Protein 3L8K (pdb70)

Structure (mmCIF, N/CA/C/O backbone):
data_3L8K
#
_entry.id   3L8K
#
_cell.length_a   114.186
_cell.length_b   126.737
_cell.length_c   165.993
_cell.angle_alpha   90.000
_cell.angle_beta   90.000
_cell.angle_gamma   90.000
#
_symmetry.space_group_name_H-M   'I 21 21 21'
#
loop_
_entity.id
_entity.type
_entity.pdbx_description
1 polymer 'Dihydrolipoyl dehydrogenase'
2 non-polymer "ADENOSINE-5'-DIPHOSPHATE"
3 non-polymer 'PHOSPHATE ION'
4 water water
#
loop_
_atom_site.group_PDB
_atom_site.id
_atom_site.type_symbol
_atom_site.label_atom_id
_atom_site.label_alt_id
_atom_site.label_comp_id
_atom_site.label_asym_id
_atom_site.label_entity_id
_atom_site.label_seq_id
_atom_site.pdbx_PDB_ins_code
_atom_site.Cartn_x
_atom_site.Cartn_y
_atom_site.Cartn_z
_atom_site.occupancy
_atom_site.B_iso_or_equiv
_atom_site.auth_seq_id
_atom_site.auth_comp_id
_atom_site.auth_asym_id
_atom_site.auth_atom_id
_atom_site.pdbx_PDB_model_num
ATOM 1 N N . SER A 1 2 ? -25.924 61.545 27.621 1.00 60.33 0 SER A N 1
ATOM 2 C CA . SER A 1 2 ? -27.173 60.795 27.953 1.00 60.62 0 SER A CA 1
ATOM 3 C C . SER A 1 2 ? -26.821 59.598 28.835 1.00 59.70 0 SER A C 1
ATOM 4 O O . SER A 1 2 ? -27.553 59.294 29.756 1.00 60.57 0 SER A O 1
ATOM 6 N N . LEU A 1 3 ? -25.728 58.910 28.502 1.00 58.26 1 LEU A N 1
ATOM 7 C CA . LEU A 1 3 ? -24.898 58.202 29.480 1.00 56.85 1 LEU A CA 1
ATOM 8 C C . LEU A 1 3 ? -23.818 59.164 29.941 1.00 55.66 1 LEU A C 1
ATOM 9 O O . LEU A 1 3 ? -23.453 60.077 29.224 1.00 54.83 1 LEU A O 1
ATOM 14 N N . LYS A 1 4 ? -23.297 58.931 31.138 1.00 54.82 2 LYS A N 1
ATOM 15 C CA . LYS A 1 4 ? -22.417 59.856 31.823 1.00 54.06 2 LYS A CA 1
ATOM 16 C C . LYS A 1 4 ? -21.114 59.210 32.195 1.00 52.60 2 LYS A C 1
ATOM 17 O O . LYS A 1 4 ? -21.133 58.128 32.779 1.00 53.05 2 LYS A O 1
ATOM 23 N N . TYR A 1 5 ? -20.006 59.921 31.923 1.00 50.36 3 TYR A N 1
ATOM 24 C CA . TYR A 1 5 ? -18.650 59.473 32.194 1.00 48.72 3 TYR A CA 1
ATOM 25 C C . TYR A 1 5 ? -17.769 60.569 32.771 1.00 47.52 3 TYR A C 1
ATOM 26 O O . TYR A 1 5 ? -18.033 61.751 32.608 1.00 47.01 3 TYR A O 1
ATOM 35 N N . ASP A 1 6 ? -16.692 60.139 33.418 1.00 45.67 4 ASP A N 1
ATOM 36 C CA . ASP A 1 6 ? -15.693 61.044 33.915 1.00 45.05 4 ASP A CA 1
ATOM 37 C C . ASP A 1 6 ? -14.780 61.529 32.796 1.00 42.43 4 ASP A C 1
ATOM 38 O O . ASP A 1 6 ? -14.454 62.715 32.738 1.00 41.19 4 ASP A O 1
ATOM 43 N N . VAL A 1 7 ? -14.410 60.612 31.900 1.00 39.84 5 VAL A N 1
ATOM 44 C CA . VAL A 1 7 ? -13.441 60.890 30.846 1.00 37.76 5 VAL A CA 1
ATOM 45 C C . VAL A 1 7 ? -13.858 60.144 29.600 1.00 36.71 5 VAL A C 1
ATOM 46 O O . VAL A 1 7 ? -14.357 59.018 29.693 1.00 36.15 5 VAL A O 1
ATOM 50 N N . VAL A 1 8 ? -13.673 60.796 28.452 1.00 35.07 6 VAL A N 1
ATOM 51 C CA . VAL A 1 8 ? -13.742 60.150 27.191 1.00 35.36 6 VAL A CA 1
ATOM 52 C C . VAL A 1 8 ? -12.339 60.135 26.589 1.00 35.13 6 VAL A C 1
ATOM 53 O O . VAL A 1 8 ? -11.671 61.131 26.571 1.00 35.12 6 VAL A O 1
ATOM 57 N N . VAL A 1 9 ? -11.911 58.982 26.102 1.00 34.02 7 VAL A N 1
ATOM 58 C CA . VAL A 1 9 ? -10.669 58.875 25.449 1.00 33.53 7 VAL A CA 1
ATOM 59 C C . VAL A 1 9 ? -10.899 58.531 23.983 1.00 33.69 7 VAL A C 1
ATOM 60 O O . VAL A 1 9 ? -11.387 57.473 23.683 1.00 33.85 7 VAL A O 1
ATOM 64 N N . ILE A 1 10 ? -10.513 59.428 23.082 1.00 33.73 8 ILE A N 1
ATOM 65 C CA . ILE A 1 10 ? -10.642 59.209 21.668 1.00 34.00 8 ILE A CA 1
ATOM 66 C C . ILE A 1 10 ? -9.342 58.592 21.084 1.00 34.89 8 ILE A C 1
ATOM 67 O O . ILE A 1 10 ? -8.286 59.263 20.950 1.00 34.35 8 ILE A O 1
ATOM 72 N N . GLY A 1 11 ? -9.432 57.315 20.740 1.00 34.84 9 GLY A N 1
ATOM 73 C CA . GLY A 1 11 ? -8.289 56.565 20.207 1.00 34.51 9 GLY A CA 1
ATOM 74 C C . GLY A 1 11 ? -7.728 55.621 21.243 1.00 33.90 9 GLY A C 1
ATOM 75 O O . GLY A 1 11 ? -7.594 56.005 22.410 1.00 34.72 9 GLY A O 1
ATOM 76 N N . ALA A 1 12 ? -7.384 54.401 20.818 1.00 32.44 10 ALA A N 1
ATOM 77 C CA . ALA A 1 12 ? -6.930 53.355 21.719 1.00 31.28 10 ALA A CA 1
ATOM 78 C C . ALA A 1 12 ? -5.514 52.910 21.449 1.00 31.21 10 ALA A C 1
ATOM 79 O O . ALA A 1 12 ? -5.121 51.768 21.747 1.00 31.67 10 ALA A O 1
ATOM 81 N N . GLY A 1 13 ? -4.720 53.766 20.862 1.00 31.57 11 GLY A N 1
ATOM 82 C CA . GLY A 1 13 ? -3.283 53.509 20.839 1.00 32.75 11 GLY A CA 1
ATOM 83 C C . GLY A 1 13 ? -2.594 53.833 22.166 1.00 33.74 11 GLY A C 1
ATOM 84 O O . GLY A 1 13 ? -3.237 54.065 23.182 1.00 34.00 11 GLY A O 1
ATOM 85 N N . GLY A 1 14 ? -1.265 53.867 22.144 1.00 34.91 12 GLY A N 1
ATOM 86 C CA . GLY A 1 14 ? -0.464 54.215 23.311 1.00 34.61 12 GLY A CA 1
ATOM 87 C C . GLY A 1 14 ? -0.867 55.510 23.963 1.00 34.99 12 GLY A C 1
ATOM 88 O O . GLY A 1 14 ? -1.031 55.573 25.178 1.00 36.27 12 GLY A O 1
ATOM 89 N N . ALA A 1 15 ? -1.049 56.545 23.153 1.00 35.06 13 ALA A N 1
ATOM 90 C CA . ALA A 1 15 ? -1.546 57.837 23.613 1.00 34.32 13 ALA A CA 1
ATOM 91 C C . ALA A 1 15 ? -2.857 57.796 24.434 1.00 33.98 13 ALA A C 1
ATOM 92 O O . ALA A 1 15 ? -3.165 58.733 25.173 1.00 33.09 13 ALA A O 1
ATOM 94 N N . GLY A 1 16 ? -3.607 56.702 24.321 1.00 34.34 14 GLY A N 1
ATOM 95 C CA . GLY A 1 16 ? -4.953 56.626 24.869 1.00 34.79 14 GLY A CA 1
ATOM 96 C C . GLY A 1 16 ? -5.113 55.625 25.977 1.00 34.79 14 GLY A C 1
ATOM 97 O O . GLY A 1 16 ? -5.574 55.958 27.062 1.00 34.76 14 GLY A O 1
ATOM 98 N N . TYR A 1 17 ? -4.718 54.395 25.721 1.00 35.12 15 TYR A N 1
ATOM 99 C CA . TYR A 1 17 ? -5.083 53.358 26.615 1.00 35.60 15 TYR A CA 1
ATOM 100 C C . TYR A 1 17 ? -4.307 53.329 27.939 1.00 35.87 15 TYR A C 1
ATOM 101 O O . TYR A 1 17 ? -4.875 52.980 28.969 1.00 36.50 15 TYR A O 1
ATOM 110 N N . HIS A 1 18 ? -3.035 53.728 27.938 1.00 36.17 16 HIS A N 1
ATOM 111 C CA . HIS A 1 18 ? -2.270 53.750 29.178 1.00 35.55 16 HIS A CA 1
ATOM 112 C C . HIS A 1 18 ? -2.909 54.724 30.111 1.00 35.03 16 HIS A C 1
ATOM 113 O O . HIS A 1 18 ? -3.055 54.438 31.285 1.00 35.70 16 HIS A O 1
ATOM 120 N N . GLY A 1 19 ? -3.302 55.884 29.595 1.00 34.90 17 GLY A N 1
ATOM 121 C CA . GLY A 1 19 ? -4.020 56.874 30.417 1.00 35.13 17 GLY A CA 1
ATOM 122 C C . GLY A 1 19 ? -5.352 56.344 30.916 1.00 34.79 17 GLY A C 1
ATOM 123 O O . GLY A 1 19 ? -5.707 56.465 32.103 1.00 34.76 17 GLY A O 1
ATOM 124 N N . ALA A 1 20 ? -6.075 55.723 29.999 1.00 34.99 18 ALA A N 1
ATOM 125 C CA . ALA A 1 20 ? -7.394 55.185 30.289 1.00 35.15 18 ALA A CA 1
ATOM 126 C C . ALA A 1 20 ? -7.312 54.163 31.412 1.00 35.60 18 ALA A C 1
ATOM 127 O O . ALA A 1 20 ? -8.134 54.223 32.343 1.00 35.64 18 ALA A O 1
ATOM 129 N N . PHE A 1 21 ? -6.333 53.261 31.328 1.00 35.52 19 PHE A N 1
ATOM 130 C CA . PHE A 1 21 ? -6.127 52.228 32.337 1.00 36.33 19 PHE A CA 1
ATOM 131 C C . PHE A 1 21 ? -5.795 52.877 33.680 1.00 37.21 19 PHE A C 1
ATOM 132 O O . PHE A 1 21 ? -6.283 52.455 34.732 1.00 37.26 19 PHE A O 1
ATOM 140 N N . ARG A 1 22 ? -4.929 53.874 33.684 1.00 37.61 20 ARG A N 1
ATOM 141 C CA . ARG A 1 22 ? -4.640 54.511 34.962 1.00 38.31 20 ARG A CA 1
ATOM 142 C C . ARG A 1 22 ? -5.903 55.144 35.559 1.00 38.93 20 ARG A C 1
ATOM 143 O O . ARG A 1 22 ? -6.121 55.063 36.759 1.00 39.69 20 ARG A O 1
ATOM 151 N N . LEU A 1 23 ? -6.715 55.804 34.739 1.00 39.32 21 LEU A N 1
ATOM 152 C CA . LEU A 1 23 ? -7.927 56.411 35.240 1.00 38.69 21 LEU A CA 1
ATOM 153 C C . LEU A 1 23 ? -8.850 55.341 35.797 1.00 39.37 21 LEU A C 1
ATOM 154 O O . LEU A 1 23 ? -9.289 55.424 36.950 1.00 40.17 21 LEU A O 1
ATOM 159 N N . ALA A 1 24 ? -9.098 54.309 35.006 1.00 39.70 22 ALA A N 1
ATOM 160 C CA . ALA A 1 24 ? -10.012 53.205 35.374 1.00 39.81 22 ALA A CA 1
ATOM 161 C C . ALA A 1 24 ? -9.614 52.541 36.697 1.00 40.76 22 ALA A C 1
ATOM 162 O O . ALA A 1 24 ? -10.432 52.171 37.527 1.00 41.81 22 ALA A O 1
ATOM 164 N N . LYS A 1 25 ? -8.326 52.396 36.878 1.00 41.68 23 LYS A N 1
ATOM 165 C CA . LYS A 1 25 ? -7.775 51.873 38.092 1.00 42.56 23 LYS A CA 1
ATOM 166 C C . LYS A 1 25 ? -8.108 52.778 39.300 1.00 42.02 23 LYS A C 1
ATOM 167 O O . LYS A 1 25 ? -8.324 52.280 40.395 1.00 41.18 23 LYS A O 1
ATOM 173 N N . ALA A 1 26 ? -8.155 54.092 39.079 1.00 42.31 24 ALA A N 1
ATOM 174 C CA . ALA A 1 26 ? -8.627 55.068 40.079 1.00 42.83 24 ALA A CA 1
ATOM 175 C C . ALA A 1 26 ? -10.158 55.092 40.221 1.00 43.39 24 ALA A C 1
ATOM 176 O O . ALA A 1 26 ? -10.719 55.998 40.880 1.00 44.16 24 ALA A O 1
ATOM 178 N N . LYS A 1 27 ? -10.820 54.124 39.594 1.00 44.22 25 LYS A N 1
ATOM 179 C CA . LYS A 1 27 ? -12.296 54.008 39.590 1.00 45.62 25 LYS A CA 1
ATOM 180 C C . LYS A 1 27 ? -13.047 55.171 38.867 1.00 45.52 25 LYS A C 1
ATOM 181 O O . LYS A 1 27 ? -14.197 55.419 39.135 1.00 45.66 25 LYS A O 1
ATOM 187 N N . TYR A 1 28 ? -12.389 55.856 37.925 1.00 45.77 26 TYR A N 1
ATOM 188 C CA . TYR A 1 28 ? -13.059 56.836 37.056 1.00 44.90 26 TYR A CA 1
ATOM 189 C C . TYR A 1 28 ? -13.774 56.051 36.023 1.00 44.01 26 TYR A C 1
ATOM 190 O O . TYR A 1 28 ? -13.248 55.058 35.561 1.00 44.72 26 TYR A O 1
ATOM 199 N N . ASN A 1 29 ? -14.967 56.486 35.653 1.00 43.20 27 ASN A N 1
ATOM 200 C CA . ASN A 1 29 ? -15.695 55.868 34.565 1.00 42.37 27 ASN A CA 1
ATOM 201 C C . ASN A 1 29 ? -15.163 56.506 33.283 1.00 40.95 27 ASN A C 1
ATOM 202 O O . ASN A 1 29 ? -15.184 57.708 33.129 1.00 41.05 27 ASN A O 1
ATOM 207 N N . VAL A 1 30 ? -14.722 55.676 32.359 1.00 39.21 28 VAL A N 1
ATOM 208 C CA . VAL A 1 30 ? -13.995 56.098 31.202 1.00 37.62 28 VAL A CA 1
ATOM 209 C C . VAL A 1 30 ? -14.588 55.393 30.007 1.00 37.84 28 VAL A C 1
ATOM 210 O O . VAL A 1 30 ? -14.825 54.176 30.034 1.00 37.36 28 VAL A O 1
ATOM 214 N N . LEU A 1 31 ? -14.817 56.160 28.947 1.00 37.31 29 LEU A N 1
ATOM 215 C CA . LEU A 1 31 ? -15.277 55.594 27.713 1.00 36.97 29 LEU A CA 1
ATOM 216 C C . LEU A 1 31 ? -14.170 55.812 26.717 1.00 36.87 29 LEU A C 1
ATOM 217 O O . LEU A 1 31 ? -13.741 56.928 26.512 1.00 37.13 29 LEU A O 1
ATOM 222 N N . MET A 1 32 ? -13.704 54.734 26.110 1.00 36.86 30 MET A N 1
ATOM 223 C CA . MET A 1 32 ? -12.690 54.797 25.069 1.00 36.76 30 MET A CA 1
ATOM 224 C C . MET A 1 32 ? -13.327 54.209 23.823 1.00 37.49 30 MET A C 1
ATOM 225 O O . MET A 1 32 ? -14.041 53.231 23.905 1.00 37.07 30 MET A O 1
ATOM 230 N N . ALA A 1 33 ? -13.066 54.822 22.681 1.00 39.10 31 ALA A N 1
ATOM 231 C CA . ALA A 1 33 ? -13.519 54.300 21.406 1.00 40.20 31 ALA A CA 1
ATOM 232 C C . ALA A 1 33 ? -12.395 54.369 20.359 1.00 41.44 31 ALA A C 1
ATOM 233 O O . ALA A 1 33 ? -11.639 55.318 20.356 1.00 41.35 31 ALA A O 1
ATOM 235 N N . ASP A 1 34 ? -12.293 53.349 19.499 1.00 43.38 32 ASP A N 1
ATOM 236 C CA . ASP A 1 34 ? -11.369 53.306 18.362 1.00 44.77 32 ASP A CA 1
ATOM 237 C C . ASP A 1 34 ? -11.986 52.439 17.249 1.00 46.25 32 ASP A C 1
ATOM 238 O O . ASP A 1 34 ? -12.384 51.319 17.508 1.00 46.98 32 ASP A O 1
ATOM 243 N N . PRO A 1 35 ? -12.020 52.927 15.998 1.00 47.57 33 PRO A N 1
ATOM 244 C CA . PRO A 1 35 ? -12.477 52.168 14.842 1.00 48.35 33 PRO A CA 1
ATOM 245 C C . PRO A 1 35 ? -11.842 50.784 14.627 1.00 49.37 33 PRO A C 1
ATOM 246 O O . PRO A 1 35 ? -12.493 49.887 14.071 1.00 49.10 33 PRO A O 1
ATOM 250 N N . LYS A 1 36 ? -10.578 50.614 14.985 1.00 49.75 34 LYS A N 1
ATOM 251 C CA . LYS A 1 36 ? -9.983 49.301 14.862 1.00 50.82 34 LYS A CA 1
ATOM 252 C C . LYS A 1 36 ? -10.634 48.270 15.783 1.00 51.08 34 LYS A C 1
ATOM 253 O O . LYS A 1 36 ? -10.546 47.066 15.530 1.00 51.10 34 LYS A O 1
ATOM 259 N N . GLY A 1 37 ? -11.258 48.727 16.867 1.00 51.08 35 GLY A N 1
ATOM 260 C CA . GLY A 1 37 ? -11.779 47.811 17.884 1.00 51.31 35 GLY A CA 1
ATOM 261 C C . GLY A 1 37 ? -10.716 46.955 18.578 1.00 51.49 35 GLY A C 1
ATOM 262 O O . GLY A 1 37 ? -11.009 45.883 19.092 1.00 51.61 35 GLY A O 1
ATOM 263 N N . GLU A 1 38 ? -9.482 47.442 18.590 1.00 52.04 36 GLU A N 1
ATOM 264 C CA . GLU A 1 38 ? -8.357 46.751 19.191 1.00 52.52 36 GLU A CA 1
ATOM 265 C C . GLU A 1 38 ? -7.526 47.816 19.817 1.00 51.77 36 GLU A C 1
ATOM 266 O O . GLU A 1 38 ? -7.572 48.954 19.405 1.00 52.13 36 GLU A O 1
ATOM 272 N N . LEU A 1 39 ? -6.708 47.429 20.768 1.00 51.29 37 LEU A N 1
ATOM 273 C CA . LEU A 1 39 ? -5.785 48.362 21.396 1.00 50.81 37 LEU A CA 1
ATOM 274 C C . LEU A 1 39 ? -4.441 48.332 20.644 1.00 50.31 37 LEU A C 1
ATOM 275 O O . LEU A 1 39 ? -4.170 47.383 19.921 1.00 49.51 37 LEU A O 1
ATOM 280 N N . GLY A 1 40 ? -3.655 49.408 20.787 1.00 50.09 38 GLY A N 1
ATOM 281 C CA . GLY A 1 40 ? -2.285 49.476 20.270 1.00 50.43 38 GLY A CA 1
ATOM 282 C C . GLY A 1 40 ? -2.086 50.497 19.153 1.00 50.38 38 GLY A C 1
ATOM 283 O O . GLY A 1 40 ? -0.946 50.901 18.851 1.00 50.41 38 GLY A O 1
ATOM 284 N N . GLY A 1 41 ? -3.202 50.876 18.534 1.00 49.57 39 GLY A N 1
ATOM 285 C CA . GLY A 1 41 ? -3.227 51.863 17.503 1.00 49.55 39 GLY A CA 1
ATOM 286 C C . GLY A 1 41 ? -2.454 51.449 16.283 1.00 50.11 39 GLY A C 1
ATOM 287 O O . GLY A 1 41 ? -2.184 50.261 16.035 1.00 50.24 39 GLY A O 1
ATOM 288 N N . ASN A 1 42 ? -2.073 52.452 15.520 1.00 49.72 40 ASN A N 1
ATOM 289 C CA . ASN A 1 42 ? -1.308 52.223 14.326 1.00 49.97 40 ASN A CA 1
ATOM 290 C C . ASN A 1 42 ? 0.077 51.618 14.586 1.00 50.53 40 ASN A C 1
ATOM 291 O O . ASN A 1 42 ? 0.580 50.824 13.777 1.00 49.82 40 ASN A O 1
ATOM 296 N N . CYS A 1 43 ? 0.685 51.975 15.714 1.00 50.90 41 CYS A N 1
ATOM 297 C CA . CYS A 1 43 ? 1.997 51.461 16.023 1.00 52.38 41 CYS A CA 1
ATOM 298 C C . CYS A 1 43 ? 2.034 49.923 16.134 1.00 51.09 41 CYS A C 1
ATOM 299 O O . CYS A 1 43 ? 2.929 49.263 15.591 1.00 51.85 41 CYS A O 1
ATOM 302 N N . LEU A 1 44 ? 1.045 49.350 16.800 1.00 49.99 42 LEU A N 1
ATOM 303 C CA . LEU A 1 44 ? 0.883 47.916 16.809 1.00 49.26 42 LEU A CA 1
ATOM 304 C C . LEU A 1 44 ? 0.305 47.355 15.477 1.00 49.37 42 LEU A C 1
ATOM 305 O O . LEU A 1 44 ? 0.753 46.312 14.996 1.00 48.48 42 LEU A O 1
ATOM 310 N N . TYR A 1 45 ? -0.698 48.018 14.904 1.00 49.06 43 TYR A N 1
ATOM 311 C CA . TYR A 1 45 ? -1.288 47.494 13.689 1.00 50.01 43 TYR A CA 1
ATOM 312 C C . TYR A 1 45 ? -0.227 47.429 12.576 1.00 49.81 43 TYR A C 1
ATOM 313 O O . TYR A 1 45 ? -0.041 46.385 11.948 1.00 48.76 43 TYR A O 1
ATOM 322 N N . SER A 1 46 ? 0.506 48.527 12.384 1.00 50.38 44 SER A N 1
ATOM 323 C CA . SER A 1 46 ? 1.418 48.661 11.244 1.00 50.49 44 SER A CA 1
ATOM 324 C C . SER A 1 46 ? 2.760 49.399 11.430 1.00 50.48 44 SER A C 1
ATOM 325 O O . SER A 1 46 ? 3.473 49.596 10.445 1.00 50.94 44 SER A O 1
ATOM 328 N N . GLY A 1 47 ? 3.093 49.831 12.642 1.00 50.50 45 GLY A N 1
ATOM 329 C CA . GLY A 1 47 ? 4.370 50.508 12.896 1.00 50.39 45 GLY A CA 1
ATOM 330 C C . GLY A 1 47 ? 5.432 49.647 13.598 1.00 50.35 45 GLY A C 1
ATOM 331 O O . GLY A 1 47 ? 5.759 48.524 13.153 1.00 51.26 45 GLY A O 1
ATOM 332 N N . CYS A 1 48 ? 5.945 50.185 14.703 1.00 49.32 46 CYS A N 1
ATOM 333 C CA . CYS A 1 48 ? 7.096 49.680 15.442 1.00 48.85 46 CYS A CA 1
ATOM 334 C C . CYS A 1 48 ? 7.087 48.228 15.759 1.00 46.09 46 CYS A C 1
ATOM 335 O O . CYS A 1 48 ? 8.053 47.554 15.452 1.00 46.79 46 CYS A O 1
ATOM 338 N N . VAL A 1 49 ? 6.039 47.736 16.413 1.00 43.57 47 VAL A N 1
ATOM 339 C CA . VAL A 1 49 ? 6.028 46.336 16.815 1.00 41.29 47 VAL A CA 1
ATOM 340 C C . VAL A 1 49 ? 6.280 45.383 15.652 1.00 39.89 47 VAL A C 1
ATOM 341 O O . VAL A 1 49 ? 7.247 44.637 15.675 1.00 38.74 47 VAL A O 1
ATOM 345 N N . PRO A 1 50 ? 5.436 45.424 14.623 1.00 39.04 48 PRO A N 1
ATOM 346 C CA . PRO A 1 50 ? 5.731 44.527 13.487 1.00 38.76 48 PRO A CA 1
ATOM 347 C C . PRO A 1 50 ? 7.040 44.877 12.754 1.00 38.19 48 PRO A C 1
ATOM 348 O O . PRO A 1 50 ? 7.741 43.989 12.328 1.00 37.31 48 PRO A O 1
ATOM 352 N N . SER A 1 51 ? 7.356 46.151 12.593 1.00 38.26 49 SER A N 1
ATOM 353 C CA . SER A 1 51 ? 8.593 46.490 11.878 1.00 39.11 49 SER A CA 1
ATOM 354 C C . SER A 1 51 ? 9.830 45.988 12.603 1.00 39.42 49 SER A C 1
ATOM 355 O O . SER A 1 51 ? 10.721 45.451 11.980 1.00 40.27 49 SER A O 1
ATOM 358 N N . LYS A 1 52 ? 9.863 46.099 13.926 1.00 40.26 50 LYS A N 1
ATOM 359 C CA . LYS A 1 52 ? 10.979 45.550 14.699 1.00 40.50 50 LYS A CA 1
ATOM 360 C C . LYS A 1 52 ? 11.000 44.044 14.696 1.00 38.80 50 LYS A C 1
ATOM 361 O O . LYS A 1 52 ? 12.082 43.438 14.679 1.00 39.02 50 LYS A O 1
ATOM 367 N N . THR A 1 53 ? 9.828 43.433 14.711 1.00 36.29 51 THR A N 1
ATOM 368 C CA . THR A 1 53 ? 9.782 41.994 14.625 1.00 36.11 51 THR A CA 1
ATOM 369 C C . THR A 1 53 ? 10.479 41.542 13.354 1.00 36.31 51 THR A C 1
ATOM 370 O O . THR A 1 53 ? 11.336 40.656 13.386 1.00 36.33 51 THR A O 1
ATOM 374 N N . VAL A 1 54 ? 10.134 42.190 12.254 1.00 36.20 52 VAL A N 1
ATOM 375 C CA . VAL A 1 54 ? 10.694 41.831 10.982 1.00 36.56 52 VAL A CA 1
ATOM 376 C C . VAL A 1 54 ? 12.201 42.083 11.023 1.00 37.06 52 VAL A C 1
ATOM 377 O O . VAL A 1 54 ? 12.989 41.223 10.668 1.00 36.82 52 VAL A O 1
ATOM 381 N N . ARG A 1 55 ? 12.570 43.264 11.497 1.00 37.96 53 ARG A N 1
ATOM 382 C CA . ARG A 1 55 ? 13.966 43.662 11.675 1.00 38.22 53 ARG A CA 1
ATOM 383 C C . ARG A 1 55 ? 14.766 42.664 12.501 1.00 38.95 53 ARG A C 1
ATOM 384 O O . ARG A 1 55 ? 15.887 42.331 12.143 1.00 37.51 53 ARG A O 1
ATOM 392 N N . GLU A 1 56 ? 14.194 42.172 13.601 1.00 40.57 54 GLU A N 1
ATOM 393 C CA . GLU A 1 56 ? 14.919 41.184 14.426 1.00 41.82 54 GLU A CA 1
ATOM 394 C C . GLU A 1 56 ? 15.116 39.868 13.715 1.00 40.94 54 GLU A C 1
ATOM 395 O O . GLU A 1 56 ? 16.188 39.292 13.829 1.00 41.59 54 GLU A O 1
ATOM 401 N N . VAL A 1 57 ? 14.097 39.357 13.045 1.00 40.74 55 VAL A N 1
ATOM 402 C CA . VAL A 1 57 ? 14.236 38.021 12.460 1.00 41.05 55 VAL A CA 1
ATOM 403 C C . VAL A 1 57 ? 15.347 38.069 11.441 1.00 41.54 55 VAL A C 1
ATOM 404 O O . VAL A 1 57 ? 16.242 37.250 11.484 1.00 41.48 55 VAL A O 1
ATOM 408 N N . ILE A 1 58 ? 15.328 39.080 10.589 1.00 41.88 56 ILE A N 1
ATOM 409 C CA . ILE A 1 58 ? 16.349 39.279 9.564 1.00 42.93 56 ILE A CA 1
ATOM 410 C C . ILE A 1 58 ? 17.760 39.609 10.046 1.00 42.27 56 ILE A C 1
ATOM 411 O O . ILE A 1 58 ? 18.756 39.184 9.453 1.00 41.94 56 ILE A O 1
ATOM 416 N N . GLN A 1 59 ? 17.849 40.394 11.096 1.00 42.30 57 GLN A N 1
ATOM 417 C CA . GLN A 1 59 ? 19.122 40.609 11.763 1.00 43.31 57 GLN A CA 1
ATOM 418 C C . GLN A 1 59 ? 19.711 39.318 12.378 1.00 42.45 57 GLN A C 1
ATOM 419 O O . GLN A 1 59 ? 20.913 39.118 12.335 1.00 41.96 57 GLN A O 1
ATOM 425 N N . THR A 1 60 ? 18.862 38.480 12.958 1.00 42.30 58 THR A N 1
ATOM 426 C CA . THR A 1 60 ? 19.288 37.206 13.498 1.00 42.92 58 THR A CA 1
ATOM 427 C C . THR A 1 60 ? 19.789 36.272 12.401 1.00 43.94 58 THR A C 1
ATOM 428 O O . THR A 1 60 ? 20.846 35.657 12.542 1.00 43.83 58 THR A O 1
ATOM 432 N N . ALA A 1 61 ? 19.030 36.153 11.321 1.00 45.04 59 ALA A N 1
ATOM 433 C CA . ALA A 1 61 ? 19.519 35.444 10.125 1.00 46.62 59 ALA A CA 1
ATOM 434 C C . ALA A 1 61 ? 20.902 35.940 9.672 1.00 47.79 59 ALA A C 1
ATOM 435 O O . ALA A 1 61 ? 21.790 35.150 9.479 1.00 48.18 59 ALA A O 1
ATOM 437 N N . TRP A 1 62 ? 21.082 37.247 9.549 1.00 49.22 60 TRP A N 1
ATOM 438 C CA . TRP A 1 62 ? 22.322 37.812 9.049 1.00 50.47 60 TRP A CA 1
ATOM 439 C C . TRP A 1 62 ? 23.506 37.627 9.995 1.00 50.76 60 TRP A C 1
ATOM 440 O O . TRP A 1 62 ? 24.613 37.355 9.543 1.00 51.28 60 TRP A O 1
ATOM 451 N N . ARG A 1 63 ? 23.303 37.815 11.296 1.00 51.21 61 ARG A N 1
ATOM 452 C CA . ARG A 1 63 ? 24.374 37.551 12.272 1.00 51.78 61 ARG A CA 1
ATOM 453 C C . ARG A 1 63 ? 24.854 36.126 12.200 1.00 52.22 61 ARG A C 1
ATOM 454 O O . ARG A 1 63 ? 26.015 35.865 12.204 1.00 51.94 61 ARG A O 1
ATOM 462 N N . LEU A 1 64 ? 23.927 35.198 12.111 1.00 53.74 62 LEU A N 1
ATOM 463 C CA . LEU A 1 64 ? 24.278 33.817 11.975 1.00 54.63 62 LEU A CA 1
ATOM 464 C C . LEU A 1 64 ? 25.029 33.550 10.680 1.00 55.66 62 LEU A C 1
ATOM 465 O O . LEU A 1 64 ? 25.881 32.672 10.624 1.00 55.11 62 LEU A O 1
ATOM 470 N N . THR A 1 65 ? 24.701 34.301 9.637 1.00 57.00 63 THR A N 1
ATOM 471 C CA . THR A 1 65 ? 25.405 34.166 8.373 1.00 58.15 63 THR A CA 1
ATOM 472 C C . THR A 1 65 ? 26.844 34.689 8.470 1.00 58.94 63 THR A C 1
ATOM 473 O O . THR A 1 65 ? 27.723 34.139 7.859 1.00 58.60 63 THR A O 1
ATOM 477 N N . ASN A 1 66 ? 27.076 35.732 9.254 1.00 60.52 64 ASN A N 1
ATOM 478 C CA . ASN A 1 66 ? 28.435 36.201 9.527 1.00 61.94 64 ASN A CA 1
ATOM 479 C C . ASN A 1 66 ? 29.247 35.306 10.453 1.00 63.24 64 ASN A C 1
ATOM 480 O O . ASN A 1 66 ? 30.469 35.417 10.497 1.00 63.09 64 ASN A O 1
ATOM 485 N N . ILE A 1 67 ? 28.575 34.446 11.209 1.00 64.96 65 ILE A N 1
ATOM 486 C CA . ILE A 1 67 ? 29.251 33.570 12.149 1.00 66.27 65 ILE A CA 1
ATOM 487 C C . ILE A 1 67 ? 29.539 32.189 11.551 1.00 67.89 65 ILE A C 1
ATOM 488 O O . ILE A 1 67 ? 30.662 31.697 11.665 1.00 69.00 65 ILE A O 1
ATOM 493 N N . ALA A 1 68 ? 28.547 31.567 10.923 1.00 69.18 66 ALA A N 1
ATOM 494 C CA . ALA A 1 68 ? 28.726 30.247 10.314 1.00 70.40 66 ALA A CA 1
ATOM 495 C C . ALA A 1 68 ? 29.309 30.370 8.899 1.00 72.21 66 ALA A C 1
ATOM 496 O O . ALA A 1 68 ? 29.590 29.357 8.226 1.00 72.19 66 ALA A O 1
ATOM 498 N N . ASN A 1 69 ? 29.477 31.613 8.445 1.00 73.91 67 ASN A N 1
ATOM 499 C CA . ASN A 1 69 ? 29.982 31.910 7.101 1.00 75.50 67 ASN A CA 1
ATOM 500 C C . ASN A 1 69 ? 29.629 30.846 6.042 1.00 76.20 67 ASN A C 1
ATOM 501 O O . ASN A 1 69 ? 30.491 30.350 5.329 1.00 76.27 67 ASN A O 1
ATOM 506 N N . VAL A 1 70 ? 28.347 30.476 6.023 1.00 77.31 68 VAL A N 1
ATOM 507 C CA . VAL A 1 70 ? 27.664 29.916 4.862 1.00 77.98 68 VAL A CA 1
ATOM 508 C C . VAL A 1 70 ? 26.343 30.691 4.828 1.00 78.69 68 VAL A C 1
ATOM 509 O O . VAL A 1 70 ? 25.968 31.272 5.846 1.00 79.44 68 VAL A O 1
ATOM 511 N N . LYS A 1 71 ? 25.645 30.735 3.688 1.00 79.17 69 LYS A N 1
ATOM 512 C CA . LYS A 1 71 ? 24.379 31.523 3.572 1.00 79.09 69 LYS A CA 1
ATOM 513 C C . LYS A 1 71 ? 23.180 30.819 4.254 1.00 78.86 69 LYS A C 1
ATOM 514 O O . LYS A 1 71 ? 23.119 29.577 4.262 1.00 79.03 69 LYS A O 1
ATOM 516 N N . ILE A 1 72 ? 22.248 31.603 4.830 1.00 78.22 70 ILE A N 1
ATOM 517 C CA . ILE A 1 72 ? 21.063 31.047 5.549 1.00 77.69 70 ILE A CA 1
ATOM 518 C C . ILE A 1 72 ? 19.754 31.274 4.768 1.00 76.99 70 ILE A C 1
ATOM 519 O O . ILE A 1 72 ? 19.445 32.408 4.361 1.00 77.07 70 ILE A O 1
ATOM 521 N N . PRO A 1 73 ? 18.983 30.187 4.554 1.00 75.87 71 PRO A N 1
ATOM 522 C CA . PRO A 1 73 ? 17.760 30.227 3.732 1.00 74.73 71 PRO A CA 1
ATOM 523 C C . PRO A 1 73 ? 16.507 30.603 4.525 1.00 73.31 71 PRO A C 1
ATOM 524 O O . PRO A 1 73 ? 16.080 29.846 5.418 1.00 73.56 71 PRO A O 1
ATOM 528 N N . LEU A 1 74 ? 15.915 31.755 4.205 1.00 71.07 72 LEU A N 1
ATOM 529 C CA . LEU A 1 74 ? 14.701 32.205 4.903 1.00 68.67 72 LEU A CA 1
ATOM 530 C C . LEU A 1 74 ? 13.741 32.804 3.902 1.00 66.17 72 LEU A C 1
ATOM 531 O O . LEU A 1 74 ? 14.122 33.692 3.148 1.00 65.83 72 LEU A O 1
ATOM 536 N N . ASP A 1 75 ? 12.513 32.303 3.872 1.00 63.10 73 ASP A N 1
ATOM 537 C CA . ASP A 1 75 ? 11.498 32.869 2.997 1.00 61.01 73 ASP A CA 1
ATOM 538 C C . ASP A 1 75 ? 10.859 34.059 3.730 1.00 57.63 73 ASP A C 1
ATOM 539 O O . ASP A 1 75 ? 10.632 34.022 4.935 1.00 57.26 73 ASP A O 1
ATOM 544 N N . PHE A 1 76 ? 10.578 35.115 2.993 1.00 53.81 74 PHE A N 1
ATOM 545 C CA . PHE A 1 76 ? 9.968 36.298 3.548 1.00 51.25 74 PHE A CA 1
ATOM 546 C C . PHE A 1 76 ? 8.578 36.003 4.156 1.00 49.97 74 PHE A C 1
ATOM 547 O O . PHE A 1 76 ? 8.164 36.682 5.096 1.00 48.20 74 PHE A O 1
ATOM 555 N N . SER A 1 77 ? 7.884 34.985 3.633 1.00 48.23 75 SER A N 1
ATOM 556 C CA . SER A 1 77 ? 6.570 34.609 4.156 1.00 47.53 75 SER A CA 1
ATOM 557 C C . SER A 1 77 ? 6.677 34.069 5.583 1.00 46.30 75 SER A C 1
ATOM 558 O O . SER A 1 77 ? 5.791 34.278 6.380 1.00 46.31 75 SER A O 1
ATOM 561 N N . THR A 1 78 ? 7.771 33.396 5.899 1.00 45.15 76 THR A N 1
ATOM 562 C CA . THR A 1 78 ? 8.011 32.913 7.242 1.00 44.60 76 THR A CA 1
ATOM 563 C C . THR A 1 78 ? 8.280 34.081 8.205 1.00 44.17 76 THR A C 1
ATOM 564 O O . THR A 1 78 ? 7.927 34.015 9.371 1.00 44.96 76 THR A O 1
ATOM 568 N N . VAL A 1 79 ? 8.928 35.126 7.714 1.00 42.99 77 VAL A N 1
ATOM 569 C CA . VAL A 1 79 ? 9.211 36.305 8.490 1.00 42.01 77 VAL A CA 1
ATOM 570 C C . VAL A 1 79 ? 7.904 36.996 8.752 1.00 41.79 77 VAL A C 1
ATOM 571 O O . VAL A 1 79 ? 7.684 37.499 9.849 1.00 40.93 77 VAL A O 1
ATOM 575 N N . GLN A 1 80 ? 7.027 37.030 7.746 1.00 42.17 78 GLN A N 1
ATOM 576 C CA . GLN A 1 80 ? 5.718 37.701 7.897 1.00 42.20 78 GLN A CA 1
ATOM 577 C C . GLN A 1 80 ? 4.802 36.912 8.821 1.00 42.59 78 GLN A C 1
ATOM 578 O O . GLN A 1 80 ? 3.985 37.508 9.510 1.00 43.32 78 GLN A O 1
ATOM 584 N N . ASP A 1 81 ? 4.951 35.590 8.869 1.00 42.70 79 ASP A N 1
ATOM 585 C CA . ASP A 1 81 ? 4.217 34.787 9.841 1.00 43.39 79 ASP A CA 1
ATOM 586 C C . ASP A 1 81 ? 4.608 35.131 11.279 1.00 42.25 79 ASP A C 1
ATOM 587 O O . ASP A 1 81 ? 3.748 35.201 12.155 1.00 43.05 79 ASP A O 1
ATOM 592 N N . ARG A 1 82 ? 5.897 35.354 11.519 1.00 40.20 80 ARG A N 1
ATOM 593 C CA . ARG A 1 82 ? 6.343 35.636 12.833 1.00 38.80 80 ARG A CA 1
ATOM 594 C C . ARG A 1 82 ? 5.872 37.006 13.241 1.00 38.01 80 ARG A C 1
ATOM 595 O O . ARG A 1 82 ? 5.506 37.230 14.386 1.00 37.20 80 ARG A O 1
ATOM 603 N N . LYS A 1 83 ? 5.857 37.928 12.295 1.00 38.19 81 LYS A N 1
ATOM 604 C CA . LYS A 1 83 ? 5.336 39.268 12.546 1.00 37.96 81 LYS A CA 1
ATOM 605 C C . LYS A 1 83 ? 3.886 39.162 12.973 1.00 38.90 81 LYS A C 1
ATOM 606 O O . LYS A 1 83 ? 3.493 39.795 13.931 1.00 39.28 81 LYS A O 1
ATOM 612 N N . ASP A 1 84 ? 3.101 38.340 12.277 1.00 39.44 82 ASP A N 1
ATOM 613 C CA . ASP A 1 84 ? 1.670 38.182 12.601 1.00 39.73 82 ASP A CA 1
ATOM 614 C C . ASP A 1 84 ? 1.462 37.440 13.920 1.00 39.41 82 ASP A C 1
ATOM 615 O O . ASP A 1 84 ? 0.556 37.775 14.682 1.00 39.72 82 ASP A O 1
ATOM 620 N N . TYR A 1 85 ? 2.260 36.416 14.184 1.00 38.22 83 TYR A N 1
ATOM 621 C CA . TYR A 1 85 ? 2.108 35.685 15.444 1.00 38.73 83 TYR A CA 1
ATOM 622 C C . TYR A 1 85 ? 2.304 36.664 16.617 1.00 38.42 83 TYR A C 1
ATOM 623 O O . TYR A 1 85 ? 1.486 36.722 17.543 1.00 39.53 83 TYR A O 1
ATOM 632 N N . VAL A 1 86 ? 3.311 37.527 16.506 1.00 37.89 84 VAL A N 1
ATOM 633 C CA . VAL A 1 86 ? 3.576 38.495 17.541 1.00 36.42 84 VAL A CA 1
ATOM 634 C C . VAL A 1 86 ? 2.432 39.487 17.612 1.00 37.07 84 VAL A C 1
ATOM 635 O O . VAL A 1 86 ? 1.945 39.775 18.721 1.00 37.24 84 VAL A O 1
ATOM 639 N N . GLN A 1 87 ? 1.951 39.987 16.486 1.00 36.81 85 GLN A N 1
ATOM 640 C CA . GLN A 1 87 ? 0.852 40.969 16.578 1.00 38.02 85 GLN A CA 1
ATOM 641 C C . GLN A 1 87 ? -0.353 40.339 17.251 1.00 38.51 85 GLN A C 1
ATOM 642 O O . GLN A 1 87 ? -0.942 40.915 18.137 1.00 39.49 85 GLN A O 1
ATOM 648 N N . GLU A 1 88 ? -0.681 39.119 16.873 1.00 40.03 86 GLU A N 1
ATOM 649 C CA . GLU A 1 88 ? -1.794 38.386 17.486 1.00 41.37 86 GLU A CA 1
ATOM 650 C C . GLU A 1 88 ? -1.655 38.213 19.000 1.00 40.29 86 GLU A C 1
ATOM 651 O O . GLU A 1 88 ? -2.615 38.440 19.707 1.00 39.00 86 GLU A O 1
ATOM 657 N N . LEU A 1 89 ? -0.486 37.813 19.508 1.00 39.88 87 LEU A N 1
ATOM 658 C CA . LEU A 1 89 ? -0.343 37.731 20.967 1.00 39.51 87 LEU A CA 1
ATOM 659 C C . LEU A 1 89 ? -0.654 39.069 21.605 1.00 38.99 87 LEU A C 1
ATOM 660 O O . LEU A 1 89 ? -1.292 39.130 22.664 1.00 38.83 87 LEU A O 1
ATOM 665 N N . ARG A 1 90 ? -0.188 40.146 20.993 1.00 38.26 88 ARG A N 1
ATOM 666 C CA . ARG A 1 90 ? -0.307 41.416 21.658 1.00 38.84 88 ARG A CA 1
ATOM 667 C C . ARG A 1 90 ? -1.703 42.008 21.614 1.00 38.53 88 ARG A C 1
ATOM 668 O O . ARG A 1 90 ? -2.118 42.597 22.593 1.00 37.27 88 ARG A O 1
ATOM 676 N N . PHE A 1 91 ? -2.453 41.797 20.529 1.00 38.86 89 PHE A N 1
ATOM 677 C CA . PHE A 1 91 ? -3.872 42.182 20.529 1.00 38.72 89 PHE A CA 1
ATOM 678 C C . PHE A 1 91 ? -4.623 41.521 21.664 1.00 39.24 89 PHE A C 1
ATOM 679 O O . PHE A 1 91 ? -5.351 42.199 22.395 1.00 38.96 89 PHE A O 1
ATOM 687 N N . LYS A 1 92 ? -4.399 40.218 21.856 1.00 40.39 90 LYS A N 1
ATOM 688 C CA . LYS A 1 92 ? -5.040 39.443 22.950 1.00 41.97 90 LYS A CA 1
ATOM 689 C C . LYS A 1 92 ? -4.643 39.897 24.322 1.00 41.35 90 LYS A C 1
ATOM 690 O O . LYS A 1 92 ? -5.430 39.902 25.248 1.00 42.88 90 LYS A O 1
ATOM 696 N N . GLN A 1 93 ? -3.378 40.213 24.463 1.00 40.98 91 GLN A N 1
ATOM 697 C CA . GLN A 1 93 ? -2.842 40.642 25.726 1.00 40.07 91 GLN A CA 1
ATOM 698 C C . GLN A 1 93 ? -3.426 41.996 26.127 1.00 39.46 91 GLN A C 1
ATOM 699 O O . GLN A 1 93 ? -3.799 42.132 27.269 1.00 39.00 91 GLN A O 1
ATOM 705 N N . HIS A 1 94 ? -3.491 42.990 25.228 1.00 39.34 92 HIS A N 1
ATOM 706 C CA . HIS A 1 94 ? -4.093 44.266 25.607 1.00 40.86 92 HIS A CA 1
ATOM 707 C C . HIS A 1 94 ? -5.561 44.082 25.960 1.00 40.85 92 HIS A C 1
ATOM 708 O O . HIS A 1 94 ? -6.006 44.693 26.904 1.00 41.07 92 HIS A O 1
ATOM 715 N N . LYS A 1 95 ? -6.300 43.225 25.251 1.00 41.41 93 LYS A N 1
ATOM 716 C CA . LYS A 1 95 ? -7.708 42.968 25.614 1.00 42.48 93 LYS A CA 1
ATOM 717 C C . LYS A 1 95 ? -7.784 42.335 26.998 1.00 42.39 93 LYS A C 1
ATOM 718 O O . LYS A 1 95 ? -8.608 42.715 27.804 1.00 42.43 93 LYS A O 1
ATOM 724 N N . ARG A 1 96 ? -6.909 41.388 27.280 1.00 41.80 94 ARG A N 1
ATOM 725 C CA . ARG A 1 96 ? -6.990 40.701 28.552 1.00 42.69 94 ARG A CA 1
ATOM 726 C C . ARG A 1 96 ? -6.623 41.633 29.692 1.00 42.09 94 ARG A C 1
ATOM 727 O O . ARG A 1 96 ? -7.232 41.560 30.757 1.00 42.10 94 ARG A O 1
ATOM 735 N N . ASN A 1 97 ? -5.672 42.548 29.460 1.00 41.87 95 ASN A N 1
ATOM 736 C CA . ASN A 1 97 ? -5.364 43.583 30.441 1.00 42.02 95 ASN A CA 1
ATOM 737 C C . ASN A 1 97 ? -6.528 44.586 30.602 1.00 41.40 95 ASN A C 1
ATOM 738 O O . ASN A 1 97 ? -6.851 44.961 31.712 1.00 41.07 95 ASN A O 1
ATOM 743 N N . MET A 1 98 ? -7.161 45.005 29.502 1.00 41.14 96 MET A N 1
ATOM 744 C CA . MET A 1 98 ? -8.326 45.909 29.579 1.00 41.01 96 MET A CA 1
ATOM 745 C C . MET A 1 98 ? -9.473 45.321 30.394 1.00 40.50 96 MET A C 1
ATOM 746 O O . MET A 1 98 ? -10.140 46.020 31.132 1.00 40.23 96 MET A O 1
ATOM 751 N N . SER A 1 99 ? -9.697 44.031 30.240 1.00 40.47 97 SER A N 1
ATOM 752 C CA . SER A 1 99 ? -10.860 43.394 30.844 1.00 41.53 97 SER A CA 1
ATOM 753 C C . SER A 1 99 ? -10.816 43.471 32.374 1.00 41.52 97 SER A C 1
ATOM 754 O O . SER A 1 99 ? -11.809 43.369 32.993 1.00 41.72 97 SER A O 1
ATOM 757 N N . GLN A 1 100 ? -9.659 43.732 32.957 1.00 42.98 98 GLN A N 1
ATOM 758 C CA . GLN A 1 100 ? -9.528 43.923 34.389 1.00 43.74 98 GLN A CA 1
ATOM 759 C C . GLN A 1 100 ? -10.120 45.205 34.958 1.00 43.53 98 GLN A C 1
ATOM 760 O O . GLN A 1 100 ? -10.191 45.321 36.183 1.00 42.86 98 GLN A O 1
ATOM 766 N N . TYR A 1 101 ? -10.451 46.193 34.124 1.00 43.30 99 TYR A N 1
ATOM 767 C CA . TYR A 1 101 ? -10.937 47.472 34.641 1.00 43.61 99 TYR A CA 1
ATOM 768 C C . TYR A 1 101 ? -12.463 47.581 34.427 1.00 44.60 99 TYR A C 1
ATOM 769 O O . TYR A 1 101 ? -12.959 47.781 33.313 1.00 44.61 99 TYR A O 1
ATOM 778 N N . GLU A 1 102 ? -13.220 47.414 35.497 1.00 45.44 100 GLU A N 1
ATOM 779 C CA . GLU A 1 102 ? -14.683 47.344 35.357 1.00 46.46 100 GLU A CA 1
ATOM 780 C C . GLU A 1 102 ? -15.286 48.678 34.946 1.00 44.85 100 GLU A C 1
ATOM 781 O O . GLU A 1 102 ? -16.225 48.696 34.218 1.00 46.12 100 GLU A O 1
ATOM 787 N N . THR A 1 103 ? -14.698 49.795 35.347 1.00 44.29 101 THR A N 1
ATOM 788 C CA . THR A 1 103 ? -15.232 51.118 35.023 1.00 42.68 101 THR A CA 1
ATOM 789 C C . THR A 1 103 ? -14.739 51.685 33.688 1.00 42.56 101 THR A C 1
ATOM 790 O O . THR A 1 103 ? -14.982 52.856 33.373 1.00 42.57 101 THR A O 1
ATOM 794 N N . LEU A 1 104 ? -14.099 50.845 32.880 1.00 42.15 102 LEU A N 1
ATOM 795 C CA . LEU A 1 104 ? -13.729 51.203 31.508 1.00 41.90 102 LEU A CA 1
ATOM 796 C C . LEU A 1 104 ? -14.582 50.489 30.456 1.00 41.50 102 LEU A C 1
ATOM 797 O O . LEU A 1 104 ? -14.565 49.278 30.358 1.00 41.84 102 LEU A O 1
ATOM 802 N N . THR A 1 105 ? -15.244 51.273 29.626 1.00 41.25 103 THR A N 1
ATOM 803 C CA . THR A 1 105 ? -16.085 50.805 28.565 1.00 41.78 103 THR A CA 1
ATOM 804 C C . THR A 1 105 ? -15.438 51.101 27.233 1.00 42.58 103 THR A C 1
ATOM 805 O O . THR A 1 105 ? -14.993 52.223 26.989 1.00 43.59 103 THR A O 1
ATOM 809 N N . PHE A 1 106 ? -15.406 50.125 26.348 1.00 43.45 104 PHE A N 1
ATOM 810 C CA . PHE A 1 106 ? -14.694 50.270 25.107 1.00 44.94 104 PHE A CA 1
ATOM 811 C C . PHE A 1 106 ? -15.634 50.116 23.933 1.00 45.89 104 PHE A C 1
ATOM 812 O O . PHE A 1 106 ? -16.434 49.216 23.950 1.00 46.74 104 PHE A O 1
ATOM 820 N N . TYR A 1 107 ? -15.541 50.980 22.923 1.00 46.74 105 TYR A N 1
ATOM 821 C CA . TYR A 1 107 ? -16.331 50.827 21.710 1.00 48.07 105 TYR A CA 1
ATOM 822 C C . TYR A 1 107 ? -15.505 50.786 20.432 1.00 48.68 105 TYR A C 1
ATOM 823 O O . TYR A 1 107 ? -14.591 51.567 20.262 1.00 49.36 105 TYR A O 1
ATOM 832 N N . LYS A 1 108 ? -15.845 49.865 19.536 1.00 49.52 106 LYS A N 1
ATOM 833 C CA . LYS A 1 108 ? -15.381 49.903 18.173 1.00 50.74 106 LYS A CA 1
ATOM 834 C C . LYS A 1 108 ? -16.182 50.975 17.436 1.00 51.32 106 LYS A C 1
ATOM 835 O O . LYS A 1 108 ? -17.327 50.758 17.090 1.00 52.44 106 LYS A O 1
ATOM 841 N N . GLY A 1 109 ? -15.599 52.146 17.239 1.00 51.70 107 GLY A N 1
ATOM 842 C CA . GLY A 1 109 ? -16.293 53.232 16.564 1.00 52.18 107 GLY A CA 1
ATOM 843 C C . GLY A 1 109 ? -15.459 54.497 16.550 1.00 52.93 107 GLY A C 1
ATOM 844 O O . GLY A 1 109 ? -14.319 54.492 17.033 1.00 54.12 107 GLY A O 1
ATOM 845 N N . TYR A 1 110 ? -16.022 55.579 16.013 1.00 53.11 108 TYR A N 1
ATOM 846 C CA A TYR A 1 110 ? -15.378 56.896 15.863 0.50 53.03 108 TYR A CA 1
ATOM 847 C CA B TYR A 1 110 ? -15.295 56.834 16.046 0.50 53.09 108 TYR A CA 1
ATOM 848 C C . TYR A 1 110 ? -16.086 57.906 16.763 1.00 52.73 108 TYR A C 1
ATOM 849 O O . TYR A 1 110 ? -17.306 57.929 16.748 1.00 53.13 108 TYR A O 1
ATOM 866 N N . VAL A 1 111 ? -15.354 58.783 17.446 1.00 51.56 109 VAL A N 1
ATOM 867 C CA . VAL A 1 111 ? -15.956 59.823 18.285 1.00 50.11 109 VAL A CA 1
ATOM 868 C C . VAL A 1 111 ? -16.029 61.133 17.524 1.00 50.28 109 VAL A C 1
ATOM 869 O O . VAL A 1 111 ? -15.084 61.509 16.855 1.00 50.88 109 VAL A O 1
ATOM 873 N N . LYS A 1 112 ? -17.200 61.771 17.567 1.00 50.12 110 LYS A N 1
ATOM 874 C CA . LYS A 1 112 ? -17.419 63.102 17.051 1.00 49.45 110 LYS A CA 1
ATOM 875 C C . LYS A 1 112 ? -17.661 63.962 18.272 1.00 49.17 110 LYS A C 1
ATOM 876 O O . LYS A 1 112 ? -18.302 63.534 19.209 1.00 48.38 110 LYS A O 1
ATOM 878 N N . ILE A 1 113 ? -17.131 65.174 18.273 1.00 49.56 111 ILE A N 1
ATOM 879 C CA . ILE A 1 113 ? -17.273 66.059 19.414 1.00 49.29 111 ILE A CA 1
ATOM 880 C C . ILE A 1 113 ? -18.377 67.063 19.150 1.00 50.04 111 ILE A C 1
ATOM 881 O O . ILE A 1 113 ? -18.400 67.668 18.100 1.00 49.28 111 ILE A O 1
ATOM 886 N N . LYS A 1 114 ? -19.287 67.223 20.113 1.00 51.22 112 LYS A N 1
ATOM 887 C CA . LYS A 1 114 ? -20.421 68.152 20.003 1.00 52.43 112 LYS A CA 1
ATOM 888 C C . LYS A 1 114 ? -20.066 69.472 20.663 1.00 52.25 112 LYS A C 1
ATOM 889 O O . LYS A 1 114 ? -20.262 70.548 20.119 1.00 51.85 112 LYS A O 1
ATOM 895 N N . ASP A 1 115 ? -19.619 69.362 21.898 1.00 52.68 113 ASP A N 1
ATOM 896 C CA . ASP A 1 115 ? -19.138 70.487 22.667 1.00 53.23 113 ASP A CA 1
ATOM 897 C C . ASP A 1 115 ? -18.164 69.894 23.692 1.00 51.95 113 ASP A C 1
ATOM 898 O O . ASP A 1 115 ? -18.024 68.685 23.744 1.00 51.34 113 ASP A O 1
ATOM 903 N N . PRO A 1 116 ? -17.470 70.741 24.480 1.00 51.27 114 PRO A N 1
ATOM 904 C CA . PRO A 1 116 ? -16.430 70.209 25.349 1.00 50.54 114 PRO A CA 1
ATOM 905 C C . PRO A 1 116 ? -16.874 69.133 26.334 1.00 49.69 114 PRO A C 1
ATOM 906 O O . PRO A 1 116 ? -16.019 68.517 26.942 1.00 50.90 114 PRO A O 1
ATOM 910 N N . THR A 1 117 ? -18.169 68.920 26.534 1.00 47.86 115 THR A N 1
ATOM 911 C CA . THR A 1 117 ? -18.596 67.925 27.502 1.00 46.31 115 THR A CA 1
ATOM 912 C C . THR A 1 117 ? -19.484 66.846 26.895 1.00 45.22 115 THR A C 1
ATOM 913 O O . THR A 1 117 ? -20.042 66.034 27.623 1.00 44.54 115 THR A O 1
ATOM 917 N N . HIS A 1 118 ? -19.588 66.808 25.571 1.00 44.12 116 HIS A N 1
ATOM 918 C CA . HIS A 1 118 ? -20.533 65.923 24.921 1.00 44.60 116 HIS A CA 1
ATOM 919 C C . HIS A 1 118 ? -19.972 65.373 23.632 1.00 44.75 116 HIS A C 1
ATOM 920 O O . HIS A 1 118 ? -19.480 66.135 22.781 1.00 44.92 116 HIS A O 1
ATOM 927 N N . VAL A 1 119 ? -20.108 64.062 23.452 1.00 44.43 117 VAL A N 1
ATOM 928 C CA . VAL A 1 119 ? -19.636 63.430 22.248 1.00 44.40 117 VAL A CA 1
ATOM 929 C C . VAL A 1 119 ? -20.664 62.442 21.732 1.00 45.88 117 VAL A C 1
ATOM 930 O O . VAL A 1 119 ? -21.622 62.114 22.418 1.00 46.39 117 VAL A O 1
ATOM 934 N N . ILE A 1 120 ? -20.414 61.938 20.536 1.00 47.18 118 ILE A N 1
ATOM 935 C CA . ILE A 1 120 ? -21.232 60.946 19.907 1.00 48.59 118 ILE A CA 1
ATOM 936 C C . ILE A 1 120 ? -20.322 59.882 19.332 1.00 49.01 118 ILE A C 1
ATOM 937 O O . ILE A 1 120 ? -19.452 60.177 18.513 1.00 48.59 118 ILE A O 1
ATOM 942 N N . VAL A 1 121 ? -20.532 58.635 19.740 1.00 49.85 119 VAL A N 1
ATOM 943 C CA . VAL A 1 121 ? -19.765 57.528 19.191 1.00 49.94 119 VAL A CA 1
ATOM 944 C C . VAL A 1 121 ? -20.557 56.873 18.094 1.00 51.43 119 VAL A C 1
ATOM 945 O O . VAL A 1 121 ? -21.643 56.405 18.331 1.00 51.38 119 VAL A O 1
ATOM 949 N N . LYS A 1 122 ? -20.006 56.872 16.886 1.00 54.12 120 LYS A N 1
ATOM 950 C CA . LYS A 1 122 ? -20.568 56.205 15.725 1.00 55.98 120 LYS A CA 1
ATOM 951 C C . LYS A 1 122 ? -19.886 54.854 15.531 1.00 58.29 120 LYS A C 1
ATOM 952 O O . LYS A 1 122 ? -18.702 54.797 15.225 1.00 58.04 120 LYS A O 1
ATOM 954 N N . THR A 1 123 ? -20.655 53.777 15.709 1.00 61.72 121 THR A N 1
ATOM 955 C CA . THR A 1 123 ? -20.182 52.395 15.558 1.00 64.29 121 THR A CA 1
ATOM 956 C C . THR A 1 123 ? -20.267 51.924 14.105 1.00 66.71 121 THR A C 1
ATOM 957 O O . THR A 1 123 ? -20.881 52.586 13.275 1.00 66.99 121 THR A O 1
ATOM 961 N N . ASP A 1 124 ? -19.642 50.778 13.817 1.00 69.79 122 ASP A N 1
ATOM 962 C CA . ASP A 1 124 ? -19.422 50.299 12.426 1.00 72.29 122 ASP A CA 1
ATOM 963 C C . ASP A 1 124 ? -20.722 50.027 11.603 1.00 74.21 122 ASP A C 1
ATOM 964 O O . ASP A 1 124 ? -20.957 50.643 10.543 1.00 74.74 122 ASP A O 1
ATOM 966 N N . GLU A 1 125 ? -21.556 49.110 12.092 1.00 75.87 123 GLU A N 1
ATOM 967 C CA . GLU A 1 125 ? -22.889 48.890 11.505 1.00 76.83 123 GLU A CA 1
ATOM 968 C C . GLU A 1 125 ? -23.887 49.272 12.580 1.00 77.37 123 GLU A C 1
ATOM 969 O O . GLU A 1 125 ? -24.503 48.389 13.197 1.00 77.23 123 GLU A O 1
ATOM 971 N N . GLY A 1 126 ? -24.030 50.581 12.831 1.00 77.68 124 GLY A N 1
ATOM 972 C CA . GLY A 1 126 ? -24.667 51.000 14.084 1.00 77.39 124 GLY A CA 1
ATOM 973 C C . GLY A 1 126 ? -25.183 52.410 14.294 1.00 77.01 124 GLY A C 1
ATOM 974 O O . GLY A 1 126 ? -25.168 53.278 13.390 1.00 76.37 124 GLY A O 1
ATOM 975 N N . LYS A 1 127 ? -25.635 52.608 15.534 1.00 76.30 125 LYS A N 1
ATOM 976 C CA . LYS A 1 127 ? -26.331 53.820 15.934 1.00 75.98 125 LYS A CA 1
ATOM 977 C C . LYS A 1 127 ? -25.353 54.796 16.588 1.00 74.84 125 LYS A C 1
ATOM 978 O O . LYS A 1 127 ? -24.173 54.482 16.763 1.00 75.21 125 LYS A O 1
ATOM 980 N N . GLU A 1 128 ? -25.863 55.980 16.909 1.00 72.97 126 GLU A N 1
ATOM 981 C CA . GLU A 1 128 ? -25.151 56.980 17.666 1.00 71.74 126 GLU A CA 1
ATOM 982 C C . GLU A 1 128 ? -25.265 56.671 19.161 1.00 70.71 126 GLU A C 1
ATOM 983 O O . GLU A 1 128 ? -26.374 56.572 19.685 1.00 71.64 126 GLU A O 1
ATOM 985 N N . ILE A 1 129 ? -24.144 56.514 19.859 1.00 68.42 127 ILE A N 1
ATOM 986 C CA . ILE A 1 129 ? -24.173 56.516 21.312 1.00 66.67 127 ILE A CA 1
ATOM 987 C C . ILE A 1 129 ? -23.840 57.935 21.716 1.00 65.03 127 ILE A C 1
ATOM 988 O O . ILE A 1 129 ? -22.809 58.450 21.343 1.00 65.70 127 ILE A O 1
ATOM 993 N N . GLU A 1 130 ? -24.703 58.564 22.483 1.00 63.02 128 GLU A N 1
ATOM 994 C CA . GLU A 1 130 ? -24.496 59.926 22.900 1.00 61.70 128 GLU A CA 1
ATOM 995 C C . GLU A 1 130 ? -23.974 59.954 24.324 1.00 58.98 128 GLU A C 1
ATOM 996 O O . GLU A 1 130 ? -24.520 59.319 25.194 1.00 58.95 128 GLU A O 1
ATOM 1002 N N . ALA A 1 131 ? -22.890 60.679 24.558 1.00 56.29 129 ALA A N 1
ATOM 1003 C CA . ALA A 1 131 ? -22.230 60.637 25.846 1.00 54.05 129 ALA A CA 1
ATOM 1004 C C . ALA A 1 131 ? -21.876 62.002 26.416 1.00 52.06 129 ALA A C 1
ATOM 1005 O O . ALA A 1 131 ? -21.465 62.906 25.705 1.00 51.29 129 ALA A O 1
ATOM 1007 N N . GLU A 1 132 ? -22.047 62.118 27.719 1.00 50.35 130 GLU A N 1
ATOM 1008 C CA . GLU A 1 132 ? -21.629 63.276 28.469 1.00 50.14 130 GLU A CA 1
ATOM 1009 C C . GLU A 1 132 ? -20.362 62.910 29.267 1.00 48.46 130 GLU A C 1
ATOM 1010 O O . GLU A 1 132 ? -20.179 61.757 29.639 1.00 46.42 130 GLU A O 1
ATOM 1016 N N . THR A 1 133 ? -19.526 63.912 29.537 1.00 47.41 131 THR A N 1
ATOM 1017 C CA . THR A 1 133 ? -18.247 63.699 30.179 1.00 47.61 131 THR A CA 1
ATOM 1018 C C . THR A 1 133 ? -17.685 64.949 30.835 1.00 47.27 131 THR A C 1
ATOM 1019 O O . THR A 1 133 ? -18.010 66.048 30.412 1.00 48.10 131 THR A O 1
ATOM 1023 N N . ARG A 1 134 ? -16.809 64.781 31.827 1.00 46.72 132 ARG A N 1
ATOM 1024 C CA . ARG A 1 134 ? -16.138 65.918 32.469 1.00 46.71 132 ARG A CA 1
ATOM 1025 C C . ARG A 1 134 ? -14.807 66.270 31.790 1.00 45.29 132 ARG A C 1
ATOM 1026 O O . ARG A 1 134 ? -14.498 67.442 31.606 1.00 45.10 132 ARG A O 1
ATOM 1034 N N . TYR A 1 135 ? -14.021 65.269 31.409 1.00 44.20 133 TYR A N 1
ATOM 1035 C CA . TYR A 1 135 ? -12.776 65.523 30.655 1.00 42.82 133 TYR A CA 1
ATOM 1036 C C . TYR A 1 135 ? -12.707 64.736 29.394 1.00 40.84 133 TYR A C 1
ATOM 1037 O O . TYR A 1 135 ? -13.371 63.740 29.240 1.00 39.61 133 TYR A O 1
ATOM 1046 N N . MET A 1 136 ? -11.824 65.166 28.512 1.00 40.16 134 MET A N 1
ATOM 1047 C CA . MET A 1 136 ? -11.638 64.521 27.230 1.00 39.55 134 MET A CA 1
ATOM 1048 C C . MET A 1 136 ? -10.123 64.394 26.978 1.00 38.89 134 MET A C 1
ATOM 1049 O O . MET A 1 136 ? -9.357 65.290 27.307 1.00 38.70 134 MET A O 1
ATOM 1054 N N . ILE A 1 137 ? -9.694 63.257 26.438 1.00 37.84 135 ILE A N 1
ATOM 1055 C CA . ILE A 1 137 ? -8.334 63.051 26.034 1.00 36.34 135 ILE A CA 1
ATOM 1056 C C . ILE A 1 137 ? -8.419 62.706 24.582 1.00 36.38 135 ILE A C 1
ATOM 1057 O O . ILE A 1 137 ? -8.978 61.683 24.244 1.00 36.54 135 ILE A O 1
ATOM 1062 N N . ILE A 1 138 ? -7.845 63.550 23.735 1.00 36.14 136 ILE A N 1
ATOM 1063 C CA . ILE A 1 138 ? -7.791 63.319 22.306 1.00 36.38 136 ILE A CA 1
ATOM 1064 C C . ILE A 1 138 ? -6.494 62.617 21.964 1.00 36.87 136 ILE A C 1
ATOM 1065 O O . ILE A 1 138 ? -5.413 63.198 22.073 1.00 37.47 136 ILE A O 1
ATOM 1070 N N . ALA A 1 139 ? -6.617 61.372 21.532 1.00 37.21 137 ALA A N 1
ATOM 1071 C CA . ALA A 1 139 ? -5.471 60.499 21.355 1.00 37.33 137 ALA A CA 1
ATOM 1072 C C . ALA A 1 139 ? -5.611 59.850 20.019 1.00 37.61 137 ALA A C 1
ATOM 1073 O O . ALA A 1 139 ? -5.370 58.672 19.907 1.00 39.00 137 ALA A O 1
ATOM 1075 N N . SER A 1 140 ? -5.992 60.634 19.017 1.00 38.19 138 SER A N 1
ATOM 1076 C CA . SER A 1 140 ? -6.414 60.126 17.715 1.00 38.51 138 SER A CA 1
ATOM 1077 C C . SER A 1 140 ? -5.281 59.895 16.732 1.00 39.32 138 SER A C 1
ATOM 1078 O O . SER A 1 140 ? -5.504 59.438 15.626 1.00 38.38 138 SER A O 1
ATOM 1081 N N . GLY A 1 141 ? -4.066 60.227 17.126 1.00 40.95 139 GLY A N 1
ATOM 1082 C CA . GLY A 1 141 ? -2.894 59.788 16.384 1.00 42.79 139 GLY A CA 1
ATOM 1083 C C . GLY A 1 141 ? -2.703 60.488 15.058 1.00 44.53 139 GLY A C 1
ATOM 1084 O O . GLY A 1 141 ? -3.027 61.651 14.902 1.00 45.07 139 GLY A O 1
ATOM 1085 N N . ALA A 1 142 ? -2.160 59.773 14.100 1.00 46.78 140 ALA A N 1
ATOM 1086 C CA . ALA A 1 142 ? -1.810 60.349 12.819 1.00 48.98 140 ALA A CA 1
ATOM 1087 C C . ALA A 1 142 ? -2.082 59.327 11.742 1.00 50.84 140 ALA A C 1
ATOM 1088 O O . ALA A 1 142 ? -2.318 58.162 12.047 1.00 51.99 140 ALA A O 1
ATOM 1090 N N . GLU A 1 143 ? -2.031 59.747 10.492 1.00 52.92 141 GLU A N 1
ATOM 1091 C CA . GLU A 1 143 ? -2.274 58.835 9.385 1.00 55.18 141 GLU A CA 1
ATOM 1092 C C . GLU A 1 143 ? -1.239 59.023 8.316 1.00 56.36 141 GLU A C 1
ATOM 1093 O O . GLU A 1 143 ? -0.454 59.955 8.337 1.00 55.70 141 GLU A O 1
ATOM 1099 N N . THR A 1 144 ? -1.259 58.148 7.330 1.00 59.14 142 THR A N 1
ATOM 1100 C CA . THR A 1 144 ? -0.306 58.311 6.246 1.00 61.02 142 THR A CA 1
ATOM 1101 C C . THR A 1 144 ? -0.744 59.482 5.327 1.00 61.93 142 THR A C 1
ATOM 1102 O O . THR A 1 144 ? -1.908 59.568 4.928 1.00 62.47 142 THR A O 1
ATOM 1106 N N . ALA A 1 145 ? 0.186 60.404 5.060 1.00 63.26 143 ALA A N 1
ATOM 1107 C CA . ALA A 1 145 ? -0.120 61.686 4.393 1.00 63.94 143 ALA A CA 1
ATOM 1108 C C . ALA A 1 145 ? -0.779 61.497 3.013 1.00 64.87 143 ALA A C 1
ATOM 1109 O O . ALA A 1 145 ? -0.150 60.921 2.094 1.00 65.40 143 ALA A O 1
ATOM 1111 N N . LYS A 1 146 ? -2.041 61.959 2.883 1.00 65.04 144 LYS A N 1
ATOM 1112 C CA . LYS A 1 146 ? -2.868 61.746 1.657 1.00 64.75 144 LYS A CA 1
ATOM 1113 C C . LYS A 1 146 ? -2.389 62.691 0.539 1.00 63.91 144 LYS A C 1
ATOM 1114 O O . LYS A 1 146 ? -2.866 63.821 0.423 1.00 64.59 144 LYS A O 1
ATOM 1116 N N . LEU A 1 147 ? -1.420 62.210 -0.247 1.00 62.64 145 LEU A N 1
ATOM 1117 C CA . LEU A 1 147 ? -0.675 63.013 -1.244 1.00 60.98 145 LEU A CA 1
ATOM 1118 C C . LEU A 1 147 ? -1.500 63.090 -2.539 1.00 61.52 145 LEU A C 1
ATOM 1119 O O . LEU A 1 147 ? -2.146 62.093 -2.899 1.00 61.70 145 LEU A O 1
ATOM 1124 N N . ARG A 1 148 ? -1.457 64.242 -3.235 1.00 61.46 146 ARG A N 1
ATOM 1125 C CA . ARG A 1 148 ? -2.111 64.409 -4.556 1.00 61.22 146 ARG A CA 1
ATOM 1126 C C . ARG A 1 148 ? -1.042 64.315 -5.651 1.00 60.65 146 ARG A C 1
ATOM 1127 O O . ARG A 1 148 ? -0.379 65.313 -5.991 1.00 60.76 146 ARG A O 1
ATOM 1129 N N . LEU A 1 149 ? -0.878 63.096 -6.173 1.00 59.31 147 LEU A N 1
ATOM 1130 C CA . LEU A 1 149 ? 0.094 62.804 -7.212 1.00 58.16 147 LEU A CA 1
ATOM 1131 C C . LEU A 1 149 ? -0.475 61.651 -8.004 1.00 57.95 147 LEU A C 1
ATOM 1132 O O . LEU A 1 149 ? -0.993 60.701 -7.420 1.00 57.73 147 LEU A O 1
ATOM 1137 N N . PRO A 1 150 ? -0.391 61.722 -9.336 1.00 57.79 148 PRO A N 1
ATOM 1138 C CA . PRO A 1 150 ? -1.006 60.643 -10.121 1.00 57.99 148 PRO A CA 1
ATOM 1139 C C . PRO A 1 150 ? -0.268 59.306 -9.956 1.00 58.32 148 PRO A C 1
ATOM 1140 O O . PRO A 1 150 ? 0.955 59.275 -10.047 1.00 58.02 148 PRO A O 1
ATOM 1144 N N . GLY A 1 151 ? -1.008 58.228 -9.709 1.00 58.82 149 GLY A N 1
ATOM 1145 C CA . GLY A 1 151 ? -0.406 56.919 -9.422 1.00 59.49 149 GLY A CA 1
ATOM 1146 C C . GLY A 1 151 ? -0.237 56.549 -7.935 1.00 60.23 149 GLY A C 1
ATOM 1147 O O . GLY A 1 151 ? 0.125 55.414 -7.610 1.00 59.10 149 GLY A O 1
ATOM 1148 N N . VAL A 1 152 ? -0.513 57.494 -7.033 1.00 61.09 150 VAL A N 1
ATOM 1149 C CA . VAL A 1 152 ? -0.462 57.246 -5.585 1.00 61.88 150 VAL A CA 1
ATOM 1150 C C . VAL A 1 152 ? -1.095 55.924 -5.150 1.00 62.20 150 VAL A C 1
ATOM 1151 O O . VAL A 1 152 ? -0.658 55.323 -4.163 1.00 62.45 150 VAL A O 1
ATOM 1155 N N . GLU A 1 153 ? -2.131 55.501 -5.877 1.00 62.11 151 GLU A N 1
ATOM 1156 C CA . GLU A 1 153 ? -2.878 54.279 -5.581 1.00 61.94 151 GLU A CA 1
ATOM 1157 C C . GLU A 1 153 ? -2.093 53.006 -5.869 1.00 60.73 151 GLU A C 1
ATOM 1158 O O . GLU A 1 153 ? -2.444 51.935 -5.383 1.00 60.49 151 GLU A O 1
ATOM 1164 N N . TYR A 1 154 ? -1.047 53.136 -6.677 1.00 59.85 152 TYR A N 1
ATOM 1165 C CA . TYR A 1 154 ? -0.116 52.032 -6.999 1.00 59.12 152 TYR A CA 1
ATOM 1166 C C . TYR A 1 154 ? 1.040 51.882 -6.032 1.00 57.48 152 TYR A C 1
ATOM 1167 O O . TYR A 1 154 ? 1.731 50.886 -6.080 1.00 56.78 152 TYR A O 1
ATOM 1176 N N . CYS A 1 155 ? 1.275 52.883 -5.191 1.00 56.44 153 CYS A N 1
ATOM 1177 C CA . CYS A 1 155 ? 2.304 52.786 -4.148 1.00 55.96 153 CYS A CA 1
ATOM 1178 C C . CYS A 1 155 ? 1.839 51.961 -2.913 1.00 54.61 153 CYS A C 1
ATOM 1179 O O . CYS A 1 155 ? 0.708 52.062 -2.468 1.00 54.66 153 CYS A O 1
ATOM 1182 N N . LEU A 1 156 ? 2.717 51.111 -2.410 1.00 53.46 154 LEU A N 1
ATOM 1183 C CA . LEU A 1 156 ? 2.569 50.537 -1.084 1.00 52.65 154 LEU A CA 1
ATOM 1184 C C . LEU A 1 156 ? 2.833 51.591 -0.021 1.00 52.33 154 LEU A C 1
ATOM 1185 O O . LEU A 1 156 ? 3.566 52.547 -0.249 1.00 52.35 154 LEU A O 1
ATOM 1190 N N . THR A 1 157 ? 2.240 51.417 1.155 1.00 52.25 155 THR A N 1
ATOM 1191 C CA . THR A 1 157 ? 2.696 52.146 2.348 1.00 52.02 155 THR A CA 1
ATOM 1192 C C . THR A 1 157 ? 3.114 51.148 3.409 1.00 51.21 155 THR A C 1
ATOM 1193 O O . THR A 1 157 ? 2.994 49.929 3.243 1.00 50.28 155 THR A O 1
ATOM 1197 N N . SER A 1 158 ? 3.584 51.700 4.518 1.00 51.14 156 SER A N 1
ATOM 1198 C CA . SER A 1 158 ? 3.865 50.939 5.722 1.00 50.84 156 SER A CA 1
ATOM 1199 C C . SER A 1 158 ? 2.726 50.068 6.184 1.00 50.72 156 SER A C 1
ATOM 1200 O O . SER A 1 158 ? 2.950 48.977 6.702 1.00 49.88 156 SER A O 1
ATOM 1203 N N . ASP A 1 159 ? 1.506 50.540 6.001 1.00 51.29 157 ASP A N 1
ATOM 1204 C CA . ASP A 1 159 ? 0.352 49.778 6.429 1.00 52.69 157 ASP A CA 1
ATOM 1205 C C . ASP A 1 159 ? 0.301 48.504 5.658 1.00 52.18 157 ASP A C 1
ATOM 1206 O O . ASP A 1 159 ? -0.076 47.496 6.183 1.00 52.29 157 ASP A O 1
ATOM 1211 N N . ASP A 1 160 ? 0.711 48.555 4.401 1.00 52.15 158 ASP A N 1
ATOM 1212 C CA . ASP A 1 160 ? 0.652 47.390 3.532 1.00 51.63 158 ASP A CA 1
ATOM 1213 C C . ASP A 1 160 ? 1.787 46.462 3.813 1.00 50.07 158 ASP A C 1
ATOM 1214 O O . ASP A 1 160 ? 1.618 45.260 3.785 1.00 50.65 158 ASP A O 1
ATOM 1219 N N . ILE A 1 161 ? 2.966 47.025 4.033 1.00 48.23 159 ILE A N 1
ATOM 1220 C CA . ILE A 1 161 ? 4.149 46.227 4.232 1.00 46.42 159 ILE A CA 1
ATOM 1221 C C . ILE A 1 161 ? 4.102 45.528 5.581 1.00 45.01 159 ILE A C 1
ATOM 1222 O O . ILE A 1 161 ? 4.440 44.341 5.643 1.00 44.83 159 ILE A O 1
ATOM 1227 N N . PHE A 1 162 ? 3.677 46.235 6.639 1.00 42.35 160 PHE A N 1
ATOM 1228 C CA . PHE A 1 162 ? 3.705 45.667 7.996 1.00 41.70 160 PHE A CA 1
ATOM 1229 C C . PHE A 1 162 ? 2.348 45.379 8.648 1.00 41.25 160 PHE A C 1
ATOM 1230 O O . PHE A 1 162 ? 2.305 44.819 9.725 1.00 40.61 160 PHE A O 1
ATOM 1238 N N . GLY A 1 163 ? 1.251 45.716 7.978 1.00 41.67 161 GLY A N 1
ATOM 1239 C CA . GLY A 1 163 ? -0.082 45.493 8.497 1.00 41.63 161 GLY A CA 1
ATOM 1240 C C . GLY A 1 163 ? -0.327 44.041 8.871 1.00 42.49 161 GLY A C 1
ATOM 1241 O O . GLY A 1 163 ? 0.176 43.137 8.250 1.00 41.83 161 GLY A O 1
ATOM 1242 N N . TYR A 1 164 ? -1.098 43.843 9.917 1.00 43.81 162 TYR A N 1
ATOM 1243 C CA . TYR A 1 164 ? -1.495 42.527 10.363 1.00 45.79 162 TYR A CA 1
ATOM 1244 C C . TYR A 1 164 ? -2.253 41.766 9.267 1.00 46.93 162 TYR A C 1
ATOM 1245 O O . TYR A 1 164 ? -3.198 42.267 8.700 1.00 46.98 162 TYR A O 1
ATOM 1254 N N . LYS A 1 165 ? -1.830 40.548 8.994 1.00 48.78 163 LYS A N 1
ATOM 1255 C CA . LYS A 1 165 ? -2.450 39.704 7.967 1.00 50.50 163 LYS A CA 1
ATOM 1256 C C . LYS A 1 165 ? -2.332 40.317 6.580 1.00 50.25 163 LYS A C 1
ATOM 1257 O O . LYS A 1 165 ? -3.158 40.053 5.730 1.00 51.16 163 LYS A O 1
ATOM 1263 N N . THR A 1 166 ? -1.302 41.118 6.339 1.00 50.29 164 THR A N 1
ATOM 1264 C CA . THR A 1 166 ? -1.085 41.683 5.018 1.00 49.73 164 THR A CA 1
ATOM 1265 C C . THR A 1 166 ? -0.876 40.579 4.005 1.00 50.40 164 THR A C 1
ATOM 1266 O O . THR A 1 166 ? -0.414 39.511 4.332 1.00 50.07 164 THR A O 1
ATOM 1270 N N . SER A 1 167 ? -1.208 40.860 2.760 1.00 52.03 165 SER A N 1
ATOM 1271 C CA . SER A 1 167 ? -0.922 39.935 1.655 1.00 52.97 165 SER A CA 1
ATOM 1272 C C . SER A 1 167 ? 0.425 40.215 0.983 1.00 53.16 165 SER A C 1
ATOM 1273 O O . SER A 1 167 ? 0.813 39.471 0.096 1.00 53.93 165 SER A O 1
ATOM 1276 N N . PHE A 1 168 ? 1.140 41.276 1.383 1.00 52.85 166 PHE A N 1
ATOM 1277 C CA . PHE A 1 168 ? 2.532 41.475 0.924 1.00 52.16 166 PHE A CA 1
ATOM 1278 C C . PHE A 1 168 ? 3.446 40.412 1.553 1.00 52.04 166 PHE A C 1
ATOM 1279 O O . PHE A 1 168 ? 3.923 40.573 2.663 1.00 52.99 166 PHE A O 1
ATOM 1287 N N . ARG A 1 169 ? 3.624 39.296 0.863 1.00 51.55 167 ARG A N 1
ATOM 1288 C CA . ARG A 1 169 ? 4.341 38.147 1.403 1.00 51.43 167 ARG A CA 1
ATOM 1289 C C . ARG A 1 169 ? 5.398 37.626 0.446 1.00 50.72 167 ARG A C 1
ATOM 1290 O O . ARG A 1 169 ? 5.882 36.530 0.595 1.00 49.52 167 ARG A O 1
ATOM 1298 N N . LYS A 1 170 ? 5.796 38.450 -0.508 1.00 51.53 168 LYS A N 1
ATOM 1299 C CA . LYS A 1 170 ? 6.809 38.059 -1.458 1.00 52.30 168 LYS A CA 1
ATOM 1300 C C . LYS A 1 170 ? 7.670 39.236 -1.851 1.00 51.59 168 LYS A C 1
ATOM 1301 O O . LYS A 1 170 ? 7.169 40.288 -2.205 1.00 51.39 168 LYS A O 1
ATOM 1307 N N . LEU A 1 171 ? 8.977 39.048 -1.809 1.00 51.29 169 LEU A N 1
ATOM 1308 C CA . LEU A 1 171 ? 9.882 40.161 -2.050 1.00 51.58 169 LEU A CA 1
ATOM 1309 C C . LEU A 1 171 ? 10.013 40.472 -3.527 1.00 50.99 169 LEU A C 1
ATOM 1310 O O . LEU A 1 171 ? 10.081 39.571 -4.317 1.00 51.31 169 LEU A O 1
ATOM 1315 N N . PRO A 1 172 ? 10.038 41.761 -3.893 1.00 50.53 170 PRO A N 1
ATOM 1316 C CA . PRO A 1 172 ? 10.386 42.162 -5.255 1.00 50.31 170 PRO A CA 1
ATOM 1317 C C . PRO A 1 172 ? 11.889 42.141 -5.494 1.00 50.58 170 PRO A C 1
ATOM 1318 O O . PRO A 1 172 ? 12.653 42.047 -4.542 1.00 50.63 170 PRO A O 1
ATOM 1322 N N . GLN A 1 173 ? 12.322 42.207 -6.751 1.00 50.68 171 GLN A N 1
ATOM 1323 C CA . GLN A 1 173 ? 13.748 42.221 -7.029 1.00 51.36 171 GLN A CA 1
ATOM 1324 C C . GLN A 1 173 ? 14.215 43.628 -6.741 1.00 49.38 171 GLN A C 1
ATOM 1325 O O . GLN A 1 173 ? 15.310 43.842 -6.226 1.00 48.83 171 GLN A O 1
ATOM 1331 N N . ASP A 1 174 ? 13.431 44.613 -7.120 1.00 47.90 172 ASP A N 1
ATOM 1332 C CA . ASP A 1 174 ? 13.814 45.924 -6.677 1.00 47.51 172 ASP A CA 1
ATOM 1333 C C . ASP A 1 174 ? 12.676 46.893 -6.398 1.00 45.58 172 ASP A C 1
ATOM 1334 O O . ASP A 1 174 ? 11.523 46.673 -6.784 1.00 45.39 172 ASP A O 1
ATOM 1339 N N . MET A 1 175 ? 12.991 47.913 -5.620 1.00 43.96 173 MET A N 1
A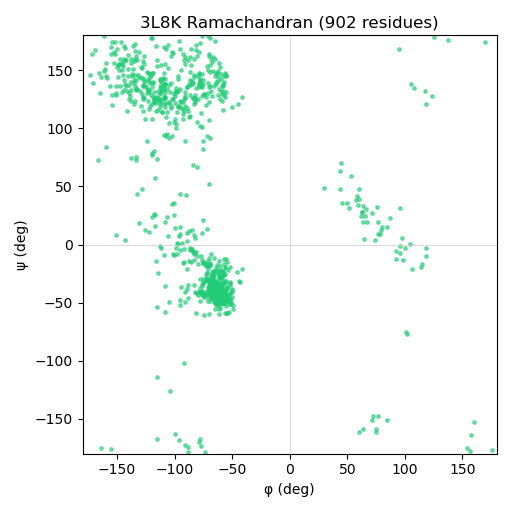TOM 1340 C CA . MET A 1 175 ? 11.952 48.714 -4.974 1.00 43.18 173 MET A CA 1
ATOM 1341 C C . MET A 1 175 ? 12.407 50.140 -4.959 1.00 42.00 173 MET A C 1
ATOM 1342 O O . MET A 1 175 ? 13.582 50.430 -4.803 1.00 42.03 173 MET A O 1
ATOM 1347 N N . VAL A 1 176 ? 11.475 51.031 -5.249 1.00 41.57 174 VAL A N 1
ATOM 1348 C CA . VAL A 1 176 ? 11.718 52.443 -5.150 1.00 40.69 174 VAL A CA 1
ATOM 1349 C C . VAL A 1 176 ? 10.945 52.954 -3.962 1.00 40.54 174 VAL A C 1
ATOM 1350 O O . VAL A 1 176 ? 9.754 52.671 -3.800 1.00 40.35 174 VAL A O 1
ATOM 1354 N N . ILE A 1 177 ? 11.640 53.711 -3.121 1.00 40.31 175 ILE A N 1
ATOM 1355 C CA . ILE A 1 177 ? 11.093 54.235 -1.896 1.00 39.62 175 ILE A CA 1
ATOM 1356 C C . ILE A 1 177 ? 11.043 55.758 -2.086 1.00 40.31 175 ILE A C 1
ATOM 1357 O O . ILE A 1 177 ? 12.038 56.382 -2.430 1.00 39.62 175 ILE A O 1
ATOM 1362 N N . ILE A 1 178 ? 9.859 56.339 -1.897 1.00 40.91 176 ILE A N 1
ATOM 1363 C CA . ILE A 1 178 ? 9.646 57.759 -2.094 1.00 41.02 176 ILE A CA 1
ATOM 1364 C C . ILE A 1 178 ? 9.659 58.409 -0.727 1.00 40.99 176 ILE A C 1
ATOM 1365 O O . ILE A 1 178 ? 8.691 58.282 0.030 1.00 39.06 176 ILE A O 1
ATOM 1370 N N . GLY A 1 179 ? 10.767 59.102 -0.430 1.00 40.98 177 GLY A N 1
ATOM 1371 C CA . GLY A 1 179 ? 11.024 59.655 0.914 1.00 40.72 177 GLY A CA 1
ATOM 1372 C C . GLY A 1 179 ? 12.263 59.152 1.671 1.00 40.23 177 GLY A C 1
ATOM 1373 O O . GLY A 1 179 ? 12.379 57.954 1.938 1.00 39.72 177 GLY A O 1
ATOM 1374 N N . ALA A 1 180 ? 13.163 60.082 2.024 1.00 39.67 178 ALA A N 1
ATOM 1375 C CA . ALA A 1 180 ? 14.374 59.817 2.836 1.00 39.61 178 ALA A CA 1
ATOM 1376 C C . ALA A 1 180 ? 14.290 60.204 4.353 1.00 39.83 178 ALA A C 1
ATOM 1377 O O . ALA A 1 180 ? 15.327 60.458 5.000 1.00 39.20 178 ALA A O 1
ATOM 1379 N N . GLY A 1 181 ? 13.068 60.223 4.893 1.00 40.05 179 GLY A N 1
ATOM 1380 C CA . GLY A 1 181 ? 12.813 60.286 6.327 1.00 40.38 179 GLY A CA 1
ATOM 1381 C C . GLY A 1 181 ? 12.993 58.944 7.006 1.00 40.94 179 GLY A C 1
ATOM 1382 O O . GLY A 1 181 ? 13.475 57.985 6.410 1.00 42.51 179 GLY A O 1
ATOM 1383 N N . TYR A 1 182 ? 12.592 58.848 8.258 1.00 41.51 180 TYR A N 1
ATOM 1384 C CA . TYR A 1 182 ? 12.994 57.697 9.043 1.00 41.78 180 TYR A CA 1
ATOM 1385 C C . TYR A 1 182 ? 12.348 56.428 8.557 1.00 41.03 180 TYR A C 1
ATOM 1386 O O . TYR A 1 182 ? 12.978 55.399 8.595 1.00 41.41 180 TYR A O 1
ATOM 1395 N N . ILE A 1 183 ? 11.095 56.492 8.137 1.00 40.68 181 ILE A N 1
ATOM 1396 C CA . ILE A 1 183 ? 10.394 55.314 7.676 1.00 40.92 181 ILE A CA 1
ATOM 1397 C C . ILE A 1 183 ? 11.003 54.782 6.392 1.00 40.13 181 ILE A C 1
ATOM 1398 O O . ILE A 1 183 ? 11.205 53.584 6.252 1.00 41.16 181 ILE A O 1
ATOM 1403 N N . GLY A 1 184 ? 11.309 55.670 5.461 1.00 39.15 182 GLY A N 1
ATOM 1404 C CA . GLY A 1 184 ? 11.955 55.284 4.224 1.00 38.44 182 GLY A CA 1
ATOM 1405 C C . GLY A 1 184 ? 13.329 54.653 4.390 1.00 38.58 182 GLY A C 1
ATOM 1406 O O . GLY A 1 184 ? 13.640 53.656 3.730 1.00 37.79 182 GLY A O 1
ATOM 1407 N N . LEU A 1 185 ? 14.159 55.229 5.272 1.00 38.56 183 LEU A N 1
ATOM 1408 C CA . LEU A 1 185 ? 15.507 54.728 5.466 1.00 37.95 183 LEU A CA 1
ATOM 1409 C C . LEU A 1 185 ? 15.423 53.400 6.131 1.00 37.57 183 LEU A C 1
ATOM 1410 O O . LEU A 1 185 ? 16.167 52.496 5.747 1.00 37.92 183 LEU A O 1
ATOM 1415 N N . GLU A 1 186 ? 14.524 53.265 7.097 1.00 36.90 184 GLU A N 1
ATOM 1416 C CA . GLU A 1 186 ? 14.292 51.980 7.747 1.00 38.37 184 GLU A CA 1
ATOM 1417 C C . GLU A 1 186 ? 13.903 50.871 6.762 1.00 38.20 184 GLU A C 1
ATOM 1418 O O . GLU A 1 186 ? 14.450 49.779 6.789 1.00 37.52 184 GLU A O 1
ATOM 1424 N N . ILE A 1 187 ? 12.924 51.160 5.914 1.00 38.77 185 ILE A N 1
ATOM 1425 C CA . ILE A 1 187 ? 12.488 50.227 4.911 1.00 38.28 185 ILE A CA 1
ATOM 1426 C C . ILE A 1 187 ? 13.620 49.897 3.938 1.00 37.84 185 ILE A C 1
ATOM 1427 O O . ILE A 1 187 ? 13.848 48.745 3.642 1.00 37.06 185 ILE A O 1
ATOM 1432 N N . ALA A 1 188 ? 14.364 50.903 3.492 1.00 37.82 186 ALA A N 1
ATOM 1433 C CA . ALA A 1 188 ? 15.517 50.655 2.615 1.00 38.30 186 ALA A CA 1
ATOM 1434 C C . ALA A 1 188 ? 16.560 49.723 3.272 1.00 38.97 186 ALA A C 1
ATOM 1435 O O . ALA A 1 188 ? 17.134 48.844 2.624 1.00 39.81 186 ALA A O 1
ATOM 1437 N N . SER A 1 189 ? 16.830 49.927 4.557 1.00 39.61 187 SER A N 1
ATOM 1438 C CA . SER A 1 189 ? 17.801 49.081 5.300 1.00 39.71 187 SER A CA 1
ATOM 1439 C C . SER A 1 189 ? 17.408 47.614 5.387 1.00 39.20 187 SER A C 1
ATOM 1440 O O . SER A 1 189 ? 18.207 46.754 5.072 1.00 38.93 187 SER A O 1
ATOM 1443 N N . ILE A 1 190 ? 16.191 47.360 5.836 1.00 39.21 188 ILE A N 1
ATOM 1444 C CA . ILE A 1 190 ? 15.704 46.011 6.061 1.00 40.61 188 ILE A CA 1
ATOM 1445 C C . ILE A 1 190 ? 15.529 45.264 4.754 1.00 41.01 188 ILE A C 1
ATOM 1446 O O . ILE A 1 190 ? 15.927 44.135 4.651 1.00 40.62 188 ILE A O 1
ATOM 1451 N N . PHE A 1 191 ? 14.937 45.887 3.748 1.00 42.48 189 PHE A N 1
ATOM 1452 C CA . PHE A 1 191 ? 14.729 45.168 2.487 1.00 43.88 189 PHE A CA 1
ATOM 1453 C C . PHE A 1 191 ? 16.045 44.888 1.749 1.00 43.99 189 PHE A C 1
ATOM 1454 O O . PHE A 1 191 ? 16.252 43.808 1.212 1.00 43.46 189 PHE A O 1
ATOM 1462 N N . ARG A 1 192 ? 16.964 45.830 1.791 1.00 44.58 190 ARG A N 1
ATOM 1463 C CA . ARG A 1 192 ? 18.256 45.583 1.208 1.00 45.41 190 ARG A CA 1
ATOM 1464 C C . ARG A 1 192 ? 18.882 44.339 1.855 1.00 45.99 190 ARG A C 1
ATOM 1465 O O . ARG A 1 192 ? 19.492 43.504 1.185 1.00 46.04 190 ARG A O 1
ATOM 1473 N N . LEU A 1 193 ? 18.677 44.176 3.153 1.00 46.25 191 LEU A N 1
ATOM 1474 C CA . LEU A 1 193 ? 19.315 43.081 3.840 1.00 46.54 191 LEU A CA 1
ATOM 1475 C C . LEU A 1 193 ? 18.689 41.741 3.431 1.00 46.53 191 LEU A C 1
ATOM 1476 O O . LEU A 1 193 ? 19.298 40.705 3.578 1.00 45.32 191 LEU A O 1
ATOM 1481 N N . MET A 1 194 ? 17.464 41.779 2.910 1.00 47.14 192 MET A N 1
ATOM 1482 C CA . MET A 1 194 ? 16.766 40.572 2.461 1.00 47.46 192 MET A CA 1
ATOM 1483 C C . MET A 1 194 ? 16.944 40.318 0.964 1.00 47.40 192 MET A C 1
ATOM 1484 O O . MET A 1 194 ? 16.285 39.444 0.416 1.00 48.12 192 MET A O 1
ATOM 1489 N N . GLY A 1 195 ? 17.830 41.069 0.313 1.00 46.73 193 GLY A N 1
ATOM 1490 C CA . GLY A 1 195 ? 18.163 40.830 -1.096 1.00 46.40 193 GLY A CA 1
ATOM 1491 C C . GLY A 1 195 ? 17.558 41.800 -2.110 1.00 45.81 193 GLY A C 1
ATOM 1492 O O . GLY A 1 195 ? 17.825 41.664 -3.281 1.00 46.35 193 GLY A O 1
ATOM 1493 N N . VAL A 1 196 ? 16.794 42.795 -1.669 1.00 44.56 194 VAL A N 1
ATOM 1494 C CA . VAL A 1 196 ? 16.101 43.699 -2.558 1.00 43.71 194 VAL A CA 1
ATOM 1495 C C . VAL A 1 196 ? 16.982 44.881 -2.935 1.00 44.58 194 VAL A C 1
ATOM 1496 O O . VAL A 1 196 ? 17.694 45.452 -2.103 1.00 44.22 194 VAL A O 1
ATOM 1500 N N . GLN A 1 197 ? 16.933 45.255 -4.209 1.00 45.35 195 GLN A N 1
ATOM 1501 C CA . GLN A 1 197 ? 17.641 46.440 -4.693 1.00 46.21 195 GLN A CA 1
ATOM 1502 C C . GLN A 1 197 ? 16.793 47.656 -4.404 1.00 44.36 195 GLN A C 1
ATOM 1503 O O . GLN A 1 197 ? 15.661 47.719 -4.812 1.00 44.54 195 GLN A O 1
ATOM 1509 N N . THR A 1 198 ? 17.329 48.632 -3.705 1.00 43.15 196 THR A N 1
ATOM 1510 C CA . THR A 1 198 ? 16.502 49.725 -3.282 1.00 42.75 196 THR A CA 1
ATOM 1511 C C . THR A 1 198 ? 17.006 51.032 -3.830 1.00 42.73 196 THR A C 1
ATOM 1512 O O . THR A 1 198 ? 18.183 51.232 -4.007 1.00 43.86 196 THR A O 1
ATOM 1516 N N . HIS A 1 199 ? 16.095 51.930 -4.130 1.00 43.09 197 HIS A N 1
ATOM 1517 C CA . HIS A 1 199 ? 16.458 53.278 -4.540 1.00 43.30 197 HIS A CA 1
ATOM 1518 C C . HIS A 1 199 ? 15.564 54.213 -3.755 1.00 42.45 197 HIS A C 1
ATOM 1519 O O . HIS A 1 199 ? 14.392 53.945 -3.645 1.00 43.36 197 HIS A O 1
ATOM 1526 N N . ILE A 1 200 ? 16.106 55.256 -3.152 1.00 42.03 198 ILE A N 1
ATOM 1527 C CA . ILE A 1 200 ? 15.271 56.233 -2.479 1.00 42.15 198 ILE A CA 1
ATOM 1528 C C . ILE A 1 200 ? 15.290 57.475 -3.326 1.00 42.47 198 ILE A C 1
ATOM 1529 O O . ILE A 1 200 ? 16.335 57.851 -3.811 1.00 42.25 198 ILE A O 1
ATOM 1534 N N . ILE A 1 201 ? 14.140 58.108 -3.490 1.00 44.09 199 ILE A N 1
ATOM 1535 C CA . ILE A 1 201 ? 14.029 59.375 -4.201 1.00 45.85 199 ILE A CA 1
ATOM 1536 C C . ILE A 1 201 ? 13.411 60.338 -3.233 1.00 46.72 199 ILE A C 1
ATOM 1537 O O . ILE A 1 201 ? 12.336 60.075 -2.734 1.00 48.26 199 ILE A O 1
ATOM 1542 N N . GLU A 1 202 ? 14.074 61.450 -2.983 1.00 48.54 200 GLU A N 1
ATOM 1543 C CA . GLU A 1 202 ? 13.615 62.422 -2.009 1.00 50.22 200 GLU A CA 1
ATOM 1544 C C . GLU A 1 202 ? 13.427 63.780 -2.674 1.00 51.76 200 GLU A C 1
ATOM 1545 O O . GLU A 1 202 ? 14.296 64.276 -3.395 1.00 51.37 200 GLU 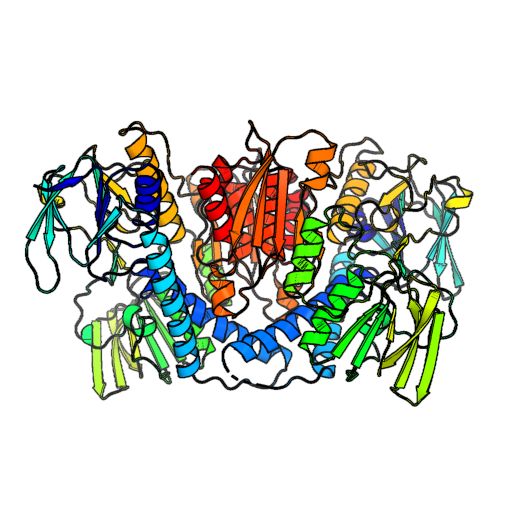A O 1
ATOM 1551 N N . MET A 1 203 ? 12.266 64.361 -2.415 1.00 53.76 201 MET A N 1
ATOM 1552 C CA . MET A 1 203 ? 11.952 65.725 -2.799 1.00 55.58 201 MET A CA 1
ATOM 1553 C C . MET A 1 203 ? 13.015 66.710 -2.320 1.00 56.35 201 MET A C 1
ATOM 1554 O O . MET A 1 203 ? 13.622 67.400 -3.133 1.00 57.46 201 MET A O 1
ATOM 1559 N N . LEU A 1 204 ? 13.256 66.750 -1.011 1.00 56.87 202 LEU A N 1
ATOM 1560 C CA . LEU A 1 204 ? 14.070 67.788 -0.369 1.00 56.92 202 LEU A CA 1
ATOM 1561 C C . LEU A 1 204 ? 15.557 67.552 -0.603 1.00 56.24 202 LEU A C 1
ATOM 1562 O O . LEU A 1 204 ? 15.914 66.595 -1.251 1.00 55.79 202 LEU A O 1
ATOM 1567 N N . ASP A 1 205 ? 16.414 68.435 -0.075 1.00 56.39 203 ASP A N 1
ATOM 1568 C CA . ASP A 1 205 ? 17.909 68.327 -0.207 1.00 56.45 203 ASP A CA 1
ATOM 1569 C C . ASP A 1 205 ? 18.639 67.413 0.785 1.00 54.77 203 ASP A C 1
ATOM 1570 O O . ASP A 1 205 ? 19.839 67.183 0.617 1.00 54.94 203 ASP A O 1
ATOM 1575 N N . ARG A 1 206 ? 17.921 66.889 1.779 1.00 53.41 204 ARG A N 1
ATOM 1576 C CA . ARG A 1 206 ? 18.530 66.196 2.940 1.00 52.70 204 ARG A CA 1
ATOM 1577 C C . ARG A 1 206 ? 17.644 65.032 3.442 1.00 51.37 204 ARG A C 1
ATOM 1578 O O . ARG A 1 206 ? 16.428 65.078 3.324 1.00 50.51 204 ARG A O 1
ATOM 1580 N N . ALA A 1 207 ? 18.261 63.992 4.001 1.00 50.67 205 ALA A N 1
ATOM 1581 C CA . ALA A 1 207 ? 17.505 62.918 4.664 1.00 50.07 205 ALA A CA 1
ATOM 1582 C C . ALA A 1 207 ? 17.155 63.374 6.054 1.00 50.12 205 ALA A C 1
ATOM 1583 O O . ALA A 1 207 ? 17.670 64.365 6.487 1.00 48.71 205 ALA A O 1
ATOM 1585 N N . LEU A 1 208 ? 16.261 62.657 6.734 1.00 51.42 206 LEU A N 1
ATOM 1586 C CA . LEU A 1 208 ? 15.953 62.880 8.168 1.00 53.14 206 LEU A CA 1
ATOM 1587 C C . LEU A 1 208 ? 15.776 64.337 8.651 1.00 54.67 206 LEU A C 1
ATOM 1588 O O . LEU A 1 208 ? 16.579 64.840 9.416 1.00 54.97 206 LEU A O 1
ATOM 1593 N N . ILE A 1 209 ? 14.695 64.982 8.243 1.00 56.86 207 ILE A N 1
ATOM 1594 C CA . ILE A 1 209 ? 14.439 66.387 8.581 1.00 58.27 207 ILE A CA 1
ATOM 1595 C C . ILE A 1 209 ? 14.140 66.502 10.067 1.00 58.72 207 ILE A C 1
ATOM 1596 O O . ILE A 1 209 ? 14.544 67.475 10.704 1.00 58.96 207 ILE A O 1
ATOM 1601 N N . THR A 1 210 ? 13.473 65.486 10.613 1.00 59.47 208 THR A N 1
ATOM 1602 C CA . THR A 1 210 ? 13.121 65.423 12.054 1.00 59.98 208 THR A CA 1
ATOM 1603 C C . THR A 1 210 ? 14.318 65.547 13.018 1.00 60.14 208 THR A C 1
ATOM 1604 O O . THR A 1 210 ? 14.127 65.882 14.177 1.00 60.04 208 THR A O 1
ATOM 1608 N N . LEU A 1 211 ? 15.526 65.290 12.511 1.00 60.60 209 LEU A N 1
ATOM 1609 C CA . LEU A 1 211 ? 16.779 65.420 13.241 1.00 60.57 209 LEU A CA 1
ATOM 1610 C C . LEU A 1 211 ? 17.517 66.654 12.708 1.00 61.67 209 LEU A C 1
ATOM 1611 O O . LEU A 1 211 ? 18.012 66.658 11.561 1.00 62.27 209 LEU A O 1
ATOM 1616 N N . GLU A 1 212 ? 17.598 67.709 13.527 1.00 62.17 210 GLU A N 1
ATOM 1617 C CA . GLU A 1 212 ? 18.116 69.010 13.061 1.00 62.33 210 GLU A CA 1
ATOM 1618 C C . GLU A 1 212 ? 19.615 69.035 12.719 1.00 62.17 210 GLU A C 1
ATOM 1619 O O . GLU A 1 212 ? 20.087 70.018 12.142 1.00 63.79 210 GLU A O 1
ATOM 1621 N N . ASP A 1 213 ? 20.338 67.957 13.022 1.00 61.25 211 ASP A N 1
ATOM 1622 C CA . ASP A 1 213 ? 21.804 67.921 13.050 1.00 60.05 211 ASP A CA 1
ATOM 1623 C C . ASP A 1 213 ? 22.395 67.192 11.835 1.00 59.19 211 ASP A C 1
ATOM 1624 O O . ASP A 1 213 ? 22.592 65.964 11.844 1.00 59.43 211 ASP A O 1
ATOM 1629 N N . GLN A 1 214 ? 22.697 67.943 10.788 1.00 58.26 212 GLN A N 1
ATOM 1630 C CA . GLN A 1 214 ? 23.190 67.366 9.521 1.00 57.43 212 GLN A CA 1
ATOM 1631 C C . GLN A 1 214 ? 24.475 66.509 9.596 1.00 55.27 212 GLN A C 1
ATOM 1632 O O . GLN A 1 214 ? 24.647 65.569 8.840 1.00 55.03 212 GLN A O 1
ATOM 1638 N N . ASP A 1 215 ? 25.376 66.855 10.493 1.00 53.53 213 ASP A N 1
ATOM 1639 C CA . ASP A 1 215 ? 26.639 66.123 10.686 1.00 52.68 213 ASP A CA 1
ATOM 1640 C C . ASP A 1 215 ? 26.367 64.680 11.139 1.00 49.55 213 ASP A C 1
ATOM 1641 O O . ASP A 1 215 ? 27.114 63.773 10.784 1.00 48.93 213 ASP A O 1
ATOM 1646 N N . ILE A 1 216 ? 25.290 64.492 11.910 1.00 45.79 214 ILE A N 1
ATOM 1647 C CA . ILE A 1 216 ? 24.922 63.205 12.425 1.00 43.52 214 ILE A CA 1
ATOM 1648 C C . ILE A 1 216 ? 24.243 62.412 11.322 1.00 42.50 214 ILE A C 1
ATOM 1649 O O . ILE A 1 216 ? 24.468 61.215 11.165 1.00 40.94 214 ILE A O 1
ATOM 1654 N N . VAL A 1 217 ? 23.407 63.094 10.554 1.00 41.51 215 VAL A N 1
ATOM 1655 C CA . VAL A 1 217 ? 22.745 62.463 9.445 1.00 40.40 215 VAL A CA 1
ATOM 1656 C C . VAL A 1 217 ? 23.772 62.006 8.437 1.00 41.16 215 VAL A C 1
ATOM 1657 O O . VAL A 1 217 ? 23.706 60.843 7.972 1.00 41.72 215 VAL A O 1
ATOM 1661 N N . ASN A 1 218 ? 24.733 62.873 8.121 1.00 40.70 216 ASN A N 1
ATOM 1662 C CA . ASN A 1 218 ? 25.776 62.504 7.157 1.00 41.42 216 ASN A CA 1
ATOM 1663 C C . ASN A 1 218 ? 26.584 61.284 7.603 1.00 41.73 216 ASN A C 1
ATOM 1664 O O . ASN A 1 218 ? 26.876 60.429 6.788 1.00 42.70 216 ASN A O 1
ATOM 1669 N N . THR A 1 219 ? 26.915 61.173 8.895 1.00 41.75 217 THR A N 1
ATOM 1670 C CA . THR A 1 219 ? 27.671 60.021 9.393 1.00 41.06 217 THR A CA 1
ATOM 1671 C C . THR A 1 219 ? 26.871 58.755 9.166 1.00 40.92 217 THR A C 1
ATOM 1672 O O . THR A 1 219 ? 27.418 57.749 8.706 1.00 41.69 217 THR A O 1
ATOM 1676 N N . LEU A 1 220 ? 25.575 58.801 9.465 1.00 40.18 218 LEU A N 1
ATOM 1677 C CA . LEU A 1 220 ? 24.718 57.632 9.235 1.00 39.75 218 LEU A CA 1
ATOM 1678 C C . LEU A 1 220 ? 24.664 57.287 7.750 1.00 40.55 218 LEU A C 1
ATOM 1679 O O . LEU A 1 220 ? 24.773 56.138 7.428 1.00 41.65 218 LEU A O 1
ATOM 1684 N N . LEU A 1 221 ? 24.510 58.261 6.851 1.00 41.02 219 LEU A N 1
ATOM 1685 C CA . LEU A 1 221 ? 24.488 57.952 5.432 1.00 41.36 219 LEU A CA 1
ATOM 1686 C C . LEU A 1 221 ? 25.813 57.352 4.956 1.00 42.36 219 LEU A C 1
ATOM 1687 O O . LEU A 1 221 ? 25.804 56.478 4.097 1.00 42.49 219 LEU A O 1
ATOM 1692 N N . SER A 1 222 ? 26.940 57.786 5.522 1.00 42.67 220 SER A N 1
ATOM 1693 C CA . SER A 1 222 ? 28.243 57.231 5.132 1.00 43.20 220 SER A CA 1
ATOM 1694 C C . SER A 1 222 ? 28.429 55.819 5.527 1.00 43.15 220 SER A C 1
ATOM 1695 O O . SER A 1 222 ? 29.299 55.156 4.996 1.00 43.40 220 SER A O 1
ATOM 1698 N N . ILE A 1 223 ? 27.703 55.392 6.546 1.00 43.30 221 ILE A N 1
ATOM 1699 C CA . ILE A 1 223 ? 27.763 54.011 6.992 1.00 42.95 221 ILE A CA 1
ATOM 1700 C C . ILE A 1 223 ? 26.737 53.199 6.222 1.00 43.00 221 ILE A C 1
ATOM 1701 O O . ILE A 1 223 ? 26.976 52.058 5.862 1.00 42.85 221 ILE A O 1
ATOM 1706 N N . LEU A 1 224 ? 25.579 53.779 5.966 1.00 42.95 222 LEU A N 1
ATOM 1707 C CA . LEU A 1 224 ? 24.517 53.016 5.283 1.00 43.19 222 LEU A CA 1
ATOM 1708 C C . LEU A 1 224 ? 24.843 52.778 3.807 1.00 43.44 222 LEU A C 1
ATOM 1709 O O . LEU A 1 224 ? 24.684 51.670 3.338 1.00 43.15 222 LEU A O 1
ATOM 1714 N N . LYS A 1 225 ? 25.299 53.812 3.103 1.00 44.39 223 LYS A N 1
ATOM 1715 C CA . LYS A 1 225 ? 25.692 53.698 1.708 1.00 45.89 223 LYS A CA 1
ATOM 1716 C C . LYS A 1 225 ? 24.508 53.228 0.856 1.00 45.61 223 LYS A C 1
ATOM 1717 O O . LYS A 1 225 ? 24.615 52.289 0.084 1.00 45.63 223 LYS A O 1
ATOM 1723 N N . LEU A 1 226 ? 23.365 53.867 1.067 1.00 45.60 224 LEU A N 1
ATOM 1724 C CA . LEU A 1 226 ? 22.160 53.614 0.332 1.00 44.92 224 LEU A CA 1
ATOM 1725 C C . LEU A 1 226 ? 22.202 54.395 -0.991 1.00 45.41 224 LEU A C 1
ATOM 1726 O O . LEU A 1 226 ? 22.945 55.376 -1.111 1.00 45.05 224 LEU A O 1
ATOM 1731 N N . ASN A 1 227 ? 21.399 53.958 -1.960 1.00 45.76 225 ASN A N 1
ATOM 1732 C CA A ASN A 1 227 ? 21.208 54.724 -3.203 0.50 46.53 225 ASN A CA 1
ATOM 1733 C CA B ASN A 1 227 ? 21.213 54.675 -3.189 0.50 46.59 225 ASN A CA 1
ATOM 1734 C C . ASN A 1 227 ? 20.138 55.778 -3.010 1.00 46.42 225 ASN A C 1
ATOM 1735 O O . ASN A 1 227 ? 18.952 55.517 -3.172 1.00 46.90 225 ASN A O 1
ATOM 1744 N N . ILE A 1 228 ? 20.561 56.998 -2.677 1.00 46.34 226 ILE A N 1
ATOM 1745 C CA . ILE A 1 228 ? 19.609 58.100 -2.468 1.00 46.28 226 ILE A CA 1
ATOM 1746 C C . ILE A 1 228 ? 19.746 59.193 -3.511 1.00 46.69 226 ILE A C 1
ATOM 1747 O O . ILE A 1 228 ? 20.825 59.765 -3.669 1.00 45.77 226 ILE A O 1
ATOM 1752 N N . LYS A 1 229 ? 18.632 59.514 -4.156 1.00 47.69 227 LYS A N 1
ATOM 1753 C CA . LYS A 1 229 ? 18.539 60.683 -5.034 1.00 49.72 227 LYS A CA 1
ATOM 1754 C C . LYS A 1 229 ? 17.878 61.875 -4.331 1.00 49.53 227 LYS A C 1
ATOM 1755 O O . LYS A 1 229 ? 16.743 61.768 -3.882 1.00 49.00 227 LYS A O 1
ATOM 1761 N N . PHE A 1 230 ? 18.570 63.005 -4.239 1.00 49.98 228 PHE A N 1
ATOM 1762 C CA . PHE A 1 230 ? 17.996 64.184 -3.572 1.00 50.37 228 PHE A CA 1
ATOM 1763 C C . PHE A 1 230 ? 17.516 65.214 -4.565 1.00 50.81 228 PHE A C 1
ATOM 1764 O O . PHE A 1 230 ? 17.905 65.200 -5.713 1.00 51.14 228 PHE A O 1
ATOM 1772 N N . ASN A 1 231 ? 16.664 66.121 -4.100 1.00 51.79 229 ASN A N 1
ATOM 1773 C CA . ASN A 1 231 ? 16.151 67.211 -4.926 1.00 52.32 229 ASN A CA 1
ATOM 1774 C C . ASN A 1 231 ? 15.384 66.689 -6.133 1.00 52.40 229 ASN A C 1
ATOM 1775 O O . ASN A 1 231 ? 15.455 67.276 -7.209 1.00 53.61 229 ASN A O 1
ATOM 1780 N N . SER A 1 232 ? 14.618 65.625 -5.923 1.00 51.63 230 SER A N 1
ATOM 1781 C CA . SER A 1 232 ? 13.996 64.866 -6.994 1.00 50.94 230 SER A CA 1
ATOM 1782 C C . SER A 1 232 ? 12.515 64.570 -6.712 1.00 50.19 230 SER A C 1
ATOM 1783 O O . SER A 1 232 ? 12.126 63.455 -6.368 1.00 49.83 230 SER A O 1
ATOM 1786 N N . PRO A 1 233 ? 11.678 65.571 -6.870 1.00 49.97 231 PRO A N 1
ATOM 1787 C CA . PRO A 1 233 ? 10.263 65.301 -6.603 1.00 49.84 231 PRO A CA 1
ATOM 1788 C C . PRO A 1 233 ? 9.715 64.290 -7.579 1.00 49.89 231 PRO A C 1
ATOM 1789 O O . PRO A 1 233 ? 10.012 64.373 -8.768 1.00 50.18 231 PRO A O 1
ATOM 1793 N N . VAL A 1 234 ? 8.922 63.351 -7.095 1.00 50.05 232 VAL A N 1
ATOM 1794 C CA . VAL A 1 234 ? 8.184 62.477 -7.977 1.00 50.54 232 VAL A CA 1
ATOM 1795 C C . VAL A 1 234 ? 6.978 63.212 -8.530 1.00 51.74 232 VAL A C 1
ATOM 1796 O O . VAL A 1 234 ? 6.311 63.942 -7.816 1.00 52.58 232 VAL A O 1
ATOM 1800 N N . THR A 1 235 ? 6.709 62.999 -9.811 1.00 52.78 233 THR A N 1
ATOM 1801 C CA . THR A 1 235 ? 5.599 63.647 -10.510 1.00 52.62 233 THR A CA 1
ATOM 1802 C C . THR A 1 235 ? 4.561 62.658 -10.995 1.00 52.27 233 THR A C 1
ATOM 1803 O O . THR A 1 235 ? 3.490 63.058 -11.402 1.00 52.42 233 THR A O 1
ATOM 1807 N N . GLU A 1 236 ? 4.884 61.374 -11.000 1.00 52.20 234 GLU A N 1
ATOM 1808 C CA . GLU A 1 236 ? 3.937 60.361 -11.436 1.00 52.19 234 GLU A CA 1
ATOM 1809 C C . GLU A 1 236 ? 4.495 58.968 -11.205 1.00 51.16 234 GLU A C 1
ATOM 1810 O O . GLU A 1 236 ? 5.714 58.709 -11.340 1.00 50.05 234 GLU A O 1
ATOM 1816 N N . VAL A 1 237 ? 3.564 58.085 -10.888 1.00 50.83 235 VAL A N 1
ATOM 1817 C CA . VAL A 1 237 ? 3.795 56.671 -10.818 1.00 51.45 235 VAL A CA 1
ATOM 1818 C C . VAL A 1 237 ? 2.907 55.976 -11.853 1.00 52.54 235 VAL A C 1
ATOM 1819 O O . VAL A 1 237 ? 1.697 56.089 -11.818 1.00 52.46 235 VAL A O 1
ATOM 1823 N N . LYS A 1 238 ? 3.529 55.232 -12.756 1.00 53.81 236 LYS A N 1
ATOM 1824 C CA . LYS A 1 238 ? 2.816 54.499 -13.783 1.00 55.02 236 LYS A CA 1
ATOM 1825 C C . LYS A 1 238 ? 2.900 53.013 -13.473 1.00 54.93 236 LYS A C 1
ATOM 1826 O O . LYS A 1 238 ? 3.962 52.524 -13.074 1.00 54.24 236 LYS A O 1
ATOM 1832 N N . LYS A 1 239 ? 1.783 52.313 -13.652 1.00 55.76 237 LYS A N 1
ATOM 1833 C CA . LYS A 1 239 ? 1.727 50.849 -13.549 1.00 56.69 237 LYS A CA 1
ATOM 1834 C C . LYS A 1 239 ? 1.671 50.265 -14.946 1.00 57.74 237 LYS A C 1
ATOM 1835 O O . LYS A 1 239 ? 0.727 50.506 -15.699 1.00 57.82 237 LYS A O 1
ATOM 1841 N N . ILE A 1 240 ? 2.681 49.490 -15.298 1.00 59.02 238 ILE A N 1
ATOM 1842 C CA . ILE A 1 240 ? 2.675 48.797 -16.571 1.00 59.92 238 ILE A CA 1
ATOM 1843 C C . ILE A 1 240 ? 1.829 47.536 -16.422 1.00 60.75 238 ILE A C 1
ATOM 1844 O O . ILE A 1 240 ? 0.837 47.367 -17.108 1.00 61.25 238 ILE A O 1
ATOM 1849 N N . LYS A 1 241 ? 2.222 46.670 -15.501 1.00 61.47 239 LYS A N 1
ATOM 1850 C CA . LYS A 1 241 ? 1.508 45.435 -15.233 1.00 62.31 239 LYS A CA 1
ATOM 1851 C C . LYS A 1 241 ? 1.845 45.049 -13.765 1.00 62.43 239 LYS A C 1
ATOM 1852 O O . LYS A 1 241 ? 2.506 45.827 -13.072 1.00 62.55 239 LYS A O 1
ATOM 1858 N N . ASP A 1 242 ? 1.384 43.897 -13.280 1.00 62.50 240 ASP A N 1
ATOM 1859 C CA . ASP A 1 242 ? 1.755 43.449 -11.937 1.00 62.85 240 ASP A CA 1
ATOM 1860 C C . ASP A 1 242 ? 3.266 43.273 -11.863 1.00 61.66 240 ASP A C 1
ATOM 1861 O O . ASP A 1 242 ? 3.883 42.579 -12.698 1.00 61.80 240 ASP A O 1
ATOM 1866 N N . ASP A 1 243 ? 3.845 43.959 -10.880 1.00 59.67 241 ASP A N 1
ATOM 1867 C CA . ASP A 1 243 ? 5.259 43.916 -10.595 1.00 58.65 241 ASP A CA 1
ATOM 1868 C C . ASP A 1 243 ? 6.092 44.745 -11.571 1.00 56.22 241 ASP A C 1
ATOM 1869 O O . ASP A 1 243 ? 7.284 44.554 -11.681 1.00 54.91 241 ASP A O 1
ATOM 1874 N N . GLU A 1 244 ? 5.465 45.680 -12.271 1.00 54.27 242 GLU A N 1
ATOM 1875 C CA . GLU A 1 244 ? 6.185 46.538 -13.190 1.00 53.16 242 GLU A CA 1
ATOM 1876 C C . GLU A 1 244 ? 5.602 47.958 -13.102 1.00 51.41 242 GLU A C 1
ATOM 1877 O O . GLU A 1 244 ? 4.446 48.187 -13.425 1.00 51.44 242 GLU A O 1
ATOM 1883 N N . TYR A 1 245 ? 6.418 48.890 -12.630 1.00 49.04 243 TYR A N 1
ATOM 1884 C CA . TYR A 1 245 ? 6.018 50.255 -12.476 1.00 48.19 243 TYR A CA 1
ATOM 1885 C C . TYR A 1 245 ? 7.068 51.165 -13.026 1.00 46.87 243 TYR A C 1
ATOM 1886 O O . TYR A 1 245 ? 8.219 50.782 -13.227 1.00 44.60 243 TYR A O 1
ATOM 1895 N N . GLU A 1 246 ? 6.641 52.391 -13.261 1.00 46.60 244 GLU A N 1
ATOM 1896 C CA . GLU A 1 246 ? 7.542 53.453 -13.665 1.00 46.95 244 GLU A CA 1
ATOM 1897 C C . GLU A 1 246 ? 7.295 54.627 -12.737 1.00 46.31 244 GLU A C 1
ATOM 1898 O O . GLU A 1 246 ? 6.156 55.038 -12.508 1.00 46.52 244 GLU A O 1
ATOM 1904 N N . VAL A 1 247 ? 8.369 55.144 -12.184 1.00 45.84 245 VAL A N 1
ATOM 1905 C CA . VAL A 1 247 ? 8.287 56.267 -11.311 1.00 45.75 245 VAL A CA 1
ATOM 1906 C C . VAL A 1 247 ? 8.958 57.343 -12.056 1.00 45.77 245 VAL A C 1
ATOM 1907 O O . VAL A 1 247 ? 10.085 57.171 -12.444 1.00 45.19 245 VAL A O 1
ATOM 1911 N N . ILE A 1 248 ? 8.249 58.448 -12.259 1.00 46.94 246 ILE A N 1
ATOM 1912 C CA . ILE A 1 248 ? 8.749 59.572 -13.050 1.00 47.50 246 ILE A CA 1
ATOM 1913 C C . ILE A 1 248 ? 9.069 60.717 -12.119 1.00 47.78 246 ILE A C 1
ATOM 1914 O O . ILE A 1 248 ? 8.282 61.003 -11.221 1.00 48.57 246 ILE A O 1
ATOM 1919 N N . TYR A 1 249 ? 10.187 61.392 -12.340 1.00 48.77 247 TYR A N 1
ATOM 1920 C CA . TYR A 1 249 ? 10.633 62.471 -11.426 1.00 50.03 247 TYR A CA 1
ATOM 1921 C C . TYR A 1 249 ? 11.446 63.590 -12.074 1.00 52.08 247 TYR A C 1
ATOM 1922 O O . TYR A 1 249 ? 12.127 63.348 -13.057 1.00 51.52 247 TYR A O 1
ATOM 1931 N N . SER A 1 250 ? 11.381 64.801 -11.487 1.00 55.15 248 SER A N 1
ATOM 1932 C CA . SER A 1 250 ? 12.150 65.983 -11.940 1.00 57.01 248 SER A CA 1
ATOM 1933 C C . SER A 1 250 ? 13.458 66.029 -11.197 1.00 59.20 248 SER A C 1
ATOM 1934 O O . SER A 1 250 ? 13.576 65.424 -10.153 1.00 59.01 248 SER A O 1
ATOM 1937 N N . THR A 1 251 ? 14.440 66.764 -11.711 1.00 62.24 249 THR A N 1
ATOM 1938 C CA . THR A 1 251 ? 15.707 66.902 -10.994 1.00 64.77 249 THR A CA 1
ATOM 1939 C C . THR A 1 251 ? 16.015 68.366 -10.646 1.00 66.89 249 THR A C 1
ATOM 1940 O O . THR A 1 251 ? 15.234 69.269 -10.998 1.00 67.49 249 THR A O 1
ATOM 1944 N N . LYS A 1 252 ? 17.142 68.571 -9.941 1.00 68.74 250 LYS A N 1
ATOM 1945 C CA . LYS A 1 252 ? 17.606 69.903 -9.485 1.00 70.64 250 LYS A CA 1
ATOM 1946 C C . LYS A 1 252 ? 17.804 70.923 -10.623 1.00 71.87 250 LYS A C 1
ATOM 1947 O O . LYS A 1 252 ? 17.924 72.124 -10.343 1.00 72.87 250 LYS A O 1
ATOM 1949 N N . ASP A 1 253 ? 17.889 70.422 -11.866 1.00 72.70 251 ASP A N 1
ATOM 1950 C CA . ASP A 1 253 ? 17.909 71.220 -13.106 1.00 73.20 251 ASP A CA 1
ATOM 1951 C C . ASP A 1 253 ? 16.496 71.508 -13.676 1.00 73.52 251 ASP A C 1
ATOM 1952 O O . ASP A 1 253 ? 16.273 72.570 -14.256 1.00 74.33 251 ASP A O 1
ATOM 1954 N N . GLY A 1 254 ? 15.558 70.569 -13.545 1.00 73.31 252 GLY A N 1
ATOM 1955 C CA . GLY A 1 254 ? 14.206 70.709 -14.149 1.00 73.17 252 GLY A CA 1
ATOM 1956 C C . GLY A 1 254 ? 13.827 69.637 -15.187 1.00 72.72 252 GLY A C 1
ATOM 1957 O O . GLY A 1 254 ? 12.670 69.536 -15.609 1.00 72.89 252 GLY A O 1
ATOM 1958 N N . SER A 1 255 ? 14.806 68.831 -15.590 1.00 71.90 253 SER A N 1
ATOM 1959 C CA . SER A 1 255 ? 14.614 67.777 -16.591 1.00 70.90 253 SER A CA 1
ATOM 1960 C C . SER A 1 255 ? 13.962 66.542 -15.986 1.00 69.32 253 SER A C 1
ATOM 1961 O O . SER A 1 255 ? 14.475 66.023 -15.000 1.00 69.44 253 SER A O 1
ATOM 1964 N N . LYS A 1 256 ? 12.843 66.098 -16.573 1.00 67.23 254 LYS A N 1
ATOM 1965 C CA . LYS A 1 256 ? 12.173 64.859 -16.187 1.00 65.62 254 LYS A CA 1
ATOM 1966 C C . LYS A 1 256 ? 13.061 63.626 -16.440 1.00 64.10 254 LYS A C 1
ATOM 1967 O O . LYS A 1 256 ? 13.879 63.605 -17.350 1.00 63.99 254 LYS A O 1
ATOM 1969 N N . LYS A 1 257 ? 12.907 62.609 -15.598 1.00 62.11 255 LYS A N 1
ATOM 1970 C CA . LYS A 1 257 ? 13.674 61.360 -15.705 1.00 60.23 255 LYS A CA 1
ATOM 1971 C C . LYS A 1 257 ? 12.852 60.214 -15.179 1.00 57.77 255 LYS A C 1
ATOM 1972 O O . LYS A 1 257 ? 11.834 60.412 -14.547 1.00 56.60 255 LYS A O 1
ATOM 1978 N N . SER A 1 258 ? 13.313 59.007 -15.437 1.00 55.84 256 SER A N 1
ATOM 1979 C CA . SER A 1 258 ? 12.483 57.850 -15.221 1.00 54.55 256 SER A CA 1
ATOM 1980 C C . SER A 1 258 ? 13.275 56.692 -14.644 1.00 52.53 256 SER A C 1
ATOM 1981 O O . SER A 1 258 ? 14.425 56.502 -14.985 1.00 51.55 256 SER A O 1
ATOM 1984 N N . ILE A 1 259 ? 12.632 55.925 -13.778 1.00 50.77 257 ILE A N 1
ATOM 1985 C CA . ILE A 1 259 ? 13.206 54.706 -13.223 1.00 49.69 257 ILE A CA 1
ATOM 1986 C C . ILE A 1 259 ? 12.115 53.624 -13.197 1.00 48.10 257 ILE A C 1
ATOM 1987 O O . ILE A 1 259 ? 10.969 53.865 -12.798 1.00 47.12 257 ILE A O 1
ATOM 1992 N N . PHE A 1 260 ? 12.488 52.447 -13.668 1.00 46.32 258 PHE A N 1
ATOM 1993 C CA . PHE A 1 260 ? 11.598 51.319 -13.715 1.00 45.45 258 PHE A CA 1
ATOM 1994 C C . PHE A 1 260 ? 11.858 50.465 -12.489 1.00 44.65 258 PHE A C 1
ATOM 1995 O O . PHE A 1 260 ? 13.016 50.288 -12.076 1.00 45.13 258 PHE A O 1
ATOM 2003 N N . THR A 1 261 ? 10.785 49.915 -11.930 1.00 43.33 259 THR A N 1
ATOM 2004 C CA . THR A 1 261 ? 10.897 49.088 -10.744 1.00 42.52 259 THR A CA 1
ATOM 2005 C C . THR A 1 261 ? 9.770 48.047 -10.621 1.00 41.88 259 THR A C 1
ATOM 2006 O O . THR A 1 261 ? 8.755 48.088 -11.323 1.00 40.05 259 THR A O 1
ATOM 2010 N N . ASN A 1 262 ? 9.979 47.096 -9.733 1.00 41.42 260 ASN A N 1
ATOM 2011 C CA . ASN A 1 262 ? 8.968 46.110 -9.440 1.00 41.92 260 ASN A CA 1
ATOM 2012 C C . ASN A 1 262 ? 7.949 46.537 -8.388 1.00 41.54 260 ASN A C 1
ATOM 2013 O O . ASN A 1 262 ? 6.881 45.915 -8.275 1.00 41.85 260 ASN A O 1
ATOM 2018 N N . SER A 1 263 ? 8.259 47.604 -7.637 1.00 41.30 261 SER A N 1
ATOM 2019 C CA . SER A 1 263 ? 7.525 47.937 -6.408 1.00 41.34 261 SER A CA 1
ATOM 2020 C C . SER A 1 263 ? 7.788 49.362 -5.921 1.00 40.64 261 SER A C 1
ATOM 2021 O O . SER A 1 263 ? 8.926 49.803 -5.869 1.00 40.51 261 SER A O 1
ATOM 2024 N N . VAL A 1 264 ? 6.735 50.108 -5.623 1.00 40.05 262 VAL A N 1
ATOM 2025 C CA . VAL A 1 264 ? 6.906 51.504 -5.233 1.00 39.97 262 VAL A CA 1
ATOM 2026 C C . VAL A 1 264 ? 6.324 51.696 -3.841 1.00 40.26 262 VAL A C 1
ATOM 2027 O O . VAL A 1 264 ? 5.207 51.280 -3.590 1.00 39.31 262 VAL A O 1
ATOM 2031 N N . VAL A 1 265 ? 7.107 52.293 -2.942 1.00 40.80 263 VAL A N 1
ATOM 2032 C CA . VAL A 1 265 ? 6.710 52.462 -1.541 1.00 41.34 263 VAL A CA 1
ATOM 2033 C C . VAL A 1 265 ? 6.633 53.937 -1.254 1.00 41.63 263 VAL A C 1
ATOM 2034 O O . VAL A 1 265 ? 7.585 54.657 -1.509 1.00 41.67 263 VAL A O 1
ATOM 2038 N N . LEU A 1 266 ? 5.503 54.409 -0.759 1.00 43.11 264 LEU A N 1
ATOM 2039 C CA . LEU A 1 266 ? 5.407 55.821 -0.371 1.00 44.72 264 LEU A CA 1
ATOM 2040 C C . LEU A 1 266 ? 5.765 55.990 1.105 1.00 45.50 264 LEU A C 1
ATOM 2041 O O . LEU A 1 266 ? 5.084 55.474 1.972 1.00 46.48 264 LEU A O 1
ATOM 2046 N N . ALA A 1 267 ? 6.860 56.682 1.379 1.00 46.57 265 ALA A N 1
ATOM 2047 C CA . ALA A 1 267 ? 7.324 56.897 2.752 1.00 47.40 265 ALA A CA 1
ATOM 2048 C C . ALA A 1 267 ? 7.292 58.372 3.044 1.00 48.47 265 ALA A C 1
ATOM 2049 O O . ALA A 1 267 ? 8.295 58.984 3.378 1.00 48.53 265 ALA A O 1
ATOM 2051 N N . ALA A 1 268 ? 6.117 58.952 2.897 1.00 50.63 266 ALA A N 1
ATOM 2052 C CA . ALA A 1 268 ? 5.927 60.355 3.250 1.00 52.31 266 ALA A CA 1
ATOM 2053 C C . ALA A 1 268 ? 5.809 60.481 4.781 1.00 53.23 266 ALA A C 1
ATOM 2054 O O . ALA A 1 268 ? 5.806 59.475 5.536 1.00 53.52 266 ALA A O 1
ATOM 2056 N N . GLY A 1 269 ? 5.773 61.716 5.253 1.00 54.24 267 GLY A N 1
ATOM 2057 C CA . GLY A 1 269 ? 5.488 61.942 6.666 1.00 54.97 267 GLY A CA 1
ATOM 2058 C C . GLY A 1 269 ? 4.045 61.531 6.918 1.00 55.55 267 GLY A C 1
ATOM 2059 O O . GLY A 1 269 ? 3.209 61.483 5.983 1.00 56.06 267 GLY A O 1
ATOM 2060 N N . ARG A 1 270 ? 3.761 61.214 8.173 1.00 55.86 268 ARG A N 1
ATOM 2061 C CA . ARG A 1 270 ? 2.398 61.009 8.637 1.00 56.06 268 ARG A CA 1
ATOM 2062 C C . ARG A 1 270 ? 1.855 62.374 9.033 1.00 55.42 268 ARG A C 1
ATOM 2063 O O . ARG A 1 270 ? 2.626 63.309 9.205 1.00 55.73 268 ARG A O 1
ATOM 2071 N N . ARG A 1 271 ? 0.536 62.504 9.125 1.00 54.76 269 ARG A N 1
ATOM 2072 C CA . ARG A 1 271 ? -0.106 63.780 9.476 1.00 54.29 269 ARG A CA 1
ATOM 2073 C C . ARG A 1 271 ? -1.051 63.541 10.642 1.00 53.92 269 ARG A C 1
ATOM 2074 O O . ARG A 1 271 ? -1.693 62.505 10.727 1.00 53.14 269 ARG A O 1
ATOM 2076 N N . PRO A 1 272 ? -1.146 64.510 11.553 1.00 54.25 270 PRO A N 1
ATOM 2077 C CA . PRO A 1 272 ? -2.107 64.383 12.647 1.00 53.85 270 PRO A CA 1
ATOM 2078 C C . PRO A 1 272 ? -3.543 64.194 12.157 1.00 53.57 270 PRO A C 1
ATOM 2079 O O . PRO A 1 272 ? -3.927 64.746 11.128 1.00 53.96 270 PRO A O 1
ATOM 2083 N N . VAL A 1 273 ? -4.307 63.406 12.900 1.00 53.01 271 VAL A N 1
ATOM 2084 C CA . VAL A 1 273 ? -5.696 63.124 12.630 1.00 52.77 271 VAL A CA 1
ATOM 2085 C C . VAL A 1 273 ? -6.529 63.853 13.682 1.00 53.01 271 VAL A C 1
ATOM 2086 O O . VAL A 1 273 ? -6.423 63.582 14.889 1.00 53.03 271 VAL A O 1
ATOM 2090 N N . ILE A 1 274 ? -7.364 64.778 13.209 1.00 53.29 272 ILE A N 1
ATOM 2091 C CA . ILE A 1 274 ? -8.198 65.629 14.053 1.00 52.87 272 ILE A CA 1
ATOM 2092 C C . ILE A 1 274 ? -9.605 65.065 14.024 1.00 53.48 272 ILE A C 1
ATOM 2093 O O . ILE A 1 274 ? -10.171 64.902 12.963 1.00 53.91 272 ILE A O 1
ATOM 2098 N N . PRO A 1 275 ? -10.185 64.768 15.178 1.00 54.11 273 PRO A N 1
ATOM 2099 C CA . PRO A 1 275 ? -11.571 64.284 15.168 1.00 55.02 273 PRO A CA 1
ATOM 2100 C C . PRO A 1 275 ? -12.613 65.312 14.724 1.00 55.60 273 PRO A C 1
ATOM 2101 O O . PRO A 1 275 ? -12.479 66.514 14.983 1.00 55.72 273 PRO A O 1
ATOM 2105 N N . GLU A 1 276 ? -13.672 64.810 14.113 1.00 55.90 274 GLU A N 1
ATOM 2106 C CA . GLU A 1 276 ? -14.798 65.636 13.720 1.00 56.54 274 GLU A CA 1
ATOM 2107 C C . GLU A 1 276 ? -15.353 66.392 14.913 1.00 55.76 274 GLU A C 1
ATOM 2108 O O . GLU A 1 276 ? -15.612 65.818 15.994 1.00 55.31 274 GLU A O 1
ATOM 2114 N N . GLY A 1 277 ? -15.541 67.688 14.702 1.00 54.77 275 GLY A N 1
ATOM 2115 C CA . GLY A 1 277 ? -16.069 68.560 15.716 1.00 54.38 275 GLY A CA 1
ATOM 2116 C C . GLY A 1 277 ? -15.014 69.331 16.448 1.00 54.16 275 GLY A C 1
ATOM 2117 O O . GLY A 1 277 ? -15.329 70.294 17.139 1.00 53.84 275 GLY A O 1
ATOM 2118 N N . ALA A 1 278 ? -13.756 68.936 16.280 1.00 54.95 276 ALA A N 1
ATOM 2119 C CA . ALA A 1 278 ? -12.659 69.524 17.062 1.00 55.45 276 ALA A CA 1
ATOM 2120 C C . ALA A 1 278 ? -12.460 71.000 16.726 1.00 56.18 276 ALA A C 1
ATOM 2121 O O . ALA A 1 278 ? -12.413 71.833 17.622 1.00 56.14 276 ALA A O 1
ATOM 2123 N N . ARG A 1 279 ? -12.369 71.326 15.442 1.00 57.28 277 ARG A N 1
ATOM 2124 C CA . ARG A 1 279 ? -12.278 72.728 15.029 1.00 58.49 277 ARG A CA 1
ATOM 2125 C C . ARG A 1 279 ? -13.478 73.527 15.552 1.00 58.82 277 ARG A C 1
ATOM 2126 O O . ARG A 1 279 ? -13.339 74.626 16.095 1.00 59.05 277 ARG A O 1
ATOM 2134 N N . GLU A 1 280 ? -14.651 72.935 15.457 1.00 58.83 278 GLU A N 1
ATOM 2135 C CA . GLU A 1 280 ? -15.877 73.682 15.634 1.00 59.30 278 GLU A CA 1
ATOM 2136 C C . GLU A 1 280 ? -16.083 74.136 17.072 1.00 58.88 278 GLU A C 1
ATOM 2137 O O . GLU A 1 280 ? -16.885 75.030 17.303 1.00 59.58 278 GLU A O 1
ATOM 2143 N N . ILE A 1 281 ? -15.384 73.543 18.040 1.00 58.05 279 ILE A N 1
ATOM 2144 C CA . ILE A 1 281 ? -15.528 73.984 19.434 1.00 57.44 279 ILE A CA 1
ATOM 2145 C C . ILE A 1 281 ? -14.426 74.954 19.835 1.00 57.40 279 ILE A C 1
ATOM 2146 O O . ILE A 1 281 ? -14.372 75.396 20.986 1.00 57.94 279 ILE A O 1
ATOM 2151 N N . GLY A 1 282 ? -13.527 75.259 18.901 1.00 57.09 280 GLY A N 1
ATOM 2152 C CA . GLY A 1 282 ? -12.547 76.333 19.092 1.00 56.76 280 GLY A CA 1
ATOM 2153 C C . GLY A 1 282 ? -11.184 75.884 19.597 1.00 56.37 280 GLY A C 1
ATOM 2154 O O . GLY A 1 282 ? -10.496 76.621 20.298 1.00 56.97 280 GLY A O 1
ATOM 2155 N N . LEU A 1 283 ? -10.784 74.685 19.219 1.00 55.42 281 LEU A N 1
ATOM 2156 C CA . LEU A 1 283 ? -9.546 74.101 19.690 1.00 55.14 281 LEU A CA 1
ATOM 2157 C C . LEU A 1 283 ? -8.417 74.666 18.825 1.00 54.82 281 LEU A C 1
ATOM 2158 O O . LEU A 1 283 ? -8.549 74.634 17.580 1.00 54.57 281 LEU A O 1
ATOM 2163 N N . SER A 1 284 ? -7.343 75.199 19.439 1.00 53.82 282 SER A N 1
ATOM 2164 C CA . SER A 1 284 ? -6.194 75.668 18.654 1.00 53.66 282 SER A CA 1
ATOM 2165 C C . SER A 1 284 ? -5.451 74.479 18.082 1.00 53.45 282 SER A C 1
ATOM 2166 O O . SER A 1 284 ? -5.107 73.538 18.810 1.00 53.37 282 SER A O 1
ATOM 2169 N N . ILE A 1 285 ? -5.201 74.567 16.777 1.00 53.54 283 ILE A N 1
ATOM 2170 C CA . ILE A 1 285 ? -4.603 73.532 15.960 1.00 54.21 283 ILE A CA 1
ATOM 2171 C C . ILE A 1 285 ? -3.614 74.207 14.982 1.00 55.22 283 ILE A C 1
ATOM 2172 O O . ILE A 1 285 ? -3.960 75.179 14.329 1.00 56.03 283 ILE A O 1
ATOM 2177 N N . SER A 1 286 ? -2.392 73.704 14.885 1.00 56.04 284 SER A N 1
ATOM 2178 C CA . SER A 1 286 ? -1.416 74.231 13.944 1.00 56.75 284 SER A CA 1
ATOM 2179 C C . SER A 1 286 ? -1.051 73.190 12.870 1.00 57.69 284 SER A C 1
ATOM 2180 O O . SER A 1 286 ? -1.714 72.157 12.732 1.00 57.90 284 SER A O 1
ATOM 2183 N N . LYS A 1 287 ? 0.011 73.456 12.116 1.00 58.44 285 LYS A N 1
ATOM 2184 C CA . LYS A 1 287 ? 0.523 72.495 11.123 1.00 58.91 285 LYS A CA 1
ATOM 2185 C C . LYS A 1 287 ? 0.895 71.136 11.751 1.00 58.84 285 LYS A C 1
ATOM 2186 O O . LYS A 1 287 ? 0.495 70.054 11.258 1.00 59.72 285 LYS A O 1
ATOM 2188 N N . THR A 1 288 ? 1.658 71.210 12.840 1.00 57.76 286 THR A N 1
ATOM 2189 C CA . THR A 1 288 ? 2.202 70.033 13.507 1.00 56.83 286 THR A CA 1
ATOM 2190 C C . THR A 1 288 ? 1.155 69.245 14.269 1.00 54.94 286 THR A C 1
ATOM 2191 O O . THR A 1 288 ? 1.301 68.063 14.413 1.00 54.77 286 THR A O 1
ATOM 2195 N N . GLY A 1 289 ? 0.130 69.912 14.795 1.00 53.53 287 GLY A N 1
ATOM 2196 C CA . GLY A 1 289 ? -1.047 69.237 15.366 1.00 51.42 287 GLY A CA 1
ATOM 2197 C C . GLY A 1 289 ? -1.865 70.089 16.325 1.00 49.59 287 GLY A C 1
ATOM 2198 O O . GLY A 1 289 ? -1.873 71.304 16.227 1.00 48.48 287 GLY A O 1
ATOM 2199 N N . ILE A 1 290 ? -2.555 69.437 17.268 1.00 47.62 288 ILE A N 1
ATOM 2200 C CA . ILE A 1 290 ? -3.313 70.157 18.300 1.00 45.90 288 ILE A CA 1
ATOM 2201 C C . ILE A 1 290 ? -2.352 70.787 19.306 1.00 44.73 288 ILE A C 1
ATOM 2202 O O . ILE A 1 290 ? -1.499 70.087 19.848 1.00 45.13 288 ILE A O 1
ATOM 2207 N N . VAL A 1 291 ? -2.482 72.091 19.552 1.00 42.97 289 VAL A N 1
ATOM 2208 C CA . VAL A 1 291 ? -1.516 72.809 20.386 1.00 42.21 289 VAL A CA 1
ATOM 2209 C C . VAL A 1 291 ? -1.741 72.457 21.823 1.00 41.27 289 VAL A C 1
ATOM 2210 O O . VAL A 1 291 ? -2.832 72.564 22.318 1.00 41.52 289 VAL A O 1
ATOM 2214 N N . VAL A 1 292 ? -0.689 72.071 22.518 1.00 41.39 290 VAL A N 1
ATOM 2215 C CA . VAL A 1 292 ? -0.785 71.747 23.935 1.00 40.55 290 VAL A CA 1
ATOM 2216 C C . VAL A 1 292 ? 0.395 72.327 24.664 1.00 41.23 290 VAL A C 1
ATOM 2217 O O . VAL A 1 292 ? 1.443 72.521 24.075 1.00 41.48 290 VAL A O 1
ATOM 2221 N N . ASP A 1 293 ? 0.236 72.558 25.962 1.00 42.17 291 ASP A N 1
ATOM 2222 C CA . ASP A 1 293 ? 1.331 72.906 26.827 1.00 43.52 291 ASP A CA 1
ATOM 2223 C C . ASP A 1 293 ? 1.982 71.612 27.383 1.00 43.71 291 ASP A C 1
ATOM 2224 O O . ASP A 1 293 ? 1.570 70.533 27.021 1.00 43.95 291 ASP A O 1
ATOM 2229 N N . GLU A 1 294 ? 2.945 71.707 28.295 1.00 43.79 292 GLU A N 1
ATOM 2230 C CA . GLU A 1 294 ? 3.683 70.509 28.745 1.00 44.32 292 GLU A CA 1
ATOM 2231 C C . GLU A 1 294 ? 2.872 69.536 29.604 1.00 43.26 292 GLU A C 1
ATOM 2232 O O . GLU A 1 294 ? 3.311 68.426 29.899 1.00 42.60 292 GLU A O 1
ATOM 2238 N N . THR A 1 295 ? 1.708 69.969 30.035 1.00 42.48 293 THR A N 1
ATOM 2239 C CA . THR A 1 295 ? 0.816 69.121 30.796 1.00 41.53 293 THR A CA 1
ATOM 2240 C C . THR A 1 295 ? -0.207 68.422 29.884 1.00 40.47 293 THR A C 1
ATOM 2241 O O . THR A 1 295 ? -1.057 67.717 30.388 1.00 39.35 293 THR A O 1
ATOM 2245 N N . MET A 1 296 ? -0.123 68.666 28.566 1.00 39.75 294 MET A N 1
ATOM 2246 C CA . MET A 1 296 ? -0.985 68.060 27.528 1.00 39.62 294 MET A CA 1
ATOM 2247 C C . MET A 1 296 ? -2.353 68.709 27.432 1.00 39.73 294 MET A C 1
ATOM 2248 O O . MET A 1 296 ? -3.236 68.234 26.728 1.00 39.23 294 MET A O 1
ATOM 2253 N N . LYS A 1 297 ? -2.484 69.850 28.082 1.00 40.44 295 LYS A N 1
ATOM 2254 C CA . LYS A 1 297 ? -3.718 70.595 28.108 1.00 41.15 295 LYS A CA 1
ATOM 2255 C C . LYS A 1 297 ? -3.796 71.533 26.882 1.00 41.09 295 LYS A C 1
ATOM 2256 O O . LYS A 1 297 ? -2.804 72.138 26.489 1.00 40.27 295 LYS A O 1
ATOM 2262 N N . THR A 1 298 ? -4.976 71.586 26.271 1.00 41.33 296 THR A N 1
ATOM 2263 C CA . THR A 1 298 ? -5.267 72.414 25.117 1.00 42.28 296 THR A CA 1
ATOM 2264 C C . THR A 1 298 ? -5.805 73.788 25.562 1.00 43.31 296 THR A C 1
ATOM 2265 O O . THR A 1 298 ? -5.826 74.105 26.739 1.00 43.64 296 THR A O 1
ATOM 2269 N N . ASN A 1 299 ? -6.253 74.604 24.628 1.00 44.21 297 ASN A N 1
ATOM 2270 C CA . ASN A 1 299 ? -6.876 75.890 25.004 1.00 45.60 297 ASN A CA 1
ATOM 2271 C C . ASN A 1 299 ? -8.266 75.734 25.615 1.00 45.42 297 ASN A C 1
ATOM 2272 O O . ASN A 1 299 ? -8.751 76.651 26.244 1.00 45.57 297 ASN A O 1
ATOM 2277 N N . ILE A 1 300 ? -8.897 74.574 25.422 1.00 45.61 298 ILE A N 1
ATOM 2278 C CA . ILE A 1 300 ? -10.167 74.242 26.100 1.00 45.52 298 ILE A CA 1
ATOM 2279 C C . ILE A 1 300 ? -9.769 73.448 27.343 1.00 45.72 298 ILE A C 1
ATOM 2280 O O . ILE A 1 300 ? -9.169 72.387 27.225 1.00 46.55 298 ILE A O 1
ATOM 2285 N N . PRO A 1 301 ? -10.063 73.957 28.537 1.00 45.79 299 PRO A N 1
ATOM 2286 C CA . PRO A 1 301 ? -9.339 73.491 29.752 1.00 46.00 299 PRO A CA 1
ATOM 2287 C C . PRO A 1 301 ? -9.636 72.092 30.309 1.00 45.79 299 PRO A C 1
ATOM 2288 O O . PRO A 1 301 ? -8.859 71.583 31.166 1.00 47.20 299 PRO A O 1
ATOM 2292 N N . ASN A 1 302 ? -10.746 71.496 29.902 1.00 44.23 300 ASN A N 1
ATOM 2293 C CA . ASN A 1 302 ? -11.031 70.113 30.282 1.00 43.57 300 ASN A CA 1
ATOM 2294 C C . ASN A 1 302 ? -10.687 69.121 29.143 1.00 42.02 300 ASN A C 1
ATOM 2295 O O . ASN A 1 302 ? -11.127 67.968 29.184 1.00 41.75 300 ASN A O 1
ATOM 2300 N N . VAL A 1 303 ? -9.937 69.588 28.132 1.00 40.15 301 VAL A N 1
ATOM 2301 C CA . VAL A 1 303 ? -9.526 68.783 27.003 1.00 39.30 301 VAL A CA 1
ATOM 2302 C C . VAL A 1 303 ? -8.016 68.675 26.879 1.00 38.88 301 VAL A C 1
ATOM 2303 O O . VAL A 1 303 ? -7.353 69.670 26.688 1.00 38.87 301 VAL A O 1
ATOM 2307 N N . PHE A 1 304 ? -7.511 67.440 26.926 1.00 38.10 302 PHE A N 1
ATOM 2308 C CA . PHE A 1 304 ? -6.128 67.114 26.747 1.00 36.72 302 PHE A CA 1
ATOM 2309 C C . PHE A 1 304 ? -5.941 66.419 25.400 1.00 37.39 302 PHE A C 1
ATOM 2310 O O . PHE A 1 304 ? -6.873 65.877 24.837 1.00 38.25 302 PHE A O 1
ATOM 2318 N N . ALA A 1 305 ? -4.741 66.492 24.847 1.00 37.30 303 ALA A N 1
ATOM 2319 C CA . ALA A 1 305 ? -4.420 65.884 23.574 1.00 36.79 303 ALA A CA 1
ATOM 2320 C C . ALA A 1 305 ? -3.033 65.256 23.744 1.00 37.36 303 ALA A C 1
ATOM 2321 O O . ALA A 1 305 ? -2.088 65.955 24.126 1.00 37.46 303 ALA A O 1
ATOM 2323 N N . THR A 1 306 ? -2.931 63.948 23.488 1.00 37.07 304 THR A N 1
ATOM 2324 C CA . THR A 1 306 ? -1.724 63.160 23.759 1.00 36.72 304 THR A CA 1
ATOM 2325 C C . THR A 1 306 ? -1.299 62.406 22.484 1.00 37.71 304 THR A C 1
ATOM 2326 O O . THR A 1 306 ? -2.110 62.161 21.591 1.00 38.19 304 THR A O 1
ATOM 2330 N N . GLY A 1 307 ? -0.028 62.059 22.373 1.00 38.34 305 GLY A N 1
ATOM 2331 C CA . GLY A 1 307 ? 0.453 61.293 21.230 1.00 39.15 305 GLY A CA 1
ATOM 2332 C C . GLY A 1 307 ? 0.594 62.057 19.945 1.00 39.57 305 GLY A C 1
ATOM 2333 O O . GLY A 1 307 ? 0.601 63.265 19.957 1.00 40.80 305 GLY A O 1
ATOM 2334 N N . ASP A 1 308 ? 0.662 61.356 18.825 1.00 40.77 306 ASP A N 1
ATOM 2335 C CA . ASP A 1 308 ? 0.909 61.996 17.538 1.00 42.55 306 ASP A CA 1
ATOM 2336 C C . ASP A 1 308 ? -0.099 63.094 17.185 1.00 43.12 306 ASP A C 1
ATOM 2337 O O . ASP A 1 308 ? 0.184 63.916 16.352 1.00 44.92 306 ASP A O 1
ATOM 2342 N N . ALA A 1 309 ? -1.273 63.117 17.788 1.00 43.74 307 ALA A N 1
ATOM 2343 C CA . ALA A 1 309 ? -2.260 64.157 17.510 1.00 43.36 307 ALA A CA 1
ATOM 2344 C C . ALA A 1 309 ? -1.721 65.536 17.837 1.00 43.21 307 ALA A C 1
ATOM 2345 O O . ALA A 1 309 ? -2.150 66.510 17.245 1.00 42.09 307 ALA A O 1
ATOM 2347 N N . ASN A 1 310 ?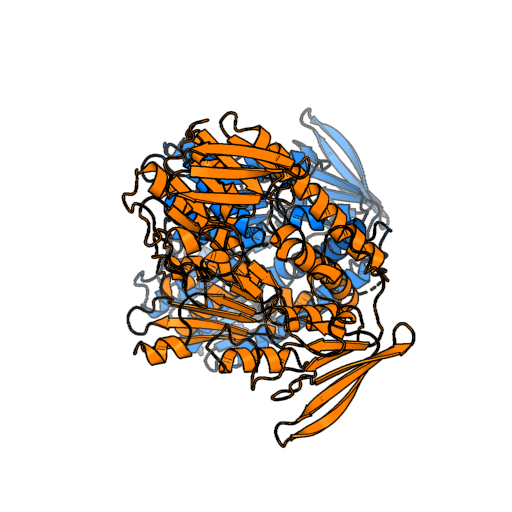 -0.806 65.626 18.805 1.00 43.62 308 ASN A N 1
ATOM 2348 C CA . ASN A 1 310 ? -0.181 66.913 19.142 1.00 43.48 308 ASN A CA 1
ATOM 2349 C C . ASN A 1 310 ? 1.123 67.242 18.405 1.00 44.34 308 ASN A C 1
ATOM 2350 O O . ASN A 1 310 ? 1.567 68.379 18.417 1.00 44.81 308 ASN A O 1
ATOM 2355 N N . GLY A 1 311 ? 1.731 66.235 17.785 1.00 45.55 309 GLY A N 1
ATOM 2356 C CA . GLY A 1 311 ? 2.989 66.370 17.055 1.00 46.56 309 GLY A CA 1
ATOM 2357 C C . GLY A 1 311 ? 4.282 66.747 17.782 1.00 47.56 309 GLY A C 1
ATOM 2358 O O . GLY A 1 311 ? 5.300 66.968 17.114 1.00 48.99 309 GLY A O 1
ATOM 2359 N N . LEU A 1 312 ? 4.258 66.850 19.116 1.00 47.52 310 LEU A N 1
ATOM 2360 C CA . LEU A 1 312 ? 5.406 67.279 19.889 1.00 47.34 310 LEU A CA 1
ATOM 2361 C C . LEU A 1 312 ? 6.540 66.259 19.891 1.00 47.96 310 LEU A C 1
ATOM 2362 O O . LEU A 1 312 ? 7.714 66.644 19.897 1.00 48.26 310 LEU A O 1
ATOM 2367 N N . ALA A 1 313 ? 6.206 64.965 19.876 1.00 48.19 311 ALA A N 1
ATOM 2368 C CA . ALA A 1 313 ? 7.226 63.911 19.741 1.00 48.08 311 ALA A CA 1
ATOM 2369 C C . ALA A 1 313 ? 6.636 62.571 19.258 1.00 47.69 311 ALA A C 1
ATOM 2370 O O . ALA A 1 313 ? 6.370 61.680 20.035 1.00 48.20 311 ALA A O 1
ATOM 2372 N N . PRO A 1 314 ? 6.468 62.413 17.959 1.00 47.78 312 PRO A N 1
ATOM 2373 C CA . PRO A 1 314 ? 5.654 61.327 17.420 1.00 47.63 312 PRO A CA 1
ATOM 2374 C C . PRO A 1 314 ? 6.215 59.875 17.542 1.00 47.05 312 PRO A C 1
ATOM 2375 O O . PRO A 1 314 ? 6.229 59.127 16.571 1.00 47.01 312 PRO A O 1
ATOM 2379 N N . TYR A 1 315 ? 6.601 59.467 18.737 1.00 46.24 313 TYR A N 1
ATOM 2380 C CA . TYR A 1 315 ? 7.132 58.125 18.950 1.00 46.17 313 TYR A CA 1
ATOM 2381 C C . TYR A 1 315 ? 6.269 57.479 20.011 1.00 44.47 313 TYR A C 1
ATOM 2382 O O . TYR A 1 315 ? 5.763 58.165 20.879 1.00 43.81 313 TYR A O 1
ATOM 2391 N N . TYR A 1 316 ? 6.095 56.171 19.932 1.00 43.25 314 TYR A N 1
ATOM 2392 C CA . TYR A 1 316 ? 5.166 55.473 20.813 1.00 43.17 314 TYR A CA 1
ATOM 2393 C C . TYR A 1 316 ? 5.459 55.659 22.334 1.00 42.62 314 TYR A C 1
ATOM 2394 O O . TYR A 1 316 ? 4.541 55.911 23.135 1.00 42.36 314 TYR A O 1
ATOM 2403 N N . HIS A 1 317 ? 6.722 55.527 22.727 1.00 41.23 315 HIS A N 1
ATOM 2404 C CA . HIS A 1 317 ? 7.067 55.675 24.137 1.00 40.61 315 HIS A CA 1
ATOM 2405 C C . HIS A 1 317 ? 6.803 57.055 24.659 1.00 38.95 315 HIS A C 1
ATOM 2406 O O . HIS A 1 317 ? 6.471 57.189 25.840 1.00 38.50 315 HIS A O 1
ATOM 2413 N N . ALA A 1 318 ? 6.917 58.079 23.804 1.00 37.41 316 ALA A N 1
ATOM 2414 C CA . ALA A 1 318 ? 6.525 59.434 24.222 1.00 36.31 316 ALA A CA 1
ATOM 2415 C C . ALA A 1 318 ? 5.009 59.543 24.416 1.00 35.33 316 ALA A C 1
ATOM 2416 O O . ALA A 1 318 ? 4.529 60.167 25.367 1.00 34.49 316 ALA A O 1
ATOM 2418 N N . ALA A 1 319 ? 4.265 58.965 23.491 1.00 35.12 317 ALA A N 1
ATOM 2419 C CA . ALA A 1 319 ? 2.797 59.008 23.523 1.00 35.02 317 ALA A CA 1
ATOM 2420 C C . ALA A 1 319 ? 2.285 58.373 24.822 1.00 34.68 317 ALA A C 1
ATOM 2421 O O . ALA A 1 319 ? 1.353 58.891 25.456 1.00 34.82 317 ALA A O 1
ATOM 2423 N N . VAL A 1 320 ? 2.922 57.290 25.234 1.00 33.84 318 VAL A N 1
ATOM 2424 C CA . VAL A 1 320 ? 2.569 56.644 26.495 1.00 34.08 318 VAL A CA 1
ATOM 2425 C C . VAL A 1 320 ? 2.832 57.548 27.672 1.00 33.51 318 VAL A C 1
ATOM 2426 O O . VAL A 1 320 ? 2.023 57.670 28.556 1.00 33.45 318 VAL A O 1
ATOM 2430 N N . ARG A 1 321 ? 4.017 58.122 27.714 1.00 34.32 319 ARG A N 1
ATOM 2431 C CA . ARG A 1 321 ? 4.341 59.090 28.732 1.00 34.54 319 ARG A CA 1
ATOM 2432 C C . ARG A 1 321 ? 3.343 60.253 28.775 1.00 34.57 319 ARG A C 1
ATOM 2433 O O . ARG A 1 321 ? 2.947 60.655 29.856 1.00 35.26 319 ARG A O 1
ATOM 2441 N N . MET A 1 322 ? 2.953 60.778 27.616 1.00 34.35 320 MET A N 1
ATOM 2442 C CA . MET A 1 322 ? 1.995 61.881 27.520 1.00 34.67 320 MET A CA 1
ATOM 2443 C C . MET A 1 322 ? 0.613 61.469 28.070 1.00 35.38 320 MET A C 1
ATOM 2444 O O . MET A 1 322 ? -0.068 62.282 28.723 1.00 35.56 320 MET A O 1
ATOM 2449 N N . SER A 1 323 ? 0.224 60.218 27.804 1.00 34.69 321 SER A N 1
ATOM 2450 C CA . SER A 1 323 ? -1.043 59.667 28.227 1.00 34.52 321 SER A CA 1
ATOM 2451 C C . SER A 1 323 ? -1.199 59.671 29.728 1.00 34.68 321 SER A C 1
ATOM 2452 O O . SER A 1 323 ? -2.261 60.007 30.246 1.00 34.16 321 SER A O 1
ATOM 2455 N N . ILE A 1 324 ? -0.149 59.221 30.414 1.00 35.62 322 ILE A N 1
ATOM 2456 C CA . ILE A 1 324 ? -0.089 59.113 31.899 1.00 35.04 322 ILE A CA 1
ATOM 2457 C C . ILE A 1 324 ? -0.114 60.546 32.480 1.00 34.88 322 ILE A C 1
ATOM 2458 O O . ILE A 1 324 ? -0.806 60.840 33.450 1.00 34.46 322 ILE A O 1
ATOM 2463 N N . ALA A 1 325 ? 0.651 61.436 31.891 1.00 34.76 323 ALA A N 1
ATOM 2464 C CA . ALA A 1 325 ? 0.608 62.820 32.344 1.00 35.37 323 ALA A CA 1
ATOM 2465 C C . ALA A 1 325 ? -0.822 63.411 32.187 1.00 35.29 323 ALA A C 1
ATOM 2466 O O . ALA A 1 325 ? -1.290 64.055 33.104 1.00 35.38 323 ALA A O 1
ATOM 2468 N N . ALA A 1 326 ? -1.524 63.157 31.070 1.00 34.89 324 ALA A N 1
ATOM 2469 C CA . ALA A 1 326 ? -2.915 63.600 30.956 1.00 34.95 324 ALA A CA 1
ATOM 2470 C C . ALA A 1 326 ? -3.757 62.992 32.088 1.00 34.99 324 ALA A C 1
ATOM 2471 O O . ALA A 1 326 ? -4.400 63.736 32.808 1.00 34.60 324 ALA A O 1
ATOM 2473 N N . ALA A 1 327 ? -3.690 61.674 32.285 1.00 35.00 325 ALA A N 1
ATOM 2474 C CA . ALA A 1 327 ? -4.408 61.000 33.384 1.00 35.44 325 ALA A CA 1
ATOM 2475 C C . ALA A 1 327 ? -4.131 61.653 34.751 1.00 36.59 325 ALA A C 1
ATOM 2476 O O . ALA A 1 327 ? -5.051 61.936 35.503 1.00 37.76 325 ALA A O 1
ATOM 2478 N N . ASN A 1 328 ? -2.873 61.895 35.079 1.00 37.39 326 ASN A N 1
ATOM 2479 C CA . ASN A 1 328 ? -2.548 62.556 36.335 1.00 37.54 326 ASN A CA 1
ATOM 2480 C C . ASN A 1 328 ? -3.182 63.912 36.425 1.00 37.62 326 ASN A C 1
ATOM 2481 O O . ASN A 1 328 ? -3.790 64.252 37.425 1.00 37.49 326 ASN A O 1
ATOM 2486 N N . ASN A 1 329 ? -3.034 64.716 35.394 1.00 38.09 327 ASN A N 1
ATOM 2487 C CA . ASN A 1 329 ? -3.577 66.062 35.492 1.00 38.26 327 ASN A CA 1
ATOM 2488 C C . ASN A 1 329 ? -5.120 66.062 35.619 1.00 38.94 327 ASN A C 1
ATOM 2489 O O . ASN A 1 329 ? -5.705 66.893 36.320 1.00 39.21 327 ASN A O 1
ATOM 2494 N N . ILE A 1 330 ? -5.773 65.089 35.004 1.00 39.23 328 ILE A N 1
ATOM 2495 C CA . ILE A 1 330 ? -7.214 65.003 35.088 1.00 39.40 328 ILE A CA 1
ATOM 2496 C C . ILE A 1 330 ? -7.626 64.653 36.516 1.00 41.41 328 ILE A C 1
ATOM 2497 O O . ILE A 1 330 ? -8.555 65.263 37.070 1.00 42.21 328 ILE A O 1
ATOM 2502 N N . MET A 1 331 ? -6.912 63.716 37.130 1.00 43.19 329 MET A N 1
ATOM 2503 C CA . MET A 1 331 ? -7.203 63.304 38.489 1.00 44.87 329 MET A CA 1
ATOM 2504 C C . MET A 1 331 ? -7.053 64.493 39.451 1.00 46.68 329 MET A C 1
ATOM 2505 O O . MET A 1 331 ? -7.920 64.738 40.300 1.00 47.90 329 MET A O 1
ATOM 2510 N N . ALA A 1 332 ? -5.971 65.245 39.288 1.00 48.28 330 ALA A N 1
ATOM 2511 C CA . ALA A 1 332 ? -5.758 66.476 40.046 1.00 48.87 330 ALA A CA 1
ATOM 2512 C C . ALA A 1 332 ? -6.687 67.609 39.596 1.00 49.34 330 ALA A C 1
ATOM 2513 O O . ALA A 1 332 ? -6.496 68.761 39.969 1.00 49.60 330 ALA A O 1
ATOM 2515 N N . ASN A 1 333 ? -7.706 67.264 38.818 1.00 50.27 331 ASN A N 1
ATOM 2516 C CA . ASN A 1 333 ? -8.731 68.192 38.369 1.00 51.11 331 ASN A CA 1
ATOM 2517 C C . ASN A 1 333 ? -8.202 69.357 37.568 1.00 51.34 331 ASN A C 1
ATOM 2518 O O . ASN A 1 333 ? -8.766 70.433 37.623 1.00 51.51 331 ASN A O 1
ATOM 2523 N N . GLY A 1 334 ? -7.147 69.135 36.789 1.00 51.82 332 GLY A N 1
ATOM 2524 C CA . GLY A 1 334 ? -6.613 70.176 35.912 1.00 52.05 332 GLY A CA 1
ATOM 2525 C C . GLY A 1 334 ? -5.519 71.015 36.532 1.00 52.25 332 GLY A C 1
ATOM 2526 O O . GLY A 1 334 ? -4.868 71.763 35.818 1.00 53.28 332 GLY A O 1
ATOM 2527 N N . MET A 1 335 ? -5.302 70.928 37.844 1.00 51.33 333 MET A N 1
ATOM 2528 C CA . MET A 1 335 ? -4.094 71.488 38.382 1.00 50.99 333 MET A CA 1
ATOM 2529 C C . MET A 1 335 ? -2.942 70.776 37.661 1.00 50.91 333 MET A C 1
ATOM 2530 O O . MET A 1 335 ? -2.993 69.568 37.458 1.00 50.21 333 MET A O 1
ATOM 2535 N N . PRO A 1 336 ? -1.903 71.523 37.274 1.00 50.65 334 PRO A N 1
ATOM 2536 C CA . PRO A 1 336 ? -0.762 70.953 36.587 1.00 50.76 334 PRO A CA 1
ATOM 2537 C C . PRO A 1 336 ? 0.180 70.165 37.509 1.00 50.43 334 PRO A C 1
ATOM 2538 O O . PRO A 1 336 ? 1.213 70.674 37.940 1.00 52.44 334 PRO A O 1
ATOM 2542 N N . VAL A 1 337 ? -0.151 68.918 37.784 1.00 49.20 335 VAL A N 1
ATOM 2543 C CA . VAL A 1 337 ? 0.617 68.100 38.706 1.00 47.85 335 VAL A CA 1
ATOM 2544 C C . VAL A 1 337 ? 1.691 67.252 38.009 1.00 47.26 335 VAL A C 1
ATOM 2545 O O . VAL A 1 337 ? 2.598 66.787 38.661 1.00 47.39 335 VAL A O 1
ATOM 2549 N N . ASP A 1 338 ? 1.617 67.089 36.685 1.00 46.98 336 ASP A N 1
ATOM 2550 C CA . ASP A 1 338 ? 2.596 66.297 35.913 1.00 45.66 336 ASP A CA 1
ATOM 2551 C C . ASP A 1 338 ? 2.890 66.987 34.600 1.00 45.00 336 ASP A C 1
ATOM 2552 O O . ASP A 1 338 ? 2.024 67.668 34.087 1.00 45.78 336 ASP A O 1
ATOM 2557 N N . TYR A 1 339 ? 4.099 66.802 34.062 1.00 43.89 337 TYR A N 1
ATOM 2558 C CA A TYR A 1 339 ? 4.588 67.506 32.883 0.50 43.43 337 TYR A CA 1
ATOM 2559 C CA B TYR A 1 339 ? 4.465 67.413 32.785 0.50 43.21 337 TYR A CA 1
ATOM 2560 C C . TYR A 1 339 ? 5.462 66.544 32.055 1.00 43.29 337 TYR A C 1
ATOM 2561 O O . TYR A 1 339 ? 6.123 65.692 32.629 1.00 42.27 337 TYR A O 1
ATOM 2578 N N . VAL A 1 340 ? 5.524 66.729 30.746 1.00 43.35 338 VAL A N 1
ATOM 2579 C CA . VAL A 1 340 ? 6.382 65.914 29.927 1.00 43.80 338 VAL A CA 1
ATOM 2580 C C . VAL A 1 340 ? 7.559 66.718 29.416 1.00 44.06 338 VAL A C 1
ATOM 2581 O O . VAL A 1 340 ? 7.389 67.840 28.959 1.00 44.08 338 VAL A O 1
ATOM 2585 N N . ASP A 1 341 ? 8.742 66.116 29.515 1.00 44.44 339 ASP A N 1
ATOM 2586 C CA . ASP A 1 341 ? 10.007 66.686 29.076 1.00 45.31 339 ASP A CA 1
ATOM 2587 C C . ASP A 1 341 ? 10.439 65.957 27.800 1.00 45.64 339 ASP A C 1
ATOM 2588 O O . ASP A 1 341 ? 11.051 64.877 27.853 1.00 45.80 339 ASP A O 1
ATOM 2593 N N . VAL A 1 342 ? 10.108 66.533 26.656 1.00 45.70 340 VAL A N 1
ATOM 2594 C CA . VAL A 1 342 ? 10.357 65.898 25.373 1.00 45.98 340 VAL A CA 1
ATOM 2595 C C . VAL A 1 342 ? 11.868 65.774 25.012 1.00 45.61 340 VAL A C 1
ATOM 2596 O O . VAL A 1 342 ? 12.259 64.808 24.392 1.00 46.05 340 VAL A O 1
ATOM 2600 N N . LYS A 1 343 ? 12.698 66.733 25.407 1.00 45.86 341 LYS A N 1
ATOM 2601 C CA . LYS A 1 343 ? 14.189 66.691 25.196 1.00 45.52 341 LYS A CA 1
ATOM 2602 C C . LYS A 1 343 ? 14.783 65.365 25.679 1.00 44.51 341 LYS A C 1
ATOM 2603 O O . LYS A 1 343 ? 15.574 64.701 24.991 1.00 43.39 341 LYS A O 1
ATOM 2605 N N . SER A 1 344 ? 14.348 64.963 26.857 1.00 43.55 342 SER A N 1
ATOM 2606 C CA . SER A 1 344 ? 14.940 63.783 27.490 1.00 43.22 342 SER A CA 1
ATOM 2607 C C . SER A 1 344 ? 14.319 62.462 27.032 1.00 40.60 342 SER A C 1
ATOM 2608 O O . SER A 1 344 ? 14.587 61.445 27.632 1.00 41.49 342 SER A O 1
ATOM 2611 N N . ILE A 1 345 ? 13.527 62.467 25.976 1.00 37.93 343 ILE A N 1
ATOM 2612 C CA . ILE A 1 345 ? 12.992 61.213 25.430 1.00 37.13 343 ILE A CA 1
ATOM 2613 C C . ILE A 1 345 ? 13.885 60.642 24.318 1.00 34.98 343 ILE A C 1
ATOM 2614 O O . ILE A 1 345 ? 14.131 61.302 23.352 1.00 34.91 343 ILE A O 1
ATOM 2619 N N . PRO A 1 346 ? 14.361 59.409 24.459 1.00 33.46 344 PRO A N 1
ATOM 2620 C CA . PRO A 1 346 ? 15.231 58.863 23.455 1.00 33.19 344 PRO A CA 1
ATOM 2621 C C . PRO A 1 346 ? 14.507 58.548 22.173 1.00 33.18 344 PRO A C 1
ATOM 2622 O O . PRO A 1 346 ? 13.316 58.219 22.194 1.00 33.51 344 PRO A O 1
ATOM 2626 N N . VAL A 1 347 ? 15.233 58.650 21.080 1.00 32.57 345 VAL A N 1
ATOM 2627 C CA . VAL A 1 347 ? 14.736 58.286 19.781 1.00 33.00 345 VAL A CA 1
ATOM 2628 C C . VAL A 1 347 ? 15.664 57.317 19.083 1.00 33.09 345 VAL A C 1
ATOM 2629 O O . VAL A 1 347 ? 16.880 57.466 19.148 1.00 33.98 345 VAL A O 1
ATOM 2633 N N . THR A 1 348 ? 15.084 56.306 18.451 1.00 32.82 346 THR A N 1
ATOM 2634 C CA . THR A 1 348 ? 15.846 55.367 17.640 1.00 32.77 346 THR A CA 1
ATOM 2635 C C . THR A 1 348 ? 15.286 55.331 16.212 1.00 33.31 346 THR A C 1
ATOM 2636 O O . THR A 1 348 ? 14.090 55.267 16.016 1.00 33.33 346 THR A O 1
ATOM 2640 N N . ILE A 1 349 ? 16.185 55.403 15.237 1.00 33.60 347 ILE A N 1
ATOM 2641 C CA . ILE A 1 349 ? 15.896 55.159 13.869 1.00 33.67 347 ILE A CA 1
ATOM 2642 C C . ILE A 1 349 ? 16.469 53.780 13.568 1.00 34.08 347 ILE A C 1
ATOM 2643 O O . ILE A 1 349 ? 17.665 53.535 13.671 1.00 33.33 347 ILE A O 1
ATOM 2648 N N . TYR A 1 350 ? 15.575 52.918 13.119 1.00 34.20 348 TYR A N 1
ATOM 2649 C CA . TYR A 1 350 ? 15.783 51.486 13.111 1.00 34.56 348 TYR A CA 1
ATOM 2650 C C . TYR A 1 350 ? 16.310 50.995 11.780 1.00 34.28 348 TYR A C 1
ATOM 2651 O O . TYR A 1 350 ? 15.874 50.005 11.277 1.00 33.10 348 TYR A O 1
ATOM 2660 N N . THR A 1 351 ? 17.274 51.722 11.229 1.00 35.35 349 THR A N 1
ATOM 2661 C CA . THR A 1 351 ? 18.123 51.208 10.177 1.00 35.71 349 THR A CA 1
ATOM 2662 C C . THR A 1 351 ? 19.036 50.141 10.744 1.00 36.65 349 THR A C 1
ATOM 2663 O O . THR A 1 351 ? 18.998 49.863 11.940 1.00 38.09 349 THR A O 1
ATOM 2667 N N . ILE A 1 352 ? 19.858 49.530 9.897 1.00 37.35 350 ILE A N 1
ATOM 2668 C CA . ILE A 1 352 ? 20.870 48.581 10.337 1.00 37.07 350 ILE A CA 1
ATOM 2669 C C . ILE A 1 352 ? 22.227 49.019 9.804 1.00 36.58 350 ILE A C 1
ATOM 2670 O O . ILE A 1 352 ? 22.529 48.875 8.617 1.00 36.43 350 ILE A O 1
ATOM 2675 N N . PRO A 1 353 ? 23.085 49.514 10.691 1.00 35.78 351 PRO A N 1
ATOM 2676 C CA . PRO A 1 353 ? 22.825 49.710 12.103 1.00 34.79 351 PRO A CA 1
ATOM 2677 C C . PRO A 1 353 ? 21.843 50.829 12.374 1.00 33.65 351 PRO A C 1
ATOM 2678 O O . PRO A 1 353 ? 21.595 51.674 11.526 1.00 33.13 351 PRO A O 1
ATOM 2682 N N . SER A 1 354 ? 21.316 50.834 13.585 1.00 33.45 352 SER A N 1
ATOM 2683 C CA . SER A 1 354 ? 20.377 51.851 14.044 1.00 33.21 352 SER A CA 1
ATOM 2684 C C . SER A 1 354 ? 21.116 53.064 14.598 1.00 33.86 352 SER A C 1
ATOM 2685 O O . SER A 1 354 ? 22.269 52.959 15.041 1.00 34.55 352 SER A O 1
ATOM 2688 N N . LEU A 1 355 ? 20.440 54.201 14.553 1.00 33.97 353 LEU A N 1
ATOM 2689 C CA . LEU A 1 355 ? 20.885 55.443 15.162 1.00 33.72 353 LEU A CA 1
ATOM 2690 C C . LEU A 1 355 ? 19.911 55.716 16.304 1.00 33.73 353 LEU A C 1
ATOM 2691 O O . LEU A 1 355 ? 18.698 55.630 16.117 1.00 34.61 353 LEU A O 1
ATOM 2696 N N . SER A 1 356 ? 20.447 56.003 17.493 1.00 32.95 354 SER A N 1
ATOM 2697 C CA . SER A 1 356 ? 19.689 56.446 18.626 1.00 31.15 354 SER A CA 1
ATOM 2698 C C . SER A 1 356 ? 20.244 57.761 19.129 1.00 30.59 354 SER A C 1
ATOM 2699 O O . SER A 1 356 ? 21.424 58.004 19.019 1.00 29.83 354 SER A O 1
ATOM 2702 N N . TYR A 1 357 ? 19.379 58.617 19.678 1.00 30.41 355 TYR A N 1
ATOM 2703 C CA . TYR A 1 357 ? 19.830 59.861 20.266 1.00 29.98 355 TYR A CA 1
ATOM 2704 C C . TYR A 1 357 ? 18.862 60.387 21.317 1.00 29.45 355 TYR A C 1
ATOM 2705 O O . TYR A 1 357 ? 17.726 59.957 21.392 1.00 29.60 355 TYR A O 1
ATOM 2714 N N . VAL A 1 358 ? 19.339 61.313 22.132 1.00 28.47 356 VAL A N 1
ATOM 2715 C CA . VAL A 1 358 ? 18.574 61.865 23.204 1.00 28.29 356 VAL A CA 1
ATOM 2716 C C . VAL A 1 358 ? 19.188 63.185 23.641 1.00 28.75 356 VAL A C 1
ATOM 2717 O O . VAL A 1 358 ? 20.394 63.407 23.531 1.00 28.85 356 VAL A O 1
ATOM 2721 N N . GLY A 1 359 ? 18.350 64.082 24.111 1.00 29.58 357 GLY A N 1
ATOM 2722 C CA . GLY A 1 359 ? 18.808 65.334 24.658 1.00 31.51 357 GLY A CA 1
ATOM 2723 C C . GLY A 1 359 ? 19.247 66.397 23.680 1.00 33.73 357 GLY A C 1
ATOM 2724 O O . GLY A 1 359 ? 18.703 66.488 22.592 1.00 34.47 357 GLY A O 1
ATOM 2725 N N . ILE A 1 360 ? 20.233 67.214 24.086 1.00 35.41 358 ILE A N 1
ATOM 2726 C CA . ILE A 1 360 ? 20.682 68.339 23.315 1.00 36.57 358 ILE A CA 1
ATOM 2727 C C . ILE A 1 360 ? 21.867 67.901 22.479 1.00 37.34 358 ILE A C 1
ATOM 2728 O O . ILE A 1 360 ? 22.893 67.479 23.017 1.00 36.66 358 ILE A O 1
ATOM 2733 N N . LEU A 1 361 ? 21.764 68.065 21.170 1.00 38.63 359 LEU A N 1
ATOM 2734 C CA . LEU A 1 361 ? 22.864 67.681 20.278 1.00 40.14 359 LEU A CA 1
ATOM 2735 C C . LEU A 1 361 ? 23.662 68.918 19.835 1.00 41.33 359 LEU A C 1
ATOM 2736 O O . LEU A 1 361 ? 23.213 70.075 20.008 1.00 41.25 359 LEU A O 1
ATOM 2741 N N . PRO A 1 362 ? 24.860 68.694 19.280 1.00 42.89 360 PRO A N 1
ATOM 2742 C CA . PRO A 1 362 ? 25.788 69.818 19.136 1.00 43.93 360 PRO A CA 1
ATOM 2743 C C . PRO A 1 362 ? 25.243 71.008 18.382 1.00 45.43 360 PRO A C 1
ATOM 2744 O O . PRO A 1 362 ? 25.601 72.129 18.705 1.00 46.10 360 PRO A O 1
ATOM 2748 N N . SER A 1 363 ? 24.358 70.797 17.420 1.00 47.27 361 SER A N 1
ATOM 2749 C CA . SER A 1 363 ? 23.866 71.929 16.635 1.00 48.68 361 SER A CA 1
ATOM 2750 C C . SER A 1 363 ? 22.887 72.788 17.421 1.00 49.01 361 SER A C 1
ATOM 2751 O O . SER A 1 363 ? 22.990 73.998 17.408 1.00 50.23 361 SER A O 1
ATOM 2754 N N . LYS A 1 364 ? 21.940 72.178 18.109 1.00 49.39 362 LYS A N 1
ATOM 2755 C CA . LYS A 1 364 ? 21.067 72.932 19.014 1.00 49.72 362 LYS A CA 1
ATOM 2756 C C . LYS A 1 364 ? 21.897 73.596 20.124 1.00 48.96 362 LYS A C 1
ATOM 2757 O O . LYS A 1 364 ? 21.638 74.724 20.504 1.00 48.26 362 LYS A O 1
ATOM 2763 N N . ALA A 1 365 ? 22.910 72.908 20.628 1.00 48.92 363 ALA A N 1
ATOM 2764 C CA . ALA A 1 365 ? 23.800 73.510 21.631 1.00 49.86 363 ALA A CA 1
ATOM 2765 C C . ALA A 1 365 ? 24.460 74.812 21.120 1.00 51.37 363 ALA A C 1
ATOM 2766 O O . ALA A 1 365 ? 24.508 75.813 21.815 1.00 50.49 363 ALA A O 1
ATOM 2768 N N . ARG A 1 366 ? 24.954 74.776 19.886 1.00 53.50 364 ARG A N 1
ATOM 2769 C CA . ARG A 1 366 ? 25.536 75.942 19.235 1.00 55.22 364 ARG A CA 1
ATOM 2770 C C . ARG A 1 366 ? 24.555 77.113 19.207 1.00 55.38 364 ARG A C 1
ATOM 2771 O O . ARG A 1 366 ? 24.923 78.247 19.527 1.00 55.48 364 ARG A O 1
ATOM 2779 N N . LYS A 1 367 ? 23.312 76.835 18.840 1.00 55.69 365 LYS A N 1
ATOM 2780 C CA . LYS A 1 367 ? 22.298 77.882 18.756 1.00 56.97 365 LYS A CA 1
ATOM 2781 C C . LYS A 1 367 ? 21.897 78.435 20.111 1.00 56.36 365 LYS A C 1
ATOM 2782 O O . LYS A 1 367 ? 21.489 79.567 20.165 1.00 57.07 365 LYS A O 1
ATOM 2788 N N . MET A 1 368 ? 21.940 77.626 21.176 1.00 55.74 366 MET A N 1
ATOM 2789 C CA . MET A 1 368 ? 21.624 78.095 22.544 1.00 54.85 366 MET A CA 1
ATOM 2790 C C . MET A 1 368 ? 22.856 78.760 23.198 1.00 54.18 366 MET A C 1
ATOM 2791 O O . MET A 1 368 ? 22.774 79.295 24.291 1.00 53.88 366 MET A O 1
ATOM 2796 N N . GLY A 1 369 ? 24.009 78.678 22.565 1.00 53.96 367 GLY A N 1
ATOM 2797 C CA . GLY A 1 369 ? 25.231 79.240 23.146 1.00 54.42 367 GLY A CA 1
ATOM 2798 C C . GLY A 1 369 ? 25.864 78.413 24.262 1.00 54.77 367 GLY A C 1
ATOM 2799 O O . GLY A 1 369 ? 26.817 78.865 24.922 1.00 55.26 367 GLY A O 1
ATOM 2800 N N . ILE A 1 370 ? 25.354 77.199 24.465 1.00 54.21 368 ILE A N 1
ATOM 2801 C CA . ILE A 1 370 ? 25.981 76.263 25.361 1.00 53.79 368 ILE A CA 1
ATOM 2802 C C . ILE A 1 370 ? 27.289 75.757 24.785 1.00 53.59 368 ILE A C 1
ATOM 2803 O O . ILE A 1 370 ? 27.318 75.168 23.718 1.00 53.88 368 ILE A O 1
ATOM 2808 N N . GLU A 1 371 ? 28.361 75.959 25.532 1.00 53.43 369 GLU A N 1
ATOM 2809 C CA . GLU A 1 371 ? 29.672 75.419 25.206 1.00 53.04 369 GLU A CA 1
ATOM 2810 C C . GLU A 1 371 ? 29.727 73.960 25.611 1.00 50.63 369 GLU A C 1
ATOM 2811 O O . GLU A 1 371 ? 29.329 73.603 26.707 1.00 50.40 369 GLU A O 1
ATOM 2817 N N . ILE A 1 372 ? 30.264 73.117 24.749 1.00 49.14 370 ILE A N 1
ATOM 2818 C CA . ILE A 1 372 ? 30.256 71.696 24.987 1.00 47.50 370 ILE A CA 1
ATOM 2819 C C . ILE A 1 372 ? 31.600 71.041 24.806 1.00 47.45 370 ILE A C 1
ATOM 2820 O O . ILE A 1 372 ? 32.492 71.614 24.236 1.00 47.09 370 ILE A O 1
ATOM 2825 N N . VAL A 1 373 ? 31.712 69.811 25.298 1.00 48.32 371 VAL A N 1
ATOM 2826 C CA . VAL A 1 373 ? 32.806 68.915 24.987 1.00 49.25 371 VAL A CA 1
ATOM 2827 C C . VAL A 1 373 ? 32.266 67.522 24.614 1.00 50.21 371 VAL A C 1
ATOM 2828 O O . VAL A 1 373 ? 31.381 66.985 25.292 1.00 50.29 371 VAL A O 1
ATOM 2832 N N . GLU A 1 374 ? 32.788 66.954 23.524 1.00 51.17 372 GLU A N 1
ATOM 2833 C CA . GLU A 1 374 ? 32.330 65.655 23.019 1.00 52.19 372 GLU A CA 1
ATOM 2834 C C . GLU A 1 374 ? 33.299 64.535 23.366 1.00 51.71 372 GLU A C 1
ATOM 2835 O O . GLU A 1 374 ? 34.518 64.714 23.311 1.00 51.82 372 GLU A O 1
ATOM 2841 N N . ALA A 1 375 ? 32.759 63.384 23.745 1.00 51.05 373 ALA A N 1
ATOM 2842 C CA . ALA A 1 375 ? 33.585 62.189 23.900 1.00 50.52 373 ALA A CA 1
ATOM 2843 C C . ALA A 1 375 ? 33.102 61.126 22.932 1.00 50.24 373 ALA A C 1
ATOM 2844 O O . ALA A 1 375 ? 31.896 61.007 22.667 1.00 49.32 373 ALA A O 1
ATOM 2846 N N . GLU A 1 376 ? 34.056 60.327 22.462 1.00 49.90 374 GLU A N 1
ATOM 2847 C CA . GLU A 1 376 ? 33.862 59.506 21.300 1.00 50.17 374 GLU A CA 1
ATOM 2848 C C . GLU A 1 376 ? 34.381 58.120 21.546 1.00 49.94 374 GLU A C 1
ATOM 2849 O O . GLU A 1 376 ? 35.449 57.949 22.115 1.00 49.61 374 GLU A O 1
ATOM 2855 N N . TYR A 1 377 ? 33.599 57.133 21.130 1.00 50.01 375 TYR A N 1
ATOM 2856 C CA . TYR A 1 377 ? 34.027 55.739 21.123 1.00 50.10 375 TYR A CA 1
ATOM 2857 C C . TYR A 1 377 ? 33.762 55.121 19.774 1.00 50.81 375 TYR A C 1
ATOM 2858 O O . TYR A 1 377 ? 32.746 55.386 19.129 1.00 49.87 375 TYR A O 1
ATOM 2867 N N . ASN A 1 378 ? 34.679 54.265 19.367 1.00 51.68 376 ASN A N 1
ATOM 2868 C CA . ASN A 1 378 ? 34.606 53.657 18.067 1.00 52.94 376 ASN A CA 1
ATOM 2869 C C . ASN A 1 378 ? 34.098 52.218 18.218 1.00 52.34 376 ASN A C 1
ATOM 2870 O O . ASN A 1 378 ? 34.729 51.441 18.899 1.00 51.83 376 ASN A O 1
ATOM 2875 N N . MET A 1 379 ? 32.966 51.881 17.608 1.00 51.79 377 MET A N 1
ATOM 2876 C CA . MET A 1 379 ? 32.322 50.586 17.847 1.00 52.41 377 MET A CA 1
ATOM 2877 C C . MET A 1 379 ? 33.078 49.320 17.387 1.00 53.64 377 MET A C 1
ATOM 2878 O O . MET A 1 379 ? 32.690 48.216 17.761 1.00 53.68 377 MET A O 1
ATOM 2883 N N . GLU A 1 380 ? 34.146 49.463 16.599 1.00 54.82 378 GLU A N 1
ATOM 2884 C CA . GLU A 1 380 ? 34.961 48.317 16.193 1.00 55.90 378 GLU A CA 1
ATOM 2885 C C . GLU A 1 380 ? 35.570 47.598 17.385 1.00 54.96 378 GLU A C 1
ATOM 2886 O O . GLU A 1 380 ? 35.881 46.423 17.313 1.00 54.82 378 GLU A O 1
ATOM 2892 N N . GLU A 1 381 ? 35.687 48.309 18.494 1.00 54.41 379 GLU A N 1
ATOM 2893 C CA . GLU A 1 381 ? 36.395 47.857 19.672 1.00 54.18 379 GLU A CA 1
ATOM 2894 C C . GLU A 1 381 ? 35.492 47.203 20.748 1.00 52.81 379 GLU A C 1
ATOM 2895 O O . GLU A 1 381 ? 35.985 46.641 21.718 1.00 51.62 379 GLU A O 1
ATOM 2901 N N . ASP A 1 382 ? 34.175 47.207 20.546 1.00 51.92 380 ASP A N 1
ATOM 2902 C CA . ASP A 1 382 ? 33.229 46.572 21.498 1.00 51.08 380 ASP A CA 1
ATOM 2903 C C . ASP A 1 382 ? 32.987 45.062 21.242 1.00 49.67 380 ASP A C 1
ATOM 2904 O O . ASP A 1 382 ? 32.848 44.623 20.094 1.00 49.79 380 ASP A O 1
ATOM 2909 N N . VAL A 1 383 ? 32.866 44.296 22.320 1.00 47.48 381 VAL A N 1
ATOM 2910 C CA . VAL A 1 383 ? 32.825 42.850 22.251 1.00 46.57 381 VAL A CA 1
ATOM 2911 C C . VAL A 1 383 ? 31.737 42.298 21.296 1.00 45.40 381 VAL A C 1
ATOM 2912 O O . VAL A 1 383 ? 32.025 41.567 20.353 1.00 42.85 381 VAL A O 1
ATOM 2916 N N . SER A 1 384 ? 30.490 42.648 21.573 1.00 45.42 382 SER A N 1
ATOM 2917 C CA . SER A 1 384 ? 29.326 42.154 20.811 1.00 45.49 382 SER A CA 1
ATOM 2918 C C . SER A 1 384 ? 29.403 42.556 19.338 1.00 44.94 382 SER A C 1
ATOM 2919 O O . SER A 1 384 ? 29.088 41.764 18.445 1.00 44.80 382 SER A O 1
ATOM 2922 N N . ALA A 1 385 ? 29.833 43.784 19.080 1.00 43.57 383 ALA A N 1
ATOM 2923 C CA . ALA A 1 385 ? 30.110 44.176 17.709 1.00 43.22 383 ALA A CA 1
ATOM 2924 C C . ALA A 1 385 ? 31.041 43.167 17.013 1.00 42.67 383 ALA A C 1
ATOM 2925 O O . ALA A 1 385 ? 30.855 42.823 15.838 1.00 41.50 383 ALA A O 1
ATOM 2927 N N . GLN A 1 386 ? 32.053 42.710 17.756 1.00 42.02 384 GLN A N 1
ATOM 2928 C CA . GLN A 1 386 ? 33.100 41.862 17.201 1.00 41.87 384 GLN A CA 1
ATOM 2929 C C . GLN A 1 386 ? 32.561 40.455 16.987 1.00 41.93 384 GLN A C 1
ATOM 2930 O O . GLN A 1 386 ? 32.804 39.862 15.979 1.00 42.45 384 GLN A O 1
ATOM 2936 N N . ILE A 1 387 ? 31.773 39.959 17.921 1.00 42.49 385 ILE A N 1
ATOM 2937 C CA . ILE A 1 387 ? 31.205 38.628 17.829 1.00 42.52 385 ILE A CA 1
ATOM 2938 C C . ILE A 1 387 ? 30.347 38.495 16.594 1.00 44.63 385 ILE A C 1
ATOM 2939 O O . ILE A 1 387 ? 30.450 37.503 15.820 1.00 44.55 385 ILE A O 1
ATOM 2944 N N . TYR A 1 388 ? 29.479 39.495 16.424 1.00 45.75 386 TYR A N 1
ATOM 2945 C CA . TYR A 1 388 ? 28.521 39.483 15.338 1.00 47.12 386 TYR A CA 1
ATOM 2946 C C . TYR A 1 388 ? 29.048 40.003 14.014 1.00 46.93 386 TYR A C 1
ATOM 2947 O O . TYR A 1 388 ? 28.331 39.956 13.031 1.00 47.39 386 TYR A O 1
ATOM 2956 N N . GLY A 1 389 ? 30.257 40.535 13.972 1.00 47.58 387 GLY A N 1
ATOM 2957 C CA . GLY A 1 389 ? 30.796 41.054 12.718 1.00 48.19 387 GLY A CA 1
ATOM 2958 C C . GLY A 1 389 ? 30.121 42.346 12.272 1.00 49.28 387 GLY A C 1
ATOM 2959 O O . GLY A 1 389 ? 30.076 42.637 11.103 1.00 50.25 387 GLY A O 1
ATOM 2960 N N . GLN A 1 390 ? 29.596 43.141 13.196 1.00 50.13 388 GLN A N 1
ATOM 2961 C CA . GLN A 1 390 ? 28.900 44.369 12.839 1.00 50.46 388 GLN A CA 1
ATOM 2962 C C . GLN A 1 390 ? 29.640 45.493 13.481 1.00 50.96 388 GLN A C 1
ATOM 2963 O O . GLN A 1 390 ? 29.241 45.976 14.534 1.00 51.46 388 GLN A O 1
ATOM 2969 N N . LYS A 1 391 ? 30.741 45.889 12.870 1.00 51.73 389 LYS A N 1
ATOM 2970 C CA . LYS A 1 391 ? 31.708 46.747 13.539 1.00 53.11 389 LYS A CA 1
ATOM 2971 C C . LYS A 1 391 ? 31.593 48.256 13.213 1.00 53.40 389 LYS A C 1
ATOM 2972 O O . LYS A 1 391 ? 32.368 49.059 13.722 1.00 53.95 389 LYS A O 1
ATOM 2978 N N . GLU A 1 392 ? 30.634 48.654 12.391 1.00 53.58 390 GLU A N 1
ATOM 2979 C CA . GLU A 1 392 ? 30.522 50.065 12.020 1.00 53.75 390 GLU A CA 1
ATOM 2980 C C . GLU A 1 392 ? 29.841 50.901 13.111 1.00 51.77 390 GLU A C 1
ATOM 2981 O O . GLU A 1 392 ? 28.949 50.420 13.802 1.00 51.82 390 GLU A O 1
ATOM 2987 N N . GLY A 1 393 ? 30.281 52.142 13.265 1.00 49.83 391 GLY A N 1
ATOM 2988 C CA . GLY A 1 393 ? 29.575 53.126 14.073 1.00 48.75 391 GLY A CA 1
ATOM 2989 C C . GLY A 1 393 ? 30.376 53.794 15.169 1.00 47.64 391 GLY A C 1
ATOM 2990 O O . GLY A 1 393 ? 31.539 53.475 15.381 1.00 48.33 391 GLY A O 1
ATOM 2991 N N . VAL A 1 394 ? 29.716 54.711 15.864 1.00 45.92 392 VAL A N 1
ATOM 2992 C CA . VAL A 1 394 ? 30.289 55.509 16.940 1.00 44.47 392 VAL A CA 1
ATOM 2993 C C . VAL A 1 394 ? 29.297 55.800 18.073 1.00 42.92 392 VAL A C 1
ATOM 2994 O O . VAL A 1 394 ? 28.121 55.878 17.827 1.00 42.26 392 VAL A O 1
ATOM 2998 N N . LEU A 1 395 ? 29.808 56.025 19.279 1.00 42.14 393 LEU A N 1
ATOM 2999 C CA . LEU A 1 395 ? 29.059 56.642 20.380 1.00 42.08 393 LEU A CA 1
ATOM 3000 C C . LEU A 1 395 ? 29.645 58.013 20.613 1.00 41.83 393 LEU A C 1
ATOM 3001 O O . LEU A 1 395 ? 30.855 58.164 20.640 1.00 42.16 393 LEU A O 1
ATOM 3006 N N . LYS A 1 396 ? 28.788 59.005 20.794 1.00 41.65 394 LYS A N 1
ATOM 3007 C CA . LYS A 1 396 ? 29.208 60.375 21.112 1.00 41.14 394 LYS A CA 1
ATOM 3008 C C . LYS A 1 396 ? 28.443 60.897 22.325 1.00 39.47 394 LYS A C 1
ATOM 3009 O O . LYS A 1 396 ? 27.219 60.943 22.295 1.00 39.44 394 LYS A O 1
ATOM 3015 N N . LEU A 1 397 ? 29.156 61.238 23.403 1.00 37.86 395 LEU A N 1
ATOM 3016 C CA . LEU A 1 397 ? 28.545 61.808 24.593 1.00 36.55 395 LEU A CA 1
ATOM 3017 C C . LEU A 1 397 ? 28.726 63.314 24.559 1.00 36.43 395 LEU A C 1
ATOM 3018 O O . LEU A 1 397 ? 29.792 63.783 24.237 1.00 37.23 395 LEU A O 1
ATOM 3023 N N . ILE A 1 398 ? 27.670 64.066 24.854 1.00 36.13 396 ILE A N 1
ATOM 3024 C CA . ILE A 1 398 ? 27.698 65.537 24.785 1.00 35.85 396 ILE A CA 1
ATOM 3025 C C . ILE A 1 398 ? 27.613 66.107 26.211 1.00 36.44 396 ILE A C 1
ATOM 3026 O O . ILE A 1 398 ? 26.605 65.942 26.875 1.00 35.59 396 ILE A O 1
ATOM 3031 N N . PHE A 1 399 ? 28.684 66.757 26.668 1.00 37.15 397 PHE A N 1
ATOM 3032 C CA . PHE A 1 399 ? 28.749 67.309 28.014 1.00 38.06 397 PHE A CA 1
ATOM 3033 C C . PHE A 1 399 ? 28.748 68.839 27.970 1.00 40.22 397 PHE A C 1
ATOM 3034 O O . PHE A 1 399 ? 29.353 69.440 27.099 1.00 40.69 397 PHE A O 1
ATOM 3042 N N . GLU A 1 400 ? 28.076 69.485 28.905 1.00 42.79 398 GLU A N 1
ATOM 3043 C CA . GLU A 1 400 ? 28.195 70.930 29.009 1.00 45.06 398 GLU A CA 1
ATOM 3044 C C . GLU A 1 400 ? 29.525 71.280 29.684 1.00 45.43 398 GLU A C 1
ATOM 3045 O O . GLU A 1 400 ? 29.875 70.638 30.661 1.00 45.25 398 GLU A O 1
ATOM 3051 N N . ARG A 1 401 ? 30.270 72.269 29.182 1.00 46.50 399 ARG A N 1
ATOM 3052 C CA A ARG A 1 401 ? 31.514 72.723 29.843 0.50 47.34 399 ARG A CA 1
ATOM 3053 C CA B ARG A 1 401 ? 31.510 72.663 29.871 0.50 47.31 399 ARG A CA 1
ATOM 3054 C C . ARG A 1 401 ? 31.172 73.376 31.174 1.00 47.33 399 ARG A C 1
ATOM 3055 O O . ARG A 1 401 ? 30.178 74.078 31.274 1.00 48.58 399 ARG A O 1
ATOM 3070 N N . GLY A 1 402 ? 31.981 73.130 32.194 1.00 46.79 400 GLY A N 1
ATOM 3071 C CA . GLY A 1 402 ? 31.717 73.657 33.527 1.00 45.53 400 GLY A CA 1
ATOM 3072 C C . GLY A 1 402 ? 31.136 72.625 34.470 1.00 44.72 400 GLY A C 1
ATOM 3073 O O . GLY A 1 402 ? 31.822 72.095 35.331 1.00 44.78 400 GLY A O 1
ATOM 3074 N N . SER A 1 403 ? 29.858 72.333 34.326 1.00 43.99 401 SER A N 1
ATOM 3075 C CA . SER A 1 403 ? 29.229 71.302 35.137 1.00 43.23 401 SER A CA 1
ATOM 3076 C C . SER A 1 403 ? 29.671 69.899 34.704 1.00 43.31 401 SER A C 1
ATOM 3077 O O . SER A 1 403 ? 29.637 68.926 35.513 1.00 42.22 401 SER A O 1
ATOM 3080 N N . MET A 1 404 ? 30.051 69.799 33.423 1.00 42.26 402 MET A N 1
ATOM 3081 C CA . MET A 1 404 ? 30.208 68.492 32.740 1.00 41.82 402 MET A CA 1
ATOM 3082 C C . MET A 1 404 ? 28.953 67.563 32.876 1.00 40.82 402 MET A C 1
ATOM 3083 O O . MET A 1 404 ? 29.041 66.328 32.916 1.00 40.36 402 MET A O 1
ATOM 3088 N N . ARG A 1 405 ? 27.797 68.201 32.955 1.00 39.64 403 ARG A N 1
ATOM 3089 C CA . ARG A 1 405 ? 26.559 67.518 32.869 1.00 39.89 403 ARG A CA 1
ATOM 3090 C C . ARG A 1 405 ? 26.487 66.847 31.491 1.00 37.68 403 ARG A C 1
ATOM 3091 O O . ARG A 1 405 ? 26.782 67.475 30.487 1.00 36.18 403 ARG A O 1
ATOM 3099 N N . LEU A 1 406 ? 26.078 65.586 31.438 1.00 35.79 404 LEU A N 1
ATOM 3100 C CA . LEU A 1 406 ? 25.685 64.972 30.147 1.00 34.28 404 LEU A CA 1
ATOM 3101 C C . LEU A 1 406 ? 24.357 65.598 29.676 1.00 33.77 404 LEU A C 1
ATOM 3102 O O . LEU A 1 406 ? 23.325 65.379 30.270 1.00 33.38 404 LEU A O 1
ATOM 3107 N N . ILE A 1 407 ? 24.398 66.436 28.659 1.00 33.43 405 ILE A N 1
ATOM 3108 C CA . ILE A 1 407 ? 23.196 67.084 28.193 1.00 33.73 405 ILE A CA 1
ATOM 3109 C C . ILE A 1 407 ? 22.621 66.443 26.960 1.00 33.68 405 ILE A C 1
ATOM 3110 O O . ILE A 1 407 ? 21.489 66.779 26.571 1.00 35.46 405 ILE A O 1
ATOM 3115 N N . GLY A 1 408 ? 23.373 65.524 26.368 1.00 32.75 406 GLY A N 1
ATOM 3116 C CA . GLY A 1 408 ? 22.976 64.809 25.160 1.00 32.25 406 GLY A CA 1
ATOM 3117 C C . GLY A 1 408 ? 23.883 63.636 24.824 1.00 31.66 406 GLY A C 1
ATOM 3118 O O . GLY A 1 408 ? 24.944 63.470 25.398 1.00 32.00 406 GLY A O 1
ATOM 3119 N N . ALA A 1 409 ? 23.428 62.805 23.912 1.00 31.19 407 ALA A N 1
ATOM 3120 C CA . ALA A 1 409 ? 24.201 61.678 23.447 1.00 31.47 407 ALA A CA 1
ATOM 3121 C C . ALA A 1 409 ? 23.587 61.109 22.172 1.00 31.42 407 ALA A C 1
ATOM 3122 O O . ALA A 1 409 ? 22.376 61.177 21.985 1.00 30.12 407 ALA A O 1
ATOM 3124 N N . TRP A 1 410 ? 24.440 60.583 21.289 1.00 31.83 408 TRP A N 1
ATOM 3125 C CA . TRP A 1 410 ? 23.977 59.834 20.150 1.00 32.08 408 TRP A CA 1
ATOM 3126 C C . TRP A 1 410 ? 24.882 58.700 19.776 1.00 32.33 408 TRP A C 1
ATOM 3127 O O . TRP A 1 410 ? 26.084 58.700 20.103 1.00 31.77 408 TRP A O 1
ATOM 3138 N N . MET A 1 411 ? 24.316 57.711 19.083 1.00 32.57 409 MET A N 1
ATOM 3139 C CA . MET A 1 411 ? 25.041 56.450 18.866 1.00 32.44 409 MET A CA 1
ATOM 3140 C C . MET A 1 411 ? 24.546 55.763 17.622 1.00 33.24 409 MET A C 1
ATOM 3141 O O . MET A 1 411 ? 23.345 55.594 17.437 1.00 34.00 409 MET A O 1
ATOM 3146 N N . ILE A 1 412 ? 25.470 55.382 16.742 1.00 33.78 410 ILE A N 1
ATOM 3147 C CA . ILE A 1 412 ? 25.153 54.523 15.618 1.00 33.32 410 ILE A CA 1
ATOM 3148 C C . ILE A 1 412 ? 25.852 53.242 15.926 1.00 33.65 410 ILE A C 1
ATOM 3149 O O . ILE A 1 412 ? 27.057 53.259 16.172 1.00 33.79 410 ILE A O 1
ATOM 3154 N N . GLY A 1 413 ? 25.101 52.140 15.982 1.00 33.93 411 GLY A N 1
ATOM 3155 C CA . GLY A 1 413 ? 25.685 50.824 16.056 1.00 33.28 411 GLY A CA 1
ATOM 3156 C C . GLY A 1 413 ? 24.799 49.823 16.715 1.00 34.20 411 GLY A C 1
ATOM 3157 O O . GLY A 1 413 ? 23.693 50.101 17.061 1.00 34.53 411 GLY A O 1
ATOM 3158 N N . VAL A 1 414 ? 25.335 48.635 16.888 1.00 35.85 412 VAL A N 1
ATOM 3159 C CA . VAL A 1 414 ? 24.669 47.537 17.526 1.00 37.27 412 VAL A CA 1
ATOM 3160 C C . VAL A 1 414 ? 24.256 47.897 18.953 1.00 37.30 412 VAL A C 1
ATOM 3161 O O . VAL A 1 414 ? 25.006 48.514 19.695 1.00 38.30 412 VAL A O 1
ATOM 3165 N N . HIS A 1 415 ? 23.038 47.524 19.302 1.00 37.31 413 HIS A N 1
ATOM 3166 C CA . HIS A 1 415 ? 22.434 47.747 20.605 1.00 37.41 413 HIS A CA 1
ATOM 3167 C C . HIS A 1 415 ? 22.234 49.206 21.001 1.00 37.41 413 HIS A C 1
ATOM 3168 O O . HIS A 1 415 ? 22.062 49.478 22.189 1.00 37.38 413 HIS A O 1
ATOM 3175 N N . SER A 1 416 ? 22.236 50.148 20.055 1.00 37.33 414 SER A N 1
ATOM 3176 C CA . SER A 1 416 ? 22.045 51.548 20.422 1.00 37.55 414 SER A CA 1
ATOM 3177 C C . SER A 1 416 ? 20.678 51.755 21.091 1.00 38.70 414 SER A C 1
ATOM 3178 O O . SER A 1 416 ? 20.533 52.580 21.951 1.00 39.13 414 SER A O 1
ATOM 3181 N N . GLN A 1 417 ? 19.678 50.992 20.716 1.00 39.93 415 GLN A N 1
ATOM 3182 C CA . GLN A 1 417 ? 18.405 51.126 21.367 1.00 41.81 415 GLN A CA 1
ATOM 3183 C C . GLN A 1 417 ? 18.463 50.815 22.864 1.00 42.81 415 GLN A C 1
ATOM 3184 O O . GLN A 1 417 ? 17.613 51.293 23.586 1.00 43.54 415 GLN A O 1
ATOM 3190 N N . TYR A 1 418 ? 19.419 49.996 23.330 1.00 43.02 416 TYR A N 1
ATOM 3191 C CA . TYR A 1 418 ? 19.467 49.662 24.766 1.00 42.73 416 TYR A CA 1
ATOM 3192 C C . TYR A 1 418 ? 20.296 50.683 25.466 1.00 41.47 416 TYR A C 1
ATOM 3193 O O . TYR A 1 418 ? 19.917 51.203 26.501 1.00 41.75 416 TYR A O 1
ATOM 3202 N N . LEU A 1 419 ? 21.441 50.986 24.884 1.00 40.59 417 LEU A N 1
ATOM 3203 C CA . LEU A 1 419 ? 22.329 51.984 25.453 1.00 39.02 417 LEU A CA 1
ATOM 3204 C C . LEU A 1 419 ? 21.698 53.360 25.573 1.00 37.21 417 LEU A C 1
ATOM 3205 O O . LEU A 1 419 ? 21.943 54.033 26.543 1.00 36.08 417 LEU A O 1
ATOM 3210 N N . ILE A 1 420 ? 20.885 53.774 24.586 1.00 35.83 418 ILE A N 1
ATOM 3211 C CA . ILE A 1 420 ? 20.267 55.091 24.615 1.00 33.92 418 ILE A CA 1
ATOM 3212 C C . ILE A 1 420 ? 19.415 55.339 25.855 1.00 34.40 418 ILE A C 1
ATOM 3213 O O . ILE A 1 420 ? 19.234 56.498 26.234 1.00 33.91 418 ILE A O 1
ATOM 3218 N N . ASN A 1 421 ? 18.923 54.276 26.499 1.00 34.66 419 ASN A N 1
ATOM 3219 C CA . ASN A 1 421 ? 18.043 54.413 27.664 1.00 35.50 419 ASN A CA 1
ATOM 3220 C C . ASN A 1 421 ? 18.829 54.698 28.910 1.00 35.68 419 ASN A C 1
ATOM 3221 O O . ASN A 1 421 ? 18.430 55.528 29.737 1.00 35.61 419 ASN A O 1
ATOM 3226 N N . GLU A 1 422 ? 19.931 53.980 29.062 1.00 35.30 420 GLU A N 1
ATOM 3227 C CA . GLU A 1 422 ? 20.877 54.294 30.125 1.00 35.72 420 GLU A CA 1
ATOM 3228 C C . GLU A 1 422 ? 21.284 55.745 30.019 1.00 34.11 420 GLU A C 1
ATOM 3229 O O . GLU A 1 422 ? 21.226 56.460 30.957 1.00 32.24 420 GLU A O 1
ATOM 3235 N N . LEU A 1 423 ? 21.657 56.174 28.828 1.00 34.90 421 LEU A N 1
ATOM 3236 C CA . LEU A 1 423 ? 22.127 57.546 28.604 1.00 34.88 421 LEU A CA 1
ATOM 3237 C C . LEU A 1 423 ? 20.960 58.549 28.759 1.00 35.19 421 LEU A C 1
ATOM 3238 O O . LEU A 1 423 ? 21.142 59.649 29.285 1.00 35.09 421 LEU A O 1
ATOM 3243 N N . GLY A 1 424 ? 19.766 58.188 28.287 1.00 34.72 422 GLY A N 1
ATOM 3244 C CA . GLY A 1 424 ? 18.598 59.061 28.485 1.00 34.84 422 GLY A CA 1
ATOM 3245 C C . GLY A 1 424 ? 18.299 59.290 29.952 1.00 35.33 422 GLY A C 1
ATOM 3246 O O . GLY A 1 424 ? 17.920 60.383 30.366 1.00 35.43 422 GLY A O 1
ATOM 3247 N N . LEU A 1 425 ? 18.499 58.268 30.762 1.00 36.02 423 LEU A N 1
ATOM 3248 C CA . LEU A 1 425 ? 18.300 58.426 32.199 1.00 37.01 423 LEU A CA 1
ATOM 3249 C C . LEU A 1 425 ? 19.278 59.421 32.755 1.00 36.39 423 LEU A C 1
ATOM 3250 O O . LEU A 1 425 ? 18.881 60.246 33.538 1.00 36.80 423 LEU A O 1
ATOM 3255 N N . ALA A 1 426 ? 20.543 59.353 32.342 1.00 35.48 424 ALA A N 1
ATOM 3256 C CA . ALA A 1 426 ? 21.545 60.288 32.821 1.00 35.50 424 ALA A CA 1
ATOM 3257 C C . ALA A 1 426 ? 21.149 61.690 32.399 1.00 36.09 424 ALA A C 1
ATOM 3258 O O . ALA A 1 426 ? 21.290 62.649 33.173 1.00 37.47 424 ALA A O 1
ATOM 3260 N N . VAL A 1 427 ? 20.667 61.818 31.164 1.00 35.26 425 VAL A N 1
ATOM 3261 C CA . VAL A 1 427 ? 20.324 63.101 30.644 1.00 34.72 425 VAL A CA 1
ATOM 3262 C C . VAL A 1 427 ? 19.138 63.680 31.374 1.00 35.69 425 VAL A C 1
ATOM 3263 O O . VAL A 1 427 ? 19.145 64.829 31.726 1.00 36.26 425 VAL A O 1
ATOM 3267 N N . ALA A 1 428 ? 18.111 62.876 31.601 1.00 37.01 426 ALA A N 1
ATOM 3268 C CA . ALA A 1 428 ? 16.876 63.333 32.282 1.00 36.86 426 ALA A CA 1
ATOM 3269 C C . ALA A 1 428 ? 17.104 63.825 33.719 1.00 37.93 426 ALA A C 1
ATOM 3270 O O . ALA A 1 428 ? 16.422 64.723 34.194 1.00 38.02 426 ALA A O 1
ATOM 3272 N N . TYR A 1 429 ? 18.055 63.250 34.431 1.00 39.03 427 TYR A N 1
ATOM 3273 C CA . TYR A 1 429 ? 18.278 63.687 35.805 1.00 40.10 427 TYR A CA 1
ATOM 3274 C C . TYR A 1 429 ? 19.725 64.226 35.935 1.00 39.90 427 TYR A C 1
ATOM 3275 O O . TYR A 1 429 ? 20.304 64.303 37.001 1.00 40.23 427 TYR A O 1
ATOM 3284 N N . GLY A 1 430 ? 20.280 64.647 34.813 1.00 39.72 428 GLY A N 1
ATOM 3285 C CA . GLY A 1 430 ? 21.489 65.466 34.833 1.00 40.19 428 GLY A CA 1
ATOM 3286 C C . GLY A 1 430 ? 22.723 64.905 35.511 1.00 40.25 428 GLY A C 1
ATOM 3287 O O . GLY A 1 430 ? 23.413 65.645 36.182 1.00 41.76 428 GLY A O 1
ATOM 3288 N N . LEU A 1 431 ? 23.029 63.621 35.323 1.00 39.26 429 LEU A N 1
ATOM 3289 C CA . LEU A 1 431 ? 24.303 63.095 35.773 1.00 38.79 429 LEU A CA 1
ATOM 3290 C C . LEU A 1 431 ? 25.484 63.738 35.019 1.00 38.82 429 LEU A C 1
ATOM 3291 O O . LEU A 1 431 ? 25.329 64.346 33.935 1.00 39.09 429 LEU A O 1
ATOM 3296 N N . ASN A 1 432 ? 26.668 63.660 35.616 1.00 38.79 430 ASN A N 1
ATOM 3297 C CA . ASN A 1 432 ? 27.856 64.298 35.031 1.00 38.47 430 ASN A CA 1
ATOM 3298 C C . ASN A 1 432 ? 28.907 63.252 34.638 1.00 38.25 430 ASN A C 1
ATOM 3299 O O . ASN A 1 432 ? 28.764 62.057 34.943 1.00 38.14 430 ASN A O 1
ATOM 3304 N N . ALA A 1 433 ? 29.938 63.681 33.926 1.00 38.17 431 ALA A N 1
ATOM 3305 C CA . ALA A 1 433 ? 30.955 62.744 33.447 1.00 37.79 431 ALA A CA 1
ATOM 3306 C C . ALA A 1 433 ? 31.474 61.839 34.568 1.00 38.52 431 ALA A C 1
ATOM 3307 O O . ALA A 1 433 ? 31.671 60.621 34.383 1.00 37.62 431 ALA A O 1
ATOM 3309 N N . LYS A 1 434 ? 31.675 62.434 35.740 1.00 40.78 432 LYS A N 1
ATOM 3310 C CA . LYS A 1 434 ? 32.228 61.724 36.906 1.00 42.79 432 LYS A CA 1
ATOM 3311 C C . LYS A 1 434 ? 31.372 60.583 37.389 1.00 42.68 432 LYS A C 1
ATOM 3312 O O . LYS A 1 434 ? 31.870 59.507 37.727 1.00 43.54 432 LYS A O 1
ATOM 3318 N N . GLN A 1 435 ? 30.086 60.860 37.501 1.00 42.64 433 GLN A N 1
ATOM 3319 C CA . GLN A 1 435 ? 29.109 59.847 37.845 1.00 43.02 433 GLN A CA 1
ATOM 3320 C C . GLN A 1 435 ? 29.057 58.707 36.820 1.00 42.21 433 GLN A C 1
ATOM 3321 O O . GLN A 1 435 ? 28.948 57.541 37.194 1.00 40.90 433 GLN A O 1
ATOM 3327 N N . LEU A 1 436 ? 29.181 59.050 35.542 1.00 42.42 434 LEU A N 1
ATOM 3328 C CA . LEU A 1 436 ? 29.251 58.058 34.437 1.00 42.59 434 LEU A CA 1
ATOM 3329 C C . LEU A 1 436 ? 30.527 57.225 34.463 1.00 42.28 434 LEU A C 1
ATOM 3330 O O . LEU A 1 436 ? 30.483 55.984 34.316 1.00 42.15 434 LEU A O 1
ATOM 3335 N N . ALA A 1 437 ? 31.653 57.906 34.672 1.00 42.36 435 ALA A N 1
ATOM 3336 C CA . ALA A 1 437 ? 32.960 57.246 34.884 1.00 42.35 435 ALA A CA 1
ATOM 3337 C C . ALA A 1 437 ? 32.914 56.284 36.082 1.00 43.33 435 ALA A C 1
ATOM 3338 O O . ALA A 1 437 ? 33.342 55.127 35.951 1.00 44.18 435 ALA A O 1
ATOM 3340 N N . SER A 1 438 ? 32.374 56.733 37.230 1.00 43.01 436 SER A N 1
ATOM 3341 C CA . SER A 1 438 ? 32.373 55.896 38.447 1.00 43.48 436 SER A CA 1
ATOM 3342 C C . SER A 1 438 ? 31.425 54.709 38.415 1.00 42.97 436 SER A C 1
ATOM 3343 O O . SER A 1 438 ? 31.535 53.828 39.259 1.00 42.03 436 SER A O 1
ATOM 3346 N N . PHE A 1 439 ? 30.460 54.729 37.494 1.00 42.94 437 PHE A N 1
ATOM 3347 C CA . PHE A 1 439 ? 29.548 53.614 37.361 1.00 43.17 437 PHE A CA 1
ATOM 3348 C C . PHE A 1 439 ? 30.256 52.482 36.576 1.00 42.80 437 PHE A C 1
ATOM 3349 O O . PHE A 1 439 ? 31.115 52.751 35.764 1.00 44.35 437 PHE A O 1
ATOM 3357 N N . ALA A 1 440 ? 29.945 51.235 36.890 1.00 42.65 438 ALA A N 1
ATOM 3358 C CA . ALA A 1 440 ? 30.631 50.045 36.306 1.00 42.82 438 ALA A CA 1
ATOM 3359 C C . ALA A 1 440 ? 29.612 49.135 35.670 1.00 42.37 438 ALA A C 1
ATOM 3360 O O . ALA A 1 440 ? 29.083 48.251 36.332 1.00 41.30 438 ALA A O 1
ATOM 3362 N N . GLU A 1 441 ? 29.336 49.373 34.397 1.00 42.93 439 GLU A N 1
ATOM 3363 C CA . GLU A 1 441 ? 28.405 48.547 33.644 1.00 44.32 439 GLU A CA 1
ATOM 3364 C C . GLU A 1 441 ? 28.877 47.101 33.448 1.00 44.10 439 GLU A C 1
ATOM 3365 O O . GLU A 1 441 ? 30.066 46.798 33.249 1.00 43.40 439 GLU A O 1
ATOM 3371 N N . GLN A 1 442 ? 27.892 46.224 33.467 1.00 45.08 440 GLN A N 1
ATOM 3372 C CA . GLN A 1 442 ? 28.075 44.785 33.254 1.00 46.13 440 GLN A CA 1
ATOM 3373 C C . GLN A 1 442 ? 28.986 44.433 32.074 1.00 46.39 440 GLN A C 1
ATOM 3374 O O . GLN A 1 442 ? 28.717 44.791 30.916 1.00 46.94 440 GLN A O 1
ATOM 3380 N N . HIS A 1 443 ? 30.054 43.725 32.391 1.00 46.61 441 HIS A N 1
ATOM 3381 C CA . HIS A 1 443 ? 30.955 43.145 31.391 1.00 47.02 441 HIS A CA 1
ATOM 3382 C C . HIS A 1 443 ? 30.463 41.758 31.027 1.00 46.25 441 HIS A C 1
ATOM 3383 O O . HIS A 1 443 ? 30.095 41.008 31.923 1.00 46.76 441 HIS A O 1
ATOM 3390 N N . PRO A 1 444 ? 30.439 41.408 29.729 1.00 46.16 442 PRO A N 1
ATOM 3391 C CA . PRO A 1 444 ? 30.898 42.116 28.543 1.00 46.43 442 PRO A CA 1
ATOM 3392 C C . PRO A 1 444 ? 29.808 42.787 27.695 1.00 46.11 442 PRO A C 1
ATOM 3393 O O . PRO A 1 444 ? 29.950 42.843 26.475 1.00 46.68 442 PRO A O 1
ATOM 3397 N N . SER A 1 445 ? 28.753 43.313 28.305 1.00 45.74 443 SER A N 1
ATOM 3398 C CA . SER A 1 445 ? 27.685 43.970 27.525 1.00 45.65 443 SER A CA 1
ATOM 3399 C C . SER A 1 445 ? 28.178 45.259 26.889 1.00 45.13 443 SER A C 1
ATOM 3400 O O . SER A 1 445 ? 29.170 45.839 27.316 1.00 45.25 443 SER A O 1
ATOM 3403 N N . THR A 1 446 ? 27.472 45.700 25.862 1.00 45.44 444 THR A N 1
ATOM 3404 C CA . THR A 1 446 ? 27.871 46.857 25.072 1.00 45.66 444 THR A CA 1
ATOM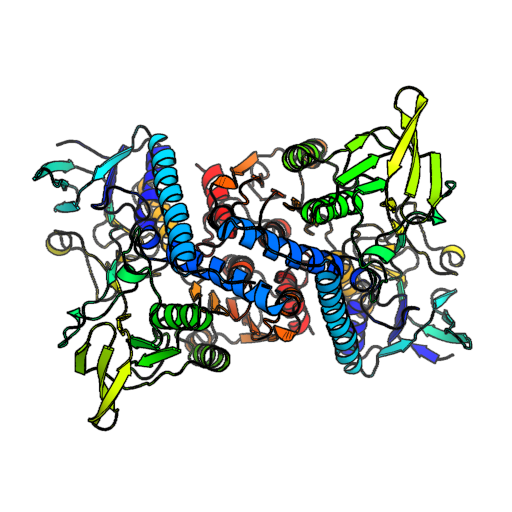 3405 C C . THR A 1 446 ? 27.774 48.150 25.902 1.00 45.76 444 THR A C 1
ATOM 3406 O O . THR A 1 446 ? 28.530 49.081 25.668 1.00 45.09 444 THR A O 1
ATOM 3410 N N . ASN A 1 447 ? 26.885 48.185 26.898 1.00 46.54 445 ASN A N 1
ATOM 3411 C CA . ASN A 1 447 ? 26.816 49.316 27.831 1.00 46.83 445 ASN A CA 1
ATOM 3412 C C . ASN A 1 447 ? 28.156 49.625 28.496 1.00 46.83 445 ASN A C 1
ATOM 3413 O O . ASN A 1 447 ? 28.355 50.751 28.971 1.00 46.24 445 ASN A O 1
ATOM 3418 N N . GLU A 1 448 ? 29.080 48.658 28.542 1.00 46.42 446 GLU A N 1
ATOM 3419 C CA . GLU A 1 448 ? 30.391 48.966 29.111 1.00 46.89 446 GLU A CA 1
ATOM 3420 C C . GLU A 1 448 ? 31.165 50.085 28.364 1.00 46.10 446 GLU A C 1
ATOM 3421 O O . GLU A 1 448 ? 32.003 50.727 28.963 1.00 46.31 446 GLU A O 1
ATOM 3427 N N . ILE A 1 449 ? 30.858 50.362 27.099 1.00 45.38 447 ILE A N 1
ATOM 3428 C CA . ILE A 1 449 ? 31.517 51.462 26.404 1.00 44.89 447 ILE A CA 1
ATOM 3429 C C . ILE A 1 449 ? 31.137 52.872 26.918 1.00 44.31 447 ILE A C 1
ATOM 3430 O O . ILE A 1 449 ? 31.855 53.822 26.659 1.00 44.60 447 ILE A O 1
ATOM 3435 N N . ILE A 1 450 ? 30.033 53.006 27.649 1.00 43.50 448 ILE A N 1
ATOM 3436 C CA . ILE A 1 450 ? 29.622 54.300 28.215 1.00 42.61 448 ILE A CA 1
ATOM 3437 C C . ILE A 1 450 ? 30.557 54.784 29.369 1.00 43.04 448 ILE A C 1
ATOM 3438 O O . ILE A 1 450 ? 31.163 55.867 29.245 1.00 41.86 448 ILE A O 1
ATOM 3443 N N . SER A 1 451 ? 30.682 54.016 30.466 1.00 42.69 449 SER A N 1
ATOM 3444 C CA . SER A 1 451 ? 31.639 54.413 31.536 1.00 43.56 449 SER A CA 1
ATOM 3445 C C . SER A 1 451 ? 33.050 54.531 30.963 1.00 43.84 449 SER A C 1
ATOM 3446 O O . SER A 1 451 ? 33.760 55.518 31.212 1.00 43.89 449 SER A O 1
ATOM 3449 N N . TYR A 1 452 ? 33.419 53.571 30.123 1.00 44.23 450 TYR A N 1
ATOM 3450 C CA . TYR A 1 452 ? 34.651 53.666 29.363 1.00 45.27 450 TYR A CA 1
ATOM 3451 C C . TYR A 1 452 ? 34.830 55.034 28.627 1.00 44.81 450 TYR A C 1
ATOM 3452 O O . TYR A 1 452 ? 35.860 55.684 28.791 1.00 44.31 450 TYR A O 1
ATOM 3461 N N . THR A 1 453 ? 33.830 55.463 27.847 1.00 44.48 451 THR A N 1
ATOM 3462 C CA . THR A 1 453 ? 33.911 56.747 27.139 1.00 44.13 451 THR A CA 1
ATOM 3463 C C . THR A 1 453 ? 33.960 57.937 28.102 1.00 45.15 451 THR A C 1
ATOM 3464 O O . THR A 1 453 ? 34.662 58.909 27.848 1.00 45.41 451 THR A O 1
ATOM 3468 N N . ALA A 1 454 ? 33.238 57.845 29.216 1.00 46.28 452 ALA A N 1
ATOM 3469 C CA . ALA A 1 454 ? 33.252 58.898 30.236 1.00 46.71 452 ALA A CA 1
ATOM 3470 C C . ALA A 1 454 ? 34.631 58.971 30.935 1.00 47.18 452 ALA A C 1
ATOM 3471 O O . ALA A 1 454 ? 35.096 60.050 31.230 1.00 45.81 452 ALA A O 1
ATOM 3473 N N . ARG A 1 455 ? 35.270 57.826 31.181 1.00 48.65 453 ARG A N 1
ATOM 3474 C CA . ARG A 1 455 ? 36.639 57.805 31.749 1.00 49.69 453 ARG A CA 1
ATOM 3475 C C . ARG A 1 455 ? 37.644 58.536 30.835 1.00 51.74 453 ARG A C 1
ATOM 3476 O O . ARG A 1 455 ? 38.558 59.195 31.313 1.00 51.40 453 ARG A O 1
ATOM 3484 N N . LYS A 1 456 ? 37.421 58.433 29.525 1.00 54.57 454 LYS A N 1
ATOM 3485 C CA . LYS A 1 456 ? 38.245 59.071 28.502 1.00 56.87 454 LYS A CA 1
ATOM 3486 C C . LYS A 1 456 ? 38.274 60.575 28.640 1.00 57.70 454 LYS A C 1
ATOM 3487 O O . LYS A 1 456 ? 39.348 61.169 28.564 1.00 57.86 454 LYS A O 1
ATOM 3493 N N . VAL A 1 457 ? 37.101 61.199 28.760 1.00 58.84 455 VAL A N 1
ATOM 3494 C CA . VAL A 1 457 ? 37.031 62.677 28.729 1.00 60.09 455 VAL A CA 1
ATOM 3495 C C . VAL A 1 457 ? 37.864 63.356 29.787 1.00 61.64 455 VAL A C 1
ATOM 3496 O O . VAL A 1 457 ? 38.362 64.482 29.563 1.00 61.44 455 VAL A O 1
ATOM 3500 N N . ILE A 1 458 ? 37.951 62.692 30.947 1.00 63.70 456 ILE A N 1
ATOM 3501 C CA . ILE A 1 458 ? 38.678 63.185 32.124 1.00 65.32 456 ILE A CA 1
ATOM 3502 C C . ILE A 1 458 ? 40.144 63.022 31.835 1.00 66.34 456 ILE A C 1
ATOM 3503 O O . ILE A 1 458 ? 40.864 64.004 31.778 1.00 67.72 456 ILE A O 1
ATOM 3508 N N . GLU A 1 459 ? 40.590 61.788 31.613 1.00 67.45 457 GLU A N 1
ATOM 3509 C CA . GLU A 1 459 ? 41.889 61.567 30.958 1.00 67.84 457 GLU A CA 1
ATOM 3510 C C . GLU A 1 459 ? 41.880 62.384 29.651 1.00 67.50 457 GLU A C 1
ATOM 3511 O O . GLU A 1 459 ? 42.594 63.365 29.518 1.00 67.52 457 GLU A O 1
ATOM 3517 N N . SER B 1 2 ? 68.986 50.860 41.370 1.00 63.30 0 SER B N 1
ATOM 3518 C CA . SER B 1 2 ? 67.936 50.125 40.607 1.00 63.19 0 SER B CA 1
ATOM 3519 C C . SER B 1 2 ? 67.278 51.070 39.611 1.00 63.09 0 SER B C 1
ATOM 3520 O O . SER B 1 2 ? 67.397 52.310 39.724 1.00 62.70 0 SER B O 1
ATOM 3522 N N . LEU B 1 3 ? 66.631 50.471 38.609 1.00 63.14 1 LEU B N 1
ATOM 3523 C CA . LEU B 1 3 ? 65.623 51.160 37.772 1.00 63.40 1 LEU B CA 1
ATOM 3524 C C . LEU B 1 3 ? 64.500 51.708 38.694 1.00 62.41 1 LEU B C 1
ATOM 3525 O O . LEU B 1 3 ? 63.979 50.968 39.531 1.00 62.38 1 LEU B O 1
ATOM 3530 N N . LYS B 1 4 ? 64.170 52.994 38.569 1.00 61.36 2 LYS B N 1
ATOM 3531 C CA . LYS B 1 4 ? 63.137 53.629 39.400 1.00 61.07 2 LYS B CA 1
ATOM 3532 C C . LYS B 1 4 ? 61.818 53.852 38.634 1.00 59.23 2 LYS B C 1
ATOM 3533 O O . LYS B 1 4 ? 61.799 54.379 37.533 1.00 58.35 2 LYS B O 1
ATOM 3539 N N . TYR B 1 5 ? 60.715 53.449 39.256 1.00 57.28 3 TYR B N 1
ATOM 3540 C CA . TYR B 1 5 ? 59.401 53.602 38.667 1.00 55.37 3 TYR B CA 1
ATOM 3541 C C . TYR B 1 5 ? 58.517 54.307 39.660 1.00 53.35 3 TYR B C 1
ATOM 3542 O O . TYR B 1 5 ? 58.824 54.324 40.836 1.00 54.09 3 TYR B O 1
ATOM 3551 N N . ASP B 1 6 ? 57.459 54.931 39.173 1.00 50.59 4 ASP B N 1
ATOM 3552 C CA . ASP B 1 6 ? 56.449 55.486 40.030 1.00 49.09 4 ASP B CA 1
ATOM 3553 C C . ASP B 1 6 ? 55.515 54.376 40.549 1.00 47.06 4 ASP B C 1
ATOM 3554 O O . ASP B 1 6 ? 55.258 54.293 41.735 1.00 46.96 4 ASP B O 1
ATOM 3559 N N . VAL B 1 7 ? 55.026 53.515 39.658 1.00 44.50 5 VAL B N 1
ATOM 3560 C CA . VAL B 1 7 ? 54.145 52.434 40.047 1.00 42.19 5 VAL B CA 1
ATOM 3561 C C . VAL B 1 7 ? 54.562 51.152 39.400 1.00 40.33 5 VAL B C 1
ATOM 3562 O O . VAL B 1 7 ? 55.023 51.171 38.285 1.00 39.58 5 VAL B O 1
ATOM 3566 N N . VAL B 1 8 ? 54.382 50.043 40.099 1.00 38.90 6 VAL B N 1
ATOM 3567 C CA . VAL B 1 8 ? 54.536 48.708 39.531 1.00 38.07 6 VAL B CA 1
ATOM 3568 C C . VAL B 1 8 ? 53.176 48.031 39.626 1.00 37.59 6 VAL B C 1
ATOM 3569 O O . VAL B 1 8 ? 52.570 47.989 40.709 1.00 36.05 6 VAL B O 1
ATOM 3573 N N . VAL B 1 9 ? 52.699 47.513 38.493 1.00 37.24 7 VAL B N 1
ATOM 3574 C CA . VAL B 1 9 ? 51.406 46.846 38.434 1.00 36.88 7 VAL B CA 1
ATOM 3575 C C . VAL B 1 9 ? 51.664 45.394 38.168 1.00 37.07 7 VAL B C 1
ATOM 3576 O O . VAL B 1 9 ? 52.205 45.063 37.107 1.00 38.38 7 VAL B O 1
ATOM 3580 N N . ILE B 1 10 ? 51.268 44.535 39.098 1.00 36.49 8 ILE B N 1
ATOM 3581 C CA . ILE B 1 10 ? 51.469 43.107 38.989 1.00 36.58 8 ILE B CA 1
ATOM 3582 C C . ILE B 1 10 ? 50.184 42.425 38.508 1.00 37.42 8 ILE B C 1
ATOM 3583 O O . ILE B 1 10 ? 49.211 42.257 39.286 1.00 37.49 8 ILE B O 1
ATOM 3588 N N . GLY B 1 11 ? 50.214 41.963 37.257 1.00 37.17 9 GLY B N 1
ATOM 3589 C CA . GLY B 1 11 ? 49.034 41.419 36.612 1.00 37.48 9 GLY B CA 1
ATOM 3590 C C . GLY B 1 11 ? 48.541 42.402 35.553 1.00 37.06 9 GLY B C 1
ATOM 3591 O O . GLY B 1 11 ? 48.473 43.578 35.814 1.00 36.55 9 GLY B O 1
ATOM 3592 N N . ALA B 1 12 ? 48.204 41.889 34.374 1.00 36.44 10 ALA B N 1
ATOM 3593 C CA . ALA B 1 12 ? 47.756 42.687 33.280 1.00 36.46 10 ALA B CA 1
ATOM 3594 C C . ALA B 1 12 ? 46.331 42.334 32.877 1.00 36.28 10 ALA B C 1
ATOM 3595 O O . ALA B 1 12 ? 45.949 42.549 31.736 1.00 35.98 10 ALA B O 1
ATOM 3597 N N . GLY B 1 13 ? 45.528 41.813 33.799 1.00 36.00 11 GLY B N 1
ATOM 3598 C CA . GLY B 1 13 ? 44.077 41.746 33.543 1.00 35.64 11 GLY B CA 1
ATOM 3599 C C . GLY B 1 13 ? 43.420 43.120 33.725 1.00 35.43 11 GLY B C 1
ATOM 3600 O O . GLY B 1 13 ? 44.088 44.150 33.959 1.00 34.32 11 GLY B O 1
ATOM 3601 N N . GLY B 1 14 ? 42.099 43.163 33.649 1.00 34.56 12 GLY B N 1
ATOM 3602 C CA . GLY B 1 14 ? 41.416 44.422 33.869 1.00 34.27 12 GLY B CA 1
ATOM 3603 C C . GLY B 1 14 ? 41.754 45.093 35.190 1.00 34.01 12 GLY B C 1
ATOM 3604 O O . GLY B 1 14 ? 41.815 46.322 35.306 1.00 35.22 12 GLY B O 1
ATOM 3605 N N . ALA B 1 15 ? 41.961 44.304 36.218 1.00 33.90 13 ALA B N 1
ATOM 3606 C CA . ALA B 1 15 ? 42.321 44.862 37.508 1.00 33.30 13 ALA B CA 1
ATOM 3607 C C . ALA B 1 15 ? 43.649 45.665 37.441 1.00 33.40 13 ALA B C 1
ATOM 3608 O O . ALA B 1 15 ? 43.937 46.462 38.326 1.00 34.07 13 ALA B O 1
ATOM 3610 N N . GLY B 1 16 ? 44.445 45.427 36.403 1.00 33.58 14 GLY B N 1
ATOM 3611 C CA . GLY B 1 16 ? 45.783 46.001 36.247 1.00 33.62 14 GLY B CA 1
ATOM 3612 C C . GLY B 1 16 ? 45.909 47.053 35.176 1.00 33.77 14 GLY B C 1
ATOM 3613 O O . GLY B 1 16 ? 46.279 48.193 35.451 1.00 34.75 14 GLY B O 1
ATOM 3614 N N . TYR B 1 17 ? 45.583 46.696 33.952 1.00 33.81 15 TYR B N 1
ATOM 3615 C CA . TYR B 1 17 ? 45.935 47.550 32.853 1.00 34.36 15 TYR B CA 1
ATOM 3616 C C . TYR B 1 17 ? 45.120 48.857 32.711 1.00 34.35 15 TYR B C 1
ATOM 3617 O O . TYR B 1 17 ? 45.633 49.849 32.218 1.00 34.06 15 TYR B O 1
ATOM 3626 N N . HIS B 1 18 ? 43.867 48.883 33.141 1.00 34.71 16 HIS B N 1
ATOM 3627 C CA . HIS B 1 18 ? 43.094 50.136 33.029 1.00 34.32 16 HIS B CA 1
ATOM 3628 C C . HIS B 1 18 ? 43.681 51.229 33.915 1.00 33.79 16 HIS B C 1
ATOM 3629 O O . HIS B 1 18 ? 43.786 52.342 33.498 1.00 34.76 16 HIS B O 1
ATOM 3636 N N . GLY B 1 19 ? 44.047 50.889 35.137 1.00 33.47 17 GLY B N 1
ATOM 3637 C CA . GLY B 1 19 ? 44.766 51.783 35.982 1.00 33.68 17 GLY B CA 1
ATOM 3638 C C . GLY B 1 19 ? 46.167 52.145 35.463 1.00 33.64 17 GLY B C 1
ATOM 3639 O O . GLY B 1 19 ? 46.548 53.338 35.476 1.00 31.48 17 GLY B O 1
ATOM 3640 N N . ALA B 1 20 ? 46.925 51.135 35.016 1.00 33.07 18 ALA B N 1
ATOM 3641 C CA . ALA B 1 20 ? 48.255 51.405 34.405 1.00 33.56 18 ALA B CA 1
ATOM 3642 C C . ALA B 1 20 ? 48.121 52.453 33.291 1.00 34.31 18 ALA B C 1
ATOM 3643 O O . ALA B 1 20 ? 48.882 53.441 33.241 1.00 34.58 18 ALA B O 1
ATOM 3645 N N . PHE B 1 21 ? 47.121 52.247 32.430 1.00 34.75 19 PHE B N 1
ATOM 3646 C CA . PHE B 1 21 ? 46.883 53.113 31.310 1.00 34.84 19 PHE B CA 1
ATOM 3647 C C . PHE B 1 21 ? 46.641 54.512 31.785 1.00 35.07 19 PHE B C 1
ATOM 3648 O O . PHE B 1 21 ? 47.111 55.467 31.149 1.00 35.46 19 PHE B O 1
ATOM 3656 N N . ARG B 1 22 ? 45.890 54.655 32.879 1.00 34.95 20 ARG B N 1
ATOM 3657 C CA . ARG B 1 22 ? 45.522 55.994 33.318 1.00 35.12 20 ARG B CA 1
ATOM 3658 C C . ARG B 1 22 ? 46.765 56.684 33.942 1.00 34.62 20 ARG B C 1
ATOM 3659 O O . ARG B 1 22 ? 47.032 57.859 33.706 1.00 33.29 20 ARG B O 1
ATOM 3667 N N . LEU B 1 23 ? 47.506 55.948 34.746 1.00 34.75 21 LEU B N 1
ATOM 3668 C CA . LEU B 1 23 ? 48.746 56.462 35.283 1.00 36.06 21 LEU B CA 1
ATOM 3669 C C . LEU B 1 23 ? 49.766 56.854 34.188 1.00 37.70 21 LEU B C 1
ATOM 3670 O O . LEU B 1 23 ? 50.402 57.915 34.304 1.00 37.35 21 LEU B O 1
ATOM 3675 N N . ALA B 1 24 ? 49.886 56.011 33.140 1.00 38.84 22 ALA B N 1
ATOM 3676 C CA . ALA B 1 24 ? 50.739 56.293 32.002 1.00 39.94 22 ALA B CA 1
ATOM 3677 C C . ALA B 1 24 ? 50.240 57.498 31.225 1.00 41.14 22 ALA B C 1
ATOM 3678 O O . ALA B 1 24 ? 51.037 58.294 30.727 1.00 42.01 22 ALA B O 1
ATOM 3680 N N . LYS B 1 25 ? 48.940 57.647 31.106 1.00 43.00 23 LYS B N 1
ATOM 3681 C CA . LYS B 1 25 ? 48.406 58.800 30.398 1.00 44.87 23 LYS B CA 1
ATOM 3682 C C . LYS B 1 25 ? 48.825 60.089 31.065 1.00 44.72 23 LYS B C 1
ATOM 3683 O O . LYS B 1 25 ? 49.072 61.061 30.404 1.00 45.27 23 LYS B O 1
ATOM 3689 N N . ALA B 1 26 ? 48.910 60.089 32.380 1.00 45.65 24 ALA B N 1
ATOM 3690 C CA . ALA B 1 26 ? 49.425 61.242 33.133 1.00 46.33 24 ALA B CA 1
ATOM 3691 C C . ALA B 1 26 ? 50.975 61.266 33.216 1.00 47.07 24 ALA B C 1
ATOM 3692 O O . ALA B 1 26 ? 51.553 62.044 33.967 1.00 48.38 24 ALA B O 1
ATOM 3694 N N . LYS B 1 27 ? 51.642 60.384 32.488 1.00 47.52 25 LYS B N 1
ATOM 3695 C CA . LYS B 1 27 ? 53.093 60.435 32.355 1.00 48.50 25 LYS B CA 1
ATOM 3696 C C . LYS B 1 27 ? 53.834 59.836 33.543 1.00 47.74 25 LYS B C 1
ATOM 3697 O O . LYS B 1 27 ? 55.030 60.025 33.685 1.00 47.46 25 LYS B O 1
ATOM 3703 N N . TYR B 1 28 ? 53.139 59.082 34.373 1.00 46.56 26 TYR B N 1
ATOM 3704 C CA . TYR B 1 28 ? 53.823 58.367 35.410 1.00 45.71 26 TYR B CA 1
ATOM 3705 C C . TYR B 1 28 ? 54.635 57.291 34.732 1.00 45.24 26 TYR B C 1
ATOM 3706 O O . TYR B 1 28 ? 54.283 56.854 33.635 1.00 45.82 26 TYR B O 1
ATOM 3715 N N . ASN B 1 29 ? 55.716 56.865 35.376 1.00 44.18 27 ASN B N 1
ATOM 3716 C CA . ASN B 1 29 ? 56.542 55.801 34.852 1.00 43.35 27 ASN B CA 1
ATOM 3717 C C . ASN B 1 29 ? 56.002 54.556 35.464 1.00 41.53 27 ASN B C 1
ATOM 3718 O O . ASN B 1 29 ? 56.029 54.411 36.644 1.00 42.05 27 ASN B O 1
ATOM 3723 N N . VAL B 1 30 ? 55.489 53.652 34.661 1.00 40.06 28 VAL B N 1
ATOM 3724 C CA . VAL B 1 30 ? 54.831 52.484 35.167 1.00 38.29 28 VAL B CA 1
ATOM 3725 C C . VAL B 1 30 ? 55.450 51.257 34.576 1.00 38.00 28 VAL B C 1
ATOM 3726 O O . VAL B 1 30 ? 55.714 51.202 33.375 1.00 37.50 28 VAL B O 1
ATOM 3730 N N . LEU B 1 31 ? 55.576 50.240 35.413 1.00 38.36 29 LEU B N 1
ATOM 3731 C CA . LEU B 1 31 ? 56.053 48.920 35.046 1.00 38.77 29 LEU B CA 1
ATOM 3732 C C . LEU B 1 31 ? 54.990 47.873 35.278 1.00 38.74 29 LEU B C 1
ATOM 3733 O O . LEU B 1 31 ? 54.592 47.691 36.407 1.00 40.64 29 LEU B O 1
ATOM 3738 N N . MET B 1 32 ? 54.590 47.110 34.263 1.00 38.86 30 MET B N 1
ATOM 3739 C CA . MET B 1 32 ? 53.565 46.048 34.425 1.00 38.33 30 MET B CA 1
ATOM 3740 C C . MET B 1 32 ? 54.137 44.699 33.969 1.00 39.68 30 MET B C 1
ATOM 3741 O O . MET B 1 32 ? 54.828 44.658 32.985 1.00 39.38 30 MET B O 1
ATOM 3746 N N . ALA B 1 33 ? 53.804 43.602 34.643 1.00 41.10 31 ALA B N 1
ATOM 3747 C CA . ALA B 1 33 ? 54.232 42.291 34.203 1.00 42.20 31 ALA B CA 1
ATOM 3748 C C . ALA B 1 33 ? 53.108 41.310 34.324 1.00 43.02 31 ALA B C 1
ATOM 3749 O O . ALA B 1 33 ? 52.323 41.443 35.205 1.00 43.43 31 ALA B O 1
ATOM 3751 N N . ASP B 1 34 ? 53.043 40.338 33.417 1.00 44.95 32 ASP B N 1
ATOM 3752 C CA . ASP B 1 34 ? 52.096 39.222 33.483 1.00 46.79 32 ASP B CA 1
ATOM 3753 C C . ASP B 1 34 ? 52.686 38.053 32.677 1.00 48.17 32 ASP B C 1
ATOM 3754 O O . ASP B 1 34 ? 53.219 38.249 31.589 1.00 48.84 32 ASP B O 1
ATOM 3759 N N . PRO B 1 35 ? 52.607 36.828 33.210 1.00 49.58 33 PRO B N 1
ATOM 3760 C CA . PRO B 1 35 ? 53.293 35.718 32.564 1.00 49.97 33 PRO B CA 1
ATOM 3761 C C . PRO B 1 35 ? 52.736 35.337 31.204 1.00 50.05 33 PRO B C 1
ATOM 3762 O O . PRO B 1 35 ? 53.464 34.719 30.390 1.00 50.12 33 PRO B O 1
ATOM 3766 N N . LYS B 1 36 ? 51.476 35.679 30.951 1.00 49.82 34 LYS B N 1
ATOM 3767 C CA . LYS B 1 36 ? 50.900 35.410 29.650 1.00 50.38 34 LYS B CA 1
ATOM 3768 C C . LYS B 1 36 ? 51.546 36.287 28.587 1.00 50.40 34 LYS B C 1
ATOM 3769 O O . LYS B 1 36 ? 51.582 35.927 27.408 1.00 50.80 34 LYS B O 1
ATOM 3775 N N . GLY B 1 37 ? 52.047 37.451 28.984 1.00 50.56 35 GLY B N 1
ATOM 3776 C CA . GLY B 1 37 ? 52.602 38.398 27.997 1.00 51.01 35 GLY B CA 1
ATOM 3777 C C . GLY B 1 37 ? 51.534 38.951 27.062 1.00 51.18 35 GLY B C 1
ATOM 3778 O O . GLY B 1 37 ? 51.819 39.247 25.898 1.00 51.63 35 GLY B O 1
ATOM 3779 N N . GLU B 1 38 ? 50.306 39.057 27.588 1.00 51.00 36 GLU B N 1
ATOM 3780 C CA . GLU B 1 38 ? 49.178 39.693 26.934 1.00 50.72 36 GLU B CA 1
ATOM 3781 C C . GLU B 1 38 ? 48.361 40.396 27.997 1.00 49.76 36 GLU B C 1
ATOM 3782 O O . GLU B 1 38 ? 48.449 40.065 29.180 1.00 49.64 36 GLU B O 1
ATOM 3788 N N . LEU B 1 39 ? 47.550 41.352 27.557 1.00 48.21 37 LEU B N 1
ATOM 3789 C CA . LEU B 1 39 ? 46.577 41.985 28.405 1.00 46.79 37 LEU B CA 1
ATOM 3790 C C . LEU B 1 39 ? 45.277 41.201 28.357 1.00 46.00 37 LEU B C 1
ATOM 3791 O O . LEU B 1 39 ? 45.046 40.434 27.424 1.00 44.45 37 LEU B O 1
ATOM 3796 N N . GLY B 1 40 ? 44.451 41.384 29.389 1.00 45.34 38 GLY B N 1
ATOM 3797 C CA . GLY B 1 40 ? 43.111 40.790 29.460 1.00 45.05 38 GLY B CA 1
ATOM 3798 C C . GLY B 1 40 ? 42.948 39.780 30.581 1.00 44.82 38 GLY B C 1
ATOM 3799 O O . GLY B 1 40 ? 41.835 39.448 30.959 1.00 43.35 38 GLY B O 1
ATOM 3800 N N . GLY B 1 41 ? 44.068 39.307 31.123 1.00 44.93 39 GLY B N 1
ATOM 3801 C CA . GLY B 1 41 ? 44.038 38.312 32.172 1.00 45.18 39 GLY B CA 1
ATOM 3802 C C . GLY B 1 41 ? 43.354 36.988 31.792 1.00 45.51 39 GLY B C 1
ATOM 3803 O O . GLY B 1 41 ? 43.145 36.666 30.621 1.00 44.17 39 GLY B O 1
ATOM 3804 N N . ASN B 1 42 ? 42.976 36.253 32.834 1.00 45.86 40 ASN B N 1
ATOM 3805 C CA . ASN B 1 42 ? 42.229 35.017 32.702 1.00 46.47 40 ASN B CA 1
ATOM 3806 C C . ASN B 1 42 ? 40.816 35.276 32.153 1.00 46.95 40 ASN B C 1
ATOM 3807 O O . ASN B 1 42 ? 40.250 34.433 31.449 1.00 47.02 40 ASN B O 1
ATOM 3812 N N . CYS B 1 43 ? 40.269 36.449 32.425 1.00 46.69 41 CYS B N 1
ATOM 3813 C CA . CYS B 1 43 ? 38.936 36.747 31.941 1.00 47.85 41 CYS B CA 1
ATOM 3814 C C . CYS B 1 43 ? 38.895 36.615 30.407 1.00 46.00 41 CYS B C 1
ATOM 3815 O O . CYS B 1 43 ? 38.050 35.934 29.858 1.00 45.29 41 CYS B O 1
ATOM 3818 N N . LEU B 1 44 ? 39.851 37.248 29.740 1.00 44.52 42 LEU B N 1
ATOM 3819 C CA . LEU B 1 44 ? 39.981 37.159 28.301 1.00 43.32 42 LEU B CA 1
ATOM 3820 C C . LEU B 1 44 ? 40.453 35.773 27.820 1.00 43.23 42 LEU B C 1
ATOM 3821 O O . LEU B 1 44 ? 39.926 35.255 26.842 1.00 40.99 42 LEU B O 1
ATOM 3826 N N . TYR B 1 45 ? 41.427 35.189 28.523 1.00 43.87 43 TYR B N 1
ATOM 3827 C CA . TYR B 1 45 ? 42.034 33.949 28.114 1.00 45.58 43 TYR B CA 1
ATOM 3828 C C . TYR B 1 45 ? 41.091 32.776 28.292 1.00 46.01 43 TYR B C 1
ATOM 3829 O O . TYR B 1 45 ? 41.085 31.869 27.460 1.00 46.43 43 TYR B O 1
ATOM 3838 N N . SER B 1 46 ? 40.286 32.790 29.351 1.00 46.35 44 SER B N 1
ATOM 3839 C CA . SER B 1 46 ? 39.442 31.639 29.647 1.00 47.41 44 SER B CA 1
ATOM 3840 C C . SER B 1 46 ? 38.125 31.886 30.371 1.00 47.53 44 SER B C 1
ATOM 3841 O O . SER B 1 46 ? 37.467 30.906 30.740 1.00 47.75 44 SER B O 1
ATOM 3844 N N . GLY B 1 47 ? 37.735 33.156 30.549 1.00 47.68 45 GLY B N 1
ATOM 3845 C CA . GLY B 1 47 ? 36.526 33.531 31.331 1.00 47.87 45 GLY B CA 1
ATOM 3846 C C . GLY B 1 47 ? 35.446 34.199 30.471 1.00 48.30 45 GLY B C 1
ATOM 3847 O O . GLY B 1 47 ? 34.912 33.578 29.526 1.00 48.24 45 GLY B O 1
ATOM 3848 N N . CYS B 1 48 ? 35.190 35.478 30.736 1.00 47.69 46 CYS B N 1
ATOM 3849 C CA . CYS B 1 48 ? 33.969 36.140 30.263 1.00 48.27 46 CYS B CA 1
ATOM 3850 C C . CYS B 1 48 ? 33.852 36.357 28.774 1.00 45.46 46 CYS B C 1
ATOM 3851 O O . CYS B 1 48 ? 32.798 36.117 28.198 1.00 45.72 46 CYS B O 1
ATOM 3854 N N . VAL B 1 49 ? 34.897 36.845 28.139 1.00 42.93 47 VAL B N 1
ATOM 3855 C CA . VAL B 1 49 ? 34.809 37.072 26.719 1.00 41.61 47 VAL B CA 1
ATOM 3856 C C . VAL B 1 49 ? 34.551 35.762 25.952 1.00 40.60 47 VAL B C 1
ATOM 3857 O O . VAL B 1 49 ? 33.636 35.679 25.148 1.00 39.56 47 VAL B O 1
ATOM 3861 N N . PRO B 1 50 ? 35.331 34.722 26.221 1.00 40.07 48 PRO B N 1
ATOM 3862 C CA . PRO B 1 50 ? 35.091 33.527 25.396 1.00 39.32 48 PRO B CA 1
ATOM 3863 C C . PRO B 1 50 ? 33.783 32.831 25.720 1.00 38.51 48 PRO B C 1
ATOM 3864 O O . PRO B 1 50 ? 33.077 32.383 24.802 1.00 37.34 48 PRO B O 1
ATOM 3868 N N . SER B 1 51 ? 33.435 32.771 26.998 1.00 38.50 49 SER B N 1
ATOM 3869 C CA . SER B 1 51 ? 32.169 32.136 27.372 1.00 38.98 49 SER B CA 1
ATOM 3870 C C . SER B 1 51 ? 30.985 32.901 26.849 1.00 38.55 49 SER B C 1
ATOM 3871 O O . SER B 1 51 ? 30.067 32.278 26.363 1.00 38.19 49 SER B O 1
ATOM 3874 N N . LYS B 1 52 ? 30.981 34.229 26.935 1.00 38.58 50 LYS B N 1
ATOM 3875 C CA . LYS B 1 52 ? 29.849 34.967 26.371 1.00 39.10 50 LYS B CA 1
ATOM 3876 C C . LYS B 1 52 ? 29.806 34.907 24.852 1.00 37.30 50 LYS B C 1
ATOM 3877 O O . LYS B 1 52 ? 28.722 34.908 24.267 1.00 37.94 50 LYS B O 1
ATOM 3883 N N . THR B 1 53 ? 30.953 34.893 24.199 1.00 35.36 51 THR B N 1
ATOM 3884 C CA . THR B 1 53 ? 30.969 34.654 22.754 1.00 34.75 51 THR B CA 1
ATOM 3885 C C . THR B 1 53 ? 30.298 33.322 22.367 1.00 34.56 51 THR B C 1
ATOM 3886 O O . THR B 1 53 ? 29.499 33.278 21.435 1.00 35.81 51 THR B O 1
ATOM 3890 N N . VAL B 1 54 ? 30.614 32.248 23.066 1.00 34.14 52 VAL B N 1
ATOM 3891 C CA . VAL B 1 54 ? 29.980 30.955 22.806 1.00 34.10 52 VAL B CA 1
ATOM 3892 C C . VAL B 1 54 ? 28.484 31.060 23.072 1.00 35.60 52 VAL B C 1
ATOM 3893 O O . VAL B 1 54 ? 27.646 30.643 22.259 1.00 36.49 52 VAL B O 1
ATOM 3897 N N . ARG B 1 55 ? 28.150 31.690 24.189 1.00 36.51 53 ARG B N 1
ATOM 3898 C CA . ARG B 1 55 ? 26.783 31.905 24.565 1.00 37.16 53 ARG B CA 1
ATOM 3899 C C . ARG B 1 55 ? 26.027 32.698 23.503 1.00 38.57 53 ARG B C 1
ATOM 3900 O O . ARG B 1 55 ? 24.927 32.293 23.111 1.00 40.07 53 ARG B O 1
ATOM 3908 N N . GLU B 1 56 ? 26.603 33.768 22.978 1.00 39.25 54 GLU B N 1
ATOM 3909 C CA . GLU B 1 56 ? 25.850 34.576 22.024 1.00 40.10 54 GLU B CA 1
ATOM 3910 C C . GLU B 1 56 ? 25.657 33.834 20.722 1.00 39.96 54 GLU B C 1
ATOM 3911 O O . GLU B 1 56 ? 24.571 33.832 20.149 1.00 40.37 54 GLU B O 1
ATOM 3913 N N . VAL B 1 57 ? 26.694 33.164 20.265 1.00 40.84 55 VAL B N 1
ATOM 3914 C CA . VAL B 1 57 ? 26.595 32.394 19.029 1.00 40.64 55 VAL B CA 1
ATOM 3915 C C . VAL B 1 57 ? 25.536 31.308 19.117 1.00 41.27 55 VAL B C 1
ATOM 3916 O O . VAL B 1 57 ? 24.756 31.147 18.217 1.00 40.85 55 VAL B O 1
ATOM 3920 N N . ILE B 1 58 ? 25.542 30.514 20.183 1.00 42.23 56 ILE B N 1
ATOM 3921 C CA . ILE B 1 58 ? 24.619 29.414 20.218 1.00 42.90 56 ILE B CA 1
ATOM 3922 C C . ILE B 1 58 ? 23.187 29.908 20.509 1.00 42.96 56 ILE B C 1
ATOM 3923 O O . ILE B 1 58 ? 22.227 29.307 20.039 1.00 43.43 56 ILE B O 1
ATOM 3928 N N . GLN B 1 59 ? 23.021 31.008 21.238 1.00 42.09 57 GLN B N 1
ATOM 3929 C CA . GLN B 1 59 ? 21.689 31.550 21.428 1.00 41.59 57 GLN B CA 1
ATOM 3930 C C . GLN B 1 59 ? 21.105 32.183 20.153 1.00 41.29 57 GLN B C 1
ATOM 3931 O O . GLN B 1 59 ? 19.868 32.179 19.938 1.00 40.81 57 GLN B O 1
ATOM 3937 N N . THR B 1 60 ? 21.967 32.723 19.305 1.00 40.51 58 THR B N 1
ATOM 3938 C CA . THR B 1 60 ? 21.524 33.205 18.013 1.00 40.39 58 THR B CA 1
ATOM 3939 C C . THR B 1 60 ? 21.063 32.025 17.143 1.00 41.16 58 THR B C 1
ATOM 3940 O O . THR B 1 60 ? 20.013 32.098 16.489 1.00 41.34 58 THR B O 1
ATOM 3944 N N . ALA B 1 61 ? 21.794 30.908 17.173 1.00 41.53 59 ALA B N 1
ATOM 3945 C CA . ALA B 1 61 ? 21.375 29.743 16.403 1.00 41.88 59 ALA B CA 1
ATOM 3946 C C . ALA B 1 61 ? 20.009 29.286 16.877 1.00 42.18 59 ALA B C 1
ATOM 3947 O O . ALA B 1 61 ? 19.123 28.984 16.081 1.00 42.08 59 ALA B O 1
ATOM 3949 N N . TRP B 1 62 ? 19.857 29.231 18.179 1.00 42.77 60 TRP B N 1
ATOM 3950 C CA . TRP B 1 62 ? 18.632 28.777 18.771 1.00 44.42 60 TRP B CA 1
ATOM 3951 C C . TRP B 1 62 ? 17.464 29.752 18.552 1.00 44.71 60 TRP B C 1
ATOM 3952 O O . TRP B 1 62 ? 16.346 29.330 18.313 1.00 44.17 60 TRP B O 1
ATOM 3963 N N . ARG B 1 63 ? 17.704 31.055 18.618 1.00 45.53 61 ARG B N 1
ATOM 3964 C CA . ARG B 1 63 ? 16.622 31.977 18.324 1.00 46.49 61 ARG B CA 1
ATOM 3965 C C . ARG B 1 63 ? 16.041 31.786 16.936 1.00 47.65 61 ARG B C 1
ATOM 3966 O O . ARG B 1 63 ? 14.834 31.728 16.726 1.00 46.58 61 ARG B O 1
ATOM 3974 N N . LEU B 1 64 ? 16.931 31.716 15.977 1.00 50.06 62 LEU B N 1
ATOM 3975 C CA . LEU B 1 64 ? 16.523 31.486 14.611 1.00 51.87 62 LEU B CA 1
ATOM 3976 C C . LEU B 1 64 ? 15.795 30.157 14.472 1.00 53.08 62 LEU B C 1
ATOM 3977 O O . LEU B 1 64 ? 14.842 30.061 13.741 1.00 52.84 62 LEU B O 1
ATOM 3982 N N . THR B 1 65 ? 16.238 29.144 15.201 1.00 55.31 63 THR B N 1
ATOM 3983 C CA . THR B 1 65 ? 15.598 27.834 15.154 1.00 57.29 63 THR B CA 1
ATOM 3984 C C . THR B 1 65 ? 14.147 27.955 15.574 1.00 58.57 63 THR B C 1
ATOM 3985 O O . THR B 1 65 ? 13.269 27.354 14.967 1.00 58.90 63 THR B O 1
ATOM 3989 N N . ASN B 1 66 ? 13.919 28.758 16.602 1.00 60.24 64 ASN B N 1
ATOM 3990 C CA . ASN B 1 66 ? 12.604 28.958 17.182 1.00 61.86 64 ASN B CA 1
ATOM 3991 C C . ASN B 1 66 ? 11.655 29.780 16.289 1.00 63.11 64 ASN B C 1
ATOM 3992 O O . ASN B 1 66 ? 10.436 29.678 16.424 1.00 63.02 64 ASN B O 1
ATOM 3997 N N . ILE B 1 67 ? 12.220 30.603 15.406 1.00 64.45 65 ILE B N 1
ATOM 3998 C CA . ILE B 1 67 ? 11.443 31.507 14.557 1.00 65.52 65 ILE B CA 1
ATOM 3999 C C . ILE B 1 67 ? 11.122 30.927 13.167 1.00 66.60 65 ILE B C 1
ATOM 4000 O O . ILE B 1 67 ? 10.050 31.232 12.622 1.00 67.65 65 ILE B O 1
ATOM 4005 N N . ALA B 1 68 ? 12.061 30.168 12.581 1.00 66.80 66 ALA B N 1
ATOM 4006 C CA . ALA B 1 68 ? 11.822 29.387 11.357 1.00 66.99 66 ALA B CA 1
ATOM 4007 C C . ALA B 1 68 ? 11.376 27.960 11.742 1.00 67.38 66 ALA B C 1
ATOM 4008 O O . ALA B 1 68 ? 12.009 26.970 11.373 1.00 67.82 66 ALA B O 1
ATOM 4010 N N . ILE B 1 72 ? 18.857 24.636 10.242 1.00 63.12 70 ILE B N 1
ATOM 4011 C CA . ILE B 1 72 ? 20.246 25.071 10.070 1.00 62.70 70 ILE B CA 1
ATOM 4012 C C . ILE B 1 72 ? 21.115 24.468 11.178 1.00 62.32 70 ILE B C 1
ATOM 4013 O O . ILE B 1 72 ? 20.718 24.557 12.358 1.00 63.25 70 ILE B O 1
ATOM 4015 N N . PRO B 1 73 ? 22.291 23.864 10.811 1.00 60.63 71 PRO B N 1
ATOM 4016 C CA . PRO B 1 73 ? 23.276 23.295 11.734 1.00 59.38 71 PRO B CA 1
ATOM 4017 C C . PRO B 1 73 ? 24.694 23.940 11.683 1.00 58.44 71 PRO B C 1
ATOM 4018 O O . PRO B 1 73 ? 25.276 24.180 10.595 1.00 58.53 71 PRO B O 1
ATOM 4022 N N . LEU B 1 74 ? 25.256 24.093 12.886 1.00 56.59 72 LEU B N 1
ATOM 4023 C CA . LEU B 1 74 ? 26.555 24.686 13.140 1.00 54.14 72 LEU B CA 1
ATOM 4024 C C . LEU B 1 74 ? 27.294 23.609 13.895 1.00 53.27 72 LEU B C 1
ATOM 4025 O O . LEU B 1 74 ? 26.728 23.067 14.858 1.00 53.47 72 LEU B O 1
ATOM 4030 N N . ASP B 1 75 ? 28.511 23.276 13.485 1.00 51.73 73 ASP B N 1
ATOM 4031 C CA . ASP B 1 75 ? 29.324 22.373 14.265 1.00 50.58 73 ASP B CA 1
ATOM 4032 C C . ASP B 1 75 ? 29.928 23.170 15.412 1.00 49.95 73 ASP B C 1
ATOM 4033 O O . ASP B 1 75 ? 30.220 24.372 15.282 1.00 50.56 73 ASP B O 1
ATOM 4035 N N . PHE B 1 76 ? 30.125 22.507 16.540 1.00 48.43 74 PHE B N 1
ATOM 4036 C CA . PHE B 1 76 ? 30.731 23.138 17.685 1.00 47.11 74 PHE B CA 1
ATOM 4037 C C . PHE B 1 76 ? 32.121 23.699 17.356 1.00 47.34 74 PHE B C 1
ATOM 4038 O O . PHE B 1 76 ? 32.541 24.722 17.927 1.00 46.35 74 PHE B O 1
ATOM 4046 N N . SER B 1 77 ? 32.827 23.065 16.420 1.00 47.25 75 SER B N 1
ATOM 4047 C CA . SER B 1 77 ? 34.157 23.547 16.066 1.00 47.37 75 SER B CA 1
ATOM 4048 C C . SER B 1 77 ? 34.102 24.936 15.440 1.00 46.72 75 SER B C 1
ATOM 4049 O O . SER B 1 77 ? 35.016 25.718 15.612 1.00 47.29 75 SER B O 1
ATOM 4052 N N . THR B 1 78 ? 33.035 25.245 14.721 1.00 46.03 76 THR B N 1
ATOM 4053 C CA . THR B 1 78 ? 32.857 26.579 14.146 1.00 45.50 76 THR B CA 1
ATOM 4054 C C . THR B 1 78 ? 32.619 27.663 15.233 1.00 44.14 76 THR B C 1
ATOM 4055 O O . THR B 1 78 ? 33.190 28.727 15.184 1.00 43.31 76 THR B O 1
ATOM 4059 N N . VAL B 1 79 ? 31.767 27.358 16.203 1.00 43.10 77 VAL B N 1
ATOM 4060 C CA . VAL B 1 79 ? 31.573 28.173 17.384 1.00 41.81 77 VAL B CA 1
ATOM 4061 C C . VAL B 1 79 ? 32.912 28.474 18.048 1.00 41.59 77 VAL B C 1
ATOM 4062 O O . VAL B 1 79 ? 33.254 29.638 18.317 1.00 40.98 77 VAL B O 1
ATOM 4066 N N . GLN B 1 80 ? 33.689 27.426 18.284 1.00 41.05 78 GLN B N 1
ATOM 4067 C CA . GLN B 1 80 ? 34.980 27.581 18.951 1.00 40.94 78 GLN B CA 1
ATOM 4068 C C . GLN B 1 80 ? 35.963 28.344 18.095 1.00 40.15 78 GLN B C 1
ATOM 4069 O O . GLN B 1 80 ? 36.869 28.961 18.633 1.00 39.91 78 GLN B O 1
ATOM 4075 N N . ASP B 1 81 ? 35.826 28.269 16.779 1.00 40.41 79 ASP B N 1
ATOM 4076 C CA . ASP B 1 81 ? 36.620 29.137 15.870 1.00 41.52 79 ASP B CA 1
ATOM 4077 C C . ASP B 1 81 ? 36.224 30.614 16.039 1.00 40.55 79 ASP B C 1
ATOM 4078 O O . ASP B 1 81 ? 37.063 31.485 15.974 1.00 39.79 79 ASP B O 1
ATOM 4083 N N . ARG B 1 82 ? 34.937 30.866 16.246 1.00 39.95 80 ARG B N 1
ATOM 4084 C CA . ARG B 1 82 ? 34.457 32.194 16.436 1.00 39.56 80 ARG B CA 1
ATOM 4085 C C . ARG B 1 82 ? 34.954 32.744 17.755 1.00 39.24 80 ARG B C 1
ATOM 4086 O O . ARG B 1 82 ? 35.315 33.918 17.844 1.00 38.72 80 ARG B O 1
ATOM 4094 N N . LYS B 1 83 ? 35.001 31.875 18.771 1.00 38.42 81 LYS B N 1
ATOM 4095 C CA . LYS B 1 83 ? 35.472 32.258 20.085 1.00 37.23 81 LYS B CA 1
ATOM 4096 C C . LYS B 1 83 ? 36.931 32.631 19.977 1.00 37.83 81 LYS B C 1
ATOM 4097 O O . LYS B 1 83 ? 37.350 33.665 20.489 1.00 38.11 81 LYS B O 1
ATOM 4103 N N . ASP B 1 84 ? 37.699 31.825 19.257 1.00 38.57 82 ASP B N 1
ATOM 4104 C CA . ASP B 1 84 ? 39.133 32.096 19.084 1.00 39.09 82 ASP B CA 1
ATOM 4105 C C . ASP B 1 84 ? 39.433 33.382 18.285 1.00 38.95 82 ASP B C 1
ATOM 4106 O O . ASP B 1 84 ? 40.384 34.083 18.590 1.00 38.92 82 ASP B O 1
ATOM 4111 N N . TYR B 1 85 ? 38.624 33.690 17.274 1.00 39.04 83 TYR B N 1
ATOM 4112 C CA . TYR B 1 85 ? 38.809 34.905 16.456 1.00 39.57 83 TYR B CA 1
ATOM 4113 C C . TYR B 1 85 ? 38.581 36.173 17.283 1.00 38.20 83 TYR B C 1
ATOM 4114 O O . TYR B 1 85 ? 39.342 37.099 17.227 1.00 38.00 83 TYR B O 1
ATOM 4123 N N . VAL B 1 86 ? 37.565 36.157 18.119 1.00 37.06 84 VAL B N 1
ATOM 4124 C CA . VAL B 1 86 ? 37.316 37.261 18.997 1.00 35.92 84 VAL B CA 1
ATOM 4125 C C . VAL B 1 86 ? 38.445 37.438 20.033 1.00 36.13 84 VAL B C 1
ATOM 4126 O O . VAL B 1 86 ? 38.924 38.565 20.264 1.00 35.85 84 VAL B O 1
ATOM 4130 N N . GLN B 1 87 ? 38.922 36.340 20.611 1.00 35.52 85 GLN B N 1
ATOM 4131 C CA . GLN B 1 87 ? 39.998 36.451 21.589 1.00 34.94 85 GLN B CA 1
ATOM 4132 C C . GLN B 1 87 ? 41.238 37.061 20.965 1.00 35.95 85 GLN B C 1
ATOM 4133 O O . GLN B 1 87 ? 41.835 37.996 21.501 1.00 35.15 85 GLN B O 1
ATOM 4139 N N . GLU B 1 88 ? 41.603 36.517 19.819 1.00 37.75 86 GLU B N 1
ATOM 4140 C CA . GLU B 1 88 ? 42.741 36.983 19.046 1.00 40.22 86 GLU B CA 1
ATOM 4141 C C . GLU B 1 88 ? 42.673 38.476 18.751 1.00 39.83 86 GLU B C 1
ATOM 4142 O O . GLU B 1 88 ? 43.613 39.201 18.972 1.00 39.69 86 GLU B O 1
ATOM 4148 N N . LEU B 1 89 ? 41.526 38.912 18.268 1.00 39.70 87 LEU B N 1
ATOM 4149 C CA . LEU B 1 89 ? 41.300 40.302 17.948 1.00 40.23 87 LEU B CA 1
ATOM 4150 C C . LEU B 1 89 ? 41.484 41.235 19.180 1.00 38.86 87 LEU B C 1
ATOM 4151 O O . LEU B 1 89 ? 42.059 42.319 19.084 1.00 37.62 87 LEU B O 1
ATOM 4156 N N . ARG B 1 90 ? 41.027 40.784 20.345 1.00 37.91 88 ARG B N 1
ATOM 4157 C CA . ARG B 1 90 ? 41.107 41.597 21.535 1.00 37.22 88 ARG B CA 1
ATOM 4158 C C . ARG B 1 90 ? 42.487 41.615 22.134 1.00 36.90 88 ARG B C 1
ATOM 4159 O O . ARG B 1 90 ? 42.900 42.648 22.664 1.00 36.14 88 ARG B O 1
ATOM 4167 N N . PHE B 1 91 ? 43.253 40.538 21.963 1.00 36.71 89 PHE B N 1
ATOM 4168 C CA . PHE B 1 91 ? 44.663 40.598 22.328 1.00 37.07 89 PHE B CA 1
ATOM 4169 C C . PHE B 1 91 ? 45.366 41.646 21.519 1.00 36.98 89 PHE B C 1
ATOM 4170 O O . PHE B 1 91 ? 46.118 42.451 22.047 1.00 36.21 89 PHE B O 1
ATOM 4178 N N . LYS B 1 92 ? 45.145 41.607 20.214 1.00 37.46 90 LYS B N 1
ATOM 4179 C CA . LYS B 1 92 ? 45.704 42.597 19.344 1.00 38.20 90 LYS B CA 1
ATOM 4180 C C . LYS B 1 92 ? 45.234 44.008 19.698 1.00 37.95 90 LYS B C 1
ATOM 4181 O O . LYS B 1 92 ? 45.991 44.956 19.618 1.00 37.78 90 LYS B O 1
ATOM 4187 N N . GLN B 1 93 ? 44.002 44.148 20.156 1.00 38.10 91 GLN B N 1
ATOM 4188 C CA . GLN B 1 93 ? 43.486 45.464 20.440 1.00 38.42 91 GLN B CA 1
ATOM 4189 C C . GLN B 1 93 ? 44.147 46.062 21.687 1.00 38.49 91 GLN B C 1
ATOM 4190 O O . GLN B 1 93 ? 44.454 47.236 21.721 1.00 37.50 91 GLN B O 1
ATOM 4196 N N . HIS B 1 94 ? 44.368 45.250 22.711 1.00 39.15 92 HIS B N 1
ATOM 4197 C CA . HIS B 1 94 ? 44.986 45.760 23.924 1.00 40.14 92 HIS B CA 1
ATOM 4198 C C . HIS B 1 94 ? 46.429 46.108 23.682 1.00 39.73 92 HIS B C 1
ATOM 4199 O O . HIS B 1 94 ? 46.879 47.135 24.209 1.00 39.49 92 HIS B O 1
ATOM 4206 N N . LYS B 1 95 ? 47.143 45.323 22.875 1.00 39.53 93 LYS B N 1
ATOM 4207 C CA . LYS B 1 95 ? 48.515 45.727 22.492 1.00 40.49 93 LYS B CA 1
ATOM 4208 C C . LYS B 1 95 ? 48.536 47.036 21.689 1.00 40.07 93 LYS B C 1
ATOM 4209 O O . LYS B 1 95 ? 49.442 47.830 21.823 1.00 40.39 93 LYS B O 1
ATOM 4215 N N . ARG B 1 96 ? 47.577 47.239 20.804 1.00 39.87 94 ARG B N 1
ATOM 4216 C CA . ARG B 1 96 ? 47.562 48.454 20.049 1.00 39.69 94 ARG B CA 1
ATOM 4217 C C . ARG B 1 96 ? 47.371 49.597 21.047 1.00 39.50 94 ARG B C 1
ATOM 4218 O O . ARG B 1 96 ? 48.111 50.592 21.017 1.00 39.79 94 ARG B O 1
ATOM 4226 N N . ASN B 1 97 ? 46.405 49.457 21.955 1.00 38.81 95 ASN B N 1
ATOM 4227 C CA . ASN B 1 97 ? 46.190 50.511 22.934 1.00 38.77 95 ASN B CA 1
ATOM 4228 C C . ASN B 1 97 ? 47.427 50.770 23.840 1.00 38.18 95 ASN B C 1
ATOM 4229 O O . ASN B 1 97 ? 47.771 51.907 24.100 1.00 39.51 95 ASN B O 1
ATOM 4234 N N . MET B 1 98 ? 48.129 49.729 24.237 1.00 38.17 96 MET B N 1
ATOM 4235 C CA . MET B 1 98 ? 49.285 49.853 25.100 1.00 38.92 96 MET B CA 1
ATOM 4236 C C . MET B 1 98 ? 50.398 50.612 24.418 1.00 39.57 96 MET B C 1
ATOM 4237 O O . MET B 1 98 ? 51.038 51.442 25.051 1.00 39.35 96 MET B O 1
ATOM 4242 N N . SER B 1 99 ? 50.578 50.385 23.113 1.00 40.22 97 SER B N 1
ATOM 4243 C CA . SER B 1 99 ? 51.617 51.055 22.364 1.00 40.93 97 SER B CA 1
ATOM 4244 C C . SER B 1 99 ? 51.445 52.551 22.343 1.00 42.17 97 SER B C 1
ATOM 4245 O O . SER B 1 99 ? 52.373 53.216 21.968 1.00 42.89 97 SER B O 1
ATOM 4248 N N . GLN B 1 100 ? 50.289 53.094 22.717 1.00 43.32 98 GLN B N 1
ATOM 4249 C CA . GLN B 1 100 ? 50.139 54.551 22.754 1.00 45.44 98 GLN B CA 1
ATOM 4250 C C . GLN B 1 100 ? 50.834 55.250 23.915 1.00 46.00 98 GLN B C 1
ATOM 4251 O O . GLN B 1 100 ? 50.987 56.445 23.843 1.00 46.41 98 GLN B O 1
ATOM 4257 N N . TYR B 1 101 ? 51.245 54.512 24.954 1.00 46.22 99 TYR B N 1
ATOM 4258 C CA . TYR B 1 101 ? 51.756 55.074 26.200 1.00 46.33 99 TYR B CA 1
ATOM 4259 C C . TYR B 1 101 ? 53.282 54.897 26.379 1.00 46.69 99 TYR B C 1
ATOM 4260 O O . TYR B 1 101 ? 53.745 53.877 26.873 1.00 46.79 99 TYR B O 1
ATOM 4269 N N . GLU B 1 102 ? 54.039 55.902 25.967 1.00 47.05 100 GLU B N 1
ATOM 4270 C CA . GLU B 1 102 ? 55.514 55.919 26.031 1.00 47.73 100 GLU B CA 1
ATOM 4271 C C . GLU B 1 102 ? 56.110 55.580 27.401 1.00 46.57 100 GLU B C 1
ATOM 4272 O O . GLU B 1 102 ? 57.180 54.980 27.480 1.00 45.91 100 GLU B O 1
ATOM 4278 N N . THR B 1 103 ? 55.407 55.950 28.476 1.00 45.58 101 THR B N 1
ATOM 4279 C CA . THR B 1 103 ? 55.927 55.772 29.829 1.00 44.49 101 THR B CA 1
ATOM 4280 C C . THR B 1 103 ? 55.478 54.494 30.507 1.00 44.03 101 THR B C 1
ATOM 4281 O O . THR B 1 103 ? 55.675 54.338 31.718 1.00 43.58 101 THR B O 1
ATOM 4285 N N . LEU B 1 104 ? 54.939 53.555 29.728 1.00 43.80 102 LEU B N 1
ATOM 4286 C CA . LEU B 1 104 ? 54.541 52.254 30.239 1.00 43.78 102 LEU B CA 1
ATOM 4287 C C . LEU B 1 104 ? 55.422 51.139 29.664 1.00 44.63 102 LEU B C 1
ATOM 4288 O O . LEU B 1 104 ? 55.506 50.954 28.460 1.00 45.20 102 LEU B O 1
ATOM 4293 N N . THR B 1 105 ? 56.086 50.413 30.556 1.00 45.36 103 THR B N 1
ATOM 4294 C CA . THR B 1 105 ? 56.945 49.304 30.215 1.00 45.73 103 THR B CA 1
ATOM 4295 C C . THR B 1 105 ? 56.300 48.001 30.642 1.00 45.79 103 THR B C 1
ATOM 4296 O O . THR B 1 105 ? 55.968 47.817 31.801 1.00 45.54 103 THR B O 1
ATOM 4300 N N . PHE B 1 106 ? 56.175 47.075 29.708 1.00 46.38 104 PHE B N 1
ATOM 4301 C CA . PHE B 1 106 ? 55.492 45.823 29.960 1.00 47.23 104 PHE B CA 1
ATOM 4302 C C . PHE B 1 106 ? 56.445 44.658 29.796 1.00 47.58 104 PHE B C 1
ATOM 4303 O O . PHE B 1 106 ? 57.122 44.607 28.804 1.00 48.12 104 PHE B O 1
ATOM 4311 N N . TYR B 1 107 ? 56.485 43.733 30.750 1.00 48.55 105 TYR B N 1
ATOM 4312 C CA . TYR B 1 107 ? 57.265 42.491 30.629 1.00 49.54 105 TYR B CA 1
ATOM 4313 C C . TYR B 1 107 ? 56.429 41.232 30.709 1.00 49.29 105 TYR B C 1
ATOM 4314 O O . TYR B 1 107 ? 55.428 41.171 31.390 1.00 48.49 105 TYR B O 1
ATOM 4323 N N . LYS B 1 108 ? 56.880 40.217 29.993 1.00 49.30 106 LYS B N 1
ATOM 4324 C CA . LYS B 1 108 ? 56.334 38.899 30.100 1.00 49.48 106 LYS B CA 1
ATOM 4325 C C . LYS B 1 108 ? 57.135 38.260 31.230 1.00 49.87 106 LYS B C 1
ATOM 4326 O O . LYS B 1 108 ? 58.320 38.021 31.110 1.00 49.85 106 LYS B O 1
ATOM 4332 N N . GLY B 1 109 ? 56.484 38.053 32.364 1.00 50.86 107 GLY B N 1
ATOM 4333 C CA . GLY B 1 109 ? 57.117 37.477 33.536 1.00 50.74 107 GLY B CA 1
ATOM 4334 C C . GLY B 1 109 ? 56.223 37.575 34.773 1.00 51.23 107 GLY B C 1
ATOM 4335 O O . GLY B 1 109 ? 55.144 38.188 34.720 1.00 50.75 107 GLY B O 1
ATOM 4336 N N . TYR B 1 110 ? 56.702 36.948 35.867 1.00 50.77 108 TYR B N 1
ATOM 4337 C CA . TYR B 1 110 ? 56.120 36.996 37.193 1.00 49.91 108 TYR B CA 1
ATOM 4338 C C . TYR B 1 110 ? 56.856 38.038 37.955 1.00 49.80 108 TYR B C 1
ATOM 4339 O O . TYR B 1 110 ? 58.051 38.164 37.791 1.00 50.93 108 TYR B O 1
ATOM 4348 N N . VAL B 1 111 ? 56.151 38.752 38.821 1.00 49.54 109 VAL B N 1
ATOM 4349 C CA . VAL B 1 111 ? 56.742 39.659 39.774 1.00 48.76 109 VAL B CA 1
ATOM 4350 C C . VAL B 1 111 ? 56.851 38.954 41.121 1.00 49.85 109 VAL B C 1
ATOM 4351 O O . VAL B 1 111 ? 55.862 38.360 41.545 1.00 49.86 109 VAL B O 1
ATOM 4355 N N . LYS B 1 112 ? 58.031 39.016 41.771 1.00 50.17 110 LYS B N 1
ATOM 4356 C CA . LYS B 1 112 ? 58.178 38.745 43.204 1.00 51.06 110 LYS B CA 1
ATOM 4357 C C . LYS B 1 112 ? 58.379 40.054 43.963 1.00 50.91 110 LYS B C 1
ATOM 4358 O O . LYS B 1 112 ? 59.119 40.912 43.529 1.00 49.29 110 LYS B O 1
ATOM 4364 N N . ILE B 1 113 ? 57.713 40.190 45.106 1.00 51.85 111 ILE B N 1
ATOM 4365 C CA . ILE B 1 113 ? 57.864 41.366 45.956 1.00 52.77 111 ILE B CA 1
ATOM 4366 C C . ILE B 1 113 ? 58.964 41.103 46.957 1.00 53.82 111 ILE B C 1
ATOM 4367 O O . ILE B 1 113 ? 58.967 40.068 47.618 1.00 54.44 111 ILE B O 1
ATOM 4372 N N . LYS B 1 114 ? 59.878 42.056 47.079 1.00 55.02 112 LYS B N 1
ATOM 4373 C CA . LYS B 1 114 ? 61.033 41.939 47.961 1.00 56.38 112 LYS B CA 1
ATOM 4374 C C . LYS B 1 114 ? 60.833 42.804 49.204 1.00 56.12 112 LYS B C 1
ATOM 4375 O O . LYS B 1 114 ? 61.037 42.377 50.326 1.00 56.45 112 LYS B O 1
ATOM 4381 N N . ASP B 1 115 ? 60.466 44.048 48.997 1.00 56.25 113 ASP B N 1
ATOM 4382 C CA . ASP B 1 115 ? 60.020 44.890 50.083 1.00 56.36 113 ASP B CA 1
ATOM 4383 C C . ASP B 1 115 ? 58.949 45.864 49.577 1.00 55.42 113 ASP B C 1
ATOM 4384 O O . ASP B 1 115 ? 58.666 45.914 48.382 1.00 55.53 113 ASP B O 1
ATOM 4389 N N . PRO B 1 116 ? 58.343 46.648 50.471 1.00 54.53 114 PRO B N 1
ATOM 4390 C CA . PRO B 1 116 ? 57.252 47.494 49.963 1.00 53.83 114 PRO B CA 1
ATOM 4391 C C . PRO B 1 116 ? 57.600 48.401 48.769 1.00 53.43 114 PRO B C 1
ATOM 4392 O O . PRO B 1 116 ? 56.688 48.929 48.108 1.00 53.57 114 PRO B O 1
ATOM 4396 N N . THR B 1 117 ? 58.890 48.590 48.489 1.00 52.39 115 THR B N 1
ATOM 4397 C CA . THR B 1 117 ? 59.322 49.449 47.394 1.00 51.46 115 THR B CA 1
ATOM 4398 C C . THR B 1 117 ? 60.264 48.742 46.425 1.00 50.41 115 THR B C 1
ATOM 4399 O O . THR B 1 117 ? 60.859 49.382 45.600 1.00 49.66 115 THR B O 1
ATOM 4403 N N . HIS B 1 118 ? 60.399 47.426 46.494 1.00 50.14 116 HIS B N 1
ATOM 4404 C CA . HIS B 1 118 ? 61.283 46.725 45.556 1.00 50.40 116 HIS B CA 1
ATOM 4405 C C . HIS B 1 118 ? 60.671 45.420 45.070 1.00 49.80 116 HIS B C 1
ATOM 4406 O O . HIS B 1 118 ? 60.103 44.664 45.849 1.00 49.67 116 HIS B O 1
ATOM 4413 N N . VAL B 1 119 ? 60.803 45.165 43.773 1.00 49.40 117 VAL B N 1
ATOM 4414 C CA . VAL B 1 119 ? 60.295 43.954 43.145 1.00 49.06 117 VAL B CA 1
ATOM 4415 C C . VAL B 1 119 ? 61.360 43.449 42.240 1.00 50.40 117 VAL B C 1
ATOM 4416 O O . VAL B 1 119 ? 62.242 44.233 41.824 1.00 50.22 117 VAL B O 1
ATOM 4420 N N . ILE B 1 120 ? 61.291 42.154 41.927 1.00 51.37 118 ILE B N 1
ATOM 4421 C CA . ILE B 1 120 ? 62.037 41.650 40.798 1.00 52.43 118 ILE B CA 1
ATOM 4422 C C . ILE B 1 120 ? 61.114 40.903 39.843 1.00 52.97 118 ILE B C 1
ATOM 4423 O O . ILE B 1 120 ? 60.205 40.200 40.251 1.00 52.20 118 ILE B O 1
ATOM 4428 N N . VAL B 1 121 ? 61.345 41.090 38.556 1.00 54.08 119 VAL B N 1
ATOM 4429 C CA . VAL B 1 121 ? 60.560 40.413 37.553 1.00 55.19 119 VAL B CA 1
ATOM 4430 C C . VAL B 1 121 ? 61.397 39.286 36.962 1.00 56.40 119 VAL B C 1
ATOM 4431 O O . VAL B 1 121 ? 62.494 39.533 36.468 1.00 56.77 119 VAL B O 1
ATOM 4435 N N . LYS B 1 122 ? 60.886 38.059 37.043 1.00 57.83 120 LYS B N 1
ATOM 4436 C CA . LYS B 1 122 ? 61.542 36.870 36.485 1.00 59.12 120 LYS B CA 1
ATOM 4437 C C . LYS B 1 122 ? 60.990 36.542 35.088 1.00 60.31 120 LYS B C 1
ATOM 4438 O O . LYS B 1 122 ? 59.812 36.285 34.946 1.00 60.86 120 LYS B O 1
ATOM 4440 N N . THR B 1 123 ? 61.824 36.559 34.054 1.00 62.09 121 THR B N 1
ATOM 4441 C CA . THR B 1 123 ? 61.379 36.138 32.722 1.00 63.61 121 THR B CA 1
ATOM 4442 C C . THR B 1 123 ? 61.724 34.662 32.478 1.00 65.83 121 THR B C 1
ATOM 4443 O O . THR B 1 123 ? 62.480 34.041 33.242 1.00 65.57 121 THR B O 1
ATOM 4447 N N . ASP B 1 124 ? 61.161 34.110 31.403 1.00 68.45 122 ASP B N 1
ATOM 4448 C CA . ASP B 1 124 ? 61.387 32.702 31.029 1.00 70.17 122 ASP B CA 1
ATOM 4449 C C . ASP B 1 124 ? 62.843 32.435 30.667 1.00 71.21 122 ASP B C 1
ATOM 4450 O O . ASP B 1 124 ? 63.486 31.513 31.209 1.00 71.12 122 ASP B O 1
ATOM 4455 N N . GLU B 1 125 ? 63.351 33.270 29.761 1.00 72.32 123 GLU B N 1
ATOM 4456 C CA . GLU B 1 125 ? 64.776 33.311 29.475 1.00 73.11 123 GLU B CA 1
ATOM 4457 C C . GLU B 1 125 ? 65.609 33.216 30.773 1.00 73.54 123 GLU B C 1
ATOM 4458 O O . GLU B 1 125 ? 66.782 32.844 30.723 1.00 74.11 123 GLU B O 1
ATOM 4460 N N . GLY B 1 126 ? 65.005 33.538 31.920 1.00 73.80 124 GLY B N 1
ATOM 4461 C CA . GLY B 1 126 ? 65.668 33.414 33.220 1.00 73.74 124 GLY B CA 1
ATOM 4462 C C . GLY B 1 126 ? 66.283 34.737 33.649 1.00 73.80 124 GLY B C 1
ATOM 4463 O O . GLY B 1 126 ? 66.852 34.842 34.747 1.00 74.32 124 GLY B O 1
ATOM 4464 N N . LYS B 1 127 ? 66.155 35.756 32.798 1.00 72.98 125 LYS B N 1
ATOM 4465 C CA . LYS B 1 127 ? 66.573 37.098 33.166 1.00 72.71 125 LYS B CA 1
ATOM 4466 C C . LYS B 1 127 ? 65.750 37.480 34.391 1.00 71.44 125 LYS B C 1
ATOM 4467 O O . LYS B 1 127 ? 64.586 37.080 34.497 1.00 71.79 125 LYS B O 1
ATOM 4473 N N . GLU B 1 128 ? 66.359 38.196 35.333 1.00 69.72 126 GLU B N 1
ATOM 4474 C CA . GLU B 1 128 ? 65.634 38.742 36.476 1.00 68.55 126 GLU B CA 1
ATOM 4475 C C . GLU B 1 128 ? 65.934 40.226 36.552 1.00 66.98 126 GLU B C 1
ATOM 4476 O O . GLU B 1 128 ? 67.067 40.615 36.792 1.00 67.26 126 GLU B O 1
ATOM 4482 N N . ILE B 1 129 ? 64.916 41.053 36.343 1.00 65.11 127 ILE B N 1
ATOM 4483 C CA . ILE B 1 129 ? 65.068 42.501 36.397 1.00 63.31 127 ILE B CA 1
ATOM 4484 C C . ILE B 1 129 ? 64.649 42.987 37.771 1.00 61.56 127 ILE B C 1
ATOM 4485 O O . ILE B 1 129 ? 63.498 42.808 38.160 1.00 61.68 127 ILE B O 1
ATOM 4490 N N . GLU B 1 130 ? 65.578 43.586 38.507 1.00 59.79 128 GLU B N 1
ATOM 4491 C CA . GLU B 1 130 ? 65.274 44.241 39.790 1.00 58.13 128 GLU B CA 1
ATOM 4492 C C . GLU B 1 130 ? 64.636 45.591 39.503 1.00 56.57 128 GLU B C 1
ATOM 4493 O O . GLU B 1 130 ? 64.995 46.226 38.530 1.00 56.05 128 GLU B O 1
ATOM 4495 N N . ALA B 1 131 ? 63.654 46.007 40.307 1.00 55.46 129 ALA B N 1
ATOM 4496 C CA . ALA B 1 131 ? 63.066 47.354 40.166 1.00 54.09 129 ALA B CA 1
ATOM 4497 C C . ALA B 1 131 ? 62.566 47.930 41.473 1.00 53.10 129 ALA B C 1
ATOM 4498 O O . ALA B 1 131 ? 62.049 47.227 42.323 1.00 52.43 129 ALA B O 1
ATOM 4500 N N . GLU B 1 132 ? 62.727 49.237 41.594 1.00 52.61 130 GLU B N 1
ATOM 4501 C CA . GLU B 1 132 ? 62.288 50.005 42.736 1.00 52.65 130 GLU B CA 1
ATOM 4502 C C . GLU B 1 132 ? 61.106 50.853 42.256 1.00 51.24 130 GLU B C 1
ATOM 4503 O O . GLU B 1 132 ? 61.108 51.306 41.108 1.00 51.26 130 GLU B O 1
ATOM 4509 N N . THR B 1 133 ? 60.155 51.112 43.155 1.00 49.47 131 THR B N 1
ATOM 4510 C CA . THR B 1 133 ? 58.903 51.807 42.861 1.00 48.66 131 THR B CA 1
ATOM 4511 C C . THR B 1 133 ? 58.368 52.607 44.039 1.00 47.98 131 THR B C 1
ATOM 4512 O O . THR B 1 133 ? 58.600 52.231 45.179 1.00 47.45 131 THR B O 1
ATOM 4516 N N . ARG B 1 134 ? 57.584 53.653 43.776 1.00 47.67 132 ARG B N 1
ATOM 4517 C CA . ARG B 1 134 ? 56.854 54.326 44.855 1.00 47.76 132 ARG B CA 1
ATOM 4518 C C . ARG B 1 134 ? 55.567 53.628 45.261 1.00 47.04 132 ARG B C 1
ATOM 4519 O O . ARG B 1 134 ? 55.309 53.524 46.452 1.00 47.96 132 ARG B O 1
ATOM 4527 N N . TYR B 1 135 ? 54.775 53.133 44.305 1.00 45.94 133 TYR B N 1
ATOM 4528 C CA . TYR B 1 135 ? 53.512 52.436 44.613 1.00 44.97 133 TYR B CA 1
ATOM 4529 C C . TYR B 1 135 ? 53.442 51.097 43.904 1.00 44.45 133 TYR B C 1
ATOM 4530 O O . TYR B 1 135 ? 54.080 50.927 42.874 1.00 44.61 133 TYR B O 1
ATOM 4539 N N . MET B 1 136 ? 52.694 50.147 44.467 1.00 43.37 134 MET B N 1
ATOM 4540 C CA . MET B 1 136 ? 52.324 48.922 43.775 1.00 42.50 134 MET B CA 1
ATOM 4541 C C . MET B 1 136 ? 50.814 48.780 43.686 1.00 40.58 134 MET B C 1
ATOM 4542 O O . MET B 1 136 ? 50.080 49.133 44.605 1.00 39.34 134 MET B O 1
ATOM 4547 N N . ILE B 1 137 ? 50.380 48.186 42.588 1.00 39.00 135 ILE B N 1
ATOM 4548 C CA . ILE B 1 137 ? 49.049 47.662 42.459 1.00 37.82 135 ILE B CA 1
ATOM 4549 C C . ILE B 1 137 ? 49.164 46.171 42.281 1.00 37.39 135 ILE B C 1
ATOM 4550 O O . ILE B 1 137 ? 49.681 45.729 41.278 1.00 36.91 135 ILE B O 1
ATOM 4555 N N . ILE B 1 138 ? 48.669 45.406 43.251 1.00 37.18 136 ILE B N 1
ATOM 4556 C CA . ILE B 1 138 ? 48.563 43.972 43.107 1.00 37.28 136 ILE B CA 1
ATOM 4557 C C . ILE B 1 138 ? 47.250 43.641 42.429 1.00 38.10 136 ILE B C 1
ATOM 4558 O O . ILE B 1 138 ? 46.179 43.791 42.990 1.00 37.84 136 ILE B O 1
ATOM 4563 N N . ALA B 1 139 ? 47.355 43.175 41.197 1.00 38.43 137 ALA B N 1
ATOM 4564 C CA . ALA B 1 139 ? 46.207 42.904 40.400 1.00 38.27 137 ALA B CA 1
ATOM 4565 C C . ALA B 1 139 ? 46.351 41.478 39.861 1.00 38.78 137 ALA B C 1
ATOM 4566 O O . ALA B 1 139 ? 46.155 41.230 38.685 1.00 39.21 137 ALA B O 1
ATOM 4568 N N . SER B 1 140 ? 46.685 40.535 40.726 1.00 39.13 138 SER B N 1
ATOM 4569 C CA . SER B 1 140 ? 47.124 39.220 40.261 1.00 39.80 138 SER B CA 1
ATOM 4570 C C . SER B 1 140 ? 46.042 38.171 40.229 1.00 39.95 138 SER B C 1
ATOM 4571 O O . SER B 1 140 ? 46.325 37.005 40.038 1.00 40.41 138 SER B O 1
ATOM 4574 N N . GLY B 1 141 ? 44.805 38.561 40.462 1.00 40.37 139 GLY B N 1
ATOM 4575 C CA . GLY B 1 141 ? 43.694 37.718 40.088 1.00 40.22 139 GLY B CA 1
ATOM 4576 C C . GLY B 1 141 ? 43.503 36.474 40.906 1.00 41.00 139 GLY B C 1
ATOM 4577 O O . GLY B 1 141 ? 43.844 36.391 42.070 1.00 41.21 139 GLY B O 1
ATOM 4578 N N . ALA B 1 142 ? 42.944 35.487 40.261 1.00 42.24 140 ALA B N 1
ATOM 4579 C CA . ALA B 1 142 ? 42.442 34.326 40.927 1.00 44.00 140 ALA B CA 1
ATOM 4580 C C . ALA B 1 142 ? 42.711 33.137 40.005 1.00 45.77 140 ALA B C 1
ATOM 4581 O O . ALA B 1 142 ? 43.120 33.321 38.887 1.00 46.01 140 ALA B O 1
ATOM 4583 N N . GLU B 1 143 ? 42.494 31.934 40.506 1.00 49.20 141 GLU B N 1
ATOM 4584 C CA . GLU B 1 143 ? 42.840 30.681 39.839 1.00 51.86 141 GLU B CA 1
ATOM 4585 C C . GLU B 1 143 ? 41.803 29.627 40.259 1.00 53.77 141 GLU B C 1
ATOM 4586 O O . GLU B 1 143 ? 41.175 29.748 41.323 1.00 53.66 141 GLU B O 1
ATOM 4592 N N . THR B 1 144 ? 41.621 28.606 39.428 1.00 56.23 142 THR B N 1
ATOM 4593 C CA . THR B 1 144 ? 40.710 27.497 39.724 1.00 58.42 142 THR B CA 1
ATOM 4594 C C . THR B 1 144 ? 41.094 26.805 41.024 1.00 59.62 142 THR B C 1
ATOM 4595 O O . THR B 1 144 ? 42.268 26.503 41.229 1.00 59.47 142 THR B O 1
ATOM 4599 N N . ALA B 1 145 ? 40.111 26.578 41.909 1.00 61.30 143 ALA B N 1
ATOM 4600 C CA . ALA B 1 145 ? 40.325 25.775 43.129 1.00 62.22 143 ALA B CA 1
ATOM 4601 C C . ALA B 1 145 ? 40.668 24.344 42.738 1.00 63.41 143 ALA B C 1
ATOM 4602 O O . ALA B 1 145 ? 40.210 23.842 41.704 1.00 63.96 143 ALA B O 1
ATOM 4604 N N . LYS B 1 146 ? 41.491 23.701 43.559 1.00 64.56 144 LYS B N 1
ATOM 4605 C CA . LYS B 1 146 ? 42.155 22.447 43.192 1.00 65.27 144 LYS B CA 1
ATOM 4606 C C . LYS B 1 146 ? 41.693 21.339 44.144 1.00 65.76 144 LYS B C 1
ATOM 4607 O O . LYS B 1 146 ? 42.401 21.023 45.103 1.00 66.50 144 LYS B O 1
ATOM 4609 N N . LEU B 1 147 ? 40.508 20.767 43.899 1.00 65.63 145 LEU B N 1
ATOM 4610 C CA . LEU B 1 147 ? 40.003 19.661 44.729 1.00 65.44 145 LEU B CA 1
ATOM 4611 C C . LEU B 1 147 ? 40.878 18.405 44.564 1.00 65.43 145 LEU B C 1
ATOM 4612 O O . LEU B 1 147 ? 41.279 18.040 43.450 1.00 65.27 145 LEU B O 1
ATOM 4614 N N . ARG B 1 148 ? 41.177 17.751 45.680 1.00 64.91 146 ARG B N 1
ATOM 4615 C CA . ARG B 1 148 ? 42.025 16.564 45.664 1.00 64.58 146 ARG B CA 1
ATOM 4616 C C . ARG B 1 148 ? 41.147 15.315 45.711 1.00 63.80 146 ARG B C 1
ATOM 4617 O O . ARG B 1 148 ? 40.655 14.942 46.774 1.00 63.89 146 ARG B O 1
ATOM 4619 N N . LEU B 1 149 ? 40.914 14.678 44.574 1.00 62.74 147 LEU B N 1
ATOM 4620 C CA . LEU B 1 149 ? 40.276 13.367 44.616 1.00 62.05 147 LEU B CA 1
ATOM 4621 C C . LEU B 1 149 ? 40.763 12.510 43.505 1.00 61.31 147 LEU B C 1
ATOM 4622 O O . LEU B 1 149 ? 41.266 13.028 42.511 1.00 61.58 147 LEU B O 1
ATOM 4627 N N . PRO B 1 150 ? 40.677 11.187 43.701 1.00 59.79 148 PRO B N 1
ATOM 4628 C CA . PRO B 1 150 ? 41.084 10.264 42.681 1.00 58.88 148 PRO B CA 1
ATOM 4629 C C . PRO B 1 150 ? 40.274 10.523 41.437 1.00 58.09 148 PRO B C 1
ATOM 4630 O O . PRO B 1 150 ? 39.040 10.539 41.510 1.00 58.00 148 PRO B O 1
ATOM 4634 N N . GLY B 1 151 ? 40.973 10.784 40.333 1.00 56.89 149 GLY B N 1
ATOM 4635 C CA . GLY B 1 151 ? 40.359 10.964 39.034 1.00 56.29 149 GLY B CA 1
ATOM 4636 C C . GLY B 1 151 ? 40.130 12.412 38.647 1.00 55.94 149 GLY B C 1
ATOM 4637 O O . GLY B 1 151 ? 39.542 12.675 37.615 1.00 55.75 149 GLY B O 1
ATOM 4638 N N . VAL B 1 152 ? 40.601 13.353 39.455 1.00 55.40 150 VAL B N 1
ATOM 4639 C CA . VAL B 1 152 ? 40.472 14.770 39.128 1.00 55.52 150 VAL B CA 1
ATOM 4640 C C . VAL B 1 152 ? 41.132 15.042 37.773 1.00 55.34 150 VAL B C 1
ATOM 4641 O O . VAL B 1 152 ? 40.687 15.891 37.008 1.00 55.10 150 VAL B O 1
ATOM 4645 N N . GLU B 1 153 ? 42.185 14.287 37.488 1.00 55.16 151 GLU B N 1
ATOM 4646 C CA . GLU B 1 153 ? 42.930 14.404 36.260 1.00 55.33 151 GLU B CA 1
ATOM 4647 C C . GLU B 1 153 ? 42.058 14.211 35.018 1.00 55.21 151 GLU B C 1
ATOM 4648 O O . GLU B 1 153 ? 42.361 14.721 33.951 1.00 54.99 151 GLU B O 1
ATOM 4654 N N . TYR B 1 154 ? 40.964 13.482 35.147 1.00 55.24 152 TYR B N 1
ATOM 4655 C CA . TYR B 1 154 ? 40.069 13.284 33.991 1.00 55.05 152 TYR B CA 1
ATOM 4656 C C . TYR B 1 154 ? 39.068 14.423 33.765 1.00 53.65 152 TYR B C 1
ATOM 4657 O O . TYR B 1 154 ? 38.442 14.487 32.721 1.00 52.90 152 TYR B O 1
ATOM 4666 N N . CYS B 1 155 ? 38.924 15.300 34.747 1.00 52.81 153 CYS B N 1
ATOM 4667 C CA . CYS B 1 155 ? 37.996 16.416 34.664 1.00 52.06 153 CYS B CA 1
ATOM 4668 C C . CYS B 1 155 ? 38.495 17.526 33.779 1.00 51.16 153 CYS B C 1
ATOM 4669 O O . CYS B 1 155 ? 39.669 17.856 33.786 1.00 51.07 153 CYS B O 1
ATOM 4672 N N . LEU B 1 156 ? 37.580 18.069 32.984 1.00 50.39 154 LEU B N 1
ATOM 4673 C CA . LEU B 1 156 ? 37.773 19.335 32.287 1.00 49.29 154 LEU B CA 1
ATOM 4674 C C . LEU B 1 156 ? 37.440 20.500 33.219 1.00 48.46 154 LEU B C 1
ATOM 4675 O O . LEU B 1 156 ? 36.555 20.385 34.053 1.00 48.56 154 LEU B O 1
ATOM 4680 N N . THR B 1 157 ? 38.135 21.614 33.096 1.00 48.26 155 THR B N 1
ATOM 4681 C CA . THR B 1 157 ? 37.707 22.869 33.760 1.00 48.43 155 THR B CA 1
ATOM 4682 C C . THR B 1 157 ? 37.213 23.867 32.716 1.00 48.65 155 THR B C 1
ATOM 4683 O O . THR B 1 157 ? 37.386 23.652 31.510 1.00 48.20 155 THR B O 1
ATOM 4687 N N . SER B 1 158 ? 36.607 24.964 33.156 1.00 49.62 156 SER B N 1
ATOM 4688 C CA . SER B 1 158 ? 36.177 26.005 32.203 1.00 50.38 156 SER B CA 1
ATOM 4689 C C . SER B 1 158 ? 37.338 26.548 31.413 1.00 50.64 156 SER B C 1
ATOM 4690 O O . SER B 1 158 ? 37.149 26.964 30.279 1.00 50.75 156 SER B O 1
ATOM 4693 N N . ASP B 1 159 ? 38.540 26.498 31.979 1.00 51.74 157 ASP B N 1
ATOM 4694 C CA . ASP B 1 159 ? 39.774 26.799 31.216 1.00 52.78 157 ASP B CA 1
ATOM 4695 C C . ASP B 1 159 ? 39.983 25.888 30.022 1.00 52.18 157 ASP B C 1
ATOM 4696 O O . ASP B 1 159 ? 40.327 26.347 28.928 1.00 51.56 157 ASP B O 1
ATOM 4701 N N . ASP B 1 160 ? 39.780 24.586 30.220 1.00 51.83 158 ASP B N 1
ATOM 4702 C CA . ASP B 1 160 ? 39.914 23.640 29.099 1.00 51.32 158 ASP B CA 1
ATOM 4703 C C . ASP B 1 160 ? 38.851 23.937 28.049 1.00 49.41 158 ASP B C 1
ATOM 4704 O O . ASP B 1 160 ? 39.101 23.781 26.881 1.00 50.05 158 ASP B O 1
ATOM 4709 N N . ILE B 1 161 ? 37.667 24.374 28.482 1.00 47.56 159 ILE B N 1
ATOM 4710 C CA . ILE B 1 161 ? 36.501 24.529 27.622 1.00 45.53 159 ILE B CA 1
ATOM 4711 C C . ILE B 1 161 ? 36.515 25.832 26.841 1.00 44.06 159 ILE B C 1
ATOM 4712 O O . ILE B 1 161 ? 36.143 25.877 25.675 1.00 43.34 159 ILE B O 1
ATOM 4717 N N . PHE B 1 162 ? 36.921 26.904 27.487 1.00 42.18 160 PHE B N 1
ATOM 4718 C CA . PHE B 1 162 ? 36.908 28.174 26.822 1.00 41.86 160 PHE B CA 1
ATOM 4719 C C . PHE B 1 162 ? 38.286 28.768 26.545 1.00 41.33 160 PHE B C 1
ATOM 4720 O O . PHE B 1 162 ? 38.377 29.842 25.969 1.00 40.80 160 PHE B O 1
ATOM 4728 N N . GLY B 1 163 ? 39.344 28.081 26.962 1.00 41.51 161 GLY B N 1
ATOM 4729 C CA . GLY B 1 163 ? 40.713 28.591 26.808 1.00 41.23 161 GLY B CA 1
ATOM 4730 C C . GLY B 1 163 ? 41.001 28.908 25.356 1.00 41.13 161 GLY B C 1
ATOM 4731 O O . GLY B 1 163 ? 40.454 28.264 24.461 1.00 39.59 161 GLY B O 1
ATOM 4732 N N . TYR B 1 164 ? 41.834 29.919 25.126 1.00 41.62 162 TYR B N 1
ATOM 4733 C CA . TYR B 1 164 ? 42.234 30.290 23.769 1.00 42.65 162 TYR B CA 1
ATOM 4734 C C . TYR B 1 164 ? 42.851 29.116 23.032 1.00 43.16 162 TYR B C 1
ATOM 4735 O O . TYR B 1 164 ? 43.787 28.524 23.519 1.00 42.73 162 TYR B O 1
ATOM 4744 N N . LYS B 1 165 ? 42.351 28.797 21.856 1.00 44.59 163 LYS B N 1
ATOM 4745 C CA . LYS B 1 165 ? 42.945 27.715 21.050 1.00 46.68 163 LYS B CA 1
ATOM 4746 C C . LYS B 1 165 ? 42.851 26.354 21.775 1.00 46.76 163 LYS B C 1
ATOM 4747 O O . LYS B 1 165 ? 43.655 25.472 21.556 1.00 48.20 163 LYS B O 1
ATOM 4753 N N . THR B 1 166 ? 41.858 26.179 22.627 1.00 46.81 164 THR B N 1
ATOM 4754 C CA . THR B 1 166 ? 41.612 24.892 23.272 1.00 46.34 164 THR B CA 1
ATOM 4755 C C . THR B 1 166 ? 41.447 23.766 22.264 1.00 46.67 164 THR B C 1
ATOM 4756 O O . THR B 1 166 ? 40.909 23.967 21.174 1.00 45.75 164 THR B O 1
ATOM 4760 N N . SER B 1 167 ? 41.919 22.588 22.655 1.00 47.73 165 SER B N 1
ATOM 4761 C CA . SER B 1 167 ? 41.694 21.360 21.903 1.00 49.25 165 SER B CA 1
ATOM 4762 C C . SER B 1 167 ? 40.284 20.793 22.067 1.00 48.93 165 SER B C 1
ATOM 4763 O O . SER B 1 167 ? 39.921 19.915 21.314 1.00 49.34 165 SER B O 1
ATOM 4766 N N . PHE B 1 168 ? 39.507 21.279 23.050 1.00 48.73 166 PHE B N 1
ATOM 4767 C CA . PHE B 1 168 ? 38.119 20.834 23.266 1.00 47.85 166 PHE B CA 1
ATOM 4768 C C . PHE B 1 168 ? 37.256 21.400 22.155 1.00 47.95 166 PHE B C 1
ATOM 4769 O O . PHE B 1 168 ? 36.760 22.519 22.237 1.00 48.27 166 PHE B O 1
ATOM 4777 N N . ARG B 1 169 ? 37.084 20.610 21.110 1.00 48.00 167 ARG B N 1
ATOM 4778 C CA A ARG B 1 169 ? 36.486 21.078 19.872 0.50 48.32 167 ARG B CA 1
ATOM 4779 C CA B ARG B 1 169 ? 36.462 21.092 19.884 0.50 47.68 167 ARG B CA 1
ATOM 4780 C C . ARG B 1 169 ? 35.358 20.160 19.397 1.00 48.23 167 ARG B C 1
ATOM 4781 O O . ARG B 1 169 ? 34.863 20.308 18.283 1.00 48.19 167 ARG B O 1
ATOM 4796 N N . LYS B 1 170 ? 34.950 19.223 20.253 1.00 48.77 168 LYS B N 1
ATOM 4797 C CA . LYS B 1 170 ? 33.871 18.286 19.935 1.00 50.01 168 LYS B CA 1
ATOM 4798 C C . LYS B 1 170 ? 33.007 18.034 21.194 1.00 49.04 168 LYS B C 1
ATOM 4799 O O . LYS B 1 170 ? 33.532 17.863 22.293 1.00 48.20 168 LYS B O 1
ATOM 4805 N N . LEU B 1 171 ? 31.684 18.027 21.007 1.00 48.43 169 LEU B N 1
ATOM 4806 C CA . LEU B 1 171 ? 30.718 17.902 22.105 1.00 47.78 169 LEU B CA 1
ATOM 4807 C C . LEU B 1 171 ? 30.442 16.470 22.548 1.00 47.37 169 LEU B C 1
ATOM 4808 O O . LEU B 1 171 ? 30.036 15.622 21.760 1.00 47.40 169 LEU B O 1
ATOM 4813 N N . PRO B 1 172 ? 30.594 16.207 23.844 1.00 47.39 170 PRO B N 1
ATOM 4814 C CA . PRO B 1 172 ? 30.160 14.933 24.379 1.00 46.92 170 PRO B CA 1
ATOM 4815 C C . PRO B 1 172 ? 28.637 14.824 24.305 1.00 47.14 170 PRO B C 1
ATOM 4816 O O . PRO B 1 172 ? 27.963 15.843 24.171 1.00 47.24 170 PRO B O 1
ATOM 4820 N N . GLN B 1 173 ? 28.084 13.615 24.397 1.00 47.36 171 GLN B N 1
ATOM 4821 C CA . GLN B 1 173 ? 26.618 13.443 24.365 1.00 47.24 171 GLN B CA 1
ATOM 4822 C C . GLN B 1 173 ? 25.957 13.672 25.741 1.00 45.62 171 GLN B C 1
ATOM 4823 O O . GLN B 1 173 ? 24.866 14.220 25.817 1.00 45.53 171 GLN B O 1
ATOM 4829 N N . ASP B 1 174 ? 26.657 13.291 26.806 1.00 43.66 172 ASP B N 1
ATOM 4830 C CA . ASP B 1 174 ? 26.237 13.481 28.190 1.00 42.77 172 ASP B CA 1
ATOM 4831 C C . ASP B 1 174 ? 27.438 14.086 28.977 1.00 41.54 172 ASP B C 1
ATOM 4832 O O . ASP B 1 174 ? 28.582 13.790 28.662 1.00 39.52 172 ASP B O 1
ATOM 4837 N N . MET B 1 175 ? 27.174 14.955 29.954 1.00 40.42 173 MET B N 1
ATOM 4838 C CA . MET B 1 175 ? 28.231 15.674 30.696 1.00 39.85 173 MET B CA 1
ATOM 4839 C C . MET B 1 175 ? 27.814 15.761 32.147 1.00 38.93 173 MET B C 1
ATOM 4840 O O . MET B 1 175 ? 26.688 16.068 32.416 1.00 40.16 173 MET B O 1
ATOM 4845 N N . VAL B 1 176 ? 28.681 15.439 33.086 1.00 37.90 174 VAL B N 1
ATOM 4846 C CA . VAL B 1 176 ? 28.390 15.686 34.508 1.00 37.60 174 VAL B CA 1
ATOM 4847 C C . VAL B 1 176 ? 29.236 16.872 34.986 1.00 36.72 174 VAL B C 1
ATOM 4848 O O . VAL B 1 176 ? 30.413 16.942 34.678 1.00 36.63 174 VAL B O 1
ATOM 4852 N N . ILE B 1 177 ? 28.622 17.812 35.699 1.00 36.79 175 ILE B N 1
ATOM 4853 C CA . ILE B 1 177 ? 29.274 19.059 36.120 1.00 36.25 175 ILE B CA 1
ATOM 4854 C C . ILE B 1 177 ? 29.343 19.077 37.621 1.00 36.43 175 ILE B C 1
ATOM 4855 O O . ILE B 1 177 ? 28.314 18.916 38.291 1.00 34.16 175 ILE B O 1
ATOM 4860 N N . ILE B 1 178 ? 30.566 19.247 38.157 1.00 37.36 176 ILE B N 1
ATOM 4861 C CA . ILE B 1 178 ? 30.791 19.200 39.623 1.00 37.94 176 ILE B CA 1
ATOM 4862 C C . ILE B 1 178 ? 30.850 20.617 40.146 1.00 37.82 176 ILE B C 1
ATOM 4863 O O . ILE B 1 178 ? 31.852 21.296 39.938 1.00 38.59 176 ILE B O 1
ATOM 4868 N N . GLY B 1 179 ? 29.758 21.051 40.789 1.00 37.26 177 GLY B N 1
ATOM 4869 C CA . GLY B 1 179 ? 29.578 22.432 41.278 1.00 36.62 177 GLY B CA 1
ATOM 4870 C C . GLY B 1 179 ? 28.311 23.139 40.744 1.00 36.79 177 GLY B C 1
ATOM 4871 O O . GLY B 1 179 ? 28.062 23.187 39.540 1.00 37.03 177 GLY B O 1
ATOM 4872 N N . ALA B 1 180 ? 27.507 23.680 41.641 1.00 36.26 178 ALA B N 1
ATOM 4873 C CA . ALA B 1 180 ? 26.319 24.434 41.284 1.00 35.77 178 ALA B CA 1
ATOM 4874 C C . ALA B 1 180 ? 26.557 25.945 41.529 1.00 35.57 178 ALA B C 1
ATOM 4875 O O . ALA B 1 180 ? 25.612 26.708 41.736 1.00 35.87 178 ALA B O 1
ATOM 4877 N N . GLY B 1 181 ? 27.816 26.360 41.528 1.00 35.17 179 GLY B N 1
ATOM 4878 C CA . GLY B 1 181 ? 28.174 27.778 41.533 1.00 35.22 179 GLY B CA 1
ATOM 4879 C C . GLY B 1 181 ? 27.910 28.372 40.177 1.00 35.44 179 GLY B C 1
ATOM 4880 O O . GLY B 1 181 ? 27.431 27.691 39.270 1.00 36.50 179 GLY B O 1
ATOM 4881 N N . TYR B 1 182 ? 28.207 29.639 39.990 1.00 35.67 180 TYR B N 1
ATOM 4882 C CA . TYR B 1 182 ? 27.755 30.265 38.762 1.00 35.95 180 TYR B CA 1
ATOM 4883 C C . TYR B 1 182 ? 28.405 29.705 37.525 1.00 35.69 180 TYR B C 1
ATOM 4884 O O . TYR B 1 182 ? 27.790 29.692 36.483 1.00 36.89 180 TYR B O 1
ATOM 4893 N N . ILE B 1 183 ? 29.648 29.267 37.593 1.00 35.76 181 ILE B N 1
ATOM 4894 C CA . ILE B 1 183 ? 30.295 28.681 36.420 1.00 35.59 181 ILE B CA 1
ATOM 4895 C C . ILE B 1 183 ? 29.630 27.336 36.059 1.00 35.45 181 ILE B C 1
ATOM 4896 O O . ILE B 1 183 ? 29.341 27.040 34.891 1.00 35.43 181 ILE B O 1
ATOM 4901 N N . GLY B 1 184 ? 29.374 26.524 37.061 1.00 35.12 182 GLY B N 1
ATOM 4902 C CA . GLY B 1 184 ? 28.595 25.301 36.841 1.00 35.16 182 GLY B CA 1
ATOM 4903 C C . GLY B 1 184 ? 27.239 25.543 36.174 1.00 35.28 182 GLY B C 1
ATOM 4904 O O . GLY B 1 184 ? 26.903 24.889 35.202 1.00 34.50 182 GLY B O 1
ATOM 4905 N N . LEU B 1 185 ? 26.470 26.508 36.664 1.00 35.19 183 LEU B N 1
ATOM 4906 C CA . LEU B 1 185 ? 25.157 26.723 36.099 1.00 35.79 183 LEU B CA 1
ATOM 4907 C C . LEU B 1 185 ? 25.264 27.243 34.683 1.00 36.14 183 LEU B C 1
ATOM 4908 O O . LEU B 1 185 ? 24.481 26.835 33.839 1.00 36.19 183 LEU B O 1
ATOM 4913 N N . GLU B 1 186 ? 26.240 28.107 34.411 1.00 37.00 184 GLU B N 1
ATOM 4914 C CA . GLU B 1 186 ? 26.396 28.681 33.064 1.00 38.04 184 GLU B CA 1
ATOM 4915 C C . GLU B 1 186 ? 26.795 27.614 32.062 1.00 37.98 184 GLU B C 1
ATOM 4916 O O . GLU B 1 186 ? 26.226 27.544 30.982 1.00 37.86 184 GLU B O 1
ATOM 4922 N N . ILE B 1 187 ? 27.760 26.782 32.432 1.00 37.86 185 ILE B N 1
ATOM 4923 C CA . ILE B 1 187 ? 28.180 25.725 31.564 1.00 37.94 185 ILE B CA 1
ATOM 4924 C C . ILE B 1 187 ? 27.007 24.771 31.241 1.00 37.92 185 ILE B C 1
ATOM 4925 O O . ILE B 1 187 ? 26.774 24.439 30.081 1.00 36.45 185 ILE B O 1
ATOM 4930 N N . ALA B 1 188 ? 26.267 24.367 32.268 1.00 37.87 186 ALA B N 1
ATOM 4931 C CA . ALA B 1 188 ? 25.147 23.458 32.102 1.00 38.75 186 ALA B CA 1
ATOM 4932 C C . ALA B 1 188 ? 24.096 24.031 31.164 1.00 40.25 186 ALA B C 1
ATOM 4933 O O . ALA B 1 188 ? 23.582 23.341 30.271 1.00 41.74 186 ALA B O 1
ATOM 4935 N N . SER B 1 189 ? 23.763 25.292 31.373 1.00 40.75 187 SER B N 1
ATOM 4936 C CA . SER B 1 189 ? 22.790 25.993 30.546 1.00 40.85 187 SER B CA 1
ATOM 4937 C C . SER B 1 189 ? 23.198 26.096 29.081 1.00 40.80 187 SER B C 1
ATOM 4938 O O . SER B 1 189 ? 22.371 25.879 28.204 1.00 40.01 187 SER B O 1
ATOM 4941 N N . ILE B 1 190 ? 24.453 26.460 28.805 1.00 41.20 188 ILE B N 1
ATOM 4942 C CA . ILE B 1 190 ? 24.847 26.672 27.427 1.00 42.46 188 ILE B CA 1
ATOM 4943 C C . ILE B 1 190 ? 24.856 25.334 26.695 1.00 43.17 188 ILE B C 1
ATOM 4944 O O . ILE B 1 190 ? 24.301 25.202 25.596 1.00 42.41 188 ILE B O 1
ATOM 4949 N N . PHE B 1 191 ? 25.494 24.351 27.315 1.00 43.75 189 PHE B N 1
ATOM 4950 C CA . PHE B 1 191 ? 25.672 23.067 26.667 1.00 45.51 189 PHE B CA 1
ATOM 4951 C C . PHE B 1 191 ? 24.359 22.301 26.482 1.00 44.24 189 PHE B C 1
ATOM 4952 O O . PHE B 1 191 ? 24.153 21.678 25.430 1.00 43.25 189 PHE B O 1
ATOM 4960 N N . ARG B 1 192 ? 23.430 22.450 27.425 1.00 43.08 190 ARG B N 1
ATOM 4961 C CA . ARG B 1 192 ? 22.116 21.927 27.20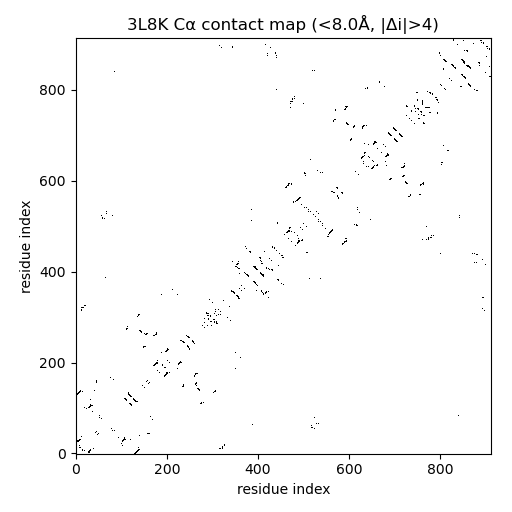6 1.00 42.67 190 ARG B CA 1
ATOM 4962 C C . ARG B 1 192 ? 21.502 22.489 25.931 1.00 42.77 190 ARG B C 1
ATOM 4963 O O . ARG B 1 192 ? 20.860 21.798 25.186 1.00 42.25 190 ARG B O 1
ATOM 4971 N N . LEU B 1 193 ? 21.725 23.748 25.658 1.00 43.63 191 LEU B N 1
ATOM 4972 C CA . LEU B 1 193 ? 21.189 24.318 24.449 1.00 44.87 191 LEU B CA 1
ATOM 4973 C C . LEU B 1 193 ? 21.905 23.828 23.192 1.00 45.81 191 LEU B C 1
ATOM 4974 O O . LEU B 1 193 ? 21.331 23.812 22.122 1.00 45.89 191 LEU B O 1
ATOM 4979 N N . MET B 1 194 ? 23.154 23.400 23.298 1.00 46.85 192 MET B N 1
ATOM 4980 C CA . MET B 1 194 ? 23.802 22.793 22.139 1.00 47.40 192 MET B CA 1
ATOM 4981 C C . MET B 1 194 ? 23.426 21.289 21.994 1.00 47.51 192 MET B C 1
ATOM 4982 O O . MET B 1 194 ? 23.963 20.597 21.139 1.00 48.19 192 MET B O 1
ATOM 4987 N N . GLY B 1 195 ? 22.520 20.772 22.818 1.00 46.65 193 GLY B N 1
ATOM 4988 C CA . GLY B 1 195 ? 22.118 19.375 22.696 1.00 45.90 193 GLY B CA 1
ATOM 4989 C C . GLY B 1 195 ? 22.765 18.405 23.670 1.00 45.89 193 GLY B C 1
ATOM 4990 O O . GLY B 1 195 ? 22.407 17.236 23.659 1.00 46.24 193 GLY B O 1
ATOM 4991 N N . VAL B 1 196 ? 23.692 18.868 24.519 1.00 44.69 194 VAL B N 1
ATOM 4992 C CA . VAL B 1 196 ? 24.305 18.023 25.514 1.00 44.17 194 VAL B CA 1
ATOM 4993 C C . VAL B 1 196 ? 23.362 17.790 26.694 1.00 45.29 194 VAL B C 1
ATOM 4994 O O . VAL B 1 196 ? 22.693 18.727 27.165 1.00 45.58 194 VAL B O 1
ATOM 4998 N N . GLN B 1 197 ? 23.302 16.537 27.159 1.00 45.39 195 GLN B N 1
ATOM 4999 C CA . GLN B 1 197 ? 22.552 16.180 28.357 1.00 46.42 195 GLN B CA 1
ATOM 5000 C C . GLN B 1 197 ? 23.398 16.454 29.559 1.00 45.55 195 GLN B C 1
ATOM 5001 O O . GLN B 1 197 ? 24.446 15.842 29.676 1.00 46.13 195 GLN B O 1
ATOM 5007 N N . THR B 1 198 ? 22.941 17.308 30.477 1.00 44.68 196 THR B N 1
ATOM 5008 C CA . THR B 1 198 ? 23.819 17.820 31.528 1.00 44.53 196 THR B CA 1
ATOM 5009 C C . THR B 1 198 ? 23.340 17.344 32.866 1.00 44.19 196 THR B C 1
ATOM 5010 O O . THR B 1 198 ? 22.187 17.030 33.021 1.00 45.38 196 THR B O 1
ATOM 5014 N N . HIS B 1 199 ? 24.228 17.240 33.835 1.00 43.29 197 HIS B N 1
ATOM 5015 C CA . HIS B 1 199 ? 23.814 16.845 35.170 1.00 43.53 197 HIS B CA 1
ATOM 5016 C C . HIS B 1 199 ? 24.733 17.566 36.143 1.00 42.13 197 HIS B C 1
ATOM 5017 O O . HIS B 1 199 ? 25.905 17.616 35.897 1.00 42.25 197 HIS B O 1
ATOM 5024 N N . ILE B 1 200 ? 24.212 18.136 37.221 1.00 40.72 198 ILE B N 1
ATOM 5025 C CA . ILE B 1 200 ? 25.072 18.777 38.181 1.00 40.38 198 ILE B CA 1
ATOM 5026 C C . ILE B 1 200 ? 25.059 18.017 39.487 1.00 41.26 198 ILE B C 1
ATOM 5027 O O . ILE B 1 200 ? 24.019 17.551 39.926 1.00 41.39 198 ILE B O 1
ATOM 5032 N N . ILE B 1 201 ? 26.219 17.922 40.121 1.00 42.38 199 ILE B N 1
ATOM 5033 C CA . ILE B 1 201 ? 26.346 17.335 41.453 1.00 43.31 199 ILE B CA 1
ATOM 5034 C C . ILE B 1 201 ? 27.069 18.335 42.316 1.00 43.29 199 ILE B C 1
ATOM 5035 O O . ILE B 1 201 ? 28.143 18.779 41.973 1.00 43.83 199 ILE B O 1
ATOM 5040 N N . GLU B 1 202 ? 26.486 18.667 43.446 1.00 43.79 200 GLU B N 1
ATOM 5041 C CA . GLU B 1 202 ? 26.969 19.722 44.275 1.00 44.56 200 GLU B CA 1
ATOM 5042 C C . GLU B 1 202 ? 27.052 19.133 45.659 1.00 45.57 200 GLU B C 1
ATOM 5043 O O . GLU B 1 202 ? 26.113 18.490 46.093 1.00 46.16 200 GLU B O 1
ATOM 5049 N N . MET B 1 203 ? 28.167 19.333 46.350 1.00 47.51 201 MET B N 1
ATOM 5050 C CA . MET B 1 203 ? 28.334 18.749 47.677 1.00 49.50 201 MET B CA 1
ATOM 5051 C C . MET B 1 203 ? 27.481 19.472 48.695 1.00 49.61 201 MET B C 1
ATOM 5052 O O . MET B 1 203 ? 26.839 18.829 49.481 1.00 49.65 201 MET B O 1
ATOM 5057 N N . LEU B 1 204 ? 27.432 20.799 48.623 1.00 50.28 202 LEU B N 1
ATOM 5058 C CA . LEU B 1 204 ? 26.648 21.627 49.548 1.00 50.51 202 LEU B CA 1
ATOM 5059 C C . LEU B 1 204 ? 25.156 21.514 49.327 1.00 50.11 202 LEU B C 1
ATOM 5060 O O . LEU B 1 204 ? 24.705 20.841 48.414 1.00 49.18 202 LEU B O 1
ATOM 5065 N N . ASP B 1 205 ? 24.392 22.227 50.141 1.00 50.98 203 ASP B N 1
ATOM 5066 C CA . ASP B 1 205 ? 22.909 22.128 50.116 1.00 52.25 203 ASP B CA 1
ATOM 5067 C C . ASP B 1 205 ? 22.159 23.038 49.121 1.00 51.39 203 ASP B C 1
ATOM 5068 O O . ASP B 1 205 ? 20.948 22.890 48.984 1.00 51.93 203 ASP B O 1
ATOM 5073 N N . ARG B 1 206 ? 22.852 23.935 48.409 1.00 50.68 204 ARG B N 1
ATOM 5074 C CA . ARG B 1 206 ? 22.179 24.882 47.511 1.00 50.58 204 ARG B CA 1
ATOM 5075 C C . ARG B 1 206 ? 23.062 25.394 46.363 1.00 48.81 204 ARG B C 1
ATOM 5076 O O . ARG B 1 206 ? 24.232 25.184 46.361 1.00 48.15 204 ARG B O 1
ATOM 5084 N N . ALA B 1 207 ? 22.469 26.092 45.407 1.00 47.73 205 ALA B N 1
ATOM 5085 C CA . ALA B 1 207 ? 23.198 26.678 44.301 1.00 47.73 205 ALA B CA 1
ATOM 5086 C C . ALA B 1 207 ? 23.616 28.127 44.614 1.00 47.87 205 ALA B C 1
ATOM 5087 O O . ALA B 1 207 ? 23.088 28.732 45.537 1.00 47.08 205 ALA B O 1
ATOM 5089 N N . LEU B 1 208 ? 24.555 28.666 43.837 1.00 49.04 206 LEU B N 1
ATOM 5090 C CA . LEU B 1 208 ? 24.885 30.100 43.858 1.00 50.66 206 LEU B CA 1
ATOM 5091 C C . LEU B 1 208 ? 24.978 30.688 45.247 1.00 51.64 206 LEU B C 1
ATOM 5092 O O . LEU B 1 208 ? 24.194 31.556 45.622 1.00 50.87 206 LEU B O 1
ATOM 5097 N N . ILE B 1 209 ? 25.933 30.207 46.021 1.00 53.54 207 ILE B N 1
ATOM 5098 C CA . ILE B 1 209 ? 26.096 30.689 47.386 1.00 54.78 207 ILE B CA 1
ATOM 5099 C C . ILE B 1 209 ? 26.570 32.156 47.411 1.00 55.71 207 ILE B C 1
ATOM 5100 O O . ILE B 1 209 ? 26.198 32.907 48.307 1.00 56.21 207 ILE B O 1
ATOM 5105 N N . THR B 1 210 ? 27.289 32.594 46.375 1.00 56.53 208 THR B N 1
ATOM 5106 C CA . THR B 1 210 ? 27.669 34.009 46.256 1.00 57.36 208 THR B CA 1
ATOM 5107 C C . THR B 1 210 ? 26.484 35.007 46.294 1.00 57.62 208 THR B C 1
ATOM 5108 O O . THR B 1 210 ? 26.694 36.215 46.407 1.00 57.31 208 THR B O 1
ATOM 5112 N N . LEU B 1 211 ? 25.258 34.487 46.171 1.00 57.85 209 LEU B N 1
ATOM 5113 C CA . LEU B 1 211 ? 24.032 35.262 46.195 1.00 57.34 209 LEU B CA 1
ATOM 5114 C C . LEU B 1 211 ? 23.339 34.893 47.485 1.00 57.98 209 LEU B C 1
ATOM 5115 O O . LEU B 1 211 ? 22.916 33.763 47.662 1.00 58.27 209 LEU B O 1
ATOM 5120 N N . GLU B 1 212 ? 23.208 35.829 48.405 1.00 58.75 210 GLU B N 1
ATOM 5121 C CA . GLU B 1 212 ? 22.582 35.496 49.681 1.00 59.28 210 GLU B CA 1
ATOM 5122 C C . GLU B 1 212 ? 21.078 35.164 49.606 1.00 59.19 210 GLU B C 1
ATOM 5123 O O . GLU B 1 212 ? 20.601 34.417 50.472 1.00 60.73 210 GLU B O 1
ATOM 5125 N N . ASP B 1 213 ? 20.338 35.680 48.610 1.00 57.75 211 ASP B N 1
ATOM 5126 C CA . ASP B 1 213 ? 18.868 35.446 48.489 1.00 56.70 211 ASP B CA 1
ATOM 5127 C C . ASP B 1 213 ? 18.462 34.068 47.914 1.00 55.10 211 ASP B C 1
ATOM 5128 O O . ASP B 1 213 ? 18.454 33.875 46.718 1.00 54.63 211 ASP B O 1
ATOM 5133 N N . GLN B 1 214 ? 18.048 33.142 48.762 1.00 54.20 212 GLN B N 1
ATOM 5134 C CA . GLN B 1 214 ? 17.600 31.815 48.322 1.00 53.33 212 GLN B CA 1
ATOM 5135 C C . GLN B 1 214 ? 16.321 31.829 47.512 1.00 51.66 212 GLN B C 1
ATOM 5136 O O . GLN B 1 214 ? 16.097 30.929 46.704 1.00 52.26 212 GLN B O 1
ATOM 5142 N N . ASP B 1 215 ? 15.480 32.836 47.715 1.00 49.51 213 ASP B N 1
ATOM 5143 C CA . ASP B 1 215 ? 14.220 32.944 46.976 1.00 48.68 213 ASP B CA 1
ATOM 5144 C C . ASP B 1 215 ? 14.513 33.236 45.500 1.00 46.00 213 ASP B C 1
ATOM 5145 O O . ASP B 1 215 ? 13.777 32.834 44.585 1.00 45.33 213 ASP B O 1
ATOM 5150 N N . ILE B 1 216 ? 15.586 33.974 45.276 1.00 42.60 214 ILE B N 1
ATOM 5151 C CA . ILE B 1 216 ? 15.911 34.355 43.954 1.00 40.55 214 ILE B CA 1
ATOM 5152 C C . ILE B 1 216 ? 16.524 33.141 43.243 1.00 38.82 214 ILE B C 1
ATOM 5153 O O . ILE B 1 216 ? 16.205 32.871 42.107 1.00 36.30 214 ILE B O 1
ATOM 5158 N N . VAL B 1 217 ? 17.353 32.401 43.959 1.00 37.95 215 VAL B N 1
ATOM 5159 C CA . VAL B 1 217 ? 18.057 31.282 43.385 1.00 38.25 215 VAL B CA 1
ATOM 5160 C C . VAL B 1 217 ? 17.016 30.223 43.071 1.00 38.45 215 VAL B C 1
ATOM 5161 O O . VAL B 1 217 ? 17.024 29.651 41.979 1.00 37.70 215 VAL B O 1
ATOM 5165 N N . ASN B 1 218 ? 16.067 30.026 43.985 1.00 38.50 216 ASN B N 1
ATOM 5166 C CA . ASN B 1 218 ? 15.008 29.060 43.720 1.00 39.11 216 ASN B CA 1
ATOM 5167 C C . ASN B 1 218 ? 14.195 29.425 42.523 1.00 38.23 216 ASN B C 1
ATOM 5168 O O . ASN B 1 218 ? 13.792 28.566 41.781 1.00 39.96 216 ASN B O 1
ATOM 5173 N N . THR B 1 219 ? 13.968 30.699 42.292 1.00 37.58 217 THR B N 1
ATOM 5174 C CA . THR B 1 219 ? 13.182 31.133 41.122 1.00 36.19 217 THR B CA 1
ATOM 5175 C C . THR B 1 219 ? 13.972 30.828 39.857 1.00 35.84 217 THR B C 1
ATOM 5176 O O . THR B 1 219 ? 13.439 30.275 38.906 1.00 35.74 217 THR B O 1
ATOM 5180 N N . LEU B 1 220 ? 15.265 31.115 39.878 1.00 35.57 218 LEU B N 1
ATOM 5181 C CA . LEU B 1 220 ? 16.114 30.809 38.740 1.00 35.40 218 LEU B CA 1
ATOM 5182 C C . LEU B 1 220 ? 16.124 29.293 38.449 1.00 35.53 218 LEU B C 1
ATOM 5183 O O . LEU B 1 220 ? 15.943 28.893 37.318 1.00 35.27 218 LEU B O 1
ATOM 5188 N N . LEU B 1 221 ? 16.321 28.465 39.468 1.00 35.90 219 LEU B N 1
ATOM 5189 C CA . LEU B 1 221 ? 16.362 27.017 39.267 1.00 37.03 219 LEU B CA 1
ATOM 5190 C C . LEU B 1 221 ? 15.057 26.465 38.720 1.00 37.88 219 LEU B C 1
ATOM 5191 O O . LEU B 1 221 ? 15.077 25.551 37.908 1.00 38.34 219 LEU B O 1
ATOM 5196 N N . SER B 1 222 ? 13.934 27.018 39.168 1.00 39.19 220 SER B N 1
ATOM 5197 C CA . SER B 1 222 ? 12.621 26.547 38.767 1.00 39.95 220 SER B CA 1
ATOM 5198 C C . SER B 1 222 ? 12.337 26.881 37.308 1.00 39.86 220 SER B C 1
ATOM 5199 O O . SER B 1 222 ? 11.641 26.151 36.646 1.00 41.11 220 SER B O 1
ATOM 5202 N N . ILE B 1 223 ? 12.868 27.993 36.814 1.00 39.64 221 ILE B N 1
ATOM 5203 C CA . ILE B 1 223 ? 12.845 28.321 35.410 1.00 38.91 221 ILE B CA 1
ATOM 5204 C C . ILE B 1 223 ? 13.901 27.547 34.612 1.00 39.47 221 ILE B C 1
ATOM 5205 O O . ILE B 1 223 ? 13.657 27.194 33.479 1.00 38.91 221 ILE B O 1
ATOM 5210 N N . LEU B 1 224 ? 15.089 27.316 35.166 1.00 39.89 222 LEU B N 1
ATOM 5211 C CA . LEU B 1 224 ? 16.107 26.611 34.398 1.00 40.52 222 LEU B CA 1
ATOM 5212 C C . LEU B 1 224 ? 15.826 25.093 34.322 1.00 41.03 222 LEU B C 1
ATOM 5213 O O . LEU B 1 224 ? 16.111 24.481 33.337 1.00 40.56 222 LEU B O 1
ATOM 5218 N N . LYS B 1 225 ? 15.284 24.504 35.376 1.00 42.04 223 LYS B N 1
ATOM 5219 C CA . LYS B 1 225 ? 14.927 23.086 35.392 1.00 42.89 223 LYS B CA 1
ATOM 5220 C C . LYS B 1 225 ? 16.114 22.220 34.990 1.00 42.33 223 LYS B C 1
ATOM 5221 O O . LYS B 1 225 ? 16.080 21.484 34.007 1.00 43.76 223 LYS B O 1
ATOM 5227 N N . LEU B 1 226 ? 17.180 22.332 35.745 1.00 41.47 224 LEU B N 1
ATOM 5228 C CA . LEU B 1 226 ? 18.369 21.556 35.511 1.00 40.17 224 LEU B CA 1
ATOM 5229 C C . LEU B 1 226 ? 18.284 20.322 36.409 1.00 39.52 224 LEU B C 1
ATOM 5230 O O . LEU B 1 226 ? 17.698 20.373 37.475 1.00 38.33 224 LEU B O 1
ATOM 5235 N N . ASN B 1 227 ? 18.873 19.226 35.970 1.00 38.70 225 ASN B N 1
ATOM 5236 C CA . ASN B 1 227 ? 19.011 18.092 36.808 1.00 39.40 225 ASN B CA 1
ATOM 5237 C C . ASN B 1 227 ? 20.210 18.331 37.726 1.00 39.64 225 ASN B C 1
ATOM 5238 O O . ASN B 1 227 ? 21.364 18.278 37.283 1.00 40.20 225 ASN B O 1
ATOM 5243 N N . ILE B 1 228 ? 19.933 18.633 38.993 1.00 39.79 226 ILE B N 1
ATOM 5244 C CA . ILE B 1 228 ? 20.973 18.932 39.983 1.00 40.45 226 ILE B CA 1
ATOM 5245 C C . ILE B 1 228 ? 20.794 18.076 41.223 1.00 40.79 226 ILE B C 1
ATOM 5246 O O . ILE B 1 228 ? 19.702 17.990 41.728 1.00 40.47 226 ILE B O 1
ATOM 5251 N N . LYS B 1 229 ? 21.872 17.517 41.750 1.00 41.54 227 LYS B N 1
ATOM 5252 C CA . LYS B 1 229 ? 21.797 16.819 43.019 1.00 42.48 227 LYS B CA 1
ATOM 5253 C C . LYS B 1 229 ? 22.561 17.560 44.085 1.00 42.73 227 LYS B C 1
ATOM 5254 O O . LYS B 1 229 ? 23.691 17.977 43.887 1.00 42.52 227 LYS B O 1
ATOM 5260 N N . PHE B 1 230 ? 21.948 17.676 45.245 1.00 43.17 228 PHE B N 1
ATOM 5261 C CA . PHE B 1 230 ? 22.519 18.451 46.290 1.00 43.69 228 PHE B CA 1
ATOM 5262 C C . PHE B 1 230 ? 23.043 17.516 47.372 1.00 44.21 228 PHE B C 1
ATOM 5263 O O . PHE B 1 230 ? 22.764 16.324 47.351 1.00 44.36 228 PHE B O 1
ATOM 5271 N N . ASN B 1 231 ? 23.822 18.062 48.295 1.00 45.53 229 ASN B N 1
ATOM 5272 C CA . ASN B 1 231 ? 24.453 17.297 49.368 1.00 46.12 229 ASN B CA 1
ATOM 5273 C C . ASN B 1 231 ? 25.064 15.972 48.861 1.00 46.34 229 ASN B C 1
ATOM 5274 O O . ASN B 1 231 ? 24.831 14.906 49.456 1.00 46.75 229 ASN B O 1
ATOM 5279 N N . SER B 1 232 ? 25.813 16.056 47.762 1.00 44.93 230 SER B N 1
ATOM 5280 C CA . SER B 1 232 ? 26.361 14.912 47.088 1.00 44.32 230 SER B CA 1
ATOM 5281 C C . SER B 1 232 ? 27.848 15.121 46.741 1.00 44.04 230 SER B C 1
ATOM 5282 O O . SER B 1 232 ? 28.201 15.299 45.582 1.00 43.54 230 SER B O 1
ATOM 5285 N N . PRO B 1 233 ? 28.727 15.086 47.742 1.00 44.04 231 PRO B N 1
ATOM 5286 C CA . PRO B 1 233 ? 30.153 15.140 47.458 1.00 44.57 231 PRO B CA 1
ATOM 5287 C C . PRO B 1 233 ? 30.640 13.984 46.586 1.00 44.89 231 PRO B C 1
ATOM 5288 O O . PRO B 1 233 ? 30.301 12.830 46.844 1.00 45.43 231 PRO B O 1
ATOM 5292 N N . VAL B 1 234 ? 31.409 14.307 45.554 1.00 45.15 232 VAL B N 1
ATOM 5293 C CA . VAL B 1 234 ? 32.038 13.308 44.706 1.00 45.50 232 VAL B CA 1
ATOM 5294 C C . VAL B 1 234 ? 33.228 12.704 45.446 1.00 46.80 232 VAL B C 1
ATOM 5295 O O . VAL B 1 234 ? 33.926 13.409 46.186 1.00 47.39 232 VAL B O 1
ATOM 5299 N N . THR B 1 235 ? 33.430 11.398 45.294 1.00 47.35 233 THR B N 1
ATOM 5300 C CA . THR B 1 235 ? 34.536 10.716 45.962 1.00 47.86 233 THR B CA 1
ATOM 5301 C C . THR B 1 235 ? 35.518 10.202 44.943 1.00 47.83 233 THR B C 1
ATOM 5302 O O . THR B 1 235 ? 36.681 10.039 45.268 1.00 48.32 233 THR B O 1
ATOM 5306 N N . GLU B 1 236 ? 35.066 9.966 43.720 1.00 47.82 234 GLU B N 1
ATOM 5307 C CA . GLU B 1 236 ? 35.929 9.442 42.689 1.00 48.60 234 GLU B CA 1
ATOM 5308 C C . GLU B 1 236 ? 35.341 9.617 41.285 1.00 47.44 234 GLU B C 1
ATOM 5309 O O . GLU B 1 236 ? 34.128 9.529 41.106 1.00 45.79 234 GLU B O 1
ATOM 5315 N N . VAL B 1 237 ? 36.235 9.880 40.325 1.00 46.98 235 VAL B N 1
ATOM 5316 C CA . VAL B 1 237 ? 35.950 9.805 38.920 1.00 47.62 235 VAL B CA 1
ATOM 5317 C C . VAL B 1 237 ? 36.839 8.684 38.333 1.00 49.73 235 VAL B C 1
ATOM 5318 O O . VAL B 1 237 ? 38.060 8.725 38.435 1.00 49.66 235 VAL B O 1
ATOM 5322 N N . LYS B 1 238 ? 36.204 7.687 37.724 1.00 51.83 236 LYS B N 1
ATOM 5323 C CA . LYS B 1 238 ? 36.875 6.556 37.082 1.00 53.75 236 LYS B CA 1
ATOM 5324 C C . LYS B 1 238 ? 36.738 6.683 35.573 1.00 54.97 236 LYS B C 1
ATOM 5325 O O . LYS B 1 238 ? 35.656 7.010 35.084 1.00 54.50 236 LYS B O 1
ATOM 5331 N N . LYS B 1 239 ? 37.808 6.399 34.832 1.00 56.74 237 LYS B N 1
ATOM 5332 C CA . LYS B 1 239 ? 37.732 6.305 33.377 1.00 58.09 237 LYS B CA 1
ATOM 5333 C C . LYS B 1 239 ? 37.542 4.841 32.944 1.00 59.39 237 LYS B C 1
ATOM 5334 O O . LYS B 1 239 ? 38.242 3.958 33.429 1.00 60.37 237 LYS B O 1
ATOM 5340 N N . ILE B 1 240 ? 36.604 4.594 32.024 1.00 60.07 238 ILE B N 1
ATOM 5341 C CA . ILE B 1 240 ? 36.301 3.253 31.519 1.00 60.61 238 ILE B CA 1
ATOM 5342 C C . ILE B 1 240 ? 36.774 3.018 30.068 1.00 61.13 238 ILE B C 1
ATOM 5343 O O . ILE B 1 240 ? 37.190 1.913 29.716 1.00 61.56 238 ILE B O 1
ATOM 5348 N N . LYS B 1 241 ? 36.690 4.047 29.235 1.00 60.91 239 LYS B N 1
ATOM 5349 C CA . LYS B 1 241 ? 37.051 3.957 27.838 1.00 61.39 239 LYS B CA 1
ATOM 5350 C C . LYS B 1 241 ? 37.254 5.405 27.402 1.00 61.83 239 LYS B C 1
ATOM 5351 O O . LYS B 1 241 ? 37.096 6.310 28.209 1.00 62.51 239 LYS B O 1
ATOM 5353 N N . ASP B 1 242 ? 37.603 5.653 26.151 1.00 61.84 240 ASP B N 1
ATOM 5354 C CA . ASP B 1 242 ? 37.597 7.027 25.676 1.00 62.01 240 ASP B CA 1
ATOM 5355 C C . ASP B 1 242 ? 36.126 7.498 25.749 1.00 61.58 240 ASP B C 1
ATOM 5356 O O . ASP B 1 242 ? 35.185 6.711 25.459 1.00 62.02 240 ASP B O 1
ATOM 5358 N N . ASP B 1 243 ? 35.928 8.751 26.179 1.00 59.89 241 ASP B N 1
ATOM 5359 C CA . ASP B 1 243 ? 34.578 9.354 26.214 1.00 58.32 241 ASP B CA 1
ATOM 5360 C C . ASP B 1 243 ? 33.579 8.529 27.085 1.00 56.37 241 ASP B C 1
ATOM 5361 O O . ASP B 1 243 ? 32.406 8.396 26.740 1.00 56.20 241 ASP B O 1
ATOM 5363 N N . GLU B 1 244 ? 34.053 7.990 28.211 1.00 53.99 242 GLU B N 1
ATOM 5364 C CA . GLU B 1 244 ? 33.217 7.158 29.097 1.00 52.70 242 GLU B CA 1
ATOM 5365 C C . GLU B 1 244 ? 33.732 7.205 30.533 1.00 50.86 242 GLU B C 1
ATOM 5366 O O . GLU B 1 244 ? 34.868 6.867 30.774 1.00 51.13 242 GLU B O 1
ATOM 5368 N N . TYR B 1 245 ? 32.920 7.668 31.479 1.00 49.19 243 TYR B N 1
ATOM 5369 C CA . TYR B 1 245 ? 33.390 7.878 32.868 1.00 48.17 243 TYR B CA 1
ATOM 5370 C C . TYR B 1 245 ? 32.335 7.533 33.878 1.00 47.49 243 TYR B C 1
ATOM 5371 O O . TYR B 1 245 ? 31.145 7.533 33.565 1.00 48.51 243 TYR B O 1
ATOM 5380 N N . GLU B 1 246 ? 32.786 7.268 35.092 1.00 46.55 244 GLU B N 1
ATOM 5381 C CA . GLU B 1 246 ? 31.935 6.972 36.204 1.00 45.90 244 GLU B CA 1
ATOM 5382 C C . GLU B 1 246 ? 32.204 7.989 37.282 1.00 44.78 244 GLU B C 1
ATOM 5383 O O . GLU B 1 246 ? 33.315 8.081 37.778 1.00 45.11 244 GLU B O 1
ATOM 5389 N N . VAL B 1 247 ? 31.182 8.750 37.652 1.00 43.21 245 VAL B N 1
ATOM 5390 C CA . VAL B 1 247 ? 31.328 9.674 38.728 1.00 42.12 245 VAL B CA 1
ATOM 5391 C C . VAL B 1 247 ? 30.670 9.017 39.896 1.00 42.34 245 VAL B C 1
ATOM 5392 O O . VAL B 1 247 ? 29.518 8.628 39.806 1.00 41.50 245 VAL B O 1
ATOM 5396 N N . ILE B 1 248 ? 31.430 8.886 40.986 1.00 42.51 246 ILE B N 1
ATOM 5397 C CA . ILE B 1 248 ? 31.018 8.161 42.147 1.00 42.75 246 ILE B CA 1
ATOM 5398 C C . ILE B 1 248 ? 30.846 9.199 43.211 1.00 43.15 246 ILE B C 1
ATOM 5399 O O . ILE B 1 248 ? 31.650 10.077 43.322 1.00 43.52 246 ILE B O 1
ATOM 5404 N N . TYR B 1 249 ? 29.797 9.089 43.998 1.00 44.36 247 TYR B N 1
ATOM 5405 C CA . TYR B 1 249 ? 29.470 10.116 44.937 1.00 45.80 247 TYR B CA 1
ATOM 5406 C C . TYR B 1 249 ? 28.728 9.550 46.140 1.00 47.53 247 TYR B C 1
ATOM 5407 O O . TYR B 1 249 ? 28.252 8.418 46.125 1.00 47.22 247 TYR B O 1
ATOM 5416 N N . SER B 1 250 ? 28.681 10.338 47.202 1.00 50.05 248 SER B N 1
ATOM 5417 C CA . SER B 1 250 ? 28.081 9.901 48.440 1.00 52.26 248 SER B CA 1
ATOM 5418 C C . SER B 1 250 ? 26.799 10.704 48.602 1.00 54.23 248 SER B C 1
ATOM 5419 O O . SER B 1 250 ? 26.740 11.854 48.198 1.00 54.59 248 SER B O 1
ATOM 5421 N N . THR B 1 251 ? 25.766 10.070 49.136 1.00 56.64 249 THR B N 1
ATOM 5422 C CA . THR B 1 251 ? 24.518 10.754 49.469 1.00 58.80 249 THR B CA 1
ATOM 5423 C C . THR B 1 251 ? 24.665 11.443 50.813 1.00 60.13 249 THR B C 1
ATOM 5424 O O . THR B 1 251 ? 25.647 11.225 51.542 1.00 59.77 249 THR B O 1
ATOM 5428 N N . LYS B 1 252 ? 23.662 12.247 51.144 1.00 62.20 250 LYS B N 1
ATOM 5429 C CA . LYS B 1 252 ? 23.569 12.874 52.458 1.00 64.05 250 LYS B CA 1
ATOM 5430 C C . LYS B 1 252 ? 23.692 11.806 53.544 1.00 65.50 250 LYS B C 1
ATOM 5431 O O . LYS B 1 252 ? 24.511 11.925 54.473 1.00 66.08 250 LYS B O 1
ATOM 5433 N N . ASP B 1 253 ? 22.904 10.738 53.388 1.00 66.79 251 ASP B N 1
ATOM 5434 C CA . ASP B 1 253 ? 22.847 9.658 54.382 1.00 67.55 251 ASP B CA 1
ATOM 5435 C C . ASP B 1 253 ? 24.195 8.946 54.592 1.00 67.82 251 ASP B C 1
ATOM 5436 O O . ASP B 1 253 ? 24.466 8.411 55.679 1.00 68.26 251 ASP B O 1
ATOM 5438 N N . GLY B 1 254 ? 25.036 8.931 53.550 1.00 67.79 252 GLY B N 1
ATOM 5439 C CA . GLY B 1 254 ? 26.351 8.249 53.605 1.00 66.99 252 GLY B CA 1
ATOM 5440 C C . GLY B 1 254 ? 26.522 7.107 52.595 1.00 66.33 252 GLY B C 1
ATOM 5441 O O . GLY B 1 254 ? 27.601 6.535 52.494 1.00 66.37 252 GLY B O 1
ATOM 5442 N N . SER B 1 255 ? 25.479 6.794 51.830 1.00 65.04 253 SER B N 1
ATOM 5443 C CA . SER B 1 255 ? 25.529 5.689 50.869 1.00 64.61 253 SER B CA 1
ATOM 5444 C C . SER B 1 255 ? 26.091 6.068 49.486 1.00 63.59 253 SER B C 1
ATOM 5445 O O . SER B 1 255 ? 25.896 7.181 48.998 1.00 63.73 253 SER B O 1
ATOM 5448 N N . LYS B 1 256 ? 26.754 5.110 48.848 1.00 62.25 254 LYS B N 1
ATOM 5449 C CA . LYS B 1 256 ? 27.462 5.337 47.588 1.00 60.85 254 LYS B CA 1
ATOM 5450 C C . LYS B 1 256 ? 26.507 5.206 46.389 1.00 59.72 254 LYS B C 1
ATOM 5451 O O . LYS B 1 256 ? 25.641 4.345 46.351 1.00 59.75 254 LYS B O 1
ATOM 5453 N N . LYS B 1 257 ? 26.652 6.104 45.429 1.00 58.28 255 LYS B N 1
ATOM 5454 C CA . LYS B 1 257 ? 25.860 6.071 44.212 1.00 56.94 255 LYS B CA 1
ATOM 5455 C C . LYS B 1 257 ? 26.817 6.444 43.103 1.00 55.40 255 LYS B C 1
ATOM 5456 O O . LYS B 1 257 ? 27.899 6.967 43.366 1.00 54.63 255 LYS B O 1
ATOM 5458 N N . SER B 1 258 ? 26.440 6.163 41.868 1.00 53.81 256 SER B N 1
ATOM 5459 C CA . SER B 1 258 ? 27.302 6.494 40.736 1.00 52.95 256 SER B CA 1
ATOM 5460 C C . SER B 1 258 ? 26.540 6.898 39.486 1.00 51.33 256 SER B C 1
ATOM 5461 O O . SER B 1 258 ? 25.391 6.530 39.319 1.00 51.33 256 SER B O 1
ATOM 5464 N N . ILE B 1 259 ? 27.180 7.675 38.623 1.00 49.78 257 ILE B N 1
ATOM 5465 C CA . ILE B 1 259 ? 26.583 8.112 37.382 1.00 49.07 257 ILE B CA 1
ATOM 5466 C C . ILE B 1 259 ? 27.554 7.859 36.248 1.00 48.08 257 ILE B C 1
ATOM 5467 O O . ILE B 1 259 ? 28.760 8.029 36.403 1.00 46.96 257 ILE B O 1
ATOM 5472 N N . PHE B 1 260 ? 27.022 7.491 35.094 1.00 47.16 258 PHE B N 1
ATOM 5473 C CA . PHE B 1 260 ? 27.849 7.209 33.959 1.00 47.21 258 PHE B CA 1
ATOM 5474 C C . PHE B 1 260 ? 27.629 8.253 32.911 1.00 46.35 258 PHE B C 1
ATOM 5475 O O . PHE B 1 260 ? 26.501 8.582 32.608 1.00 46.77 258 PHE B O 1
ATOM 5483 N N . THR B 1 261 ? 28.709 8.754 32.334 1.00 45.31 259 THR B N 1
ATOM 5484 C CA . THR B 1 261 ? 28.612 9.917 31.491 1.00 44.82 259 THR B CA 1
ATOM 5485 C C . THR B 1 261 ? 29.714 9.859 30.480 1.00 44.96 259 THR B C 1
ATOM 5486 O O . THR B 1 261 ? 30.568 8.984 30.553 1.00 45.97 259 THR B O 1
ATOM 5490 N N . ASN B 1 262 ? 29.721 10.785 29.539 1.00 44.49 260 ASN B N 1
ATOM 5491 C CA . ASN B 1 262 ? 30.792 10.841 28.584 1.00 43.94 260 ASN B CA 1
ATOM 5492 C C . ASN B 1 262 ? 31.838 11.837 28.935 1.00 43.88 260 ASN B C 1
ATOM 5493 O O . ASN B 1 262 ? 32.864 11.870 28.280 1.00 45.76 260 ASN B O 1
ATOM 5498 N N . SER B 1 263 ? 31.612 12.669 29.949 1.00 43.55 261 SER B N 1
ATOM 5499 C CA . SER B 1 263 ? 32.491 13.819 30.166 1.00 42.12 261 SER B CA 1
ATOM 5500 C C . SER B 1 263 ? 32.175 14.487 31.498 1.00 41.54 261 SER B C 1
ATOM 5501 O O . SER B 1 263 ? 31.003 14.630 31.862 1.00 41.45 261 SER B O 1
ATOM 5504 N N . VAL B 1 264 ? 33.231 14.879 32.210 1.00 40.56 262 VAL B N 1
ATOM 5505 C CA . VAL B 1 264 ? 33.158 15.494 33.516 1.00 40.00 262 VAL B CA 1
ATOM 5506 C C . VAL B 1 264 ? 33.830 16.871 33.542 1.00 40.04 262 VAL B C 1
ATOM 5507 O O . VAL B 1 264 ? 34.961 17.020 33.082 1.00 39.13 262 VAL B O 1
ATOM 5511 N N . VAL B 1 265 ? 33.134 17.856 34.124 1.00 40.45 263 VAL B N 1
ATOM 5512 C CA . VAL B 1 265 ? 33.654 19.208 34.289 1.00 40.68 263 VAL B CA 1
ATOM 5513 C C . VAL B 1 265 ? 33.739 19.570 35.764 1.00 41.53 263 VAL B C 1
ATOM 5514 O O . VAL B 1 265 ? 32.790 19.455 36.482 1.00 41.63 263 VAL B O 1
ATOM 5518 N N . LEU B 1 266 ? 34.893 20.005 36.214 1.00 43.24 264 LEU B N 1
ATOM 5519 C CA . LEU B 1 266 ? 35.013 20.532 37.546 1.00 45.50 264 LEU B CA 1
ATOM 5520 C C . LEU B 1 266 ? 34.787 22.053 37.570 1.00 46.28 264 LEU B C 1
ATOM 5521 O O . LEU B 1 266 ? 35.454 22.762 36.845 1.00 46.66 264 LEU B O 1
ATOM 5526 N N . ALA B 1 267 ? 33.890 22.539 38.428 1.00 47.59 265 ALA B N 1
ATOM 5527 C CA . ALA B 1 267 ? 33.590 23.968 38.532 1.00 49.19 265 ALA B CA 1
ATOM 5528 C C . ALA B 1 267 ? 33.461 24.334 39.997 1.00 51.16 265 ALA B C 1
ATOM 5529 O O . ALA B 1 267 ? 32.355 24.509 40.518 1.00 51.71 265 ALA B O 1
ATOM 5531 N N . ALA B 1 268 ? 34.592 24.411 40.687 1.00 53.61 266 ALA B N 1
ATOM 5532 C CA . ALA B 1 268 ? 34.576 24.384 42.159 1.00 55.11 266 ALA B CA 1
ATOM 5533 C C . ALA B 1 268 ? 34.900 25.711 42.795 1.00 56.36 266 ALA B C 1
ATOM 5534 O O . ALA B 1 268 ? 35.243 25.760 43.963 1.00 57.75 266 ALA B O 1
ATOM 5536 N N . GLY B 1 269 ? 34.780 26.794 42.049 1.00 57.61 267 GLY B N 1
ATOM 5537 C CA . GLY B 1 269 ? 35.098 28.109 42.600 1.00 58.00 267 GLY B CA 1
ATOM 5538 C C . GLY B 1 269 ? 36.519 28.492 42.272 1.00 57.93 267 GLY B C 1
ATOM 5539 O O . GLY B 1 269 ? 37.302 27.669 41.795 1.00 59.17 267 GLY B O 1
ATOM 5540 N N . ARG B 1 270 ? 36.846 29.749 42.504 1.00 57.24 268 ARG B N 1
ATOM 5541 C CA . ARG B 1 270 ? 38.171 30.226 42.236 1.00 56.94 268 ARG B CA 1
ATOM 5542 C C . ARG B 1 270 ? 38.814 30.625 43.559 1.00 56.09 268 ARG B C 1
ATOM 5543 O O . ARG B 1 270 ? 38.125 30.861 44.539 1.00 56.30 268 ARG B O 1
ATOM 5551 N N . ARG B 1 271 ? 40.143 30.672 43.584 1.00 55.33 269 ARG B N 1
ATOM 5552 C CA . ARG B 1 271 ? 40.902 31.104 44.770 1.00 54.16 269 ARG B CA 1
ATOM 5553 C C . ARG B 1 271 ? 41.792 32.295 44.355 1.00 53.22 269 ARG B C 1
ATOM 5554 O O . ARG B 1 271 ? 42.330 32.324 43.252 1.00 51.81 269 ARG B O 1
ATOM 5556 N N . PRO B 1 272 ? 41.920 33.298 45.233 1.00 53.09 270 PRO B N 1
ATOM 5557 C CA . PRO B 1 272 ? 42.771 34.476 45.004 1.00 52.95 270 PRO B CA 1
ATOM 5558 C C . PRO B 1 272 ? 44.207 34.088 44.818 1.00 52.88 270 PRO B C 1
ATOM 5559 O O . PRO B 1 272 ? 44.630 33.105 45.406 1.00 53.33 270 PRO B O 1
ATOM 5563 N N . VAL B 1 273 ? 44.935 34.823 43.984 1.00 52.86 271 VAL B N 1
ATOM 5564 C CA . VAL B 1 273 ? 46.317 34.476 43.664 1.00 52.98 271 VAL B CA 1
ATOM 5565 C C . VAL B 1 273 ? 47.190 35.504 44.342 1.00 53.45 271 VAL B C 1
ATOM 5566 O O . VAL B 1 273 ? 47.014 36.710 44.130 1.00 53.91 271 VAL B O 1
ATOM 5570 N N . ILE B 1 274 ? 48.142 35.025 45.131 1.00 53.84 272 ILE B N 1
ATOM 5571 C CA . ILE B 1 274 ? 48.990 35.896 45.930 1.00 55.00 272 ILE B CA 1
ATOM 5572 C C . ILE B 1 274 ? 50.395 35.882 45.336 1.00 55.02 272 ILE B C 1
ATOM 5573 O O . ILE B 1 274 ? 51.005 34.829 45.241 1.00 55.31 272 ILE B O 1
ATOM 5578 N N . PRO B 1 275 ? 50.910 37.049 44.925 1.00 55.12 273 PRO B N 1
ATOM 5579 C CA . PRO B 1 275 ? 52.284 37.066 44.454 1.00 55.71 273 PRO B CA 1
ATOM 5580 C C . PRO B 1 275 ? 53.287 36.555 45.492 1.00 56.51 273 PRO B C 1
ATOM 5581 O O . PRO B 1 275 ? 53.158 36.840 46.686 1.00 56.38 273 PRO B O 1
ATOM 5585 N N . GLU B 1 276 ? 54.267 35.796 45.023 1.00 57.54 274 GLU B N 1
ATOM 5586 C CA . GLU B 1 276 ? 55.477 35.513 45.794 1.00 58.50 274 GLU B CA 1
ATOM 5587 C C . GLU B 1 276 ? 55.980 36.762 46.531 1.00 57.94 274 GLU B C 1
ATOM 5588 O O . GLU B 1 276 ? 56.171 37.839 45.937 1.00 57.35 274 GLU B O 1
ATOM 5594 N N . GLY B 1 277 ? 56.182 36.607 47.836 1.00 57.84 275 GLY B N 1
ATOM 5595 C CA . GLY B 1 277 ? 56.764 37.658 48.655 1.00 57.78 275 GLY B CA 1
ATOM 5596 C C . GLY B 1 277 ? 55.788 38.600 49.316 1.00 57.67 275 GLY B C 1
ATOM 5597 O O . GLY B 1 277 ? 56.193 39.448 50.114 1.00 57.91 275 GLY B O 1
ATOM 5598 N N . ALA B 1 278 ? 54.503 38.461 49.005 1.00 57.87 276 ALA B N 1
ATOM 5599 C CA . ALA B 1 278 ? 53.486 39.357 49.551 1.00 57.81 276 ALA B CA 1
ATOM 5600 C C . ALA B 1 278 ? 53.295 39.081 51.038 1.00 58.04 276 ALA B C 1
ATOM 5601 O O . ALA B 1 278 ? 53.301 39.992 51.856 1.00 57.32 276 ALA B O 1
ATOM 5603 N N . ARG B 1 279 ? 53.140 37.807 51.364 1.00 58.99 277 ARG B N 1
ATOM 5604 C CA . ARG B 1 279 ? 53.105 37.344 52.751 1.00 60.46 277 ARG B CA 1
ATOM 5605 C C . ARG B 1 279 ? 54.361 37.758 53.532 1.00 60.30 277 ARG B C 1
ATOM 5606 O O . ARG B 1 279 ? 54.273 38.487 54.528 1.00 60.67 277 ARG B O 1
ATOM 5614 N N . GLU B 1 280 ? 55.524 37.336 53.060 1.00 59.96 278 GLU B N 1
ATOM 5615 C CA . GLU B 1 280 ? 56.769 37.757 53.677 1.00 60.22 278 GLU B CA 1
ATOM 5616 C C . GLU B 1 280 ? 56.859 39.272 54.031 1.00 59.97 278 GLU B C 1
ATOM 5617 O O . GLU B 1 280 ? 57.505 39.597 55.001 1.00 60.97 278 GLU B O 1
ATOM 5619 N N . ILE B 1 281 ? 56.238 40.199 53.306 1.00 59.38 279 ILE B N 1
ATOM 5620 C CA . ILE B 1 281 ? 56.345 41.637 53.697 1.00 59.25 279 ILE B CA 1
ATOM 5621 C C . ILE B 1 281 ? 55.264 42.105 54.683 1.00 59.04 279 ILE B C 1
ATOM 5622 O O . ILE B 1 281 ? 55.187 43.291 55.016 1.00 57.77 279 ILE B O 1
ATOM 5627 N N . GLY B 1 282 ? 54.415 41.180 55.124 1.00 59.31 280 GLY B N 1
ATOM 5628 C CA . GLY B 1 282 ? 53.359 41.509 56.094 1.00 59.41 280 GLY B CA 1
ATOM 5629 C C . GLY B 1 282 ? 52.012 42.032 55.577 1.00 59.17 280 GLY B C 1
ATOM 5630 O O . GLY B 1 282 ? 51.277 42.671 56.328 1.00 58.74 280 GLY B O 1
ATOM 5631 N N . LEU B 1 283 ? 51.668 41.752 54.319 1.00 58.85 281 LEU B N 1
ATOM 5632 C CA . LEU B 1 283 ? 50.338 42.096 53.813 1.00 58.76 281 LEU B CA 1
ATOM 5633 C C . LEU B 1 283 ? 49.250 41.353 54.565 1.00 58.24 281 LEU B C 1
ATOM 5634 O O . LEU B 1 283 ? 49.299 40.140 54.688 1.00 58.08 281 LEU B O 1
ATOM 5639 N N . SER B 1 284 ? 48.251 42.069 55.047 1.00 58.04 282 SER B N 1
ATOM 5640 C CA . SER B 1 284 ? 47.138 41.419 55.727 1.00 57.95 282 SER B CA 1
ATOM 5641 C C . SER B 1 284 ? 46.279 40.694 54.657 1.00 58.07 282 SER B C 1
ATOM 5642 O O . SER B 1 284 ? 45.802 41.335 53.718 1.00 57.91 282 SER B O 1
ATOM 5645 N N . ILE B 1 285 ? 46.145 39.369 54.786 1.00 58.03 283 ILE B N 1
ATOM 5646 C CA . ILE B 1 285 ? 45.487 38.500 53.806 1.00 58.30 283 ILE B CA 1
ATOM 5647 C C . ILE B 1 285 ? 44.548 37.497 54.470 1.00 59.26 283 ILE B C 1
ATOM 5648 O O . ILE B 1 285 ? 44.997 36.669 55.253 1.00 60.13 283 ILE B O 1
ATOM 5653 N N . SER B 1 286 ? 43.271 37.536 54.120 1.00 59.88 284 SER B N 1
ATOM 5654 C CA . SER B 1 286 ? 42.273 36.637 54.673 1.00 60.56 284 SER B CA 1
ATOM 5655 C C . SER B 1 286 ? 42.040 35.430 53.744 1.00 61.42 284 SER B C 1
ATOM 5656 O O . SER B 1 286 ? 42.803 35.200 52.788 1.00 61.71 284 SER B O 1
ATOM 5659 N N . LYS B 1 287 ? 40.984 34.669 54.028 1.00 62.03 285 LYS B N 1
ATOM 5660 C CA . LYS B 1 287 ? 40.529 33.592 53.139 1.00 62.62 285 LYS B CA 1
ATOM 5661 C C . LYS B 1 287 ? 40.140 34.203 51.788 1.00 62.43 285 LYS B C 1
ATOM 5662 O O . LYS B 1 287 ? 40.683 33.847 50.729 1.00 62.98 285 LYS B O 1
ATOM 5664 N N . THR B 1 288 ? 39.231 35.168 51.847 1.00 61.41 286 THR B N 1
ATOM 5665 C CA . THR B 1 288 ? 38.630 35.711 50.643 1.00 60.62 286 THR B CA 1
ATOM 5666 C C . THR B 1 288 ? 39.620 36.508 49.739 1.00 59.02 286 THR B C 1
ATOM 5667 O O . THR B 1 288 ? 39.411 36.600 48.531 1.00 58.62 286 THR B O 1
ATOM 5671 N N . GLY B 1 289 ? 40.673 37.083 50.325 1.00 57.15 287 GLY B N 1
ATOM 5672 C CA . GLY B 1 289 ? 41.781 37.704 49.568 1.00 55.30 287 GLY B CA 1
ATOM 5673 C C . GLY B 1 289 ? 42.569 38.739 50.366 1.00 53.85 287 GLY B C 1
ATOM 5674 O O . GLY B 1 289 ? 42.456 38.796 51.582 1.00 54.68 287 GLY B O 1
ATOM 5675 N N . ILE B 1 290 ? 43.347 39.573 49.678 1.00 51.54 288 ILE B N 1
ATOM 5676 C CA . ILE B 1 290 ? 44.135 40.638 50.308 1.00 49.63 288 ILE B CA 1
ATOM 5677 C C . ILE B 1 290 ? 43.168 41.668 50.864 1.00 48.60 288 ILE B C 1
ATOM 5678 O O . ILE B 1 290 ? 42.302 42.138 50.165 1.00 48.89 288 ILE B O 1
ATOM 5683 N N . VAL B 1 291 ? 43.309 42.002 52.127 1.00 47.21 289 VAL B N 1
ATOM 5684 C CA . VAL B 1 291 ? 42.352 42.840 52.768 1.00 46.86 289 VAL B CA 1
ATOM 5685 C C . VAL B 1 291 ? 42.611 44.254 52.289 1.00 46.24 289 VAL B C 1
ATOM 5686 O O . VAL B 1 291 ? 43.746 44.728 52.293 1.00 46.42 289 VAL B O 1
ATOM 5690 N N . VAL B 1 292 ? 41.558 44.897 51.800 1.00 45.75 290 VAL B N 1
ATOM 5691 C CA . VAL B 1 292 ? 41.618 46.304 51.425 1.00 45.38 290 VAL B CA 1
ATOM 5692 C C . VAL B 1 292 ? 40.419 47.035 51.955 1.00 45.74 290 VAL B C 1
ATOM 5693 O O . VAL B 1 292 ? 39.453 46.433 52.380 1.00 45.87 290 VAL B O 1
ATOM 5697 N N . ASP B 1 293 ? 40.482 48.346 51.923 1.00 46.75 291 ASP B N 1
ATOM 5698 C CA . ASP B 1 293 ? 39.299 49.163 52.185 1.00 48.16 291 ASP B CA 1
ATOM 5699 C C . ASP B 1 293 ? 38.692 49.632 50.826 1.00 47.04 291 ASP B C 1
ATOM 5700 O O . ASP B 1 293 ? 39.027 49.091 49.786 1.00 47.46 291 ASP B O 1
ATOM 5705 N N . GLU B 1 294 ? 37.836 50.635 50.829 1.00 45.82 292 GLU B N 1
ATOM 5706 C CA . GLU B 1 294 ? 37.077 50.982 49.633 1.00 45.58 292 GLU B CA 1
ATOM 5707 C C . GLU B 1 294 ? 37.904 51.797 48.651 1.00 43.71 292 GLU B C 1
ATOM 5708 O O . GLU B 1 294 ? 37.541 51.935 47.476 1.00 42.54 292 GLU B O 1
ATOM 5714 N N . THR B 1 295 ? 39.003 52.349 49.152 1.00 42.05 293 THR B N 1
ATOM 5715 C CA . THR B 1 295 ? 39.987 53.046 48.329 1.00 40.74 293 THR B CA 1
ATOM 5716 C C . THR B 1 295 ? 40.961 52.076 47.622 1.00 40.44 293 THR B C 1
ATOM 5717 O O . THR B 1 295 ? 41.806 52.526 46.846 1.00 39.96 293 THR B O 1
ATOM 5721 N N . MET B 1 296 ? 40.867 50.782 47.951 1.00 39.86 294 MET B N 1
ATOM 5722 C CA . MET B 1 296 ? 41.719 49.719 47.433 1.00 40.56 294 MET B CA 1
ATOM 5723 C C . MET B 1 296 ? 43.120 49.654 48.101 1.00 42.32 294 MET B C 1
ATOM 5724 O O . MET B 1 296 ? 43.991 48.869 47.689 1.00 43.07 294 MET B O 1
ATOM 5729 N N . LYS B 1 297 ? 43.302 50.426 49.172 1.00 43.63 295 LYS B N 1
ATOM 5730 C CA . LYS B 1 297 ? 44.546 50.454 49.951 1.00 44.54 295 LYS B CA 1
ATOM 5731 C C . LYS B 1 297 ? 44.644 49.294 50.949 1.00 43.88 295 LYS B C 1
ATOM 5732 O O . LYS B 1 297 ? 43.707 48.961 51.638 1.00 43.37 295 LYS B O 1
ATOM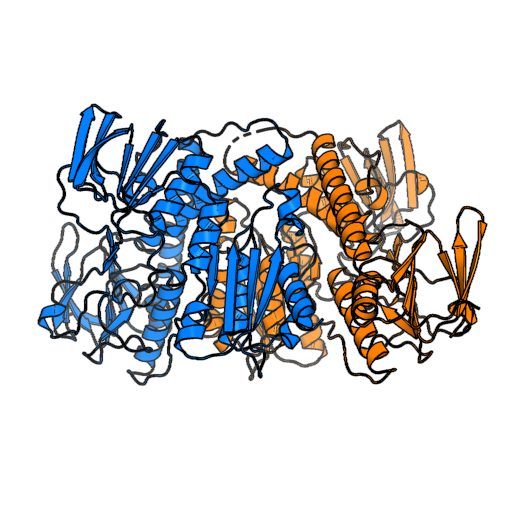 5738 N N . THR B 1 298 ? 45.810 48.670 50.974 1.00 44.70 296 THR B N 1
ATOM 5739 C CA . THR B 1 298 ? 46.113 47.519 51.814 1.00 45.39 296 THR B CA 1
ATOM 5740 C C . THR B 1 298 ? 46.631 47.993 53.196 1.00 46.36 296 THR B C 1
ATOM 5741 O O . THR B 1 298 ? 46.710 49.189 53.452 1.00 46.91 296 THR B O 1
ATOM 5745 N N . ASN B 1 299 ? 46.987 47.075 54.087 1.00 47.29 297 ASN B N 1
ATOM 5746 C CA . ASN B 1 299 ? 47.627 47.503 55.340 1.00 48.49 297 ASN B CA 1
ATOM 5747 C C . ASN B 1 299 ? 49.009 48.175 55.138 1.00 48.86 297 ASN B C 1
ATOM 5748 O O . ASN B 1 299 ? 49.440 48.931 55.996 1.00 49.97 297 ASN B O 1
ATOM 5753 N N . ILE B 1 300 ? 49.682 47.915 54.012 1.00 49.20 298 ILE B N 1
ATOM 5754 C CA . ILE B 1 300 ? 50.908 48.622 53.653 1.00 49.12 298 ILE B CA 1
ATOM 5755 C C . ILE B 1 300 ? 50.466 49.824 52.825 1.00 49.72 298 ILE B C 1
ATOM 5756 O O . ILE B 1 300 ? 49.724 49.680 51.851 1.00 50.13 298 ILE B O 1
ATOM 5761 N N . PRO B 1 301 ? 50.884 51.024 53.219 1.00 50.09 299 PRO B N 1
ATOM 5762 C CA . PRO B 1 301 ? 50.129 52.223 52.758 1.00 49.63 299 PRO B CA 1
ATOM 5763 C C . PRO B 1 301 ? 50.445 52.720 51.348 1.00 48.73 299 PRO B C 1
ATOM 5764 O O . PRO B 1 301 ? 49.759 53.626 50.825 1.00 49.47 299 PRO B O 1
ATOM 5768 N N . ASN B 1 302 ? 51.489 52.184 50.746 1.00 47.06 300 ASN B N 1
ATOM 5769 C CA . ASN B 1 302 ? 51.795 52.545 49.382 1.00 46.01 300 ASN B CA 1
ATOM 5770 C C . ASN B 1 302 ? 51.436 51.412 48.432 1.00 44.40 300 ASN B C 1
ATOM 5771 O O . ASN B 1 302 ? 51.794 51.468 47.259 1.00 44.49 300 ASN B O 1
ATOM 5776 N N . VAL B 1 303 ? 50.781 50.370 48.951 1.00 42.71 301 VAL B N 1
ATOM 5777 C CA . VAL B 1 303 ? 50.437 49.198 48.175 1.00 41.76 301 VAL B CA 1
ATOM 5778 C C . VAL B 1 303 ? 48.925 49.065 48.131 1.00 40.99 301 VAL B C 1
ATOM 5779 O O . VAL B 1 303 ? 48.276 49.019 49.161 1.00 39.29 301 VAL B O 1
ATOM 5783 N N . PHE B 1 304 ? 48.396 48.986 46.899 1.00 40.51 302 PHE B N 1
ATOM 5784 C CA . PHE B 1 304 ? 46.962 48.823 46.610 1.00 39.21 302 PHE B CA 1
ATOM 5785 C C . PHE B 1 304 ? 46.718 47.474 46.018 1.00 38.88 302 PHE B C 1
ATOM 5786 O O . PHE B 1 304 ? 47.608 46.949 45.383 1.00 38.81 302 PHE B O 1
ATOM 5794 N N . ALA B 1 305 ? 45.501 46.941 46.170 1.00 38.04 303 ALA B N 1
ATOM 5795 C CA . ALA B 1 305 ? 45.129 45.654 45.564 1.00 36.94 303 ALA B CA 1
ATOM 5796 C C . ALA B 1 305 ? 43.715 45.666 44.984 1.00 37.00 303 ALA B C 1
ATOM 5797 O O . ALA B 1 305 ? 42.752 45.986 45.663 1.00 35.83 303 ALA B O 1
ATOM 5799 N N . THR B 1 306 ? 43.631 45.264 43.721 1.00 37.69 304 THR B N 1
ATOM 5800 C CA . THR B 1 306 ? 42.477 45.450 42.905 1.00 38.29 304 THR B CA 1
ATOM 5801 C C . THR B 1 306 ? 42.072 44.109 42.283 1.00 38.82 304 THR B C 1
ATOM 5802 O O . THR B 1 306 ? 42.909 43.210 42.097 1.00 38.96 304 THR B O 1
ATOM 5806 N N . GLY B 1 307 ? 40.782 43.962 42.009 1.00 38.76 305 GLY B N 1
ATOM 5807 C CA . GLY B 1 307 ? 40.294 42.798 41.317 1.00 39.61 305 GLY B CA 1
ATOM 5808 C C . GLY B 1 307 ? 40.249 41.574 42.177 1.00 40.61 305 GLY B C 1
ATOM 5809 O O . GLY B 1 307 ? 40.220 41.688 43.397 1.00 40.68 305 GLY B O 1
ATOM 5810 N N . ASP B 1 308 ? 40.238 40.404 41.534 1.00 42.00 306 ASP B N 1
ATOM 5811 C CA . ASP B 1 308 ? 39.878 39.137 42.207 1.00 44.02 306 ASP B CA 1
ATOM 5812 C C . ASP B 1 308 ? 40.836 38.781 43.352 1.00 43.93 306 ASP B C 1
ATOM 5813 O O . ASP B 1 308 ? 40.472 38.057 44.261 1.00 44.29 306 ASP B O 1
ATOM 5818 N N . ALA B 1 309 ? 42.059 39.284 43.289 1.00 44.36 307 ALA B N 1
ATOM 5819 C CA . ALA B 1 309 ? 43.005 39.110 44.380 1.00 44.63 307 ALA B CA 1
ATOM 5820 C C . ALA B 1 309 ? 42.500 39.692 45.724 1.00 44.76 307 ALA B C 1
ATOM 5821 O O . ALA B 1 309 ? 42.948 39.240 46.791 1.00 44.60 307 ALA B O 1
ATOM 5823 N N . ASN B 1 310 ? 41.626 40.711 45.691 1.00 44.35 308 ASN B N 1
ATOM 5824 C CA . ASN B 1 310 ? 41.066 41.224 46.944 1.00 44.42 308 ASN B CA 1
ATOM 5825 C C . ASN B 1 310 ? 39.787 40.492 47.324 1.00 44.64 308 ASN B C 1
ATOM 5826 O O . ASN B 1 310 ? 39.417 40.479 48.466 1.00 45.01 308 ASN B O 1
ATOM 5831 N N . GLY B 1 311 ? 39.129 39.855 46.365 1.00 45.91 309 GLY B N 1
ATOM 5832 C CA . GLY B 1 311 ? 37.938 39.038 46.629 1.00 46.32 309 GLY B CA 1
ATOM 5833 C C . GLY B 1 311 ? 36.643 39.770 46.939 1.00 47.01 309 GLY B C 1
ATOM 5834 O O . GLY B 1 311 ? 35.642 39.136 47.216 1.00 48.13 309 GLY B O 1
ATOM 5835 N N . LEU B 1 312 ? 36.633 41.094 46.883 1.00 47.64 310 LEU B N 1
ATOM 5836 C CA . LEU B 1 312 ? 35.424 41.851 47.189 1.00 48.08 310 LEU B CA 1
ATOM 5837 C C . LEU B 1 312 ? 34.274 41.755 46.187 1.00 47.66 310 LEU B C 1
ATOM 5838 O O . LEU B 1 312 ? 33.117 41.916 46.573 1.00 47.80 310 LEU B O 1
ATOM 5843 N N . ALA B 1 313 ? 34.594 41.543 44.913 1.00 47.51 311 ALA B N 1
ATOM 5844 C CA . ALA B 1 313 ? 33.620 41.691 43.809 1.00 47.15 311 ALA B CA 1
ATOM 5845 C C . ALA B 1 313 ? 34.197 41.070 42.557 1.00 46.76 311 ALA B C 1
ATOM 5846 O O . ALA B 1 313 ? 34.582 41.761 41.651 1.00 46.42 311 ALA B O 1
ATOM 5848 N N . PRO B 1 314 ? 34.259 39.743 42.505 1.00 47.39 312 PRO B N 1
ATOM 5849 C CA . PRO B 1 314 ? 35.140 39.105 41.527 1.00 47.04 312 PRO B CA 1
ATOM 5850 C C . PRO B 1 314 ? 34.561 39.025 40.110 1.00 47.04 312 PRO B C 1
ATOM 5851 O O . PRO B 1 314 ? 34.321 37.947 39.585 1.00 46.71 312 PRO B O 1
ATOM 5855 N N . TYR B 1 315 ? 34.401 40.195 39.494 1.00 47.03 313 TYR B N 1
ATOM 5856 C CA . TYR B 1 315 ? 33.828 40.351 38.161 1.00 46.89 313 TYR B CA 1
ATOM 5857 C C . TYR B 1 315 ? 34.680 41.358 37.426 1.00 45.05 313 TYR B C 1
ATOM 5858 O O . TYR B 1 315 ? 35.167 42.324 38.031 1.00 44.30 313 TYR B O 1
ATOM 5867 N N . TYR B 1 316 ? 34.852 41.162 36.126 1.00 44.36 314 TYR B N 1
ATOM 5868 C CA . TYR B 1 316 ? 35.772 42.013 35.338 1.00 43.90 314 TYR B CA 1
ATOM 5869 C C . TYR B 1 316 ? 35.474 43.505 35.535 1.00 43.01 314 TYR B C 1
ATOM 5870 O O . TYR B 1 316 ? 36.370 44.279 35.868 1.00 43.33 314 TYR B O 1
ATOM 5879 N N . HIS B 1 317 ? 34.214 43.900 35.364 1.00 41.48 315 HIS B N 1
ATOM 5880 C CA . HIS B 1 317 ? 33.825 45.319 35.418 1.00 40.39 315 HIS B CA 1
ATOM 5881 C C . HIS B 1 317 ? 34.024 45.912 36.802 1.00 39.49 315 HIS B C 1
ATOM 5882 O O . HIS B 1 317 ? 34.277 47.091 36.928 1.00 39.03 315 HIS B O 1
ATOM 5889 N N . ALA B 1 318 ? 33.877 45.106 37.845 1.00 38.70 316 ALA B N 1
ATOM 5890 C CA . ALA B 1 318 ? 34.268 45.568 39.175 1.00 38.15 316 ALA B CA 1
ATOM 5891 C C . ALA B 1 318 ? 35.782 45.768 39.234 1.00 37.22 316 ALA B C 1
ATOM 5892 O O . ALA B 1 318 ? 36.271 46.716 39.855 1.00 36.63 316 ALA B O 1
ATOM 5894 N N . ALA B 1 319 ? 36.505 44.828 38.638 1.00 36.32 317 ALA B N 1
ATOM 5895 C CA . ALA B 1 319 ? 37.952 44.897 38.572 1.00 35.45 317 ALA B CA 1
ATOM 5896 C C . ALA B 1 319 ? 38.426 46.186 37.885 1.00 34.97 317 ALA B C 1
ATOM 5897 O O . ALA B 1 319 ? 39.310 46.884 38.410 1.00 35.48 317 ALA B O 1
ATOM 5899 N N . VAL B 1 320 ? 37.817 46.545 36.760 1.00 34.34 318 VAL B N 1
ATOM 5900 C CA . VAL B 1 320 ? 38.210 47.756 36.038 1.00 33.93 318 VAL B CA 1
ATOM 5901 C C . VAL B 1 320 ? 38.002 48.994 36.935 1.00 34.14 318 VAL B C 1
ATOM 5902 O O . VAL B 1 320 ? 38.895 49.820 37.111 1.00 34.47 318 VAL B O 1
ATOM 5906 N N . ARG B 1 321 ? 36.813 49.111 37.511 1.00 33.42 319 ARG B N 1
ATOM 5907 C CA . ARG B 1 321 ? 36.519 50.176 38.433 1.00 32.99 319 ARG B CA 1
ATOM 5908 C C . ARG B 1 321 ? 37.531 50.283 39.607 1.00 32.78 319 ARG B C 1
ATOM 5909 O O . ARG B 1 321 ? 37.969 51.382 39.926 1.00 33.42 319 ARG B O 1
ATOM 5917 N N . MET B 1 322 ? 37.898 49.169 40.231 1.00 32.33 320 MET B N 1
ATOM 5918 C CA . MET B 1 322 ? 38.914 49.181 41.327 1.00 32.24 320 MET B CA 1
ATOM 5919 C C . MET B 1 322 ? 40.276 49.640 40.800 1.00 32.98 320 MET B C 1
ATOM 5920 O O . MET B 1 322 ? 40.954 50.408 41.433 1.00 33.17 320 MET B O 1
ATOM 5925 N N . SER B 1 323 ? 40.648 49.208 39.590 1.00 34.27 321 SER B N 1
ATOM 5926 C CA . SER B 1 323 ? 41.922 49.612 38.967 1.00 33.60 321 SER B CA 1
ATOM 5927 C C . SER B 1 323 ? 41.954 51.117 38.818 1.00 32.99 321 SER B C 1
ATOM 5928 O O . SER B 1 323 ? 42.953 51.756 39.093 1.00 31.35 321 SER B O 1
ATOM 5931 N N . ILE B 1 324 ? 40.855 51.679 38.337 1.00 33.71 322 ILE B N 1
ATOM 5932 C CA . ILE B 1 324 ? 40.779 53.124 38.128 1.00 33.99 322 ILE B CA 1
ATOM 5933 C C . ILE B 1 324 ? 40.869 53.826 39.482 1.00 34.45 322 ILE B C 1
ATOM 5934 O O . ILE B 1 324 ? 41.599 54.807 39.628 1.00 34.72 322 ILE B O 1
ATOM 5939 N N . ALA B 1 325 ? 40.178 53.294 40.488 1.00 34.50 323 ALA B N 1
ATOM 5940 C CA . ALA B 1 325 ? 40.225 53.914 41.817 1.00 34.67 323 ALA B CA 1
ATOM 5941 C C . ALA B 1 325 ? 41.639 53.903 42.430 1.00 34.59 323 ALA B C 1
ATOM 5942 O O . ALA B 1 325 ? 42.051 54.871 42.991 1.00 34.42 323 ALA B O 1
ATOM 5944 N N . ALA B 1 326 ? 42.360 52.794 42.314 1.00 35.43 324 ALA B N 1
ATOM 5945 C CA . ALA B 1 326 ? 43.766 52.711 42.713 1.00 36.05 324 ALA B CA 1
ATOM 5946 C C . ALA B 1 326 ? 44.613 53.776 42.015 1.00 37.11 324 ALA B C 1
ATOM 5947 O O . ALA B 1 326 ? 45.416 54.447 42.652 1.00 36.92 324 ALA B O 1
ATOM 5949 N N . ALA B 1 327 ? 44.374 53.984 40.726 1.00 38.12 325 ALA B N 1
ATOM 5950 C CA . ALA B 1 327 ? 45.161 54.926 39.993 1.00 39.17 325 ALA B CA 1
ATOM 5951 C C . ALA B 1 327 ? 44.878 56.346 40.459 1.00 40.27 325 ALA B C 1
ATOM 5952 O O . ALA B 1 327 ? 45.793 57.155 40.517 1.00 41.60 325 ALA B O 1
ATOM 5954 N N . ASN B 1 328 ? 43.633 56.667 40.781 1.00 40.98 326 ASN B N 1
ATOM 5955 C CA . ASN B 1 328 ? 43.321 58.036 41.196 1.00 40.77 326 ASN B CA 1
ATOM 5956 C C . ASN B 1 328 ? 43.939 58.342 42.559 1.00 41.14 326 ASN B C 1
ATOM 5957 O O . ASN B 1 328 ? 44.483 59.418 42.773 1.00 40.87 326 ASN B O 1
ATOM 5962 N N . ASN B 1 329 ? 43.872 57.371 43.466 1.00 41.06 327 ASN B N 1
ATOM 5963 C CA . ASN B 1 329 ? 44.405 57.543 44.792 1.00 40.63 327 ASN B CA 1
ATOM 5964 C C . ASN B 1 329 ? 45.917 57.646 44.756 1.00 41.75 327 ASN B C 1
ATOM 5965 O O . ASN B 1 329 ? 46.487 58.448 45.477 1.00 42.93 327 ASN B O 1
ATOM 5970 N N . ILE B 1 330 ? 46.570 56.873 43.883 1.00 42.28 328 ILE B N 1
ATOM 5971 C CA . ILE B 1 330 ? 48.007 56.939 43.765 1.00 42.38 328 ILE B CA 1
ATOM 5972 C C . ILE B 1 330 ? 48.379 58.333 43.295 1.00 43.13 328 ILE B C 1
ATOM 5973 O O . ILE B 1 330 ? 49.292 58.916 43.824 1.00 43.94 328 ILE B O 1
ATOM 5978 N N . MET B 1 331 ? 47.655 58.857 42.315 1.00 44.01 329 MET B N 1
ATOM 5979 C CA . MET B 1 331 ? 47.949 60.151 41.723 1.00 44.72 329 MET B CA 1
ATOM 5980 C C . MET B 1 331 ? 47.847 61.262 42.793 1.00 46.01 329 MET B C 1
ATOM 5981 O O . MET B 1 331 ? 48.687 62.171 42.845 1.00 47.28 329 MET B O 1
ATOM 5986 N N . ALA B 1 332 ? 46.850 61.156 43.667 1.00 47.25 330 ALA B N 1
ATOM 5987 C CA . ALA B 1 332 ? 46.696 62.019 44.832 1.00 47.75 330 ALA B CA 1
ATOM 5988 C C . ALA B 1 332 ? 47.694 61.656 45.956 1.00 48.94 330 ALA B C 1
ATOM 5989 O O . ALA B 1 332 ? 47.499 61.981 47.134 1.00 49.77 330 ALA B O 1
ATOM 5991 N N . ASN B 1 333 ? 48.771 60.979 45.585 1.00 50.10 331 ASN B N 1
ATOM 5992 C CA . ASN B 1 333 ? 49.814 60.564 46.502 1.00 50.87 331 ASN B CA 1
ATOM 5993 C C . ASN B 1 333 ? 49.320 59.856 47.751 1.00 51.33 331 ASN B C 1
ATOM 5994 O O . ASN B 1 333 ? 49.900 60.002 48.794 1.00 51.84 331 ASN B O 1
ATOM 5999 N N . GLY B 1 334 ? 48.260 59.063 47.638 1.00 52.04 332 GLY B N 1
ATOM 6000 C CA . GLY B 1 334 ? 47.758 58.269 48.757 1.00 52.20 332 GLY B CA 1
ATOM 6001 C C . GLY B 1 334 ? 46.467 58.806 49.368 1.00 52.94 332 GLY B C 1
ATOM 6002 O O . GLY B 1 334 ? 45.756 58.050 50.045 1.00 53.26 332 GLY B O 1
ATOM 6003 N N . MET B 1 335 ? 46.165 60.099 49.163 1.00 52.92 333 MET B N 1
ATOM 6004 C CA . MET B 1 335 ? 44.937 60.715 49.713 1.00 52.56 333 MET B CA 1
ATOM 6005 C C . MET B 1 335 ? 43.722 60.006 49.089 1.00 53.01 333 MET B C 1
ATOM 6006 O O . MET B 1 335 ? 43.745 59.673 47.882 1.00 52.53 333 MET B O 1
ATOM 6011 N N . PRO B 1 336 ? 42.662 59.768 49.898 1.00 52.52 334 PRO B N 1
ATOM 6012 C CA . PRO B 1 336 ? 41.612 58.893 49.425 1.00 52.16 334 PRO B CA 1
ATOM 6013 C C . PRO B 1 336 ? 40.592 59.628 48.566 1.00 51.29 334 PRO B C 1
ATOM 6014 O O . PRO B 1 336 ? 39.451 59.757 48.966 1.00 52.52 334 PRO B O 1
ATOM 6018 N N . VAL B 1 337 ? 40.987 60.078 47.379 1.00 50.05 335 VAL B N 1
ATOM 6019 C CA . VAL B 1 337 ? 40.067 60.804 46.506 1.00 48.60 335 VAL B CA 1
ATOM 6020 C C . VAL B 1 337 ? 39.055 59.942 45.768 1.00 47.23 335 VAL B C 1
ATOM 6021 O O . VAL B 1 337 ? 38.157 60.472 45.157 1.00 47.12 335 VAL B O 1
ATOM 6025 N N . ASP B 1 338 ? 39.191 58.632 45.792 1.00 46.21 336 ASP B N 1
ATOM 6026 C CA . ASP B 1 338 ? 38.259 57.786 45.044 1.00 45.47 336 ASP B CA 1
ATOM 6027 C C . ASP B 1 338 ? 37.986 56.463 45.802 1.00 44.37 336 ASP B C 1
ATOM 6028 O O . ASP B 1 338 ? 38.842 55.920 46.468 1.00 44.33 336 ASP B O 1
ATOM 6033 N N . TYR B 1 339 ? 36.767 55.982 45.670 1.00 43.79 337 TYR B N 1
ATOM 6034 C CA A TYR B 1 339 ? 36.195 54.915 46.493 0.50 44.15 337 TYR B CA 1
ATOM 6035 C CA B TYR B 1 339 ? 36.304 54.827 46.424 0.50 43.49 337 TYR B CA 1
ATOM 6036 C C . TYR B 1 339 ? 35.303 54.049 45.610 1.00 43.69 337 TYR B C 1
ATOM 6037 O O . TYR B 1 339 ? 34.616 54.578 44.761 1.00 43.17 337 TYR B O 1
ATOM 6054 N N . VAL B 1 340 ? 35.233 52.765 45.885 1.00 43.77 338 VAL B N 1
ATOM 6055 C CA . VAL B 1 340 ? 34.377 51.899 45.140 1.00 44.01 338 VAL B CA 1
ATOM 6056 C C . VAL B 1 340 ? 33.187 51.459 45.996 1.00 44.89 338 VAL B C 1
ATOM 6057 O O . VAL B 1 340 ? 33.352 50.898 47.097 1.00 45.62 338 VAL B O 1
ATOM 6061 N N . ASP B 1 341 ? 31.989 51.710 45.463 1.00 45.50 339 ASP B N 1
ATOM 6062 C CA . ASP B 1 341 ? 30.702 51.242 46.009 1.00 45.80 339 ASP B CA 1
ATOM 6063 C C . ASP B 1 341 ? 30.266 49.852 45.416 1.00 45.38 339 ASP B C 1
ATOM 6064 O O . ASP B 1 341 ? 29.554 49.791 44.404 1.00 44.82 339 ASP B O 1
ATOM 6069 N N . VAL B 1 342 ? 30.683 48.764 46.054 1.00 44.84 340 VAL B N 1
ATOM 6070 C CA . VAL B 1 342 ? 30.401 47.397 45.579 1.00 45.01 340 VAL B CA 1
ATOM 6071 C C . VAL B 1 342 ? 28.930 47.016 45.337 1.00 44.66 340 VAL B C 1
ATOM 6072 O O . VAL B 1 342 ? 28.593 46.389 44.338 1.00 44.28 340 VAL B O 1
ATOM 6076 N N . LYS B 1 343 ? 28.061 47.369 46.268 1.00 44.94 341 LYS B N 1
ATOM 6077 C CA . LYS B 1 343 ? 26.665 46.997 46.180 1.00 45.12 341 LYS B CA 1
ATOM 6078 C C . LYS B 1 343 ? 26.009 47.571 44.913 1.00 43.44 341 LYS B C 1
ATOM 6079 O O . LYS B 1 343 ? 25.120 46.927 44.364 1.00 43.61 341 LYS B O 1
ATOM 6085 N N . SER B 1 344 ? 26.496 48.712 44.417 1.00 40.71 342 SER B N 1
ATOM 6086 C CA . SER B 1 344 ? 25.983 49.273 43.181 1.00 39.31 342 SER B CA 1
ATOM 6087 C C . SER B 1 344 ? 26.670 48.799 41.885 1.00 37.90 342 SER B C 1
ATOM 6088 O O . SER B 1 344 ? 26.413 49.315 40.794 1.00 36.02 342 SER B O 1
ATOM 6091 N N . ILE B 1 345 ? 27.512 47.789 41.987 1.00 37.11 343 ILE B N 1
ATOM 6092 C CA . ILE B 1 345 ? 28.000 47.148 40.781 1.00 37.14 343 ILE B CA 1
ATOM 6093 C C . ILE B 1 345 ? 27.112 45.976 40.383 1.00 36.35 343 ILE B C 1
ATOM 6094 O O . ILE B 1 345 ? 26.982 45.040 41.137 1.00 37.06 343 ILE B O 1
ATOM 6099 N N . PRO B 1 346 ? 26.502 46.032 39.187 1.00 35.97 344 PRO B N 1
ATOM 6100 C CA . PRO B 1 346 ? 25.668 44.917 38.725 1.00 35.83 344 PRO B CA 1
ATOM 6101 C C . PRO B 1 346 ? 26.414 43.615 38.541 1.00 35.61 344 PRO B C 1
ATOM 6102 O O . PRO B 1 346 ? 27.595 43.627 38.229 1.00 35.48 344 PRO B O 1
ATOM 6106 N N . VAL B 1 347 ? 25.711 42.504 38.749 1.00 35.57 345 VAL B N 1
ATOM 6107 C CA . VAL B 1 347 ? 26.229 41.159 38.526 1.00 35.12 345 VAL B CA 1
ATOM 6108 C C . VAL B 1 347 ? 25.256 40.423 37.605 1.00 35.63 345 VAL B C 1
ATOM 6109 O O . VAL B 1 347 ? 24.050 40.521 37.789 1.00 35.94 345 VAL B O 1
ATOM 6113 N N . THR B 1 348 ? 25.756 39.688 36.616 1.00 35.46 346 THR B N 1
ATOM 6114 C CA . THR B 1 348 ? 24.924 38.872 35.766 1.00 35.63 346 THR B CA 1
ATOM 6115 C C . THR B 1 348 ? 25.473 37.439 35.751 1.00 36.06 346 THR B C 1
ATOM 6116 O O . THR B 1 348 ? 26.665 37.263 35.482 1.00 36.75 346 THR B O 1
ATOM 6120 N N . ILE B 1 349 ? 24.623 36.452 36.091 1.00 35.55 347 ILE B N 1
ATOM 6121 C CA . ILE B 1 349 ? 24.886 35.029 35.896 1.00 35.21 347 ILE B CA 1
ATOM 6122 C C . ILE B 1 349 ? 24.368 34.651 34.509 1.00 35.41 347 ILE B C 1
ATOM 6123 O O . ILE B 1 349 ? 23.178 34.723 34.238 1.00 35.88 347 ILE B O 1
ATOM 6128 N N . TYR B 1 350 ? 25.259 34.213 33.634 1.00 35.38 348 TYR B N 1
ATOM 6129 C CA . TYR B 1 350 ? 24.966 34.068 32.193 1.00 34.47 348 TYR B CA 1
ATOM 6130 C C . TYR B 1 350 ? 24.407 32.696 31.786 1.00 34.34 348 TYR B C 1
ATOM 6131 O O . TYR B 1 350 ? 24.775 32.116 30.763 1.00 33.80 348 TYR B O 1
ATOM 6140 N N . THR B 1 351 ? 23.495 32.191 32.598 1.00 33.76 349 THR B N 1
ATOM 6141 C CA . THR B 1 351 ? 22.634 31.119 32.175 1.00 33.52 349 THR B CA 1
ATOM 6142 C C . THR B 1 351 ? 21.728 31.589 31.045 1.00 33.86 349 THR B C 1
ATOM 6143 O O . THR B 1 351 ? 21.754 32.750 30.645 1.00 33.21 349 THR B O 1
ATOM 6147 N N . ILE B 1 352 ? 20.950 30.660 30.503 1.00 34.83 350 ILE B N 1
ATOM 6148 C CA . ILE B 1 352 ? 19.947 31.008 29.536 1.00 35.88 350 ILE B CA 1
ATOM 6149 C C . ILE B 1 352 ? 18.544 30.623 30.010 1.00 35.94 350 ILE B C 1
ATOM 6150 O O . ILE B 1 352 ? 18.219 29.457 30.038 1.00 36.56 350 ILE B O 1
ATOM 6155 N N . PRO B 1 353 ? 17.703 31.604 30.372 1.00 34.86 351 PRO B N 1
ATOM 6156 C CA . PRO B 1 353 ? 17.917 33.033 30.440 1.00 34.13 351 PRO B CA 1
ATOM 6157 C C . PRO B 1 353 ? 18.851 33.408 31.560 1.00 34.04 351 PRO B C 1
ATOM 6158 O O . PRO B 1 353 ? 19.016 32.635 32.482 1.00 33.43 351 PRO B O 1
ATOM 6162 N N . SER B 1 354 ? 19.417 34.619 31.505 1.00 33.94 352 SER B N 1
ATOM 6163 C CA . SER B 1 354 ? 20.309 35.094 32.571 1.00 33.24 352 SER B CA 1
ATOM 6164 C C . SER B 1 354 ? 19.604 35.642 33.816 1.00 32.98 352 SER B C 1
ATOM 6165 O O . SER B 1 354 ? 18.440 35.959 33.797 1.00 33.08 352 SER B O 1
ATOM 6168 N N . LEU B 1 355 ? 20.353 35.734 34.901 1.00 32.66 353 LEU B N 1
ATOM 6169 C CA . LEU B 1 355 ? 19.939 36.434 36.096 1.00 32.47 353 LEU B CA 1
ATOM 6170 C C . LEU B 1 355 ? 20.889 37.609 36.276 1.00 32.40 353 LEU B C 1
ATOM 6171 O O . LEU B 1 355 ? 22.096 37.452 36.256 1.00 33.91 353 LEU B O 1
ATOM 6176 N N . SER B 1 356 ? 20.336 38.795 36.422 1.00 32.30 354 SER B N 1
ATOM 6177 C CA . SER B 1 356 ? 21.100 39.990 36.710 1.00 31.31 354 SER B CA 1
ATOM 6178 C C . SER B 1 356 ? 20.592 40.581 38.005 1.00 30.99 354 SER B C 1
ATOM 6179 O O . SER B 1 356 ? 19.377 40.509 38.292 1.00 31.45 354 SER B O 1
ATOM 6182 N N . TYR B 1 357 ? 21.492 41.154 38.803 1.00 29.77 355 TYR B N 1
ATOM 6183 C CA . TYR B 1 357 ? 21.078 41.782 40.047 1.00 29.26 355 TYR B CA 1
ATOM 6184 C C . TYR B 1 357 ? 22.008 42.894 40.490 1.00 28.65 355 TYR B C 1
ATOM 6185 O O . TYR B 1 357 ? 23.130 42.959 40.069 1.00 28.13 355 TYR B O 1
ATOM 6194 N N . VAL B 1 358 ? 21.482 43.821 41.294 1.00 28.36 356 VAL B N 1
ATOM 6195 C CA . VAL B 1 358 ? 22.240 44.973 41.721 1.00 27.93 356 VAL B CA 1
ATOM 6196 C C . VAL B 1 358 ? 21.638 45.559 42.973 1.00 28.13 356 VAL B C 1
ATOM 6197 O O . VAL B 1 358 ? 20.434 45.541 43.164 1.00 30.97 356 VAL B O 1
ATOM 6201 N N . GLY B 1 359 ? 22.478 46.033 43.853 1.00 27.90 357 GLY B N 1
ATOM 6202 C CA . GLY B 1 359 ? 22.072 46.773 44.983 1.00 28.49 357 GLY B CA 1
ATOM 6203 C C . GLY B 1 359 ? 21.685 45.881 46.111 1.00 29.91 357 GLY B C 1
ATOM 6204 O O . GLY B 1 359 ? 22.217 44.802 46.254 1.00 29.76 357 GLY B O 1
ATOM 6205 N N . ILE B 1 360 ? 20.777 46.379 46.939 1.00 31.14 358 ILE B N 1
ATOM 6206 C CA . ILE B 1 360 ? 20.331 45.681 48.100 1.00 32.89 358 ILE B CA 1
ATOM 6207 C C . ILE B 1 360 ? 19.111 44.852 47.763 1.00 33.21 358 ILE B C 1
ATOM 6208 O O . ILE B 1 360 ? 18.130 45.372 47.268 1.00 32.85 358 ILE B O 1
ATOM 6213 N N . LEU B 1 361 ? 19.178 43.560 48.046 1.00 34.83 359 LEU B N 1
ATOM 6214 C CA . LEU B 1 361 ? 18.076 42.647 47.786 1.00 35.52 359 LEU B CA 1
ATOM 6215 C C . LEU B 1 361 ? 17.312 42.329 49.076 1.00 36.53 359 LEU B C 1
ATOM 6216 O O . LEU B 1 361 ? 17.822 42.606 50.159 1.00 36.80 359 LEU B O 1
ATOM 6221 N N . PRO B 1 362 ? 16.103 41.736 48.984 1.00 37.88 360 PRO B N 1
ATOM 6222 C CA . PRO B 1 362 ? 15.243 41.533 50.188 1.00 39.42 360 PRO B CA 1
ATOM 6223 C C . PRO B 1 362 ? 15.835 40.803 51.385 1.00 41.71 360 PRO B C 1
ATOM 6224 O O . PRO B 1 362 ? 15.575 41.182 52.538 1.00 42.97 360 PRO B O 1
ATOM 6228 N N . SER B 1 363 ? 16.642 39.785 51.146 1.00 44.35 361 SER B N 1
ATOM 6229 C CA . SER B 1 363 ? 17.263 39.094 52.258 1.00 45.97 361 SER B CA 1
ATOM 6230 C C . SER B 1 363 ? 18.071 40.094 53.049 1.00 46.51 361 SER B C 1
ATOM 6231 O O . SER B 1 363 ? 17.859 40.226 54.234 1.00 47.88 361 SER B O 1
ATOM 6234 N N . LYS B 1 364 ? 18.921 40.858 52.383 1.00 47.69 362 LYS B N 1
ATOM 6235 C CA . LYS B 1 364 ? 19.781 41.863 53.038 1.00 48.70 362 LYS B CA 1
ATOM 6236 C C . LYS B 1 364 ? 19.009 43.025 53.669 1.00 48.94 362 LYS B C 1
ATOM 6237 O O . LYS B 1 364 ? 19.342 43.489 54.754 1.00 48.88 362 LYS B O 1
ATOM 6243 N N . ALA B 1 365 ? 18.011 43.524 52.963 1.00 49.90 363 ALA B N 1
ATOM 6244 C CA . ALA B 1 365 ? 17.201 44.633 53.445 1.00 50.85 363 ALA B CA 1
ATOM 6245 C C . ALA B 1 365 ? 16.562 44.235 54.777 1.00 51.74 363 ALA B C 1
ATOM 6246 O O . ALA B 1 365 ? 16.466 45.021 55.710 1.00 50.86 363 ALA B O 1
ATOM 6248 N N . ARG B 1 366 ? 16.103 43.003 54.843 1.00 53.26 364 ARG B N 1
ATOM 6249 C CA . ARG B 1 366 ? 15.504 42.497 56.071 1.00 55.13 364 ARG B CA 1
ATOM 6250 C C . ARG B 1 366 ? 16.527 42.491 57.222 1.00 54.72 364 ARG B C 1
ATOM 6251 O O . ARG B 1 366 ? 16.209 42.912 58.333 1.00 54.68 364 ARG B O 1
ATOM 6259 N N . LYS B 1 367 ? 17.754 42.050 56.947 1.00 54.04 365 LYS B N 1
ATOM 6260 C CA . LYS B 1 367 ? 18.785 42.007 57.979 1.00 54.16 365 LYS B CA 1
ATOM 6261 C C . LYS B 1 367 ? 19.244 43.387 58.407 1.00 53.56 365 LYS B C 1
ATOM 6262 O O . LYS B 1 367 ? 19.576 43.593 59.560 1.00 52.73 365 LYS B O 1
ATOM 6268 N N . MET B 1 368 ? 19.232 44.341 57.487 1.00 53.43 366 MET B N 1
ATOM 6269 C CA . MET B 1 368 ? 19.518 45.736 57.835 1.00 53.11 366 MET B CA 1
ATOM 6270 C C . MET B 1 368 ? 18.377 46.485 58.555 1.00 53.12 366 MET B C 1
ATOM 6271 O O . MET B 1 368 ? 18.598 47.562 59.133 1.00 53.93 366 MET B O 1
ATOM 6276 N N . GLY B 1 369 ? 17.165 45.954 58.515 1.00 52.92 367 GLY B N 1
ATOM 6277 C CA . GLY B 1 369 ? 16.012 46.666 59.077 1.00 52.92 367 GLY B CA 1
ATOM 6278 C C . GLY B 1 369 ? 15.326 47.685 58.171 1.00 53.07 367 GLY B C 1
ATOM 6279 O O . GLY B 1 369 ? 14.510 48.507 58.648 1.00 53.62 367 GLY B O 1
ATOM 6280 N N . ILE B 1 370 ? 15.628 47.629 56.871 1.00 52.36 368 ILE B N 1
ATOM 6281 C CA . ILE B 1 370 ? 14.993 48.488 55.878 1.00 52.07 368 ILE B CA 1
ATOM 6282 C C . ILE B 1 370 ? 13.710 47.826 55.425 1.00 51.07 368 ILE B C 1
ATOM 6283 O O . ILE B 1 370 ? 13.716 46.665 55.045 1.00 52.00 368 ILE B O 1
ATOM 6288 N N . GLU B 1 371 ? 12.626 48.585 55.469 1.00 50.13 369 GLU B N 1
ATOM 6289 C CA A GLU B 1 371 ? 11.309 48.145 55.050 0.50 49.43 369 GLU B CA 1
ATOM 6290 C CA B GLU B 1 371 ? 11.322 48.095 55.026 0.50 49.44 369 GLU B CA 1
ATOM 6291 C C . GLU B 1 371 ? 11.211 48.445 53.556 1.00 48.74 369 GLU B C 1
ATOM 6292 O O . GLU B 1 371 ? 11.629 49.540 53.128 1.00 48.03 369 GLU B O 1
ATOM 6303 N N . ILE B 1 372 ? 10.650 47.515 52.776 1.00 47.44 370 ILE B N 1
ATOM 6304 C CA . ILE B 1 372 ? 10.662 47.644 51.319 1.00 46.66 370 ILE B CA 1
ATOM 6305 C C . ILE B 1 372 ? 9.321 47.386 50.670 1.00 47.56 370 ILE B C 1
ATOM 6306 O O . ILE B 1 372 ? 8.480 46.739 51.257 1.00 47.01 370 ILE B O 1
ATOM 6311 N N . VAL B 1 373 ? 9.155 47.900 49.446 1.00 48.83 371 VAL B N 1
ATOM 6312 C CA . VAL B 1 373 ? 8.072 47.489 48.524 1.00 49.65 371 VAL B CA 1
ATOM 6313 C C . VAL B 1 373 ? 8.691 46.953 47.233 1.00 49.69 371 VAL B C 1
ATOM 6314 O O . VAL B 1 373 ? 9.654 47.503 46.710 1.00 49.78 371 VAL B O 1
ATOM 6318 N N . GLU B 1 374 ? 8.117 45.887 46.720 1.00 50.46 372 GLU B N 1
ATOM 6319 C CA . GLU B 1 374 ? 8.611 45.209 45.537 1.00 51.07 372 GLU B CA 1
ATOM 6320 C C . GLU B 1 374 ? 7.587 45.416 44.458 1.00 50.55 372 GLU B C 1
ATOM 6321 O O . GLU B 1 374 ? 6.423 45.210 44.711 1.00 50.51 372 GLU B O 1
ATOM 6327 N N . ALA B 1 375 ? 8.019 45.848 43.276 1.00 50.31 373 ALA B N 1
ATOM 6328 C CA . ALA B 1 375 ? 7.144 45.905 42.105 1.00 50.44 373 ALA B CA 1
ATOM 6329 C C . ALA B 1 375 ? 7.636 44.889 41.105 1.00 50.47 373 ALA B C 1
ATOM 6330 O O . ALA B 1 375 ? 8.835 44.739 40.933 1.00 49.38 373 ALA B O 1
ATOM 6332 N N . GLU B 1 376 ? 6.716 44.224 40.412 1.00 51.39 374 GLU B N 1
ATOM 6333 C CA . GLU B 1 376 ? 7.109 43.123 39.573 1.00 52.18 374 GLU B CA 1
ATOM 6334 C C . GLU B 1 376 ? 6.468 43.063 38.187 1.00 51.77 374 GLU B C 1
ATOM 6335 O O . GLU B 1 376 ? 5.381 43.570 37.985 1.00 52.85 374 GLU B O 1
ATOM 6341 N N . TYR B 1 377 ? 7.188 42.478 37.232 1.00 50.73 375 TYR B N 1
ATOM 6342 C CA . TYR B 1 377 ? 6.723 42.358 35.858 1.00 50.26 375 TYR B CA 1
ATOM 6343 C C . TYR B 1 377 ? 7.054 40.983 35.325 1.00 50.23 375 TYR B C 1
ATOM 6344 O O . TYR B 1 377 ? 8.120 40.429 35.562 1.00 49.87 375 TYR B O 1
ATOM 6353 N N . ASN B 1 378 ? 6.124 40.424 34.590 1.00 50.64 376 ASN B N 1
ATOM 6354 C CA . ASN B 1 378 ? 6.316 39.099 34.051 1.00 51.10 376 ASN B CA 1
ATOM 6355 C C . ASN B 1 378 ? 6.758 39.197 32.573 1.00 50.35 376 ASN B C 1
ATOM 6356 O O . ASN B 1 378 ? 6.140 39.915 31.779 1.00 48.96 376 ASN B O 1
ATOM 6361 N N . MET B 1 379 ? 7.872 38.524 32.241 1.00 49.64 377 MET B N 1
ATOM 6362 C CA . MET B 1 379 ? 8.536 38.703 30.940 1.00 49.24 377 MET B CA 1
ATOM 6363 C C . MET B 1 379 ? 7.743 38.148 29.753 1.00 49.28 377 MET B C 1
ATOM 6364 O O . MET B 1 379 ? 8.050 38.482 28.614 1.00 47.71 377 MET B O 1
ATOM 6369 N N . GLU B 1 380 ? 6.751 37.297 30.026 1.00 50.45 378 GLU B N 1
ATOM 6370 C CA . GLU B 1 380 ? 5.751 36.880 29.017 1.00 52.45 378 GLU B CA 1
ATOM 6371 C C . GLU B 1 380 ? 5.169 38.032 28.189 1.00 51.85 378 GLU B C 1
ATOM 6372 O O . GLU B 1 380 ? 4.670 37.818 27.098 1.00 51.88 378 GLU B O 1
ATOM 6378 N N . GLU B 1 381 ? 5.212 39.240 28.726 1.00 51.62 379 GLU B N 1
ATOM 6379 C CA . GLU B 1 381 ? 4.574 40.375 28.099 1.00 51.54 379 GLU B CA 1
ATOM 6380 C C . GLU B 1 381 ? 5.518 41.287 27.359 1.00 50.09 379 GLU B C 1
ATOM 6381 O O . GLU B 1 381 ? 5.068 42.167 26.641 1.00 49.33 379 GLU B O 1
ATOM 6387 N N . ASP B 1 382 ? 6.818 41.056 27.491 1.00 49.60 380 ASP B N 1
ATOM 6388 C CA . ASP B 1 382 ? 7.832 41.837 26.744 1.00 48.84 380 ASP B CA 1
ATOM 6389 C C . ASP B 1 382 ? 7.832 41.533 25.241 1.00 47.75 380 ASP B C 1
ATOM 6390 O O . ASP B 1 382 ? 7.802 40.381 24.832 1.00 48.34 380 ASP B O 1
ATOM 6395 N N . VAL B 1 383 ? 7.903 42.559 24.418 1.00 47.04 381 VAL B N 1
ATOM 6396 C CA . VAL B 1 383 ? 7.942 42.347 22.987 1.00 47.07 381 VAL B CA 1
ATOM 6397 C C . VAL B 1 383 ? 9.101 41.412 22.555 1.00 47.13 381 VAL B C 1
ATOM 6398 O O . VAL B 1 383 ? 8.895 40.413 21.878 1.00 45.87 381 VAL B O 1
ATOM 6402 N N . SER B 1 384 ? 10.318 41.719 22.967 1.00 47.71 382 SER B N 1
ATOM 6403 C CA . SER B 1 384 ? 11.454 40.924 22.498 1.00 48.07 382 SER B CA 1
ATOM 6404 C C . SER B 1 384 ? 11.391 39.502 23.002 1.00 46.90 382 SER B C 1
ATOM 6405 O O . SER B 1 384 ? 11.795 38.580 22.297 1.00 46.29 382 SER B O 1
ATOM 6408 N N . ALA B 1 385 ? 10.860 39.307 24.199 1.00 45.74 383 ALA B N 1
ATOM 6409 C CA . ALA B 1 385 ? 10.661 37.938 24.679 1.00 45.22 383 ALA B CA 1
ATOM 6410 C C . ALA B 1 385 ? 9.722 37.179 23.729 1.00 44.69 383 ALA B C 1
ATOM 6411 O O . ALA B 1 385 ? 9.916 35.988 23.466 1.00 44.39 383 ALA B O 1
ATOM 6413 N N . GLN B 1 386 ? 8.727 37.882 23.196 1.00 43.72 384 GLN B N 1
ATOM 6414 C CA . GLN B 1 386 ? 7.719 37.258 22.367 1.00 42.96 384 GLN B CA 1
ATOM 6415 C C . GLN B 1 386 ? 8.285 36.958 20.994 1.00 43.37 384 GLN B C 1
ATOM 6416 O O . GLN B 1 386 ? 8.077 35.879 20.447 1.00 43.60 384 GLN B O 1
ATOM 6422 N N . ILE B 1 387 ? 9.010 37.915 20.423 1.00 43.78 385 ILE B N 1
ATOM 6423 C CA . ILE B 1 387 ? 9.61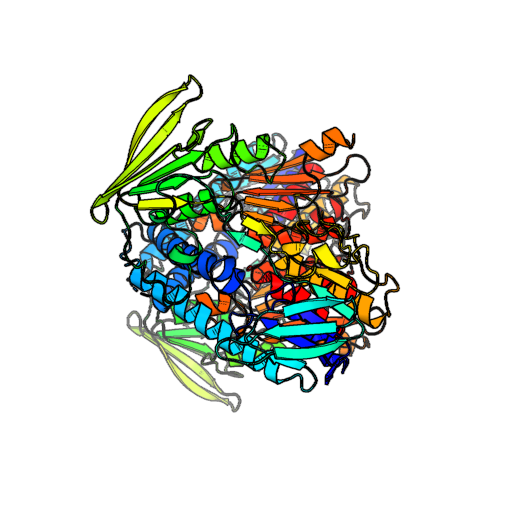1 37.705 19.124 1.00 43.34 385 ILE B CA 1
ATOM 6424 C C . ILE B 1 387 ? 10.461 36.431 19.143 1.00 44.59 385 ILE B C 1
ATOM 6425 O O . ILE B 1 387 ? 10.353 35.607 18.234 1.00 45.17 385 ILE B O 1
ATOM 6430 N N . TYR B 1 388 ? 11.285 36.259 20.177 1.00 45.30 386 TYR B N 1
ATOM 6431 C CA . TYR B 1 388 ? 12.198 35.122 20.250 1.00 46.26 386 TYR B CA 1
ATOM 6432 C C . TYR B 1 388 ? 11.619 33.852 20.838 1.00 46.66 386 TYR B C 1
ATOM 6433 O O . TYR B 1 388 ? 12.306 32.852 20.869 1.00 47.06 386 TYR B O 1
ATOM 6442 N N . GLY B 1 389 ? 10.386 33.861 21.309 1.00 47.06 387 GLY B N 1
ATOM 6443 C CA . GLY B 1 389 ? 9.863 32.698 22.024 1.00 48.01 387 GLY B CA 1
ATOM 6444 C C . GLY B 1 389 ? 10.594 32.384 23.333 1.00 48.91 387 GLY B C 1
ATOM 6445 O O . GLY B 1 389 ? 10.712 31.214 23.711 1.00 49.76 387 GLY B O 1
ATOM 6446 N N . GLN B 1 390 ? 11.076 33.419 24.027 1.00 49.59 388 GLN B N 1
ATOM 6447 C CA . GLN B 1 390 ? 11.821 33.268 25.295 1.00 50.10 388 GLN B CA 1
ATOM 6448 C C . GLN B 1 390 ? 11.051 34.000 26.345 1.00 50.28 388 GLN B C 1
ATOM 6449 O O . GLN B 1 390 ? 11.425 35.090 26.736 1.00 50.81 388 GLN B O 1
ATOM 6455 N N . LYS B 1 391 ? 9.978 33.392 26.807 1.00 50.94 389 LYS B N 1
ATOM 6456 C CA . LYS B 1 391 ? 8.993 34.076 27.625 1.00 52.33 389 LYS B CA 1
ATOM 6457 C C . LYS B 1 391 ? 9.131 33.839 29.146 1.00 53.07 389 LYS B C 1
ATOM 6458 O O . LYS B 1 391 ? 8.407 34.446 29.962 1.00 53.00 389 LYS B O 1
ATOM 6464 N N . GLU B 1 392 ? 10.091 32.999 29.536 1.00 53.59 390 GLU B N 1
ATOM 6465 C CA . GLU B 1 392 ? 10.287 32.692 30.951 1.00 54.36 390 GLU B CA 1
ATOM 6466 C C . GLU B 1 392 ? 10.983 33.890 31.603 1.00 53.34 390 GLU B C 1
ATOM 6467 O O . GLU B 1 392 ? 11.942 34.454 31.035 1.00 53.60 390 GLU B O 1
ATOM 6473 N N . GLY B 1 393 ? 10.514 34.295 32.785 1.00 51.73 391 GLY B N 1
ATOM 6474 C CA . GLY B 1 393 ? 11.259 35.297 33.542 1.00 50.27 391 GLY B CA 1
ATOM 6475 C C . GLY B 1 393 ? 10.466 36.406 34.210 1.00 48.04 391 GLY B C 1
ATOM 6476 O O . GLY B 1 393 ? 9.266 36.491 34.062 1.00 48.27 391 GLY B O 1
ATOM 6477 N N . VAL B 1 394 ? 11.180 37.244 34.950 1.00 44.89 392 VAL B N 1
ATOM 6478 C CA . VAL B 1 394 ? 10.569 38.209 35.817 1.00 43.29 392 VAL B CA 1
ATOM 6479 C C . VAL B 1 394 ? 11.552 39.338 36.157 1.00 40.77 392 VAL B C 1
ATOM 6480 O O . VAL B 1 394 ? 12.748 39.099 36.244 1.00 38.91 392 VAL B O 1
ATOM 6484 N N . LEU B 1 395 ? 11.028 40.563 36.286 1.00 38.77 393 LEU B N 1
ATOM 6485 C CA . LEU B 1 395 ? 11.797 41.727 36.727 1.00 37.71 393 LEU B CA 1
ATOM 6486 C C . LEU B 1 395 ? 11.216 42.125 38.059 1.00 38.20 393 LEU B C 1
ATOM 6487 O O . LEU B 1 395 ? 9.993 42.186 38.163 1.00 38.39 393 LEU B O 1
ATOM 6492 N N . LYS B 1 396 ? 12.065 42.364 39.067 1.00 38.16 394 LYS B N 1
ATOM 6493 C CA . LYS B 1 396 ? 11.633 42.888 40.371 1.00 38.42 394 LYS B CA 1
ATOM 6494 C C . LYS B 1 396 ? 12.422 44.139 40.763 1.00 37.41 394 LYS B C 1
ATOM 6495 O O . LYS B 1 396 ? 13.632 44.137 40.767 1.00 37.25 394 LYS B O 1
ATOM 6501 N N . LEU B 1 397 ? 11.710 45.212 41.078 1.00 36.68 395 LEU B N 1
ATOM 6502 C CA . LEU B 1 397 ? 12.305 46.421 41.596 1.00 36.49 395 LEU B CA 1
ATOM 6503 C C . LEU B 1 397 ? 12.179 46.481 43.124 1.00 36.40 395 LEU B C 1
ATOM 6504 O O . LEU B 1 397 ? 11.124 46.208 43.648 1.00 37.35 395 LEU B O 1
ATOM 6509 N N . ILE B 1 398 ? 13.249 46.785 43.852 1.00 36.70 396 ILE B N 1
ATOM 6510 C CA . ILE B 1 398 ? 13.179 46.888 45.294 1.00 36.79 396 ILE B CA 1
ATOM 6511 C C . ILE B 1 398 ? 13.253 48.348 45.708 1.00 38.39 396 ILE B C 1
ATOM 6512 O O . ILE B 1 398 ? 14.293 49.007 45.520 1.00 39.10 396 ILE B O 1
ATOM 6517 N N . PHE B 1 399 ? 12.152 48.849 46.281 1.00 39.11 397 PHE B N 1
ATOM 6518 C CA . PHE B 1 399 ? 12.029 50.257 46.688 1.00 39.68 397 PHE B CA 1
ATOM 6519 C C . PHE B 1 399 ? 12.071 50.389 48.177 1.00 40.76 397 PHE B C 1
ATOM 6520 O O . PHE B 1 399 ? 11.507 49.597 48.897 1.00 40.50 397 PHE B O 1
ATOM 6528 N N . GLU B 1 400 ? 12.715 51.439 48.641 1.00 43.47 398 GLU B N 1
ATOM 6529 C CA . GLU B 1 400 ? 12.720 51.740 50.059 1.00 45.51 398 GLU B CA 1
ATOM 6530 C C . GLU B 1 400 ? 11.431 52.469 50.389 1.00 45.84 398 GLU B C 1
ATOM 6531 O O . GLU B 1 400 ? 11.121 53.477 49.755 1.00 44.98 398 GLU B O 1
ATOM 6537 N N . ARG B 1 401 ? 10.692 51.958 51.371 1.00 47.05 399 ARG B N 1
ATOM 6538 C CA . ARG B 1 401 ? 9.491 52.646 51.857 1.00 48.68 399 ARG B CA 1
ATOM 6539 C C . ARG B 1 401 ? 9.801 54.067 52.351 1.00 48.24 399 ARG B C 1
ATOM 6540 O O . ARG B 1 401 ? 10.804 54.290 53.037 1.00 48.60 399 ARG B O 1
ATOM 6548 N N . GLY B 1 402 ? 8.933 55.016 51.974 1.00 47.33 400 GLY B N 1
ATOM 6549 C CA . GLY B 1 402 ? 9.051 56.408 52.412 1.00 45.98 400 GLY B CA 1
ATOM 6550 C C . GLY B 1 402 ? 9.658 57.229 51.307 1.00 44.95 400 GLY B C 1
ATOM 6551 O O . GLY B 1 402 ? 8.952 57.986 50.625 1.00 44.47 400 GLY B O 1
ATOM 6552 N N . SER B 1 403 ? 10.968 57.078 51.129 1.00 43.52 401 SER B N 1
ATOM 6553 C CA . SER B 1 403 ? 11.682 57.720 50.021 1.00 42.74 401 SER B CA 1
ATOM 6554 C C . SER B 1 403 ? 11.237 57.179 48.642 1.00 42.70 401 SER B C 1
ATOM 6555 O O . SER B 1 403 ? 11.355 57.880 47.620 1.00 42.48 401 SER B O 1
ATOM 6558 N N . MET B 1 404 ? 10.746 55.924 48.625 1.00 41.94 402 MET B N 1
ATOM 6559 C CA . MET B 1 404 ? 10.617 55.128 47.397 1.00 41.03 402 MET B CA 1
ATOM 6560 C C . MET B 1 404 ? 11.881 55.209 46.509 1.00 40.59 402 MET B C 1
ATOM 6561 O O . MET B 1 404 ? 11.821 55.210 45.277 1.00 41.22 402 MET B O 1
ATOM 6566 N N . ARG B 1 405 ? 13.030 55.266 47.166 1.00 40.38 403 ARG B N 1
ATOM 6567 C CA . ARG B 1 405 ? 14.307 55.165 46.503 1.00 40.07 403 ARG B CA 1
ATOM 6568 C C . ARG B 1 405 ? 14.486 53.722 45.980 1.00 38.98 403 ARG B C 1
ATOM 6569 O O . ARG B 1 405 ? 14.140 52.723 46.683 1.00 37.86 403 ARG B O 1
ATOM 6577 N N . LEU 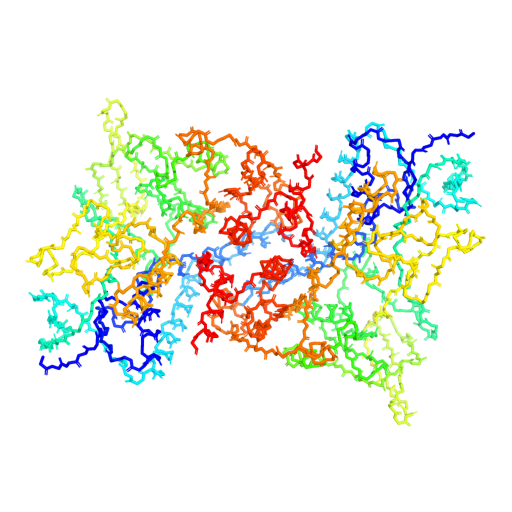B 1 406 ? 14.983 53.609 44.746 1.00 37.35 404 LEU B N 1
ATOM 6578 C CA . LEU B 1 406 ? 15.316 52.293 44.205 1.00 36.53 404 LEU B CA 1
ATOM 6579 C C . LEU B 1 406 ? 16.637 51.834 44.821 1.00 35.77 404 LEU B C 1
ATOM 6580 O O . LEU B 1 406 ? 17.665 52.424 44.574 1.00 36.10 404 LEU B O 1
ATOM 6585 N N . ILE B 1 407 ? 16.596 50.792 45.634 1.00 35.40 405 ILE B N 1
ATOM 6586 C CA . ILE B 1 407 ? 17.798 50.313 46.330 1.00 34.68 405 ILE B CA 1
ATOM 6587 C C . ILE B 1 407 ? 18.279 48.990 45.767 1.00 34.74 405 ILE B C 1
ATOM 6588 O O . ILE B 1 407 ? 19.355 48.557 46.041 1.00 35.08 405 ILE B O 1
ATOM 6593 N N . GLY B 1 408 ? 17.504 48.367 44.905 1.00 35.14 406 GLY B N 1
ATOM 6594 C CA . GLY B 1 408 ? 17.932 47.115 44.342 1.00 34.71 406 GLY B CA 1
ATOM 6595 C C . GLY B 1 408 ? 17.003 46.681 43.240 1.00 34.30 406 GLY B C 1
ATOM 6596 O O . GLY B 1 408 ? 15.923 47.191 43.084 1.00 34.59 406 GLY B O 1
ATOM 6597 N N . ALA B 1 409 ? 17.465 45.749 42.441 1.00 33.33 407 ALA B N 1
ATOM 6598 C CA . ALA B 1 409 ? 16.662 45.210 41.400 1.00 32.47 407 ALA B CA 1
ATOM 6599 C C . ALA B 1 409 ? 17.267 43.875 41.004 1.00 31.98 407 ALA B C 1
ATOM 6600 O O . ALA B 1 409 ? 18.492 43.628 41.140 1.00 30.94 407 ALA B O 1
ATOM 6602 N N . TRP B 1 410 ? 16.399 43.005 40.534 1.00 32.65 408 TRP B N 1
ATOM 6603 C CA . TRP B 1 410 ? 16.834 41.738 39.952 1.00 32.90 408 TRP B CA 1
ATOM 6604 C C . TRP B 1 410 ? 15.890 41.308 38.864 1.00 32.82 408 TRP B C 1
ATOM 6605 O O . TRP B 1 410 ? 14.713 41.650 38.834 1.00 32.92 408 TRP B O 1
ATOM 6616 N N . MET B 1 411 ? 16.444 40.605 37.912 1.00 33.58 409 MET B N 1
ATOM 6617 C CA . MET B 1 411 ? 15.741 40.279 36.715 1.00 33.18 409 MET B CA 1
ATOM 6618 C C . MET B 1 411 ? 16.289 38.970 36.212 1.00 34.04 409 MET B C 1
ATOM 6619 O O . MET B 1 411 ? 17.520 38.832 36.048 1.00 33.57 409 MET B O 1
ATOM 6624 N N . ILE B 1 412 ? 15.379 38.031 35.943 1.00 34.08 410 ILE B N 1
ATOM 6625 C CA . ILE B 1 412 ? 15.664 36.931 35.043 1.00 33.86 410 ILE B CA 1
ATOM 6626 C C . ILE B 1 412 ? 14.919 37.100 33.738 1.00 34.25 410 ILE B C 1
ATOM 6627 O O . ILE B 1 412 ? 13.689 37.195 33.746 1.00 34.08 410 ILE B O 1
ATOM 6632 N N . GLY B 1 413 ? 15.626 37.036 32.608 1.00 34.57 411 GLY B N 1
ATOM 6633 C CA . GLY B 1 413 ? 14.967 37.111 31.309 1.00 34.70 411 GLY B CA 1
ATOM 6634 C C . GLY B 1 413 ? 15.922 37.583 30.252 1.00 36.65 411 GLY B C 1
ATOM 6635 O O . GLY B 1 413 ? 17.088 37.818 30.536 1.00 37.50 411 GLY B O 1
ATOM 6636 N N . VAL B 1 414 ? 15.428 37.741 29.023 1.00 38.15 412 VAL B N 1
ATOM 6637 C CA . VAL B 1 414 ? 16.257 38.132 27.901 1.00 38.26 412 VAL B CA 1
ATOM 6638 C C . VAL B 1 414 ? 16.659 39.581 28.084 1.00 38.40 412 VAL B C 1
ATOM 6639 O O . VAL B 1 414 ? 15.852 40.403 28.472 1.00 38.85 412 VAL B O 1
ATOM 6643 N N . HIS B 1 415 ? 17.914 39.883 27.785 1.00 38.11 413 HIS B N 1
ATOM 6644 C CA . HIS B 1 415 ? 18.479 41.192 27.892 1.00 37.43 413 HIS B CA 1
ATOM 6645 C C . HIS B 1 415 ? 18.589 41.670 29.320 1.00 37.10 413 HIS B C 1
ATOM 6646 O O . HIS B 1 415 ? 18.737 42.874 29.547 1.00 37.41 413 HIS B O 1
ATOM 6653 N N . SER B 1 416 ? 18.545 40.766 30.289 1.00 36.30 414 SER B N 1
ATOM 6654 C CA . SER B 1 416 ? 18.758 41.197 31.644 1.00 36.67 414 SER B CA 1
ATOM 6655 C C . SER B 1 416 ? 20.107 41.918 31.723 1.00 37.88 414 SER B C 1
ATOM 6656 O O . SER B 1 416 ? 20.236 42.853 32.480 1.00 36.91 414 SER B O 1
ATOM 6659 N N . GLN B 1 417 ? 21.094 41.511 30.908 1.00 39.15 415 GLN B N 1
ATOM 6660 C CA . GLN B 1 417 ? 22.410 42.134 30.976 1.00 40.78 415 GLN B CA 1
ATOM 6661 C C . GLN B 1 417 ? 22.405 43.597 30.542 1.00 40.51 415 GLN B C 1
ATOM 6662 O O . GLN B 1 417 ? 23.314 44.284 30.919 1.00 41.65 415 GLN B O 1
ATOM 6668 N N . TYR B 1 418 ? 21.434 44.040 29.738 1.00 39.57 416 TYR B N 1
ATOM 6669 C CA . TYR B 1 418 ? 21.343 45.435 29.325 1.00 38.84 416 TYR B CA 1
ATOM 6670 C C . TYR B 1 418 ? 20.500 46.189 30.297 1.00 37.68 416 TYR B C 1
ATOM 6671 O O . TYR B 1 418 ? 20.904 47.221 30.776 1.00 37.98 416 TYR B O 1
ATOM 6680 N N . LEU B 1 419 ? 19.335 45.670 30.615 1.00 36.72 417 LEU B N 1
ATOM 6681 C CA . LEU B 1 419 ? 18.459 46.316 31.580 1.00 36.13 417 LEU B CA 1
ATOM 6682 C C . LEU B 1 419 ? 19.113 46.644 32.924 1.00 35.21 417 LEU B C 1
ATOM 6683 O O . LEU B 1 419 ? 18.893 47.724 33.482 1.00 35.65 417 LEU B O 1
ATOM 6688 N N . ILE B 1 420 ? 19.896 45.715 33.451 1.00 33.99 418 ILE B N 1
ATOM 6689 C CA . ILE B 1 420 ? 20.552 45.909 34.740 1.00 33.11 418 ILE B CA 1
ATOM 6690 C C . ILE B 1 420 ? 21.467 47.120 34.837 1.00 33.06 418 ILE B C 1
ATOM 6691 O O . ILE B 1 420 ? 21.690 47.610 35.916 1.00 32.80 418 ILE B O 1
ATOM 6696 N N . ASN B 1 421 ? 21.982 47.612 33.730 1.00 34.05 419 ASN B N 1
ATOM 6697 C CA . ASN B 1 421 ? 22.828 48.796 33.747 1.00 35.48 419 ASN B CA 1
ATOM 6698 C C . ASN B 1 421 ? 22.030 50.046 33.940 1.00 36.74 419 ASN B C 1
ATOM 6699 O O . ASN B 1 421 ? 22.441 50.917 34.709 1.00 37.75 419 ASN B O 1
ATOM 6704 N N . GLU B 1 422 ? 20.895 50.154 33.259 1.00 37.41 420 GLU B N 1
ATOM 6705 C CA . GLU B 1 422 ? 19.970 51.275 33.511 1.00 38.43 420 GLU B CA 1
ATOM 6706 C C . GLU B 1 422 ? 19.601 51.285 35.001 1.00 37.20 420 GLU B C 1
ATOM 6707 O O . GLU B 1 422 ? 19.692 52.308 35.707 1.00 36.89 420 GLU B O 1
ATOM 6713 N N . LEU B 1 423 ? 19.197 50.124 35.480 1.00 36.28 421 LEU B N 1
ATOM 6714 C CA . LEU B 1 423 ? 18.752 49.984 36.876 1.00 35.89 421 LEU B CA 1
ATOM 6715 C C . LEU B 1 423 ? 19.892 50.220 37.860 1.00 35.86 421 LEU B C 1
ATOM 6716 O O . LEU B 1 423 ? 19.694 50.784 38.923 1.00 35.37 421 LEU B O 1
ATOM 6721 N N . GLY B 1 424 ? 21.094 49.784 37.478 1.00 35.36 422 GLY B N 1
ATOM 6722 C CA . GLY B 1 424 ? 22.249 49.975 38.308 1.00 35.30 422 GLY B CA 1
ATOM 6723 C C . GLY B 1 424 ? 22.585 51.435 38.456 1.00 35.26 422 GLY B C 1
ATOM 6724 O O . GLY B 1 424 ? 23.064 51.854 39.503 1.00 34.74 422 GLY B O 1
ATOM 6725 N N . LEU B 1 425 ? 22.336 52.203 37.402 1.00 35.78 423 LEU B N 1
ATOM 6726 C CA . LEU B 1 425 ? 22.576 53.632 37.430 1.00 36.46 423 LEU B CA 1
ATOM 6727 C C . LEU B 1 425 ? 21.564 54.270 38.379 1.00 36.56 423 LEU B C 1
ATOM 6728 O O . LEU B 1 425 ? 21.903 55.133 39.175 1.00 36.57 423 LEU B O 1
ATOM 6733 N N . ALA B 1 426 ? 20.338 53.782 38.370 1.00 36.78 424 ALA B N 1
ATOM 6734 C CA . ALA B 1 426 ? 19.340 54.398 39.258 1.00 36.76 424 ALA B CA 1
ATOM 6735 C C . ALA B 1 426 ? 19.675 54.069 40.710 1.00 36.97 424 ALA B C 1
ATOM 6736 O O . ALA B 1 426 ? 19.538 54.912 41.587 1.00 38.73 424 ALA B O 1
ATOM 6738 N N . VAL B 1 427 ? 20.084 52.844 40.969 1.00 36.20 425 VAL B N 1
ATOM 6739 C CA . VAL B 1 427 ? 20.474 52.466 42.297 1.00 36.35 425 VAL B CA 1
ATOM 6740 C C . VAL B 1 427 ? 21.636 53.299 42.761 1.00 37.43 425 VAL B C 1
ATOM 6741 O O . VAL B 1 427 ? 21.558 53.877 43.811 1.00 38.85 425 VAL B O 1
ATOM 6745 N N . ALA B 1 428 ? 22.723 53.320 41.994 1.00 38.97 426 ALA B N 1
ATOM 6746 C CA . ALA B 1 428 ? 23.968 54.080 42.295 1.00 39.53 426 ALA B CA 1
ATOM 6747 C C . ALA B 1 428 ? 23.788 55.548 42.652 1.00 40.40 426 ALA B C 1
ATOM 6748 O O . ALA B 1 428 ? 24.539 56.072 43.476 1.00 40.85 426 ALA B O 1
ATOM 6750 N N . TYR B 1 429 ? 22.869 56.233 41.987 1.00 41.18 427 TYR B N 1
ATOM 6751 C CA . TYR B 1 429 ? 22.703 57.665 42.234 1.00 42.55 427 TYR B CA 1
ATOM 6752 C C . TYR B 1 429 ? 21.326 57.989 42.794 1.00 43.20 427 TYR B C 1
ATOM 6753 O O . TYR B 1 429 ? 20.917 59.129 42.825 1.00 43.28 427 TYR B O 1
ATOM 6762 N N . GLY B 1 430 ? 20.632 56.958 43.267 1.00 43.98 428 GLY B N 1
ATOM 6763 C CA . GLY B 1 430 ? 19.505 57.151 44.168 1.00 44.45 428 GLY B CA 1
ATOM 6764 C C . GLY B 1 430 ? 18.187 57.639 43.610 1.00 44.32 428 GLY B C 1
ATOM 6765 O O . GLY B 1 430 ? 17.432 58.280 44.313 1.00 46.28 428 GLY B O 1
ATOM 6766 N N . LEU B 1 431 ? 17.864 57.278 42.382 1.00 43.93 429 LEU B N 1
ATOM 6767 C CA . LEU B 1 431 ? 16.601 57.682 41.769 1.00 42.71 429 LEU B CA 1
ATOM 6768 C C . LEU B 1 431 ? 15.402 56.995 42.423 1.00 41.97 429 LEU B C 1
ATOM 6769 O O . LEU B 1 431 ? 15.510 55.893 42.911 1.00 42.91 429 LEU B O 1
ATOM 6774 N N . ASN B 1 432 ? 14.255 57.657 42.456 1.00 41.65 430 ASN B N 1
ATOM 6775 C CA . ASN B 1 432 ? 13.070 57.090 43.107 1.00 40.65 430 ASN B CA 1
ATOM 6776 C C . ASN B 1 432 ? 12.064 56.614 42.088 1.00 40.58 430 ASN B C 1
ATOM 6777 O O . ASN B 1 432 ? 12.227 56.831 40.876 1.00 40.29 430 ASN B O 1
ATOM 6782 N N . ALA B 1 433 ? 11.044 55.931 42.597 1.00 40.56 431 ALA B N 1
ATOM 6783 C CA . ALA B 1 433 ? 9.933 55.436 41.781 1.00 40.71 431 ALA B CA 1
ATOM 6784 C C . ALA B 1 433 ? 9.301 56.481 40.865 1.00 40.78 431 ALA B C 1
ATOM 6785 O O . ALA B 1 433 ? 8.978 56.172 39.740 1.00 41.37 431 ALA B O 1
ATOM 6787 N N . LYS B 1 434 ? 9.143 57.717 41.320 1.00 41.53 432 LYS B N 1
ATOM 6788 C CA . LYS B 1 434 ? 8.515 58.751 40.457 1.00 41.98 432 LYS B CA 1
ATOM 6789 C C . LYS B 1 434 ? 9.442 58.978 39.274 1.00 42.08 432 LYS B C 1
ATOM 6790 O O . LYS B 1 434 ? 9.001 58.909 38.116 1.00 43.15 432 LYS B O 1
ATOM 6792 N N . GLN B 1 435 ? 10.722 59.205 39.554 1.00 41.73 433 GLN B N 1
ATOM 6793 C CA . GLN B 1 435 ? 11.713 59.430 38.507 1.00 42.06 433 GLN B CA 1
ATOM 6794 C C . GLN B 1 435 ? 11.797 58.344 37.422 1.00 41.94 433 GLN B C 1
ATOM 6795 O O . GLN B 1 435 ? 11.987 58.653 36.249 1.00 41.05 433 GLN B O 1
ATOM 6801 N N . LEU B 1 436 ? 11.643 57.083 37.813 1.00 42.89 434 LEU B N 1
ATOM 6802 C CA . LEU B 1 436 ? 11.707 55.978 36.866 1.00 43.42 434 LEU B CA 1
ATOM 6803 C C . LEU B 1 436 ? 10.418 55.886 36.080 1.00 43.83 434 LEU B C 1
ATOM 6804 O O . LEU B 1 436 ? 10.416 55.619 34.873 1.00 43.85 434 LEU B O 1
ATOM 6809 N N . ALA B 1 437 ? 9.318 56.051 36.798 1.00 44.05 435 ALA B N 1
ATOM 6810 C CA . ALA B 1 437 ? 8.005 56.160 36.187 1.00 44.44 435 ALA B CA 1
ATOM 6811 C C . ALA B 1 437 ? 7.959 57.292 35.135 1.00 44.89 435 ALA B C 1
ATOM 6812 O O . ALA B 1 437 ? 7.418 57.059 34.071 1.00 45.15 435 ALA B O 1
ATOM 6814 N N . SER B 1 438 ? 8.554 58.469 35.406 1.00 45.13 436 SER B N 1
ATOM 6815 C CA . SER B 1 438 ? 8.502 59.620 34.462 1.00 45.58 436 SER B CA 1
ATOM 6816 C C . SER B 1 438 ? 9.410 59.477 33.277 1.00 45.56 436 SER B C 1
ATOM 6817 O O . SER B 1 438 ? 9.252 60.220 32.297 1.00 44.59 436 SER B O 1
ATOM 6820 N N . PHE B 1 439 ? 10.377 58.555 33.350 1.00 45.98 437 PHE B N 1
ATOM 6821 C CA . PHE B 1 439 ? 11.287 58.389 32.219 1.00 46.89 437 PHE B CA 1
ATOM 6822 C C . PHE B 1 439 ? 10.667 57.470 31.149 1.00 46.78 437 PHE B C 1
ATOM 6823 O O . PHE B 1 439 ? 10.059 56.477 31.484 1.00 47.77 437 PHE B O 1
ATOM 6831 N N . ALA B 1 440 ? 10.830 57.803 29.871 1.00 46.58 438 ALA B N 1
ATOM 6832 C CA . ALA B 1 440 ? 10.189 57.035 28.784 1.00 46.21 438 ALA B CA 1
ATOM 6833 C C . ALA B 1 440 ? 11.206 56.218 27.963 1.00 45.70 438 ALA B C 1
ATOM 6834 O O . ALA B 1 440 ? 11.794 56.718 27.012 1.00 44.58 438 ALA B O 1
ATOM 6836 N N . GLU B 1 441 ? 11.390 54.953 28.318 1.00 45.75 439 GLU B N 1
ATOM 6837 C CA . GLU B 1 441 ? 12.295 54.094 27.548 1.00 46.69 439 GLU B CA 1
ATOM 6838 C C . GLU B 1 441 ? 11.852 53.883 26.098 1.00 46.33 439 GLU B C 1
ATOM 6839 O O . GLU B 1 441 ? 10.641 53.774 25.791 1.00 46.13 439 GLU B O 1
ATOM 6845 N N . GLN B 1 442 ? 12.866 53.809 25.235 1.00 45.91 440 GLN B N 1
ATOM 6846 C CA . GLN B 1 442 ? 12.739 53.513 23.816 1.00 45.70 440 GLN B CA 1
ATOM 6847 C C . GLN B 1 442 ? 11.892 52.274 23.577 1.00 45.57 440 GLN B C 1
ATOM 6848 O O . GLN B 1 442 ? 12.236 51.185 24.012 1.00 44.32 440 GLN B O 1
ATOM 6854 N N . HIS B 1 443 ? 10.784 52.479 22.870 1.00 46.51 441 HIS B N 1
ATOM 6855 C CA . HIS B 1 443 ? 9.901 51.417 22.422 1.00 47.43 441 HIS B CA 1
ATOM 6856 C C . HIS B 1 443 ? 10.380 50.931 21.061 1.00 47.06 441 HIS B C 1
ATOM 6857 O O . HIS B 1 443 ? 10.709 51.732 20.210 1.00 47.72 441 HIS B O 1
ATOM 6864 N N . PRO B 1 444 ? 10.429 49.621 20.839 1.00 47.34 442 PRO B N 1
ATOM 6865 C CA . PRO B 1 444 ? 10.029 48.532 21.686 1.00 47.52 442 PRO B CA 1
ATOM 6866 C C . PRO B 1 444 ? 11.161 47.826 22.425 1.00 47.36 442 PRO B C 1
ATOM 6867 O O . PRO B 1 444 ? 11.074 46.608 22.609 1.00 48.22 442 PRO B O 1
ATOM 6871 N N . SER B 1 445 ? 12.196 48.530 22.872 1.00 46.69 443 SER B N 1
ATOM 6872 C CA . SER B 1 445 ? 13.305 47.829 23.578 1.00 45.90 443 SER B CA 1
ATOM 6873 C C . SER B 1 445 ? 12.781 47.167 24.837 1.00 45.68 443 SER B C 1
ATOM 6874 O O . SER B 1 445 ? 11.779 47.582 25.386 1.00 45.07 443 SER B O 1
ATOM 6877 N N . THR B 1 446 ? 13.463 46.146 25.321 1.00 46.37 444 THR B N 1
ATOM 6878 C CA . THR B 1 446 ? 13.015 45.493 26.557 1.00 46.81 444 THR B CA 1
ATOM 6879 C C . THR B 1 446 ? 13.072 46.443 27.779 1.00 46.84 444 THR B C 1
ATOM 6880 O O . THR B 1 446 ? 12.362 46.233 28.777 1.00 46.28 444 THR B O 1
ATOM 6884 N N . ASN B 1 447 ? 13.871 47.513 27.669 1.00 47.15 445 ASN B N 1
ATOM 6885 C CA . ASN B 1 447 ? 13.941 48.566 28.710 1.00 47.43 445 ASN B CA 1
ATOM 6886 C C . ASN B 1 447 ? 12.615 49.220 29.071 1.00 46.32 445 ASN B C 1
ATOM 6887 O O . ASN B 1 447 ? 12.503 49.735 30.154 1.00 44.70 445 ASN B O 1
ATOM 6892 N N . GLU B 1 448 ? 11.641 49.229 28.156 1.00 46.60 446 GLU B N 1
ATOM 6893 C CA . GLU B 1 448 ? 10.322 49.830 28.459 1.00 47.40 446 GLU B CA 1
ATOM 6894 C C . GLU B 1 448 ? 9.620 49.191 29.667 1.00 46.24 446 GLU B C 1
ATOM 6895 O O . GLU B 1 448 ? 8.788 49.841 30.311 1.00 45.97 446 GLU B O 1
ATOM 6901 N N . ILE B 1 449 ? 9.972 47.945 30.002 1.00 45.75 447 ILE B N 1
ATOM 6902 C CA . ILE B 1 449 ? 9.345 47.278 31.151 1.00 44.29 447 ILE B CA 1
ATOM 6903 C C . ILE B 1 449 ? 9.712 47.948 32.483 1.00 43.83 447 ILE B C 1
ATOM 6904 O O . ILE B 1 449 ? 8.963 47.814 33.462 1.00 44.60 447 ILE B O 1
ATOM 6909 N N . ILE B 1 450 ? 10.849 48.659 32.534 1.00 42.82 448 ILE B N 1
ATOM 6910 C CA . ILE B 1 450 ? 11.278 49.315 33.778 1.00 42.48 448 ILE B CA 1
ATOM 6911 C C . ILE B 1 450 ? 10.290 50.445 34.210 1.00 42.39 448 ILE B C 1
ATOM 6912 O O . ILE B 1 450 ? 9.760 50.434 35.318 1.00 41.65 448 ILE B O 1
ATOM 6917 N N . SER B 1 451 ? 10.048 51.402 33.328 1.00 42.18 449 SER B N 1
ATOM 6918 C CA . SER B 1 451 ? 9.203 52.520 33.685 1.00 42.30 449 SER B CA 1
ATOM 6919 C C . SER B 1 451 ? 7.773 52.018 33.699 1.00 41.82 449 SER B C 1
ATOM 6920 O O . SER B 1 451 ? 6.978 52.463 34.523 1.00 40.91 449 SER B O 1
ATOM 6923 N N . TYR B 1 452 ? 7.458 51.056 32.838 1.00 42.38 450 TYR B N 1
ATOM 6924 C CA . TYR B 1 452 ? 6.162 50.372 32.928 1.00 43.24 450 TYR B CA 1
ATOM 6925 C C . TYR B 1 452 ? 5.967 49.816 34.353 1.00 42.97 450 TYR B C 1
ATOM 6926 O O . TYR B 1 452 ? 4.950 50.086 34.991 1.00 42.59 450 TYR B O 1
ATOM 6935 N N . THR B 1 453 ? 6.969 49.111 34.884 1.00 43.22 451 THR B N 1
ATOM 6936 C CA . THR B 1 453 ? 6.880 48.507 36.248 1.00 42.72 451 THR B CA 1
ATOM 6937 C C . THR B 1 453 ? 6.892 49.532 37.416 1.00 43.53 451 THR B C 1
ATOM 6938 O O . THR B 1 453 ? 6.190 49.356 38.402 1.00 42.88 451 THR B O 1
ATOM 6942 N N . ALA B 1 454 ? 7.692 50.595 37.297 1.00 44.28 452 ALA B N 1
ATOM 6943 C CA . ALA B 1 454 ? 7.637 51.733 38.215 1.00 45.14 452 ALA B CA 1
ATOM 6944 C C . ALA B 1 454 ? 6.269 52.491 38.205 1.00 46.28 452 ALA B C 1
ATOM 6945 O O . ALA B 1 454 ? 5.815 52.992 39.232 1.00 45.69 452 ALA B O 1
ATOM 6947 N N . ARG B 1 455 ? 5.607 52.561 37.060 1.00 48.16 453 ARG B N 1
ATOM 6948 C CA . ARG B 1 455 ? 4.260 53.153 37.000 1.00 49.61 453 ARG B CA 1
ATOM 6949 C C . ARG B 1 455 ? 3.208 52.330 37.750 1.00 52.14 453 ARG B C 1
ATOM 6950 O O . ARG B 1 455 ? 2.266 52.902 38.292 1.00 52.07 453 ARG B O 1
ATOM 6958 N N . LYS B 1 456 ? 3.376 51.003 37.798 1.00 55.21 454 LYS B N 1
ATOM 6959 C CA . LYS B 1 456 ? 2.432 50.107 38.508 1.00 57.54 454 LYS B CA 1
ATOM 6960 C C . LYS B 1 456 ? 2.502 50.175 40.034 1.00 58.94 454 LYS B C 1
ATOM 6961 O O . LYS B 1 456 ? 1.521 49.863 40.721 1.00 59.01 454 LYS B O 1
ATOM 6967 N N . VAL B 1 457 ? 3.673 50.487 40.573 1.00 60.53 455 VAL B N 1
ATOM 6968 C CA . VAL B 1 457 ? 3.791 50.596 42.013 1.00 62.12 455 VAL B CA 1
ATOM 6969 C C . VAL B 1 457 ? 2.980 51.821 42.426 1.00 63.44 455 VAL B C 1
ATOM 6970 O O . VAL B 1 457 ? 2.199 51.762 43.373 1.00 63.95 455 VAL B O 1
ATOM 6974 N N . ILE B 1 458 ? 3.143 52.902 41.659 1.00 64.85 456 ILE B N 1
ATOM 6975 C CA . ILE B 1 458 ? 2.457 54.178 41.896 1.00 66.01 456 ILE B CA 1
ATOM 6976 C C . ILE B 1 458 ? 0.918 54.017 41.810 1.00 66.52 456 ILE B C 1
ATOM 6977 O O . ILE B 1 458 ? 0.170 54.763 42.430 1.00 66.69 456 ILE B O 1
ATOM 6982 N N . GLU B 1 459 ? 0.486 53.032 41.032 1.00 67.19 457 GLU B N 1
ATOM 6983 C CA . GLU B 1 459 ? -0.871 52.495 41.047 1.00 67.77 457 GLU B CA 1
ATOM 6984 C C . GLU B 1 459 ? -0.893 51.320 42.039 1.00 67.84 457 GLU B C 1
ATOM 6985 O O . GLU B 1 459 ? -1.627 51.316 43.022 1.00 68.39 457 GLU B O 1
#

Secondary structure (DSSP, 8-state):
-EEEEEEEE--SHHHHHHHHHHHHTT--EEEE-TTSSSSHHHHHHSHHHHHHHHHHHHHHHHHHHHH-S-----HHHHHHHHHHHHHHHHHHHHHHHTT-TTEEEESEEEEEEETTEEEEEETTS-EEEEEEEEEEE---EEE-----TTGGGSB-HHHHHSTT-S--S--SEEEEE--SHHHHHHHHHHHHTT-EEEEE-SSSSS-TTS--HHHHHHHHHHH---EE-S--EEEEEEEETTEEEEEE--TTS--EEEEES-EEE-PPEEE-PPTTTGGGT--B-SSSB---TT-B-SSTTEEE-GGGT-S--SHHHHHHHHHHHHHHHHTTTS------STTS-EEE-SSS-EEEEE--HHHHHHHT--EEEEEEEGGGSHHHHHHT----EEEEEEETTT-BEEEEEEESTTHHHHHHHHHHHHHTT-BHHHHHH----TTSTTHHHHHHHHHHH-/-EEEEEEEE--SHHHHHHHHHHHHTT--EEEEETTSSSSHHHHHHSHHHHHHHHHHHHHHHHHHHH-----HHHHHHHHHHHHHHHHHHHHHHHTT-TTEEEEESEEEEEETTEEEEE-TT--EEEEEEEEEEE---EEE-----TTGGG-B-HHHHHSTT-S--S--SEEEEE--SHHHHHHHHHHHHTT-EEEEE-SSSSS-TTS--HHHHHHHHHHH---EE-S--EEEEEEEETTEEEEEEE-SSS-EEEEEES-EEE---EEE---TTTTTTT--B-SSSB---TT-B-SSTTEEE-GGGT-SS-SHHHHHHHHHHHHHHHHTTT-------GGGS-EEE-SSSEEEEEE--HHHHHHHT--EEEEEEEGGG-HHHHHHT----EEEEEEETTT-BEEEEEEEETTHHHHHHHHHHHHHHT-BHHHHHHS-PPTTSTTHHHHHHHHHHH-

Radius of gyration: 29.84 Å; Cα contacts (8 Å, |Δi|>4): 2201; chains: 2; bounding box: 95×76×76 Å

Solvent-accessible surface area: 34684 Å² total; per-residue (Å²): 100,94,144,29,31,0,0,0,11,8,0,12,5,8,0,11,25,0,0,21,18,0,3,113,48,133,45,70,0,0,0,2,12,52,68,9,57,1,2,8,49,25,4,76,5,22,35,4,0,13,15,0,0,13,20,0,8,10,8,13,105,24,11,33,43,9,36,134,71,99,36,126,53,91,8,32,43,3,1,74,29,0,9,83,0,0,64,43,20,20,117,12,11,75,145,29,18,91,130,40,149,26,17,49,44,61,108,3,152,10,27,11,100,54,42,56,56,0,42,0,49,38,91,111,58,77,65,33,84,2,63,4,111,17,0,0,0,5,26,15,7,92,51,26,107,71,112,25,82,5,44,136,91,15,43,22,22,49,60,0,13,1,63,139,23,107,29,81,166,42,11,139,28,0,0,0,20,9,1,26,64,41,0,0,16,4,0,3,7,0,87,43,38,62,5,115,12,28,1,1,15,123,91,103,19,4,3,107,91,11,79,10,116,94,1,7,83,38,0,38,73,30,5,154,24,69,30,65,62,56,4,48,25,65,57,3,100,80,101,136,112,75,66,31,31,0,34,4,28,38,93,97,58,64,79,110,54,24,130,4,24,8,1,0,15,8,29,53,87,36,37,45,40,13,140,11,0,148,140,30,44,10,47,40,56,102,95,2,1,77,17,66,107,6,0,44,12,80,27,94,24,0,0,0,0,2,40,0,5,20,90,9,59,45,34,9,0,7,7,10,0,0,11,0,0,0,26,1,2,66,28,99,12,122,72,88,23,121,7,85,64,49,10,10,0,14,10,4,8,0,21,24,6,0,0,24,1,20,26,13,12,15,102,0,176,150,106,54,44,107,45,47,77,6,88,18,75,0,98,59,2,1,13,0,2,6,22,34,24,55,95,13,16,0,39,0,0,0,52,151,80,53,50,110,1,22,0,0,2,0,0,1,9,21,0,18,10,0,0,0,2,0,0,2,0,21,28,67,20,13,48,0,118,52,2,12,46,6,3,3,6,6,6,1,0,1,36,3,0,4,75,0,0,18,102,36,66,78,95,104,159,28,33,0,0,0,10,8,0,12,3,8,0,8,23,0,0,21,18,0,5,120,51,137,48,74,0,1,0,2,10,51,62,10,47,1,3,9,52,31,4,79,6,27,32,5,0,13,20,0,0,17,20,0,8,16,8,28,68,25,14,86,60,12,82,112,139,45,62,16,42,43,5,0,83,34,0,6,85,0,0,65,48,24,18,117,23,11,70,181,32,27,95,125,32,145,24,19,49,37,63,113,6,141,8,58,8,143,53,48,54,61,1,14,0,26,31,126,104,47,138,110,19,56,0,55,4,113,15,0,0,0,6,24,17,7,97,49,32,98,42,105,40,85,4,52,127,86,18,43,28,19,56,65,0,9,8,53,141,16,113,26,69,172,49,22,141,30,0,0,0,25,8,1,32,73,44,0,0,13,4,0,3,6,0,88,54,42,46,3,112,13,39,1,1,16,121,82,82,97,2,2,100,94,12,77,4,91,104,3,5,90,45,0,35,65,39,3,154,25,72,28,60,64,61,6,49,16,68,58,2,93,102,100,52,89,65,26,28,21,0,34,21,24,46,90,102,58,65,90,32,50,28,130,8,46,11,2,0,14,10,50,45,91,38,29,42,56,12,122,21,0,154,98,30,44,10,50,38,54,99,94,2,1,73,20,62,104,9,1,50,10,85,26,95,26,0,0,0,0,1,40,1,3,23,80,3,58,59,39,11,0,7,9,12,1,0,9,0,0,0,28,0,1,60,28,100,12,124,69,81,20,122,5,67,59,97,9,12,0,12,11,6,4,0,18,15,5,0,0,23,2,16,16,11,30,27,96,0,211,166,86,55,42,109,35,49,76,6,82,19,73,0,99,50,1,1,9,0,3,2,10,18,10,67,89,8,14,0,39,0,0,0,45,150,76,54,54,115,1,18,0,0,9,0,0,0,8,22,0,28,12,0,0,0,2,0,0,1,0,18,29,66,23,10,48,2,58,48,1,10,47,5,4,2,6,5,6,1,0,1,34,4,0,3,78,0,0,20,90,42,86,78

CATH classification: 3.50.50.60 (+2 more: 3.50.50.60, 3.30.390.30)

InterPro domains:
  IPR001100 Pyridine nucleotide-disulphide oxidoreductase, class I [PIRSF000350] (2-435)
  IPR004099 Pyridine nucleotide-disulphide oxidoreductase, dimerisation domain [PF02852] (343-448)
  IPR012999 Pyridine nucleotide-disulphide oxidoreductase, class I, active site [PS00076] (38-48)
  IPR016156 FAD/NAD-linked reductase, dimerisation domain superfamily [G3DSA:3.30.390.30] (341-456)
  IPR016156 FAD/NAD-linked reductase, dimerisation domain superfamily [SSF55424] (342-454)
  IPR023753 FAD/NAD(P)-binding domain [PF07992] (3-319)
  IPR036188 FAD/NAD(P)-binding domain superfamily [G3DSA:3.50.50.60] (3-318)
  IPR036188 FAD/NAD(P)-binding domain superfamily [G3DSA:3.50.50.60] (143-267)
  IPR036188 FAD/NAD(P)-binding domain superfamily [SSF51905] (1-329)
  IPR050151 Class-I pyridine nucleotide-disulfide oxidoreductase [PTHR22912] (2-452)

B-factor: mean 47.38, std 9.42, range [22.14, 79.44]

Organism: Saccharolobus solfataricus (strain ATCC 35092 / DSM 1617 / JCM 11322 / P2) (NCBI:txid273057)

Foldseek 3Di:
DAEFAEEEFAQALLGPLLVLVLLVVVGQYEYEEQVLFHHPCCLQFNDQLLVLLVVVLLVQQLVCVQVVDHDDDFLLVSLVSSQVRSVVVRVVVVVSVVPRPSYHYANFGWADDAQFKIWTDHDPDDTDIYGYQFYEYANAWAADPDPAACPVQAAESCQVRGRPHPPRHAWQEEEEEAQELRRLSVQQSNVSVNYQYAYEYQAAAHHVVDVDRVQRVQVCVVRVHHYHYNKDWRYKADPDQQWIKTWIAHPVGDIDIDIGRHYHYDDDIFADDHHNCVVNPWDADRQAGDDDFLQATPPQRYGYAESRHNPANDSVRSNVSSNSVSVCVVVVRDNPDGDDRQLDKDWRVHVQIKIKGFDDDVNCVVVVFDWDKFKDFQLPADVCVSSVWRHKMKIFIAGPPQQWRGMIMIGTPPRVVLSVVSSVSNVVTPHLVVQLPDQDDPRDRNRVRNVRSVVVVD/DAEFAEEEEAQALLGVLLVLVCLVVVGQYEYEEQVQFHHPCCLQQNDQLLVLLVVVLLVVQLVVQQPDDDALLVSLVSSQVVSVVVRVVVVVSVVVRPRYHYYNFGWADDAQFKIWTAHPVRDIRIYGYQFYEYAPAWFADDDDAAPVVQAAESCLVRGRPHPPRHDAQEEEEEAQALVSQAVQQSNVSVNHQYAYEYLAAAHHVVDVDPVVRVLVCVLSVHHYHYNKAWHYWADDDQQKIKTWTAHNVGDIDIDIGRHYHYDPDIFADDGHHCVVNPQDADRQAGDDAFLQATPPQRYGYFESRNNLAHDSVRSNQSSNSVSVCVVVVRPRPDGDDRQLDKDWRVHVQIKIKGFDDDVRCVVVVFDWDKFKDFQLPAPVCVSSVWRHKMKIFIATPPLQWGGMIMIGTPPSVVLSVVSSVSNVVTPHLVRLLPDQDDPRPSNRVRNVRSVVVVD

Nearest PDB structures (foldseek):
  3l8k-assembly1_A-2  TM=1.002E+00  e=2.320E-101  Saccharolobus solfataricus
  3l8k-assembly1_B-2  TM=9.984E-01  e=9.532E-95  Saccharolobus solfataricus
  6uzi-assembly2_D  TM=9.120E-01  e=1.068E-45  Elizabethkingia anophelis NUHP1
  6aon-assembly1_B  TM=8.969E-01  e=2.136E-40  Bordetella pertussis Tohama I
  5x1y-assembly3_F  TM=8.888E-01  e=6.696E-38  Lysinibacillus sphaericus

Sequence (913 aa):
SLKYDVVVIGAGGAGYHGAFRLAKAKYNVLMADPKGELGGNCLYSGCVPSKTVREVIQTAWRLTNIANVKIPLDFSTVQDRKDYVQELRFKQHKRNMSQYETLTFYKGYYVKIKDPTHVIVKTDEGKEIEAETRYMIIASGAETAKLRLPGVEYCLTSDDIFGYKTSFRKLPQDMVIIGAGYIGLEIASIFRLMGVQTHIIEMLDRALITLEDQDIVNTLLSILKLNNIKFNSPVTEVKKIKDDEYEVIYSTKDGSKKSIFTNSVVLAAGRRPVIPEGAREIGLSISKTGIVVDETMKTNIPNVFATGDANGLAPYYHAAVRMSIAAANNIMANGMPVDYYVDVKSIPVTIYTIPSLSYVGILPSKARKMGIEIVEAEYNMEEDVSAQIYGQKEGVLKLIFERRGSMRLIGAWMIGVHSQYLINELGLAVAYGLNAKQLASFAEQHPSTNEIISYTARKVIESLKYDVVVIGAGGAGYHGAFRLAKAKYNVLMADPKGELGGNCLYSGCVPSKTVREVIQTAWRLTNIAIPLDFSTVQDRKDYVQELRFKQHKRNMSQYETLTFYKGYVKIKDPTHVIVKTDEGKEIEAETRYMIIASGAETAKLRLPGVEYCLTSDDIFGYKTSFRRKLPQDMVIIGAGYIGLEIASIFRLMGVQTHIIEMLDRALITLEDQDIVNTLLSILKLNIKFNSPVTEVKKIKDDEYEVIYSTKDGSKKSIFTNSVVLAAGRRPVIPEGAREIGLSISKTGIVVDETMKTNIPNVFATGDANGLAPYYHAAVRMSIAAANNIMANGMPVDYYVDVKSIPVTIYTIPSLSYVGILPSKARKMGIEEIVEAEYNMEEDVSAQIYGQKEGVLKLIFERGSMRLIGAWMIGVHSQYLINELGLAVAYGLNAKQLASFAEQHPSTNEIISYTARKVIE